Protein AF-0000000076149359 (afdb_homodimer)

Nearest PDB structures (foldseek):
  7qrw-assembly1_A  TM=7.601E-01  e=2.224E-12  Homo sapiens
  7qrv-assembly2_B  TM=7.497E-01  e=1.629E-11  Homo sapiens
  1q7f-assembly1_A  TM=7.220E-01  e=1.717E-11  Drosophila melanogaster
  5ex7-assembly1_A  TM=7.443E-01  e=4.914E-10  Drosophila melanogaster
  7roo-assembly1_A  TM=5.466E-01  e=5.495E-08  Cylindrospermum licheniforme UTEX B 2014

Foldseek 3Di:
DAAPVHRPFDFFWAFPVVRGTDGPVCCPPPRVPTDIHGPVVVVVVVVVVVVVVVVVVVVVVVVVVVVVVVVVVVVVVVVVVVVVVVVVVVVVVVVVVVVLVVVVVVQVVVLCVLAVVLVVVVVVLVVVVVVLVVVVVVLVVVVVVQVVVPDPVSVVVVVVVRDPDDDDDPPDDRDRQSVQKDWDAFPQDDPDDDDGPNGTHIDGHWDKDFDAKAFDPALFFQEWADQDDQWIWTDDQVQQKIFIWGDDHHYTHTDDIDRAHFQEWEAAPVSWIWTFRQQQFIWIQDPVRDIDTQDGRPPWGWQYWYQAPVGKIKTWTWNDPPLQDQPPPPIWIWIFIAHPNRDTDDIAAAEPVRHGDASTQNYWDDDPQWIWTWGFDRPPQFTKIFIAGPNNYTQDIGRPVPDRFRWAYWDADPVAWIWTDGFQQCWIFTAHPNRHTSDIGRCVVVVRHRWHYWDADPVGKIKTWHHCCVPDVVGTTMITIMHID/DADPVHRPFDFFWAFPVVRGTDGPVCCVPPRVPTDIHGPVVVVVVVVVVVVVVVVVVVVVVVVVVVVVVVVVVVVVVVVVVVVVVVVVVVVVVVVVVVVLVVVVVVQVVVLCVLAVVLVVVVVVLVVVVVVLVVVVVVLVVVVVVLVVVPDPVSVVVVVVVRDPDDDDDPPDDRDRQSVQKDWDAFDLDDPFDDDTDNGTHIDGHWDKDFDAKAFDPAQFFQEWADQDDQWIWTDDQVQQKIFIWGDDHHYTHTPDIDRAHFQEWEAAPVSWIWTFRQQQWIWIQDPVRDIDTQDGRPPWGWQYWYQAPVGKIKTWTWNDDDLQDQQDLPIFIWIFIAHPNRDTDDIAAAEPVRHGDARGQNYWDDDPQWIWTWGFHNPPQFTKIFIAGPNNYTQDIGRPVPDRFRWAYWDADPVAWIWTDGFQQCWIFTAHPNRHTSDIGRCVVVVRHRWHYWDADPVGWIKTWHHCCVPDVVGTTMITIMHID

Solvent-accessible surface area (backbone atoms only — not comparable to full-atom values): 50998 Å² total; per-residue (Å²): 96,68,19,90,85,46,78,89,37,53,36,66,31,23,32,62,78,76,69,45,71,30,20,72,65,41,40,70,69,80,44,61,91,53,55,71,44,58,44,69,59,55,49,51,51,50,52,51,51,51,51,51,48,48,51,49,50,51,52,50,43,52,52,46,51,53,48,46,52,53,49,50,48,49,50,51,53,34,52,51,43,48,50,51,44,51,50,49,49,53,48,48,48,52,52,51,43,49,50,47,49,50,50,49,50,51,51,50,49,53,53,45,66,48,34,51,65,49,51,52,51,48,53,51,49,47,52,53,45,51,54,50,45,53,51,47,51,52,51,49,52,53,52,51,53,50,65,68,62,75,42,65,69,57,45,60,57,44,61,72,67,59,80,86,78,73,90,77,78,79,83,72,80,82,75,63,55,37,71,33,49,44,72,46,76,30,55,73,70,73,69,67,52,71,72,54,44,50,69,40,49,82,40,76,52,72,41,81,41,82,74,44,52,25,45,45,93,33,42,39,29,47,26,49,40,71,71,53,95,60,27,28,38,38,22,15,44,93,71,24,28,36,32,38,32,35,68,48,91,60,30,54,43,76,77,41,80,43,86,41,47,30,50,21,57,28,63,44,95,88,71,26,35,38,34,14,40,50,34,30,49,30,32,29,39,41,89,84,75,40,82,41,84,64,46,74,45,74,82,28,20,27,39,11,37,26,52,41,95,86,49,37,33,38,36,15,34,27,55,66,72,69,78,75,49,77,62,50,94,79,50,57,25,36,37,35,31,20,43,86,84,56,49,71,36,35,66,38,38,51,39,99,82,70,39,74,67,44,75,34,43,51,29,54,48,68,58,98,75,29,38,36,30,37,28,39,37,76,77,92,55,27,25,34,37,36,34,22,38,72,38,48,46,77,64,46,75,38,52,54,86,87,42,95,25,29,57,54,27,60,46,68,48,94,88,46,40,32,39,31,24,21,20,86,73,17,26,37,38,31,21,41,86,66,60,44,75,71,46,74,43,67,35,48,87,77,69,44,48,32,34,34,14,46,31,68,44,97,88,55,38,33,37,35,20,12,43,20,61,91,78,36,76,85,42,60,11,44,35,34,35,31,36,72,81,97,70,21,91,83,45,80,89,37,52,35,66,34,25,33,64,77,75,69,46,72,30,22,71,67,42,40,67,69,80,44,60,90,54,54,72,42,56,43,70,59,53,50,52,50,50,51,51,51,51,52,51,48,48,51,51,50,50,52,52,43,50,52,45,50,52,48,46,52,51,48,49,48,50,51,52,52,34,51,50,43,47,49,53,45,51,51,49,50,52,48,48,46,51,51,49,43,50,49,49,50,50,51,48,50,51,51,49,50,52,52,44,66,47,35,52,65,49,51,51,50,49,53,51,50,47,54,52,46,50,53,50,46,52,50,47,52,53,52,47,51,53,52,50,53,49,66,68,62,75,43,67,70,58,44,58,57,44,60,74,69,59,78,83,78,72,90,78,76,79,84,73,81,84,75,63,56,37,72,31,50,43,72,46,78,32,58,73,72,70,81,65,62,59,61,56,42,53,70,39,49,81,39,76,53,72,40,81,41,83,74,43,52,24,46,46,94,35,43,38,28,47,27,47,39,71,72,52,96,60,26,29,39,39,22,16,41,93,71,25,28,37,31,36,32,33,69,48,92,59,29,55,45,76,78,42,81,44,85,40,47,30,50,20,58,28,64,44,95,88,72,25,36,38,34,14,40,51,34,31,50,30,30,29,39,42,89,83,75,40,81,40,84,64,46,74,46,72,83,28,19,26,39,11,35,28,52,40,97,85,49,37,33,37,34,16,34,25,53,66,77,53,87,83,46,72,64,51,95,80,49,57,25,36,37,36,31,21,44,86,84,56,48,70,36,35,65,38,37,52,40,99,81,69,39,73,67,47,75,34,44,51,29,53,46,68,57,97,74,30,37,38,29,37,28,39,37,72,77,93,57,25,25,33,39,35,35,21,38,72,38,48,47,79,58,44,74,37,52,54,86,85,42,93,26,30,58,54,27,62,45,67,47,95,89,46,41,31,39,32,25,20,19,88,72,18,26,39,38,31,22,41,85,62,61,45,76,72,47,75,43,68,35,48,87,78,69,42,48,31,35,33,14,45,32,69,45,97,87,56,38,34,37,36,20,12,42,20,59,91,78,36,74,86,43,59,12,44,36,35,34,32,35,73,82

InterPro domains:
  IPR000315 B-box-type zinc finger [PF00643] (2-39)
  IPR000315 B-box-type zinc finger [PS50119] (1-39)
  IPR011042 Six-bladed beta-propeller, TolB-like [G3DSA:2.120.10.30] (219-480)
  IPR047153 TRIM45/56/19-like [PTHR25462] (3-404)

Structure (mmCIF, N/CA/C/O backbone):
data_AF-0000000076149359-model_v1
#
loop_
_entity.id
_entity.type
_entity.pdbx_description
1 polymer 'B box-type domain-containing protein'
#
loop_
_atom_site.group_PDB
_atom_site.id
_atom_site.type_symbol
_atom_site.label_atom_id
_atom_site.label_alt_id
_atom_site.label_comp_id
_atom_site.label_asym_id
_atom_site.label_entity_id
_atom_site.label_seq_id
_atom_site.pdbx_PDB_ins_code
_atom_site.Cartn_x
_atom_site.Cartn_y
_atom_site.Cartn_z
_atom_site.occupancy
_atom_site.B_iso_or_equiv
_atom_site.auth_seq_id
_atom_site.auth_comp_id
_atom_site.auth_asym_id
_atom_site.auth_atom_id
_atom_site.pdbx_PDB_model_num
ATOM 1 N N . MET A 1 1 ? 42.781 -76.375 -33.188 1 79.38 1 MET A N 1
ATOM 2 C CA . MET A 1 1 ? 43.688 -75.75 -32.219 1 79.38 1 MET A CA 1
ATOM 3 C C . MET A 1 1 ? 44.469 -76.875 -31.469 1 79.38 1 MET A C 1
ATOM 5 O O . MET A 1 1 ? 43.969 -77.938 -31.25 1 79.38 1 MET A O 1
ATOM 9 N N . PRO A 1 2 ? 45.688 -76.5 -31.156 1 85 2 PRO A N 1
ATOM 10 C CA . PRO A 1 2 ? 46.5 -77.562 -30.453 1 85 2 PRO A CA 1
ATOM 11 C C . PRO A 1 2 ? 46.031 -77.75 -29.031 1 85 2 PRO A C 1
ATOM 13 O O . PRO A 1 2 ? 45.594 -76.812 -28.359 1 85 2 PRO A O 1
ATOM 16 N N . CYS A 1 3 ? 45.906 -79 -28.656 1 86 3 CYS A N 1
ATOM 17 C CA . CYS A 1 3 ? 45.531 -79.375 -27.297 1 86 3 CYS A CA 1
ATOM 18 C C . CYS A 1 3 ? 46.562 -78.875 -26.297 1 86 3 CYS A C 1
ATOM 20 O O . CYS A 1 3 ? 47.781 -78.938 -26.562 1 86 3 CYS A O 1
ATOM 22 N N . THR A 1 4 ? 46.188 -78.312 -25.172 1 78.56 4 THR A N 1
ATOM 23 C CA . THR A 1 4 ? 47.062 -77.688 -24.188 1 78.56 4 THR A CA 1
ATOM 24 C C . THR A 1 4 ? 47.812 -78.812 -23.391 1 78.56 4 THR A C 1
ATOM 26 O O . THR A 1 4 ? 48.844 -78.562 -22.812 1 78.56 4 THR A O 1
ATOM 29 N N . ILE A 1 5 ? 47.344 -79.938 -23.391 1 82.5 5 ILE A N 1
ATOM 30 C CA . ILE A 1 5 ? 47.906 -81.062 -22.609 1 82.5 5 ILE A CA 1
ATOM 31 C C . ILE A 1 5 ? 48.781 -81.938 -23.516 1 82.5 5 ILE A C 1
ATOM 33 O O . ILE A 1 5 ? 49.844 -82.375 -23.125 1 82.5 5 ILE A O 1
ATOM 37 N N . HIS A 1 6 ? 48.25 -82.188 -24.688 1 83.44 6 HIS A N 1
ATOM 38 C CA . HIS A 1 6 ? 48.969 -83.062 -25.625 1 83.44 6 HIS A CA 1
ATOM 39 C C . HIS A 1 6 ? 49.5 -82.25 -26.812 1 83.44 6 HIS A C 1
ATOM 41 O O . HIS A 1 6 ? 48.75 -82 -27.781 1 83.44 6 HIS A O 1
ATOM 47 N N . SER A 1 7 ? 50.656 -81.688 -26.781 1 79.94 7 SER A N 1
ATOM 48 C CA . SER A 1 7 ? 51.25 -80.75 -27.719 1 79.94 7 SER A CA 1
ATOM 49 C C . SER A 1 7 ? 51.188 -81.25 -29.156 1 79.94 7 SER A C 1
ATOM 51 O O . SER A 1 7 ? 51.125 -80.5 -30.109 1 79.94 7 SER A O 1
ATOM 53 N N . ASN A 1 8 ? 51.062 -82.5 -29.312 1 83.38 8 ASN A N 1
ATOM 54 C CA . ASN A 1 8 ? 51.094 -83.062 -30.641 1 83.38 8 ASN A CA 1
ATOM 55 C C . ASN A 1 8 ? 49.719 -83.438 -31.156 1 83.38 8 ASN A C 1
ATOM 57 O O . ASN A 1 8 ? 49.562 -84 -32.219 1 83.38 8 ASN A O 1
ATOM 61 N N . GLN A 1 9 ? 48.719 -83 -30.453 1 86.12 9 GLN A N 1
ATOM 62 C CA . GLN A 1 9 ? 47.344 -83.375 -30.891 1 86.12 9 GLN A CA 1
ATOM 63 C C . GLN A 1 9 ? 46.5 -82.125 -31.094 1 86.12 9 GLN A C 1
ATOM 65 O O . GLN A 1 9 ? 46.781 -81.062 -30.5 1 86.12 9 GLN A O 1
ATOM 70 N N . ILE A 1 10 ? 45.5 -82.312 -32 1 88.75 10 ILE A N 1
ATOM 71 C CA . ILE A 1 10 ? 44.562 -81.25 -32.281 1 88.75 10 ILE A CA 1
ATOM 72 C C . ILE A 1 10 ? 43.25 -81.5 -31.562 1 88.75 10 ILE A C 1
ATOM 74 O O . ILE A 1 10 ? 42.781 -82.625 -31.516 1 88.75 10 ILE A O 1
ATOM 78 N N . CYS A 1 11 ? 42.719 -80.438 -30.969 1 89.38 11 CYS A N 1
ATOM 79 C CA . CYS A 1 11 ? 41.438 -80.562 -30.281 1 89.38 11 CYS A CA 1
ATOM 80 C C . CYS A 1 11 ? 40.344 -80.938 -31.266 1 89.38 11 CYS A C 1
ATOM 82 O O . CYS A 1 11 ? 40.25 -80.375 -32.344 1 89.38 11 CYS A O 1
ATOM 84 N N . CYS A 1 12 ? 39.531 -81.875 -30.875 1 85.88 12 CYS A N 1
ATOM 85 C CA . CYS A 1 12 ? 38.5 -82.375 -31.797 1 85.88 12 CYS A CA 1
ATOM 86 C C . CYS A 1 12 ? 37.094 -82.188 -31.219 1 85.88 12 CYS A C 1
ATOM 88 O O . CYS A 1 12 ? 36.125 -82.25 -31.953 1 85.88 12 CYS A O 1
ATOM 90 N N . ALA A 1 13 ? 36.969 -82 -29.938 1 89.25 13 ALA A N 1
ATOM 91 C CA . ALA A 1 13 ? 35.656 -81.812 -29.297 1 89.25 13 ALA A CA 1
ATOM 92 C C . ALA A 1 13 ? 35.781 -80.812 -28.141 1 89.25 13 ALA A C 1
ATOM 94 O O . ALA A 1 13 ? 36.875 -80.438 -27.766 1 89.25 13 ALA A O 1
ATOM 95 N N . PHE A 1 14 ? 34.656 -80.375 -27.688 1 90.56 14 PHE A N 1
ATOM 96 C CA . PHE A 1 14 ? 34.594 -79.438 -26.547 1 90.56 14 PHE A CA 1
ATOM 97 C C . PHE A 1 14 ? 33.938 -80.125 -25.359 1 90.56 14 PHE A C 1
ATOM 99 O O . PHE A 1 14 ? 32.812 -80.625 -25.438 1 90.56 14 PHE A O 1
ATOM 106 N N . CYS A 1 15 ? 34.656 -80.25 -24.328 1 89.81 15 CYS A N 1
ATOM 107 C CA . CYS A 1 15 ? 34.125 -80.875 -23.109 1 89.81 15 CYS A CA 1
ATOM 108 C C . CYS A 1 15 ? 33.219 -79.875 -22.359 1 89.81 15 CYS A C 1
ATOM 110 O O . CYS A 1 15 ? 33.719 -78.875 -21.812 1 89.81 15 CYS A O 1
ATOM 112 N N . THR A 1 16 ? 31.875 -80.062 -22.312 1 87.5 16 THR A N 1
ATOM 113 C CA . THR A 1 16 ? 30.891 -79.125 -21.734 1 87.5 16 THR A CA 1
ATOM 114 C C . THR A 1 16 ? 31.062 -79.062 -20.219 1 87.5 16 THR A C 1
ATOM 116 O O . THR A 1 16 ? 30.859 -78 -19.609 1 87.5 16 THR A O 1
ATOM 119 N N . ASP A 1 17 ? 31.422 -80.188 -19.609 1 84.81 17 ASP A N 1
ATOM 120 C CA . ASP A 1 17 ? 31.531 -80.25 -18.156 1 84.81 17 ASP A CA 1
ATOM 121 C C . ASP A 1 17 ? 32.719 -79.375 -17.672 1 84.81 17 ASP A C 1
ATOM 123 O O . ASP A 1 17 ? 32.625 -78.75 -16.656 1 84.81 17 ASP A O 1
ATOM 127 N N . CYS A 1 18 ? 33.812 -79.375 -18.422 1 84.12 18 CYS A N 1
ATOM 128 C CA . CYS A 1 18 ? 35.031 -78.688 -18.016 1 84.12 18 CYS A CA 1
ATOM 129 C C . CYS A 1 18 ? 35.156 -77.375 -18.734 1 84.12 18 CYS A C 1
ATOM 131 O O . CYS A 1 18 ? 36.062 -76.562 -18.453 1 84.12 18 CYS A O 1
ATOM 133 N N . ASP A 1 19 ? 34.281 -77.125 -19.625 1 84 19 ASP A N 1
ATOM 134 C CA . ASP A 1 19 ? 34.219 -75.938 -20.422 1 84 19 ASP A CA 1
ATOM 135 C C . ASP A 1 19 ? 35.562 -75.625 -21.094 1 84 19 ASP A C 1
ATOM 137 O O . ASP A 1 19 ? 36.125 -74.562 -20.953 1 84 19 ASP A O 1
ATOM 141 N N . GLN A 1 20 ? 36.188 -76.625 -21.844 1 85.5 20 GLN A N 1
ATOM 142 C CA . GLN A 1 20 ? 37.438 -76.5 -22.547 1 85.5 20 GLN A CA 1
ATOM 143 C C . GLN A 1 20 ? 37.531 -77.438 -23.734 1 85.5 20 GLN A C 1
ATOM 145 O O . GLN A 1 20 ? 36.906 -78.5 -23.75 1 85.5 20 GLN A O 1
ATOM 150 N N . PRO A 1 21 ? 38.344 -77.125 -24.828 1 87.88 21 PRO A N 1
ATOM 151 C CA . PRO A 1 21 ? 38.594 -78 -25.953 1 87.88 21 PRO A CA 1
ATOM 152 C C . PRO A 1 21 ? 39.5 -79.188 -25.578 1 87.88 21 PRO A C 1
ATOM 154 O O . PRO A 1 21 ? 40.406 -79.062 -24.766 1 87.88 21 PRO A O 1
ATOM 157 N N . VAL A 1 22 ? 39.125 -80.312 -26.141 1 88.5 22 VAL A N 1
ATOM 158 C CA . VAL A 1 22 ? 39.875 -81.5 -25.812 1 88.5 22 VAL A CA 1
ATOM 159 C C . VAL A 1 22 ? 40.25 -82.25 -27.094 1 88.5 22 VAL A C 1
ATOM 161 O O . VAL A 1 22 ? 39.531 -82.188 -28.094 1 88.5 22 VAL A O 1
ATOM 164 N N . CYS A 1 23 ? 41.406 -82.938 -27 1 88.69 23 CYS A N 1
ATOM 165 C CA . CYS A 1 23 ? 41.844 -83.75 -28.109 1 88.69 23 CYS A CA 1
ATOM 166 C C . CYS A 1 23 ? 41.406 -85.25 -27.906 1 88.69 23 CYS A C 1
ATOM 168 O O . CYS A 1 23 ? 40.75 -85.562 -26.938 1 88.69 23 CYS A O 1
ATOM 170 N N . MET A 1 24 ? 41.75 -86.125 -28.781 1 86.06 24 MET A N 1
ATOM 171 C CA . MET A 1 24 ? 41.312 -87.5 -28.75 1 86.06 24 MET A CA 1
ATOM 172 C C . MET A 1 24 ? 41.938 -88.25 -27.547 1 86.06 24 MET A C 1
ATOM 174 O O . MET A 1 24 ? 41.25 -89.062 -26.891 1 86.06 24 MET A O 1
ATOM 178 N N . ASP A 1 25 ? 43.125 -87.812 -27.203 1 87.81 25 ASP A N 1
ATOM 179 C CA . ASP A 1 25 ? 43.812 -88.438 -26.062 1 87.81 25 ASP A CA 1
ATOM 180 C C . ASP A 1 25 ? 43.188 -88 -24.75 1 87.81 25 ASP A C 1
ATOM 182 O O . ASP A 1 25 ? 43 -88.812 -23.828 1 87.81 25 ASP A O 1
ATOM 186 N N . CYS A 1 26 ? 42.844 -86.812 -24.75 1 87.62 26 CYS A N 1
ATOM 187 C CA . CYS A 1 26 ? 42.188 -86.25 -23.562 1 87.62 26 CYS A CA 1
ATOM 188 C C . CYS A 1 26 ? 40.844 -86.938 -23.328 1 87.62 26 CYS A C 1
ATOM 190 O O . CYS A 1 26 ? 40.469 -87.188 -22.172 1 87.62 26 CYS A O 1
ATOM 192 N N . LEU A 1 27 ? 40.094 -87.25 -24.312 1 85 27 LEU A N 1
ATOM 193 C CA . LEU A 1 27 ? 38.781 -87.875 -24.281 1 85 27 LEU A CA 1
ATOM 194 C C . LEU A 1 27 ? 38.812 -89.25 -23.672 1 85 27 LEU A C 1
ATOM 196 O O . LEU A 1 27 ? 37.938 -89.625 -22.906 1 85 27 LEU A O 1
ATOM 200 N N . ILE A 1 28 ? 40 -89.875 -23.938 1 84.94 28 ILE A N 1
ATOM 201 C CA . ILE A 1 28 ? 40.125 -91.312 -23.547 1 84.94 28 ILE A CA 1
ATOM 202 C C . ILE A 1 28 ? 40.625 -91.375 -22.109 1 84.94 28 ILE A C 1
ATOM 204 O O . ILE A 1 28 ? 40.281 -92.312 -21.375 1 84.94 28 ILE A O 1
ATOM 208 N N . ILE A 1 29 ? 41.406 -90.375 -21.734 1 85.81 29 ILE A N 1
ATOM 209 C CA . ILE A 1 29 ? 42.125 -90.562 -20.484 1 85.81 29 ILE A CA 1
ATOM 210 C C . ILE A 1 29 ? 41.438 -89.75 -19.375 1 85.81 29 ILE A C 1
ATOM 212 O O . ILE A 1 29 ? 41.031 -90.312 -18.359 1 85.81 29 ILE A O 1
ATOM 216 N N . SER A 1 30 ? 41.219 -88.438 -19.547 1 85 30 SER A N 1
ATOM 217 C CA . SER A 1 30 ? 40.875 -87.562 -18.422 1 85 30 SER A CA 1
ATOM 218 C C . SER A 1 30 ? 39.438 -87.062 -18.516 1 85 30 SER A C 1
ATOM 220 O O . SER A 1 30 ? 38.875 -86.625 -17.516 1 85 30 SER A O 1
ATOM 222 N N . HIS A 1 31 ? 38.75 -87.25 -19.719 1 85.38 31 HIS A N 1
ATOM 223 C CA . HIS A 1 31 ? 37.406 -86.625 -19.859 1 85.38 31 HIS A CA 1
ATOM 224 C C . HIS A 1 31 ? 36.406 -87.688 -20.297 1 85.38 31 HIS A C 1
ATOM 226 O O . HIS A 1 31 ? 35.406 -87.375 -20.953 1 85.38 31 HIS A O 1
ATOM 232 N N . LYS A 1 32 ? 36.719 -88.938 -20.094 1 81.31 32 LYS A N 1
ATOM 233 C CA . LYS A 1 32 ? 35.969 -90.062 -20.609 1 81.31 32 LYS A CA 1
ATOM 234 C C . LYS A 1 32 ? 34.5 -90 -20.219 1 81.31 32 LYS A C 1
ATOM 236 O O . LYS A 1 32 ? 33.625 -90.312 -21.031 1 81.31 32 LYS A O 1
ATOM 241 N N . LYS A 1 33 ? 34.094 -89.5 -19.031 1 84.31 33 LYS A N 1
ATOM 242 C CA . LYS A 1 33 ? 32.719 -89.562 -18.562 1 84.31 33 LYS A CA 1
ATOM 243 C C . LYS A 1 33 ? 32.062 -88.125 -18.625 1 84.31 33 LYS A C 1
ATOM 245 O O . LYS A 1 33 ? 31.031 -87.875 -18 1 84.31 33 LYS A O 1
ATOM 250 N N . HIS A 1 34 ? 32.594 -87.312 -19.391 1 87.44 34 HIS A N 1
ATOM 251 C CA . HIS A 1 34 ? 32.031 -86 -19.469 1 87.44 34 HIS A CA 1
ATOM 252 C C . HIS A 1 34 ? 31.125 -85.812 -20.672 1 87.44 34 HIS A C 1
ATOM 254 O O . HIS A 1 34 ? 31.094 -86.688 -21.547 1 87.44 34 HIS A O 1
ATOM 260 N N . GLU A 1 35 ? 30.219 -84.812 -20.766 1 88.62 35 GLU A N 1
ATOM 261 C CA . GLU A 1 35 ? 29.406 -84.438 -21.922 1 88.62 35 GLU A CA 1
ATOM 262 C C . GLU A 1 35 ? 30.188 -83.562 -22.906 1 88.62 35 GLU A C 1
ATOM 264 O O . GLU A 1 35 ? 30.938 -82.688 -22.5 1 88.62 35 GLU A O 1
ATOM 269 N N . TYR A 1 36 ? 30.219 -84 -24.266 1 86.06 36 TYR A N 1
ATOM 270 C CA . TYR A 1 36 ? 31 -83.312 -25.266 1 86.06 36 TYR A CA 1
ATOM 271 C C . TYR A 1 36 ? 30.109 -82.75 -26.359 1 86.06 36 TYR A C 1
ATOM 273 O O . TYR A 1 36 ? 29.016 -83.25 -26.609 1 86.06 36 TYR A O 1
ATOM 281 N N . ARG A 1 37 ? 30.516 -81.5 -26.969 1 89.69 37 ARG A N 1
ATOM 282 C CA . ARG A 1 37 ? 29.891 -80.875 -28.109 1 89.69 37 ARG A CA 1
ATOM 283 C C . ARG A 1 37 ? 30.906 -80.625 -29.234 1 89.69 37 ARG A C 1
ATOM 285 O O . ARG A 1 37 ? 32.125 -80.75 -29.016 1 89.69 37 ARG A O 1
ATOM 292 N N . LYS A 1 38 ? 30.375 -80.562 -30.438 1 89.88 38 LYS A N 1
ATOM 293 C CA . LYS A 1 38 ? 31.25 -80.25 -31.562 1 89.88 38 LYS A CA 1
ATOM 294 C C . LYS A 1 38 ? 31.922 -78.875 -31.375 1 89.88 38 LYS A C 1
ATOM 296 O O . LYS A 1 38 ? 31.266 -77.875 -30.953 1 89.88 38 LYS A O 1
ATOM 301 N N . LEU A 1 39 ? 33.156 -78.812 -31.688 1 86 39 LEU A N 1
ATOM 302 C CA . LEU A 1 39 ? 33.938 -77.625 -31.516 1 86 39 LEU A CA 1
ATOM 303 C C . LEU A 1 39 ? 33.344 -76.438 -32.312 1 86 39 LEU A C 1
ATOM 305 O O . LEU A 1 39 ? 33.219 -75.312 -31.812 1 86 39 LEU A O 1
ATOM 309 N N . ASN A 1 40 ? 32.906 -76.688 -33.594 1 87.69 40 ASN A N 1
ATOM 310 C CA . ASN A 1 40 ? 32.344 -75.688 -34.469 1 87.69 40 ASN A CA 1
ATOM 311 C C . ASN A 1 40 ? 31.047 -75.125 -33.906 1 87.69 40 ASN A C 1
ATOM 313 O O . ASN A 1 40 ? 30.781 -73.875 -34.062 1 87.69 40 ASN A O 1
ATOM 317 N N . GLU A 1 41 ? 30.266 -76 -33.219 1 89.44 41 GLU A N 1
ATOM 318 C CA . GLU A 1 41 ? 29 -75.5 -32.656 1 89.44 41 GLU A CA 1
ATOM 319 C C . GLU A 1 41 ? 29.219 -74.562 -31.469 1 89.44 41 GLU A C 1
ATOM 321 O O . GLU A 1 41 ? 28.562 -73.562 -31.359 1 89.44 41 GLU A O 1
ATOM 326 N N . VAL A 1 42 ? 30.172 -74.938 -30.656 1 88.38 42 VAL A N 1
ATOM 327 C CA . VAL A 1 42 ? 30.484 -74.125 -29.469 1 88.38 42 VAL A CA 1
ATOM 328 C C . VAL A 1 42 ? 31.125 -72.812 -29.906 1 88.38 42 VAL A C 1
ATOM 330 O O . VAL A 1 42 ? 30.844 -71.75 -29.328 1 88.38 42 VAL A O 1
ATOM 333 N N . TYR A 1 43 ? 31.906 -73 -30.953 1 88.19 43 TYR A N 1
ATOM 334 C CA . TYR A 1 43 ? 32.531 -71.75 -31.516 1 88.19 43 TYR A CA 1
ATOM 335 C C . TYR A 1 43 ? 31.5 -70.812 -32.031 1 88.19 43 TYR A C 1
ATOM 337 O O . TYR A 1 43 ? 31.516 -69.625 -31.719 1 88.19 43 TYR A O 1
ATOM 345 N N . ASP A 1 44 ? 30.516 -71.312 -32.75 1 89.31 44 ASP A N 1
ATOM 346 C CA . ASP A 1 44 ? 29.484 -70.438 -33.344 1 89.31 44 ASP A CA 1
ATOM 347 C C . ASP A 1 44 ? 28.609 -69.812 -32.25 1 89.31 44 ASP A C 1
ATOM 349 O O . ASP A 1 44 ? 28.219 -68.688 -32.344 1 89.31 44 ASP A O 1
ATOM 353 N N . THR A 1 45 ? 28.328 -70.625 -31.219 1 89.25 45 THR A N 1
ATOM 354 C CA . THR A 1 45 ? 27.516 -70.125 -30.109 1 89.25 45 THR A CA 1
ATOM 355 C C . THR A 1 45 ? 28.266 -69 -29.359 1 89.25 45 THR A C 1
ATOM 357 O O . THR A 1 45 ? 27.672 -68 -29 1 89.25 45 THR A O 1
ATOM 360 N N . ALA A 1 46 ? 29.594 -69.25 -29.203 1 87.75 46 ALA A N 1
ATOM 361 C CA . ALA A 1 46 ? 30.422 -68.25 -28.5 1 87.75 46 ALA A CA 1
ATOM 362 C C . ALA A 1 46 ? 30.484 -66.938 -29.297 1 87.75 46 ALA A C 1
ATOM 364 O O . ALA A 1 46 ? 30.328 -65.812 -28.719 1 87.75 46 ALA A O 1
ATOM 365 N N . ILE A 1 47 ? 30.531 -67.062 -30.562 1 90.25 47 ILE A N 1
ATOM 366 C CA . ILE A 1 47 ? 30.594 -65.875 -31.422 1 90.25 47 ILE A CA 1
ATOM 367 C C . ILE A 1 47 ? 29.266 -65.125 -31.375 1 90.25 47 ILE A C 1
ATOM 369 O O . ILE A 1 47 ? 29.234 -63.906 -31.266 1 90.25 47 ILE A O 1
ATOM 373 N N . SER A 1 48 ? 28.188 -65.938 -31.391 1 91.19 48 SER A N 1
ATOM 374 C CA . SER A 1 48 ? 26.859 -65.375 -31.328 1 91.19 48 SER A CA 1
ATOM 375 C C . SER A 1 48 ? 26.641 -64.625 -30.016 1 91.19 48 SER A C 1
ATOM 377 O O . SER A 1 48 ? 26.094 -63.5 -30 1 91.19 48 SER A O 1
ATOM 379 N N . GLU A 1 49 ? 27.125 -65.188 -28.938 1 90.31 49 GLU A N 1
ATOM 380 C CA . GLU A 1 49 ? 26.984 -64.562 -27.625 1 90.31 49 GLU A CA 1
ATOM 381 C C . GLU A 1 49 ? 27.812 -63.281 -27.531 1 90.31 49 GLU A C 1
ATOM 383 O O . GLU A 1 49 ? 27.344 -62.281 -26.969 1 90.31 49 GLU A O 1
ATOM 388 N N . MET A 1 50 ? 28.953 -63.281 -28.078 1 91 50 MET A N 1
ATOM 389 C CA . MET A 1 50 ? 29.844 -62.125 -28.047 1 91 50 MET A CA 1
ATOM 390 C C . MET A 1 50 ? 29.297 -61 -28.906 1 91 50 MET A C 1
ATOM 392 O O . MET A 1 50 ? 29.375 -59.844 -28.531 1 91 50 MET A O 1
ATOM 396 N N . LYS A 1 51 ? 28.688 -61.438 -30.016 1 91.81 51 LYS A N 1
ATOM 397 C CA . LYS A 1 51 ? 28.078 -60.406 -30.875 1 91.81 51 LYS A CA 1
ATOM 398 C C . LYS A 1 51 ? 26.875 -59.781 -30.219 1 91.81 51 LYS A C 1
ATOM 400 O O . LYS A 1 51 ? 26.656 -58.562 -30.312 1 91.81 51 LYS A O 1
ATOM 405 N N . ASP A 1 52 ? 26.078 -60.594 -29.516 1 92.69 52 ASP A N 1
ATOM 406 C CA . ASP A 1 52 ? 24.938 -60.094 -28.766 1 92.69 52 ASP A CA 1
ATOM 407 C C . ASP A 1 52 ? 25.375 -59.125 -27.672 1 92.69 52 ASP A C 1
ATOM 409 O O . ASP A 1 52 ? 24.766 -58.062 -27.469 1 92.69 52 ASP A O 1
ATOM 413 N N . LEU A 1 53 ? 26.422 -59.531 -27.016 1 92.62 53 LEU A N 1
ATOM 414 C CA . LEU A 1 53 ? 26.953 -58.688 -25.953 1 92.62 53 LEU A CA 1
ATOM 415 C C . LEU A 1 53 ? 27.469 -57.375 -26.531 1 92.62 53 LEU A C 1
ATOM 417 O O . LEU A 1 53 ? 27.297 -56.312 -25.922 1 92.62 53 LEU A O 1
ATOM 421 N N . GLN A 1 54 ? 28.062 -57.469 -27.641 1 91.94 54 GLN A N 1
ATOM 422 C CA . GLN A 1 54 ? 28.547 -56.25 -28.312 1 91.94 54 GLN A CA 1
ATOM 423 C C . GLN A 1 54 ? 27.406 -55.281 -28.594 1 91.94 54 GLN A C 1
ATOM 425 O O . GLN A 1 54 ? 27.531 -54.062 -28.359 1 91.94 54 GLN A O 1
ATOM 430 N N . ASN A 1 55 ? 26.281 -55.844 -29.062 1 93.62 55 ASN A N 1
ATOM 431 C CA . ASN A 1 55 ? 25.125 -55 -29.359 1 93.62 55 ASN A CA 1
ATOM 432 C C . ASN A 1 55 ? 24.531 -54.406 -28.094 1 93.62 55 ASN A C 1
ATOM 434 O O . ASN A 1 55 ? 24.141 -53.219 -28.078 1 93.62 55 ASN A O 1
ATOM 438 N N . LYS A 1 56 ? 24.516 -55.188 -27.047 1 93.38 56 LYS A N 1
ATOM 439 C CA . LYS A 1 56 ? 23.984 -54.688 -25.781 1 93.38 56 LYS A CA 1
ATOM 440 C C . LYS A 1 56 ? 24.859 -53.594 -25.203 1 93.38 56 LYS A C 1
ATOM 442 O O . LYS A 1 56 ? 24.344 -52.594 -24.688 1 93.38 56 LYS A O 1
ATOM 447 N N . LEU A 1 57 ? 26.125 -53.781 -25.328 1 93.44 57 LEU A N 1
ATOM 448 C CA . LEU A 1 57 ? 27.047 -52.781 -24.844 1 93.44 57 LEU A CA 1
ATOM 449 C C . LEU A 1 57 ? 26.906 -51.469 -25.641 1 93.44 57 LEU A C 1
ATOM 451 O O . LEU A 1 57 ? 26.969 -50.375 -25.078 1 93.44 57 LEU A O 1
ATOM 455 N N . GLU A 1 58 ? 26.656 -51.656 -26.938 1 93.69 58 GLU A N 1
ATOM 456 C CA . GLU A 1 58 ? 26.469 -50.469 -27.781 1 93.69 58 GLU A CA 1
ATOM 457 C C . GLU A 1 58 ? 25.188 -49.719 -27.422 1 93.69 58 GLU A C 1
ATOM 459 O O . GLU A 1 58 ? 25.188 -48.5 -27.359 1 93.69 58 GLU A O 1
ATOM 464 N N . SER A 1 59 ? 24.141 -50.469 -27.188 1 93.69 59 SER A N 1
ATOM 465 C CA . SER A 1 59 ? 22.875 -49.875 -26.781 1 93.69 59 SER A CA 1
ATOM 466 C C . SER A 1 59 ? 23 -49.156 -25.438 1 93.69 59 SER A C 1
ATOM 468 O O . SER A 1 59 ? 22.469 -48.062 -25.266 1 93.69 59 SER A O 1
ATOM 470 N N . CYS A 1 60 ? 23.672 -49.75 -24.594 1 93.44 60 CYS A N 1
ATOM 471 C CA . CYS A 1 60 ? 23.891 -49.188 -23.266 1 93.44 60 CYS A CA 1
ATOM 472 C C . CYS A 1 60 ? 24.734 -47.906 -23.375 1 93.44 60 CYS A C 1
ATOM 474 O O . CYS A 1 60 ? 24.453 -46.906 -22.688 1 93.44 60 CYS A O 1
ATOM 476 N N . TYR A 1 61 ? 25.734 -48 -24.188 1 94.06 61 TYR A N 1
ATOM 477 C CA . TYR A 1 61 ? 26.578 -46.844 -24.391 1 94.06 61 TYR A CA 1
ATOM 478 C C . TYR A 1 61 ? 25.75 -45.656 -24.891 1 94.06 61 TYR A C 1
ATOM 480 O O . TYR A 1 61 ? 25.906 -44.531 -24.391 1 94.06 61 TYR A O 1
ATOM 488 N N . GLN A 1 62 ? 24.906 -45.969 -25.875 1 94.12 62 GLN A N 1
ATOM 489 C CA . GLN A 1 62 ? 24.078 -44.875 -26.438 1 94.12 62 GLN A CA 1
ATOM 490 C C . GLN A 1 62 ? 23.172 -44.281 -25.375 1 94.12 62 GLN A C 1
ATOM 492 O O . GLN A 1 62 ? 22.922 -43.094 -25.359 1 94.12 62 GLN A O 1
ATOM 497 N N . LEU A 1 63 ? 22.641 -45.062 -24.469 1 92.62 63 LEU A N 1
ATOM 498 C CA . LEU A 1 63 ? 21.781 -44.594 -23.391 1 92.62 63 LEU A CA 1
ATOM 499 C C . LEU A 1 63 ? 22.531 -43.625 -22.484 1 92.62 63 LEU A C 1
ATOM 501 O O . LEU A 1 63 ? 21.984 -42.594 -22.094 1 92.62 63 LEU A O 1
ATOM 505 N N . PHE A 1 64 ? 23.719 -43.938 -22.219 1 93.44 64 PHE A N 1
ATOM 506 C CA . PHE A 1 64 ? 24.5 -43.062 -21.344 1 93.44 64 PHE A CA 1
ATOM 507 C C . PHE A 1 64 ? 24.953 -41.812 -22.062 1 93.44 64 PHE A C 1
ATOM 509 O O . PHE A 1 64 ? 25.141 -40.75 -21.438 1 93.44 64 PHE A O 1
ATOM 516 N N . VAL A 1 65 ? 25.141 -41.938 -23.406 1 94.5 65 VAL A N 1
ATOM 517 C CA . VAL A 1 65 ? 25.422 -40.719 -24.188 1 94.5 65 VAL A CA 1
ATOM 518 C C . VAL A 1 65 ? 24.25 -39.781 -24.109 1 94.5 65 VAL A C 1
ATOM 520 O O . VAL A 1 65 ? 24.438 -38.562 -23.875 1 94.5 65 VAL A O 1
ATOM 523 N N . ASP A 1 66 ? 23.047 -40.281 -24.266 1 93.25 66 ASP A N 1
ATOM 524 C CA . ASP A 1 66 ? 21.844 -39.469 -24.203 1 93.25 66 ASP A CA 1
ATOM 525 C C . ASP A 1 66 ? 21.672 -38.875 -22.812 1 93.25 66 ASP A C 1
ATOM 527 O O . ASP A 1 66 ? 21.297 -37.688 -22.688 1 93.25 66 ASP A O 1
ATOM 531 N N . GLU A 1 67 ? 21.953 -39.656 -21.828 1 91.81 67 GLU A N 1
ATOM 532 C CA . GLU A 1 67 ? 21.844 -39.156 -20.453 1 91.81 67 GLU A CA 1
ATOM 533 C C . GLU A 1 67 ? 22.844 -38.031 -20.188 1 91.81 67 GLU A C 1
ATOM 535 O O . GLU A 1 67 ? 22.516 -37.062 -19.547 1 91.81 67 GLU A O 1
ATOM 540 N N . ASN A 1 68 ? 24.031 -38.281 -20.672 1 93 68 ASN A N 1
ATOM 541 C CA . ASN A 1 68 ? 25.062 -37.25 -20.516 1 93 68 ASN A CA 1
ATOM 542 C C . ASN A 1 68 ? 24.656 -35.938 -21.188 1 93 68 ASN A C 1
ATOM 544 O O . ASN A 1 68 ? 24.875 -34.875 -20.625 1 93 68 ASN A O 1
ATOM 548 N N . GLU A 1 69 ? 24.141 -36.062 -22.344 1 94.31 69 GLU A N 1
ATOM 549 C CA . GLU A 1 69 ? 23.688 -34.875 -23.078 1 94.31 69 GLU A CA 1
ATOM 550 C C . GLU A 1 69 ? 22.562 -34.188 -22.328 1 94.31 69 GLU A C 1
ATOM 552 O O . GLU A 1 69 ? 22.562 -32.938 -22.25 1 94.31 69 GLU A O 1
ATOM 557 N N . ASN A 1 70 ? 21.609 -34.938 -21.766 1 93.25 70 ASN A N 1
ATOM 558 C CA . ASN A 1 70 ? 20.516 -34.375 -21 1 93.25 70 ASN A CA 1
ATOM 559 C C . ASN A 1 70 ? 21 -33.656 -19.75 1 93.25 70 ASN A C 1
ATOM 561 O O . ASN A 1 70 ? 20.531 -32.562 -19.438 1 93.25 70 ASN A O 1
ATOM 565 N N . LEU A 1 71 ? 21.922 -34.25 -19.094 1 94.06 71 LEU A N 1
ATOM 566 C CA . LEU A 1 71 ? 22.469 -33.656 -17.875 1 94.06 71 LEU A CA 1
ATOM 567 C C . LEU A 1 71 ? 23.234 -32.375 -18.203 1 94.06 71 LEU A C 1
ATOM 569 O O . LEU A 1 71 ? 23.156 -31.406 -17.453 1 94.06 71 LEU A O 1
ATOM 573 N N . GLU A 1 72 ? 23.984 -32.406 -19.281 1 95.75 72 GLU A N 1
ATOM 574 C CA . GLU A 1 72 ? 24.703 -31.203 -19.688 1 95.75 72 GLU A CA 1
ATOM 575 C C . GLU A 1 72 ? 23.734 -30.062 -20.016 1 95.75 72 GLU A C 1
ATOM 577 O O . GLU A 1 72 ? 23.984 -28.922 -19.641 1 95.75 72 GLU A O 1
ATOM 582 N N . LYS A 1 73 ? 22.734 -30.438 -20.719 1 95 73 LYS A N 1
ATOM 583 C CA . LYS A 1 73 ? 21.734 -29.438 -21.047 1 95 73 LYS A CA 1
ATOM 584 C C . LYS A 1 73 ? 21.094 -28.875 -19.781 1 95 73 LYS A C 1
ATOM 586 O O . LYS A 1 73 ? 20.922 -27.656 -19.656 1 95 73 LYS A O 1
ATOM 591 N N . LEU A 1 74 ? 20.766 -29.734 -18.859 1 94.69 74 LEU A N 1
ATOM 592 C CA . LEU A 1 74 ? 20.188 -29.297 -17.594 1 94.69 74 LEU A CA 1
ATOM 593 C C . LEU A 1 74 ? 21.125 -28.359 -16.859 1 94.69 74 LEU A C 1
ATOM 595 O O . LEU A 1 74 ? 20.672 -27.375 -16.266 1 94.69 74 LEU A O 1
ATOM 599 N N . LEU A 1 75 ? 22.344 -28.703 -16.875 1 96.12 75 LEU A N 1
ATOM 600 C CA . LEU A 1 75 ? 23.344 -27.891 -16.188 1 96.12 75 LEU A CA 1
ATOM 601 C C . LEU A 1 75 ? 23.438 -26.5 -16.828 1 96.12 75 LEU A C 1
ATOM 603 O O . LEU A 1 75 ? 23.469 -25.484 -16.141 1 96.12 75 LEU A O 1
ATOM 607 N N . ILE A 1 76 ? 23.484 -26.469 -18.156 1 96.69 76 ILE A N 1
ATOM 608 C CA . ILE A 1 76 ? 23.625 -25.219 -18.891 1 96.69 76 ILE A CA 1
ATOM 609 C C . ILE A 1 76 ? 22.375 -24.375 -18.688 1 96.69 76 ILE A C 1
ATOM 611 O O . ILE A 1 76 ? 22.469 -23.172 -18.375 1 96.69 76 ILE A O 1
ATOM 615 N N . ASP A 1 77 ? 21.188 -24.969 -18.828 1 96.25 77 ASP A N 1
ATOM 616 C CA . ASP A 1 77 ? 19.938 -24.25 -18.656 1 96.25 77 ASP A CA 1
ATOM 617 C C . ASP A 1 77 ? 19.781 -23.75 -17.219 1 96.25 77 ASP A C 1
ATOM 619 O O . ASP A 1 77 ? 19.328 -22.625 -17 1 96.25 77 ASP A O 1
ATOM 623 N N . GLY A 1 78 ? 20.125 -24.594 -16.297 1 96.25 78 GLY A N 1
ATOM 624 C CA . GLY A 1 78 ? 20.062 -24.203 -14.898 1 96.25 78 GLY A CA 1
ATOM 625 C C . GLY A 1 78 ? 20.953 -23.016 -14.57 1 96.25 78 GLY A C 1
ATOM 626 O O . GLY A 1 78 ? 20.547 -22.078 -13.898 1 96.25 78 GLY A O 1
ATOM 627 N N . GLU A 1 79 ? 22.172 -23.078 -15.055 1 96.75 79 GLU A N 1
ATOM 628 C CA . GLU A 1 79 ? 23.125 -21.984 -14.82 1 96.75 79 GLU A CA 1
ATOM 629 C C . GLU A 1 79 ? 22.641 -20.688 -15.461 1 96.75 79 GLU A C 1
ATOM 631 O O . GLU A 1 79 ? 22.766 -19.609 -14.875 1 96.75 79 GLU A O 1
ATOM 636 N N . LYS A 1 80 ? 22.188 -20.859 -16.641 1 96.88 80 LYS A N 1
ATOM 637 C CA . LYS A 1 80 ? 21.688 -19.688 -17.344 1 96.88 80 LYS A CA 1
ATOM 638 C C . LYS A 1 80 ? 20.547 -19.031 -16.578 1 96.88 80 LYS A C 1
ATOM 640 O O . LYS A 1 80 ? 20.547 -17.812 -16.359 1 96.88 80 LYS A O 1
ATOM 645 N N . ASN A 1 81 ? 19.562 -19.781 -16.125 1 96.56 81 ASN A N 1
ATOM 646 C CA . ASN A 1 81 ? 18.422 -19.25 -15.391 1 96.56 81 ASN A CA 1
ATOM 647 C C . ASN A 1 81 ? 18.859 -18.656 -14.047 1 96.56 81 ASN A C 1
ATOM 649 O O . ASN A 1 81 ? 18.375 -17.594 -13.656 1 96.56 81 ASN A O 1
ATOM 653 N N . TYR A 1 82 ? 19.75 -19.344 -13.398 1 97.12 82 TYR A N 1
ATOM 654 C CA . TYR A 1 82 ? 20.281 -18.844 -12.141 1 97.12 82 TYR A CA 1
ATOM 655 C C . TYR A 1 82 ? 20.906 -17.469 -12.32 1 97.12 82 TYR A C 1
ATOM 657 O O . TYR A 1 82 ? 20.625 -16.547 -11.547 1 97.12 82 TYR A O 1
ATOM 665 N N . LYS A 1 83 ? 21.688 -17.391 -13.336 1 97.38 83 LYS A N 1
ATOM 666 C CA . LYS A 1 83 ? 22.375 -16.125 -13.586 1 97.38 83 LYS A CA 1
ATOM 667 C C . LYS A 1 83 ? 21.391 -15.023 -13.969 1 97.38 83 LYS A C 1
ATOM 669 O O . LYS A 1 83 ? 21.516 -13.883 -13.523 1 97.38 83 LYS A O 1
ATOM 674 N N . GLU A 1 84 ? 20.469 -15.336 -14.75 1 96.75 84 GLU A N 1
ATOM 675 C CA . GLU A 1 84 ? 19.484 -14.344 -15.172 1 96.75 84 GLU A CA 1
ATOM 676 C C . GLU A 1 84 ? 18.703 -13.805 -13.984 1 96.75 84 GLU A C 1
ATOM 678 O O . GLU A 1 84 ? 18.5 -12.594 -13.867 1 96.75 84 GLU A O 1
ATOM 683 N N . ILE A 1 85 ? 18.25 -14.648 -13.148 1 96.06 85 ILE A N 1
ATOM 684 C CA . ILE A 1 85 ? 17.484 -14.242 -11.977 1 96.06 85 ILE A CA 1
ATOM 685 C C . ILE A 1 85 ? 18.359 -13.422 -11.039 1 96.06 85 ILE A C 1
ATOM 687 O O . ILE A 1 85 ? 17.938 -12.391 -10.523 1 96.06 85 ILE A O 1
ATOM 691 N N . LYS A 1 86 ? 19.547 -13.945 -10.852 1 97.19 86 LYS A N 1
ATOM 692 C CA . LYS A 1 86 ? 20.5 -13.227 -10.016 1 97.19 86 LYS A CA 1
ATOM 693 C C . LYS A 1 86 ? 20.703 -11.797 -10.516 1 97.19 86 LYS A C 1
ATOM 695 O O . LYS A 1 86 ? 20.641 -10.844 -9.742 1 97.19 86 LYS A O 1
ATOM 700 N N . ASP A 1 87 ? 20.906 -11.672 -11.781 1 97 87 ASP A N 1
ATOM 701 C CA . ASP A 1 87 ? 21.141 -10.359 -12.383 1 97 87 ASP A CA 1
ATOM 702 C C . ASP A 1 87 ? 19.906 -9.461 -12.203 1 97 87 ASP A C 1
ATOM 704 O O . ASP A 1 87 ? 20.047 -8.258 -11.969 1 97 87 ASP A O 1
ATOM 708 N N . LYS A 1 88 ? 18.766 -10.023 -12.344 1 94.75 88 LYS A N 1
ATOM 709 C CA . LYS A 1 88 ? 17.547 -9.242 -12.195 1 94.75 88 LYS A CA 1
ATOM 710 C C . LYS A 1 88 ? 17.391 -8.75 -10.758 1 94.75 88 LYS A C 1
ATOM 712 O O . LYS A 1 88 ? 16.953 -7.617 -10.531 1 94.75 88 LYS A O 1
ATOM 717 N N . ILE A 1 89 ? 17.719 -9.555 -9.828 1 93.44 89 ILE A N 1
ATOM 718 C CA . ILE A 1 89 ? 17.641 -9.172 -8.422 1 93.44 89 ILE A CA 1
ATOM 719 C C . ILE A 1 89 ? 18.594 -8.016 -8.148 1 93.44 89 ILE A C 1
ATOM 721 O O . ILE A 1 89 ? 18.219 -7.016 -7.535 1 93.44 89 ILE A O 1
ATOM 725 N N . LEU A 1 90 ? 19.797 -8.18 -8.648 1 96.19 90 LEU A N 1
ATOM 726 C CA . LEU A 1 90 ? 20.812 -7.152 -8.438 1 96.19 90 LEU A CA 1
ATOM 727 C C . LEU A 1 90 ? 20.422 -5.852 -9.125 1 96.19 90 LEU A C 1
ATOM 729 O O . LEU A 1 90 ? 20.625 -4.766 -8.578 1 96.19 90 LEU A O 1
ATOM 733 N N . LEU A 1 91 ? 19.891 -5.992 -10.281 1 94.31 91 LEU A N 1
ATOM 734 C CA . LEU A 1 91 ? 19.422 -4.809 -11 1 94.31 91 LEU A CA 1
ATOM 735 C C . LEU A 1 91 ? 18.297 -4.117 -10.234 1 94.31 91 LEU A C 1
ATOM 737 O O . LEU A 1 91 ? 18.281 -2.889 -10.133 1 94.31 91 LEU A O 1
ATOM 741 N N . THR A 1 92 ? 17.359 -4.852 -9.734 1 88.62 92 THR A N 1
ATOM 742 C CA . THR A 1 92 ? 16.266 -4.301 -8.953 1 88.62 92 THR A CA 1
ATOM 743 C C . THR A 1 92 ? 16.797 -3.572 -7.719 1 88.62 92 THR A C 1
ATOM 745 O O . THR A 1 92 ? 16.328 -2.475 -7.398 1 88.62 92 THR A O 1
ATOM 748 N N . GLU A 1 93 ? 17.719 -4.191 -7.047 1 89.94 93 GLU A N 1
ATOM 749 C CA . GLU A 1 93 ? 18.328 -3.545 -5.891 1 89.94 93 GLU A CA 1
ATOM 750 C C . GLU A 1 93 ? 18.922 -2.193 -6.27 1 89.94 93 GLU A C 1
ATOM 752 O O . GLU A 1 93 ? 18.688 -1.193 -5.586 1 89.94 93 GLU A O 1
ATOM 757 N N . LYS A 1 94 ? 19.672 -2.234 -7.328 1 92.06 94 LYS A N 1
ATOM 758 C CA . LYS A 1 94 ? 20.312 -1.009 -7.793 1 92.06 94 LYS A CA 1
ATOM 759 C C . LYS A 1 94 ? 19.281 0.064 -8.117 1 92.06 94 LYS A C 1
ATOM 761 O O . LYS A 1 94 ? 19.422 1.221 -7.719 1 92.06 94 LYS A O 1
ATOM 766 N N . GLU A 1 95 ? 18.297 -0.343 -8.805 1 87.38 95 GLU A N 1
ATOM 767 C CA . GLU A 1 95 ? 17.266 0.608 -9.219 1 87.38 95 GLU A CA 1
ATOM 768 C C . GLU A 1 95 ? 16.531 1.196 -8.016 1 87.38 95 GLU A C 1
ATOM 770 O O . GLU A 1 95 ? 16.266 2.398 -7.977 1 87.38 95 GLU A O 1
ATOM 775 N N . ILE A 1 96 ? 16.234 0.385 -7.059 1 83.88 96 ILE A N 1
ATOM 776 C CA . ILE A 1 96 ? 15.523 0.86 -5.871 1 83.88 96 ILE A CA 1
ATOM 777 C C . ILE A 1 96 ? 16.422 1.813 -5.086 1 83.88 96 ILE A C 1
ATOM 779 O O . ILE A 1 96 ? 15.969 2.879 -4.652 1 83.88 96 ILE A O 1
ATOM 783 N N . LYS A 1 97 ? 17.609 1.425 -4.934 1 87.69 97 LYS A N 1
ATOM 784 C CA . LYS A 1 97 ? 18.547 2.287 -4.211 1 87.69 97 LYS A CA 1
ATOM 785 C C . LYS A 1 97 ? 18.703 3.633 -4.914 1 87.69 97 LYS A C 1
ATOM 787 O O . LYS A 1 97 ? 18.781 4.676 -4.262 1 87.69 97 LYS A O 1
ATOM 792 N N . GLU A 1 98 ? 18.781 3.6 -6.199 1 88.75 98 GLU A N 1
ATOM 793 C CA . GLU A 1 98 ? 18.891 4.84 -6.961 1 88.75 98 GLU A CA 1
ATOM 794 C C . GLU A 1 98 ? 17.641 5.699 -6.793 1 88.75 98 GLU A C 1
ATOM 796 O O . GLU A 1 98 ? 17.734 6.922 -6.691 1 88.75 98 GLU A O 1
ATOM 801 N N . THR A 1 99 ? 16.578 5.051 -6.82 1 84.06 99 THR A N 1
ATOM 802 C CA . THR A 1 99 ? 15.32 5.777 -6.629 1 84.06 99 THR A CA 1
ATOM 803 C C . THR A 1 99 ? 15.281 6.422 -5.246 1 84.06 99 THR A C 1
ATOM 805 O O . THR A 1 99 ? 14.883 7.578 -5.109 1 84.06 99 THR A O 1
ATOM 808 N N . VAL A 1 100 ? 15.664 5.668 -4.258 1 84.25 100 VAL A N 1
ATOM 809 C CA . VAL A 1 100 ? 15.711 6.176 -2.893 1 84.25 100 VAL A CA 1
ATOM 810 C C . VAL A 1 100 ? 16.641 7.379 -2.82 1 84.25 100 VAL A C 1
ATOM 812 O O . VAL A 1 100 ? 16.312 8.398 -2.211 1 84.25 100 VAL A O 1
ATOM 815 N N . SER A 1 101 ? 17.781 7.297 -3.471 1 89.69 101 SER A N 1
ATOM 816 C CA . SER A 1 101 ? 18.75 8.398 -3.482 1 89.69 101 SER A CA 1
ATOM 817 C C . SER A 1 101 ? 18.172 9.625 -4.18 1 89.69 101 SER A C 1
ATOM 819 O O . SER A 1 101 ? 18.406 10.758 -3.752 1 89.69 101 SER A O 1
ATOM 821 N N . LYS A 1 102 ? 17.547 9.344 -5.219 1 87.88 102 LYS A N 1
ATOM 822 C CA . LYS A 1 102 ? 16.938 10.445 -5.949 1 87.88 102 LYS A CA 1
ATOM 823 C C . LYS A 1 102 ? 15.914 11.18 -5.082 1 87.88 102 LYS A C 1
ATOM 825 O O . LYS A 1 102 ? 15.898 12.414 -5.043 1 87.88 102 LYS A O 1
ATOM 830 N N . TYR A 1 103 ? 15.109 10.43 -4.391 1 84.06 103 TYR A N 1
ATOM 831 C CA . TYR A 1 103 ? 14.109 11.031 -3.518 1 84.06 103 TYR A CA 1
ATOM 832 C C . TYR A 1 103 ? 14.766 11.812 -2.389 1 84.06 103 TYR A C 1
ATOM 834 O O . TYR A 1 103 ? 14.336 12.922 -2.055 1 84.06 103 TYR A O 1
ATOM 842 N N . ALA A 1 104 ? 15.727 11.195 -1.767 1 89.69 104 ALA A N 1
ATOM 843 C CA . ALA A 1 104 ? 16.453 11.875 -0.697 1 89.69 104 ALA A CA 1
ATOM 844 C C . ALA A 1 104 ? 17.047 13.195 -1.188 1 89.69 104 ALA A C 1
ATOM 846 O O . ALA A 1 104 ? 16.938 14.219 -0.503 1 89.69 104 ALA A O 1
ATOM 847 N N . LYS A 1 105 ? 17.594 13.18 -2.365 1 93.62 105 LYS A N 1
ATOM 848 C CA . LYS A 1 105 ? 18.188 14.383 -2.941 1 93.62 105 LYS A CA 1
ATOM 849 C C . LYS A 1 105 ? 17.141 15.469 -3.156 1 93.62 105 LYS A C 1
ATOM 851 O O . LYS A 1 105 ? 17.391 16.641 -2.885 1 93.62 105 LYS A O 1
ATOM 856 N N . GLU A 1 106 ? 16.047 15.023 -3.662 1 90.44 106 GLU A N 1
ATOM 857 C CA . GLU A 1 106 ? 14.961 15.969 -3.885 1 90.44 106 GLU A CA 1
ATOM 858 C C . GLU A 1 106 ? 14.5 16.594 -2.572 1 90.44 106 GLU A C 1
ATOM 860 O O . GLU A 1 106 ? 14.266 17.812 -2.506 1 90.44 106 GLU A O 1
ATOM 865 N N . LEU A 1 107 ? 14.359 15.812 -1.555 1 90.25 107 LEU A N 1
ATOM 866 C CA . LEU A 1 107 ? 13.953 16.312 -0.246 1 90.25 107 LEU A CA 1
ATOM 867 C C . LEU A 1 107 ? 14.992 17.281 0.314 1 90.25 107 LEU A C 1
ATOM 869 O O . LEU A 1 107 ? 14.641 18.312 0.895 1 90.25 107 LEU A O 1
ATOM 873 N N . LEU A 1 108 ? 16.234 16.938 0.135 1 95.81 108 LEU A N 1
ATOM 874 C CA . LEU A 1 108 ? 17.312 17.797 0.625 1 95.81 108 LEU A CA 1
ATOM 875 C C . LEU A 1 108 ? 17.328 19.125 -0.118 1 95.81 108 LEU A C 1
ATOM 877 O O . LEU A 1 108 ? 17.562 20.172 0.484 1 95.81 108 LEU A O 1
ATOM 881 N N . GLU A 1 109 ? 17.031 19.062 -1.379 1 95.44 109 GLU A N 1
ATOM 882 C CA . GLU A 1 109 ? 16.938 20.297 -2.156 1 95.44 109 GLU A CA 1
ATOM 883 C C . GLU A 1 109 ? 15.773 21.156 -1.685 1 95.44 109 GLU A C 1
ATOM 885 O O . GLU A 1 109 ? 15.898 22.375 -1.57 1 95.44 109 GLU A O 1
ATOM 890 N N . ASN A 1 110 ? 14.719 20.5 -1.448 1 94.19 110 ASN A N 1
ATOM 891 C CA . ASN A 1 110 ? 13.562 21.219 -0.916 1 94.19 110 ASN A CA 1
ATOM 892 C C . ASN A 1 110 ? 13.867 21.844 0.442 1 94.19 110 ASN A C 1
ATOM 894 O O . ASN A 1 110 ? 13.5 22.984 0.699 1 94.19 110 ASN A O 1
ATOM 898 N N . LEU A 1 111 ? 14.523 21.094 1.273 1 95.44 111 LEU A N 1
ATOM 899 C CA . LEU A 1 111 ? 14.914 21.578 2.594 1 95.44 111 LEU A CA 1
ATOM 900 C C . LEU A 1 111 ? 15.836 22.781 2.477 1 95.44 111 LEU A C 1
ATOM 902 O O . LEU A 1 111 ? 15.648 23.781 3.182 1 95.44 111 LEU A O 1
ATOM 906 N N . GLU A 1 112 ? 16.781 22.734 1.586 1 96.25 112 GLU A N 1
ATOM 907 C CA . GLU A 1 112 ? 17.719 23.828 1.368 1 96.25 112 GLU A CA 1
ATOM 908 C C . GLU A 1 112 ? 17 25.078 0.866 1 96.25 112 GLU A C 1
ATOM 910 O O . GLU A 1 112 ? 17.328 26.203 1.26 1 96.25 112 GLU A O 1
ATOM 915 N N . SER A 1 113 ? 16.031 24.844 0.062 1 94.88 113 SER A N 1
ATOM 916 C CA . SER A 1 113 ? 15.289 25.969 -0.487 1 94.88 113 SER A CA 1
ATOM 917 C C . SER A 1 113 ? 14.484 26.688 0.597 1 94.88 113 SER A C 1
ATOM 919 O O . SER A 1 113 ? 14.188 27.875 0.477 1 94.88 113 SER A O 1
ATOM 921 N N . LYS A 1 114 ? 14.18 25.984 1.637 1 93.38 114 LYS A N 1
ATOM 922 C CA . LYS A 1 114 ? 13.398 26.547 2.732 1 93.38 114 LYS A CA 1
ATOM 923 C C . LYS A 1 114 ? 14.289 27.297 3.717 1 93.38 114 LYS A C 1
ATOM 925 O O . LYS A 1 114 ? 13.805 28.125 4.5 1 93.38 114 LYS A O 1
ATOM 930 N N . TRP A 1 115 ? 15.633 27.078 3.641 1 96.25 115 TRP A N 1
ATOM 931 C CA . TRP A 1 115 ? 16.484 27.641 4.684 1 96.25 115 TRP A CA 1
ATOM 932 C C . TRP A 1 115 ? 17.484 28.641 4.098 1 96.25 115 TRP A C 1
ATOM 934 O O . TRP A 1 115 ? 17.625 29.75 4.613 1 96.25 115 TRP A O 1
ATOM 944 N N . LYS A 1 116 ? 18.047 28.422 2.979 1 96.06 116 LYS A N 1
ATOM 945 C CA . LYS A 1 116 ? 19.188 29.172 2.473 1 96.06 116 LYS A CA 1
ATOM 946 C C . LYS A 1 116 ? 18.812 30.641 2.211 1 96.06 116 LYS A C 1
ATOM 948 O O . LYS A 1 116 ? 19.531 31.547 2.639 1 96.06 116 LYS A O 1
ATOM 953 N N . PRO A 1 117 ? 17.703 30.828 1.515 1 95.31 117 PRO A N 1
ATOM 954 C CA . PRO A 1 117 ? 17.344 32.219 1.312 1 95.31 117 PRO A CA 1
ATOM 955 C C . PRO A 1 117 ? 17.109 32.969 2.625 1 95.31 117 PRO A C 1
ATOM 957 O O . PRO A 1 117 ? 17.547 34.125 2.768 1 95.31 117 PRO A O 1
ATOM 960 N N . THR A 1 118 ? 16.469 32.375 3.578 1 95.56 118 THR A N 1
ATOM 961 C CA . THR A 1 118 ? 16.219 32.969 4.879 1 95.56 118 THR A CA 1
ATOM 962 C C . THR A 1 118 ? 17.516 33.156 5.648 1 95.56 118 THR A C 1
ATOM 964 O O . THR A 1 118 ? 17.703 34.188 6.309 1 95.56 118 THR A O 1
ATOM 967 N N . GLN A 1 119 ? 18.391 32.25 5.57 1 96.12 119 GLN A N 1
ATOM 968 C CA . GLN A 1 119 ? 19.703 32.375 6.215 1 96.12 119 GLN A CA 1
ATOM 969 C C . GLN A 1 119 ? 20.469 33.594 5.73 1 96.12 119 GLN A C 1
ATOM 971 O O . GLN A 1 119 ? 21 34.344 6.535 1 96.12 119 GLN A O 1
ATOM 976 N N . ILE A 1 120 ? 20.453 33.781 4.438 1 96 120 ILE A N 1
ATOM 977 C CA . ILE A 1 120 ? 21.156 34.906 3.832 1 96 120 ILE A CA 1
ATOM 978 C C . ILE A 1 120 ? 20.516 36.219 4.273 1 96 120 ILE A C 1
ATOM 980 O O . ILE A 1 120 ? 21.219 37.156 4.59 1 96 120 ILE A O 1
ATOM 984 N N . LYS A 1 121 ? 19.203 36.188 4.324 1 95.25 121 LYS A N 1
ATOM 985 C CA . LYS A 1 121 ? 18.5 37.406 4.766 1 95.25 121 LYS A CA 1
ATOM 986 C C . LYS A 1 121 ? 18.859 37.75 6.207 1 95.25 121 LYS A C 1
ATOM 988 O O . LYS A 1 121 ? 19.094 38.906 6.531 1 95.25 121 LYS A O 1
ATOM 993 N N . ILE A 1 122 ? 18.891 36.75 7.062 1 95.81 122 ILE A N 1
ATOM 994 C CA . ILE A 1 122 ? 19.203 36.969 8.469 1 95.81 122 ILE A CA 1
ATOM 995 C C . ILE A 1 122 ? 20.625 37.5 8.609 1 95.81 122 ILE A C 1
ATOM 997 O O . ILE A 1 122 ? 20.859 38.469 9.328 1 95.81 122 ILE A O 1
ATOM 1001 N N . ILE A 1 123 ? 21.578 36.938 7.871 1 96.12 123 ILE A N 1
ATOM 1002 C CA . ILE A 1 123 ? 22.984 37.344 7.941 1 96.12 123 ILE A CA 1
ATOM 1003 C C . ILE A 1 123 ? 23.125 38.781 7.457 1 96.12 123 ILE A C 1
ATOM 1005 O O . ILE A 1 123 ? 23.859 39.562 8.062 1 96.12 123 ILE A O 1
ATOM 1009 N N . THR A 1 124 ? 22.391 39.125 6.418 1 94.75 124 THR A N 1
ATOM 1010 C CA . THR A 1 124 ? 22.422 40.469 5.891 1 94.75 124 THR A CA 1
ATOM 1011 C C . THR A 1 124 ? 21.891 41.469 6.914 1 94.75 124 THR A C 1
ATOM 1013 O O . THR A 1 124 ? 22.484 42.531 7.133 1 94.75 124 THR A O 1
ATOM 1016 N N . GLU A 1 125 ? 20.797 41.125 7.535 1 94 125 GLU A N 1
ATOM 1017 C CA . GLU A 1 125 ? 20.219 41.969 8.547 1 94 125 GLU A CA 1
ATOM 1018 C C . GLU A 1 125 ? 21.125 42.094 9.766 1 94 125 GLU A C 1
ATOM 1020 O O . GLU A 1 125 ? 21.203 43.188 10.383 1 94 125 GLU A O 1
ATOM 1025 N N . LEU A 1 126 ? 21.781 41.062 10.125 1 94.56 126 LEU A N 1
ATOM 1026 C CA . LEU A 1 126 ? 22.734 41.094 11.234 1 94.56 126 LEU A CA 1
ATOM 1027 C C . LEU A 1 126 ? 23.875 42.062 10.945 1 94.56 126 LEU A C 1
ATOM 1029 O O . LEU A 1 126 ? 24.297 42.812 11.828 1 94.56 126 LEU A O 1
ATOM 1033 N N . PHE A 1 127 ? 24.312 42.031 9.742 1 94.62 127 PHE A N 1
ATOM 1034 C CA . PHE A 1 127 ? 25.391 42.938 9.336 1 94.62 127 PHE A CA 1
ATOM 1035 C C . PHE A 1 127 ? 24.922 44.375 9.391 1 94.62 127 PHE A C 1
ATOM 1037 O O . PHE A 1 127 ? 25.641 45.25 9.898 1 94.62 127 PHE A O 1
ATOM 1044 N N . THR A 1 128 ? 23.719 44.594 8.914 1 92.88 128 THR A N 1
ATOM 1045 C CA . THR A 1 128 ? 23.156 45.969 8.914 1 92.88 128 THR A CA 1
ATOM 1046 C C . THR A 1 128 ? 22.953 46.469 10.336 1 92.88 128 THR A C 1
ATOM 1048 O O . THR A 1 128 ? 23.281 47.594 10.648 1 92.88 128 THR A O 1
ATOM 1051 N N . THR A 1 129 ? 22.438 45.594 11.172 1 93.12 129 THR A N 1
ATOM 1052 C CA . THR A 1 129 ? 22.188 45.938 12.562 1 93.12 129 THR A CA 1
ATOM 1053 C C . THR A 1 129 ? 23.516 46.219 13.289 1 93.12 129 THR A C 1
ATOM 1055 O O . THR A 1 129 ? 23.594 47.125 14.109 1 93.12 129 THR A O 1
ATOM 1058 N N . GLN A 1 130 ? 24.531 45.469 12.961 1 93.44 130 GLN A N 1
ATOM 1059 C CA . GLN A 1 130 ? 25.828 45.656 13.586 1 93.44 130 GLN A CA 1
ATOM 1060 C C . GLN A 1 130 ? 26.438 47 13.18 1 93.44 130 GLN A C 1
ATOM 1062 O O . GLN A 1 130 ? 26.984 47.719 14.023 1 93.44 130 GLN A O 1
ATOM 1067 N N . LYS A 1 131 ? 26.312 47.406 11.961 1 93.88 131 LYS A N 1
ATOM 1068 C CA . LYS A 1 131 ? 26.812 48.688 11.484 1 93.88 131 LYS A CA 1
ATOM 1069 C C . LYS A 1 131 ? 26.062 49.844 12.148 1 93.88 131 LYS A C 1
ATOM 1071 O O . LYS A 1 131 ? 26.688 50.844 12.523 1 93.88 131 LYS A O 1
ATOM 1076 N N . THR A 1 132 ? 24.781 49.594 12.242 1 93.81 132 THR A N 1
ATOM 1077 C CA . THR A 1 132 ? 23.969 50.625 12.875 1 93.81 132 THR A CA 1
ATOM 1078 C C . THR A 1 132 ? 24.359 50.812 14.344 1 93.81 132 THR A C 1
ATOM 1080 O O . THR A 1 132 ? 24.469 51.938 14.828 1 93.81 132 THR A O 1
ATOM 1083 N N . LYS A 1 133 ? 24.609 49.75 15.039 1 94.38 133 LYS A N 1
ATOM 1084 C CA . LYS A 1 133 ? 25.016 49.812 16.438 1 94.38 133 LYS A CA 1
ATOM 1085 C C . LYS A 1 133 ? 26.359 50.531 16.594 1 94.38 133 LYS A C 1
ATOM 1087 O O . LYS A 1 133 ? 26.516 51.344 17.516 1 94.38 133 LYS A O 1
ATOM 1092 N N . GLU A 1 134 ? 27.25 50.281 15.711 1 94.44 134 GLU A N 1
ATOM 1093 C CA . GLU A 1 134 ? 28.547 50.938 15.75 1 94.44 134 GLU A CA 1
ATOM 1094 C C . GLU A 1 134 ? 28.422 52.438 15.539 1 94.44 134 GLU A C 1
ATOM 1096 O O . GLU A 1 134 ? 29.094 53.219 16.219 1 94.44 134 GLU A O 1
ATOM 1101 N N . ASP A 1 135 ? 27.547 52.75 14.641 1 93.94 135 ASP A N 1
ATOM 1102 C CA . ASP A 1 135 ? 27.297 54.156 14.383 1 93.94 135 ASP A CA 1
ATOM 1103 C C . ASP A 1 135 ? 26.688 54.844 15.602 1 93.94 135 ASP A C 1
ATOM 1105 O O . ASP A 1 135 ? 27.062 55.969 15.953 1 93.94 135 ASP A O 1
ATOM 1109 N N . LEU A 1 136 ? 25.797 54.156 16.234 1 93.69 136 LEU A N 1
ATOM 1110 C CA . LEU A 1 136 ? 25.125 54.719 17.406 1 93.69 136 LEU A CA 1
ATOM 1111 C C . LEU A 1 136 ? 26.109 54.875 18.547 1 93.69 136 LEU A C 1
ATOM 1113 O O . LEU A 1 136 ? 26.078 55.875 19.266 1 93.69 136 LEU A O 1
ATOM 1117 N N . VAL A 1 137 ? 27 53.906 18.672 1 94.19 137 VAL A N 1
ATOM 1118 C CA . VAL A 1 137 ? 28.016 54 19.719 1 94.19 137 VAL A CA 1
ATOM 1119 C C . VAL A 1 137 ? 28.922 55.188 19.469 1 94.19 137 VAL A C 1
ATOM 1121 O O . VAL A 1 137 ? 29.25 55.938 20.391 1 94.19 137 VAL A O 1
ATOM 1124 N N . ALA A 1 138 ? 29.281 55.438 18.266 1 92.94 138 ALA A N 1
ATOM 1125 C CA . ALA A 1 138 ? 30.141 56.562 17.891 1 92.94 138 ALA A CA 1
ATOM 1126 C C . ALA A 1 138 ? 29.453 57.906 18.188 1 92.94 138 ALA A C 1
ATOM 1128 O O . ALA A 1 138 ? 30.078 58.844 18.719 1 92.94 138 ALA A O 1
ATOM 1129 N N . ARG A 1 139 ? 28.188 57.969 17.922 1 91.81 139 ARG A N 1
ATOM 1130 C CA . ARG A 1 139 ? 27.422 59.188 18.156 1 91.81 139 ARG A CA 1
ATOM 1131 C C . ARG A 1 139 ? 27.281 59.438 19.656 1 91.81 139 ARG A C 1
ATOM 1133 O O . ARG A 1 139 ? 27.422 60.594 20.094 1 91.81 139 ARG A O 1
ATOM 1140 N N . LYS A 1 140 ? 27.094 58.406 20.391 1 91.25 140 LYS A N 1
ATOM 1141 C CA . LYS A 1 140 ? 26.953 58.531 21.828 1 91.25 140 LYS A CA 1
ATOM 1142 C C . LYS A 1 140 ? 28.25 59 22.469 1 91.25 140 LYS A C 1
ATOM 1144 O O . LYS A 1 140 ? 28.234 59.875 23.344 1 91.25 140 LYS A O 1
ATOM 1149 N N . GLU A 1 141 ? 29.297 58.5 21.969 1 91.69 141 GLU A N 1
ATOM 1150 C CA . GLU A 1 141 ? 30.594 58.875 22.516 1 91.69 141 GLU A CA 1
ATOM 1151 C C . GLU A 1 141 ? 30.938 60.312 22.188 1 91.69 141 GLU A C 1
ATOM 1153 O O . GLU A 1 141 ? 31.469 61.031 23.031 1 91.69 141 GLU A O 1
ATOM 1158 N N . ARG A 1 142 ? 30.609 60.75 21.016 1 88.62 142 ARG A N 1
ATOM 1159 C CA . ARG A 1 142 ? 30.844 62.156 20.625 1 88.62 142 ARG A CA 1
ATOM 1160 C C . ARG A 1 142 ? 30.016 63.094 21.484 1 88.62 142 ARG A C 1
ATOM 1162 O O . ARG A 1 142 ? 30.531 64.125 21.922 1 88.62 142 ARG A O 1
ATOM 1169 N N . LEU A 1 143 ? 28.812 62.719 21.656 1 90.75 143 LEU A N 1
ATOM 1170 C CA . LEU A 1 143 ? 27.938 63.531 22.469 1 90.75 143 LEU A CA 1
ATOM 1171 C C . LEU A 1 143 ? 28.391 63.594 23.922 1 90.75 143 LEU A C 1
ATOM 1173 O O . LEU A 1 143 ? 28.375 64.625 24.547 1 90.75 143 LEU A O 1
ATOM 1177 N N . LYS A 1 144 ? 28.859 62.469 24.391 1 90.19 144 LYS A N 1
ATOM 1178 C CA . LYS A 1 144 ? 29.375 62.406 25.766 1 90.19 144 LYS A CA 1
ATOM 1179 C C . LYS A 1 144 ? 30.609 63.281 25.938 1 90.19 144 LYS A C 1
ATOM 1181 O O . LYS A 1 144 ? 30.719 64 26.922 1 90.19 144 LYS A O 1
ATOM 1186 N N . LYS A 1 145 ? 31.438 63.312 24.984 1 89.38 145 LYS A N 1
ATOM 1187 C CA . LYS A 1 145 ? 32.656 64.125 25.031 1 89.38 145 LYS A CA 1
ATOM 1188 C C . LYS A 1 145 ? 32.281 65.625 25.016 1 89.38 145 LYS A C 1
ATOM 1190 O O . LYS A 1 145 ? 32.906 66.438 25.734 1 89.38 145 LYS A O 1
ATOM 1195 N N . THR A 1 146 ? 31.297 65.938 24.266 1 88.31 146 THR A N 1
ATOM 1196 C CA . THR A 1 146 ? 30.859 67.312 24.172 1 88.31 146 THR A CA 1
ATOM 1197 C C . THR A 1 146 ? 30.25 67.812 25.5 1 88.31 146 THR A C 1
ATOM 1199 O O . THR A 1 146 ? 30.547 68.875 25.969 1 88.31 146 THR A O 1
ATOM 1202 N N . LEU A 1 147 ? 29.531 66.938 26.109 1 88.69 147 LEU A N 1
ATOM 1203 C CA . LEU A 1 147 ? 28.828 67.312 27.344 1 88.69 147 LEU A CA 1
ATOM 1204 C C . LEU A 1 147 ? 29.812 67.375 28.5 1 88.69 147 LEU A C 1
ATOM 1206 O O . LEU A 1 147 ? 29.609 68.188 29.438 1 88.69 147 LEU A O 1
ATOM 1210 N N . GLN A 1 148 ? 30.906 66.688 28.422 1 86.31 148 GLN A N 1
ATOM 1211 C CA . GLN A 1 148 ? 31.891 66.688 29.484 1 86.31 148 GLN A CA 1
ATOM 1212 C C . GLN A 1 148 ? 32.812 67.875 29.391 1 86.31 148 GLN A C 1
ATOM 1214 O O . GLN A 1 148 ? 33.438 68.312 30.391 1 86.31 148 GLN A O 1
ATOM 1219 N N . SER A 1 149 ? 33 68.5 28.219 1 79.81 149 SER A N 1
ATOM 1220 C CA . SER A 1 149 ? 33.906 69.625 28.047 1 79.81 149 SER A CA 1
ATOM 1221 C C . SER A 1 149 ? 33.438 70.812 28.844 1 79.81 149 SER A C 1
ATOM 1223 O O . SER A 1 149 ? 34.25 71.625 29.312 1 79.81 149 SER A O 1
ATOM 1225 N N . HIS A 1 150 ? 32.25 71.062 29.234 1 72.12 150 HIS A N 1
ATOM 1226 C CA . HIS A 1 150 ? 31.609 72.125 29.969 1 72.12 150 HIS A CA 1
ATOM 1227 C C . HIS A 1 150 ? 32 73.5 29.359 1 72.12 150 HIS A C 1
ATOM 1229 O O . HIS A 1 150 ? 31.828 74.5 29.984 1 72.12 150 HIS A O 1
ATOM 1235 N N . GLN A 1 151 ? 32.719 73.438 28.203 1 78.25 151 GLN A N 1
ATOM 1236 C CA . GLN A 1 151 ? 33.031 74.75 27.531 1 78.25 151 GLN A CA 1
ATOM 1237 C C . GLN A 1 151 ? 31.844 75.188 26.703 1 78.25 151 GLN A C 1
ATOM 1239 O O . GLN A 1 151 ? 31.375 74.5 25.797 1 78.25 151 GLN A O 1
ATOM 1244 N N . ALA A 1 152 ? 31.359 76.312 27.031 1 80.38 152 ALA A N 1
ATOM 1245 C CA . ALA A 1 152 ? 30.172 76.875 26.375 1 80.38 152 ALA A CA 1
ATOM 1246 C C . ALA A 1 152 ? 30.375 77 24.875 1 80.38 152 ALA A C 1
ATOM 1248 O O . ALA A 1 152 ? 29.453 76.688 24.094 1 80.38 152 ALA A O 1
ATOM 1249 N N . SER A 1 153 ? 31.594 77.312 24.469 1 79.75 153 SER A N 1
ATOM 1250 C CA . SER A 1 153 ? 31.875 77.438 23.031 1 79.75 153 SER A CA 1
ATOM 1251 C C . SER A 1 153 ? 31.703 76.125 22.312 1 79.75 153 SER A C 1
ATOM 1253 O O . SER A 1 153 ? 31.125 76.062 21.219 1 79.75 153 SER A O 1
ATOM 1255 N N . GLU A 1 154 ? 32.094 75.062 22.891 1 83.19 154 GLU A N 1
ATOM 1256 C CA . GLU A 1 154 ? 31.969 73.75 22.312 1 83.19 154 GLU A CA 1
ATOM 1257 C C . GLU A 1 154 ? 30.516 73.25 22.266 1 83.19 154 GLU A C 1
ATOM 1259 O O . GLU A 1 154 ? 30.094 72.625 21.312 1 83.19 154 GLU A O 1
ATOM 1264 N N . ILE A 1 155 ? 29.812 73.562 23.266 1 86.06 155 ILE A N 1
ATOM 1265 C CA . ILE A 1 155 ? 28.406 73.188 23.375 1 86.06 155 ILE A CA 1
ATOM 1266 C C . ILE A 1 155 ? 27.594 73.875 22.281 1 86.06 155 ILE A C 1
ATOM 1268 O O . ILE A 1 155 ? 26.797 73.188 21.594 1 86.06 155 ILE A O 1
ATOM 1272 N N . PHE A 1 156 ? 27.859 75.188 22.109 1 84.31 156 PHE A N 1
ATOM 1273 C CA . PHE A 1 156 ? 27.109 75.938 21.109 1 84.31 156 PHE A CA 1
ATOM 1274 C C . PHE A 1 156 ? 27.484 75.438 19.703 1 84.31 156 PHE A C 1
ATOM 1276 O O . PHE A 1 156 ? 26.625 75.375 18.828 1 84.31 156 PHE A O 1
ATOM 1283 N N . SER A 1 157 ? 28.688 75.125 19.422 1 82.06 157 SER A N 1
ATOM 1284 C CA . SER A 1 157 ? 29.156 74.688 18.125 1 82.06 157 SER A CA 1
ATOM 1285 C C . SER A 1 157 ? 28.609 73.25 17.812 1 82.06 157 SER A C 1
ATOM 1287 O O . SER A 1 157 ? 28.203 73 16.688 1 82.06 157 SER A O 1
ATOM 1289 N N . SER A 1 158 ? 28.578 72.5 18.812 1 82.69 158 SER A N 1
ATOM 1290 C CA . SER A 1 158 ? 28.125 71.125 18.641 1 82.69 158 SER A CA 1
ATOM 1291 C C . SER A 1 158 ? 26.625 71.062 18.469 1 82.69 158 SER A C 1
ATOM 1293 O O . SER A 1 158 ? 26.109 70.188 17.734 1 82.69 158 SER A O 1
ATOM 1295 N N . ARG A 1 159 ? 25.953 71.875 19.172 1 81.5 159 ARG A N 1
ATOM 1296 C CA . ARG A 1 159 ? 24.5 71.938 19.062 1 81.5 159 ARG A CA 1
ATOM 1297 C C . ARG A 1 159 ? 24.047 72.125 17.625 1 81.5 159 ARG A C 1
ATOM 1299 O O . ARG A 1 159 ? 23.078 71.5 17.188 1 81.5 159 ARG A O 1
ATOM 1306 N N . LYS A 1 160 ? 24.812 72.875 16.922 1 77.88 160 LYS A N 1
ATOM 1307 C CA . LYS A 1 160 ? 24.484 73.188 15.523 1 77.88 160 LYS A CA 1
ATOM 1308 C C . LYS A 1 160 ? 24.719 71.938 14.633 1 77.88 160 LYS A C 1
ATOM 1310 O O . LYS A 1 160 ? 24 71.75 13.656 1 77.88 160 LYS A O 1
ATOM 1315 N N . LYS A 1 161 ? 25.609 71.062 14.961 1 78.38 161 LYS A N 1
ATOM 1316 C CA . LYS A 1 161 ? 26.031 70 14.102 1 78.38 161 LYS A CA 1
ATOM 1317 C C . LYS A 1 161 ? 25.406 68.688 14.562 1 78.38 161 LYS A C 1
ATOM 1319 O O . LYS A 1 161 ? 25.688 67.625 13.992 1 78.38 161 LYS A O 1
ATOM 1324 N N . LEU A 1 162 ? 24.516 68.75 15.531 1 79.62 162 LEU A N 1
ATOM 1325 C CA . LEU A 1 162 ? 23.984 67.5 16.109 1 79.62 162 LEU A CA 1
ATOM 1326 C C . LEU A 1 162 ? 23.047 66.812 15.133 1 79.62 162 LEU A C 1
ATOM 1328 O O . LEU A 1 162 ? 22.109 67.438 14.609 1 79.62 162 LEU A O 1
ATOM 1332 N N . ASP A 1 163 ? 23.375 65.562 14.703 1 79.19 163 ASP A N 1
ATOM 1333 C CA . ASP A 1 163 ? 22.469 64.75 13.945 1 79.19 163 ASP A CA 1
ATOM 1334 C C . ASP A 1 163 ? 21.391 64.125 14.844 1 79.19 163 ASP A C 1
ATOM 1336 O O . ASP A 1 163 ? 21.656 63.25 15.656 1 79.19 163 ASP A O 1
ATOM 1340 N N . LYS A 1 164 ? 20.125 64.562 14.688 1 83.06 164 LYS A N 1
ATOM 1341 C CA . LYS A 1 164 ? 19.031 64.188 15.547 1 83.06 164 LYS A CA 1
ATOM 1342 C C . LYS A 1 164 ? 18.266 63 14.938 1 83.06 164 LYS A C 1
ATOM 1344 O O . LYS A 1 164 ? 17.312 62.5 15.539 1 83.06 164 LYS A O 1
ATOM 1349 N N . THR A 1 165 ? 18.734 62.438 13.781 1 87.81 165 THR A N 1
ATOM 1350 C CA . THR A 1 165 ? 18.031 61.344 13.117 1 87.81 165 THR A CA 1
ATOM 1351 C C . THR A 1 165 ? 18.328 60 13.797 1 87.81 165 THR A C 1
ATOM 1353 O O . THR A 1 165 ? 19.469 59.75 14.203 1 87.81 165 THR A O 1
ATOM 1356 N N . LEU A 1 166 ? 17.266 59.281 14.102 1 89.88 166 LEU A N 1
ATOM 1357 C CA . LEU A 1 166 ? 17.406 57.938 14.68 1 89.88 166 LEU A CA 1
ATOM 1358 C C . LEU A 1 166 ? 17.188 56.875 13.617 1 89.88 166 LEU A C 1
ATOM 1360 O O . LEU A 1 166 ? 16.312 57 12.766 1 89.88 166 LEU A O 1
ATOM 1364 N N . PRO A 1 167 ? 18.109 55.938 13.594 1 88.06 167 PRO A N 1
ATOM 1365 C CA . PRO A 1 167 ? 17.906 54.844 12.648 1 88.06 167 PRO A CA 1
ATOM 1366 C C . PRO A 1 167 ? 16.609 54.062 12.898 1 88.06 167 PRO A C 1
ATOM 1368 O O . PRO A 1 167 ? 16.156 53.969 14.039 1 88.06 167 PRO A O 1
ATOM 1371 N N . GLU A 1 168 ? 15.883 53.656 11.789 1 81.25 168 GLU A N 1
ATOM 1372 C CA . GLU A 1 168 ? 14.641 52.906 11.883 1 81.25 168 GLU A CA 1
ATOM 1373 C C . GLU A 1 168 ? 14.883 51.406 11.625 1 81.25 168 GLU A C 1
ATOM 1375 O O . GLU A 1 168 ? 15.75 51.031 10.828 1 81.25 168 GLU A O 1
ATOM 1380 N N . LYS A 1 169 ? 14.133 50.594 12.484 1 75.62 169 LYS A N 1
ATOM 1381 C CA . LYS A 1 169 ? 14.18 49.156 12.305 1 75.62 169 LYS A CA 1
ATOM 1382 C C . LYS A 1 169 ? 13.539 48.75 10.984 1 75.62 169 LYS A C 1
ATOM 1384 O O . LYS A 1 169 ? 12.594 49.406 10.516 1 75.62 169 LYS A O 1
ATOM 1389 N N . SER A 1 170 ? 14.141 47.781 10.43 1 67.62 170 SER A N 1
ATOM 1390 C CA . SER A 1 170 ? 13.484 47.188 9.266 1 67.62 170 SER A CA 1
ATOM 1391 C C . SER A 1 170 ? 12.188 46.5 9.664 1 67.62 170 SER A C 1
ATOM 1393 O O . SER A 1 170 ? 12.109 45.875 10.727 1 67.62 170 SER A O 1
ATOM 1395 N N . GLY A 1 171 ? 11.047 47.062 9.516 1 65.19 171 GLY A N 1
ATOM 1396 C CA . GLY A 1 171 ? 9.727 46.594 9.883 1 65.19 171 GLY A CA 1
ATOM 1397 C C . GLY A 1 171 ? 9.445 45.188 9.375 1 65.19 171 GLY A C 1
ATOM 1398 O O . GLY A 1 171 ? 8.43 44.594 9.727 1 65.19 171 GLY A O 1
ATOM 1399 N N . GLU A 1 172 ? 10.383 44.531 8.672 1 71.12 172 GLU A N 1
ATOM 1400 C CA . GLU A 1 172 ? 10 43.25 8.062 1 71.12 172 GLU A CA 1
ATOM 1401 C C . GLU A 1 172 ? 10.352 42.062 8.961 1 71.12 172 GLU A C 1
ATOM 1403 O O . GLU A 1 172 ? 11.5 41.938 9.391 1 71.12 172 GLU A O 1
ATOM 1408 N N . THR A 1 173 ? 9.297 41.406 9.5 1 79.31 173 THR A N 1
ATOM 1409 C CA . THR A 1 173 ? 9.5 40.156 10.266 1 79.31 173 THR A CA 1
ATOM 1410 C C . THR A 1 173 ? 9.93 39.031 9.352 1 79.31 173 THR A C 1
ATOM 1412 O O . THR A 1 173 ? 9.273 38.75 8.352 1 79.31 173 THR A O 1
ATOM 1415 N N . ILE A 1 174 ? 11.172 38.594 9.641 1 86.94 174 ILE A N 1
ATOM 1416 C CA . ILE A 1 174 ? 11.695 37.5 8.852 1 86.94 174 ILE A CA 1
ATOM 1417 C C . ILE A 1 174 ? 10.977 36.219 9.227 1 86.94 174 ILE A C 1
ATOM 1419 O O . ILE A 1 174 ? 11.039 35.75 10.383 1 86.94 174 ILE A O 1
ATOM 1423 N N . LYS A 1 175 ? 10.297 35.656 8.211 1 85.31 175 LYS A N 1
ATOM 1424 C CA . LYS A 1 175 ? 9.641 34.344 8.383 1 85.31 175 LYS A CA 1
ATOM 1425 C C . LYS A 1 175 ? 10.617 33.219 8.156 1 85.31 175 LYS A C 1
ATOM 1427 O O . LYS A 1 175 ? 11.242 33.125 7.098 1 85.31 175 LYS A O 1
ATOM 1432 N N . CYS A 1 176 ? 10.766 32.438 9.242 1 88.69 176 CYS A N 1
ATOM 1433 C CA . CYS A 1 176 ? 11.688 31.312 9.164 1 88.69 176 CYS A CA 1
ATOM 1434 C C . CYS A 1 176 ? 10.93 30 9.023 1 88.69 176 CYS A C 1
ATOM 1436 O O . CYS A 1 176 ? 10.672 29.312 10.016 1 88.69 176 CYS A O 1
ATOM 1438 N N . ASP A 1 177 ? 10.719 29.547 7.836 1 88.06 177 ASP A N 1
ATOM 1439 C CA . ASP A 1 177 ? 9.938 28.359 7.535 1 88.06 177 ASP A CA 1
ATOM 1440 C C . ASP A 1 177 ? 10.625 27.109 8.07 1 88.06 177 ASP A C 1
ATOM 1442 O O . ASP A 1 177 ? 9.961 26.125 8.414 1 88.06 177 ASP A O 1
ATOM 1446 N N . ILE A 1 178 ? 11.922 27.203 8.164 1 92.81 178 ILE A N 1
ATOM 1447 C CA . ILE A 1 178 ? 12.688 26.016 8.562 1 92.81 178 ILE A CA 1
ATOM 1448 C C . ILE A 1 178 ? 12.336 25.641 10 1 92.81 178 ILE A C 1
ATOM 1450 O O . ILE A 1 178 ? 12.391 24.453 10.367 1 92.81 178 ILE A O 1
ATOM 1454 N N . LEU A 1 179 ? 11.992 26.656 10.742 1 92 179 LEU A N 1
ATOM 1455 C CA . LEU A 1 179 ? 11.656 26.406 12.141 1 92 179 LEU A CA 1
ATOM 1456 C C . LEU A 1 179 ? 10.312 25.703 12.258 1 92 179 LEU A C 1
ATOM 1458 O O . LEU A 1 179 ? 10.016 25.078 13.281 1 92 179 LEU A O 1
ATOM 1462 N N . LYS A 1 180 ? 9.547 25.734 11.203 1 90.25 180 LYS A N 1
ATOM 1463 C CA . LYS A 1 180 ? 8.227 25.094 11.18 1 90.25 180 LYS A CA 1
ATOM 1464 C C . LYS A 1 180 ? 8.219 23.891 10.242 1 90.25 180 LYS A C 1
ATOM 1466 O O . LYS A 1 180 ? 7.156 23.484 9.758 1 90.25 180 LYS A O 1
ATOM 1471 N N . THR A 1 181 ? 9.281 23.422 9.992 1 92.38 181 THR A N 1
ATOM 1472 C CA . THR A 1 181 ? 9.383 22.281 9.102 1 92.38 181 THR A CA 1
ATOM 1473 C C . THR A 1 181 ? 9.758 21.016 9.883 1 92.38 181 THR A C 1
ATOM 1475 O O . THR A 1 181 ? 10.594 21.062 10.789 1 92.38 181 THR A O 1
ATOM 1478 N N . LYS A 1 182 ? 9.094 19.953 9.531 1 91.19 182 LYS A N 1
ATOM 1479 C CA . LYS A 1 182 ? 9.359 18.656 10.141 1 91.19 182 LYS A CA 1
ATOM 1480 C C . LYS A 1 182 ? 9.43 17.547 9.094 1 91.19 182 LYS A C 1
ATOM 1482 O O . LYS A 1 182 ? 8.68 17.578 8.109 1 91.19 182 LYS A O 1
ATOM 1487 N N . PHE A 1 183 ? 10.398 16.688 9.352 1 89.94 183 PHE A N 1
ATOM 1488 C CA . PHE A 1 183 ? 10.492 15.508 8.5 1 89.94 183 PHE A CA 1
ATOM 1489 C C . PHE A 1 183 ? 9.891 14.297 9.203 1 89.94 183 PHE A C 1
ATOM 1491 O O . PHE A 1 183 ? 10.258 13.984 10.336 1 89.94 183 PHE A O 1
ATOM 1498 N N . LEU A 1 184 ? 8.922 13.664 8.516 1 84.25 184 LEU A N 1
ATOM 1499 C CA . LEU A 1 184 ? 8.383 12.383 8.977 1 84.25 184 LEU A CA 1
ATOM 1500 C C . LEU A 1 184 ? 8.828 11.25 8.062 1 84.25 184 LEU A C 1
ATOM 1502 O O . LEU A 1 184 ? 8.547 11.266 6.863 1 84.25 184 LEU A O 1
ATOM 1506 N N . SER A 1 185 ? 9.492 10.336 8.75 1 78.06 185 SER A N 1
ATOM 1507 C CA . SER A 1 185 ? 10.016 9.211 7.988 1 78.06 185 SER A CA 1
ATOM 1508 C C . SER A 1 185 ? 8.906 8.242 7.594 1 78.06 185 SER A C 1
ATOM 1510 O O . SER A 1 185 ? 7.949 8.055 8.344 1 78.06 185 SER A O 1
ATOM 1512 N N . GLY A 1 186 ? 9.016 7.77 6.379 1 67.69 186 GLY A N 1
ATOM 1513 C CA . GLY A 1 186 ? 8.086 6.742 5.945 1 67.69 186 GLY A CA 1
ATOM 1514 C C . GLY A 1 186 ? 8.523 5.34 6.32 1 67.69 186 GLY A C 1
ATOM 1515 O O . GLY A 1 186 ? 9.562 5.16 6.961 1 67.69 186 GLY A O 1
ATOM 1516 N N . ASN A 1 187 ? 7.652 4.391 6.512 1 53.69 187 ASN A N 1
ATOM 1517 C CA . ASN A 1 187 ? 7.988 2.988 6.738 1 53.69 187 ASN A CA 1
ATOM 1518 C C . ASN A 1 187 ? 8.047 2.205 5.426 1 53.69 187 ASN A C 1
ATOM 1520 O O . ASN A 1 187 ? 7.113 2.268 4.625 1 53.69 187 ASN A O 1
ATOM 1524 N N . ILE A 1 188 ? 9.32 1.937 5.09 1 49.53 188 ILE A N 1
ATOM 1525 C CA . ILE A 1 188 ? 9.484 1.203 3.842 1 49.53 188 ILE A CA 1
ATOM 1526 C C . ILE A 1 188 ? 8.445 0.095 3.748 1 49.53 188 ILE A C 1
ATOM 1528 O O . ILE A 1 188 ? 7.836 -0.109 2.691 1 49.53 188 ILE A O 1
ATOM 1532 N N . PHE A 1 189 ? 8.68 -1.099 4.789 1 43.5 189 PHE A N 1
ATOM 1533 C CA . PHE A 1 189 ? 8.219 -2.471 4.609 1 43.5 189 PHE A CA 1
ATOM 1534 C C . PHE A 1 189 ? 6.824 -2.656 5.195 1 43.5 189 PHE A C 1
ATOM 1536 O O . PHE A 1 189 ? 6.301 -3.771 5.227 1 43.5 189 PHE A O 1
ATOM 1543 N N . GLU A 1 190 ? 6.508 -2.047 6.133 1 37.81 190 GLU A N 1
ATOM 1544 C CA . GLU A 1 190 ? 5.336 -2.662 6.746 1 37.81 190 GLU A CA 1
ATOM 1545 C C . GLU A 1 190 ? 4.207 -2.824 5.73 1 37.81 190 GLU A C 1
ATOM 1547 O O . GLU A 1 190 ? 3.854 -1.876 5.027 1 37.81 190 GLU A O 1
ATOM 1552 N N . LYS A 1 191 ? 3.959 -4.184 5.34 1 34.38 191 LYS A N 1
ATOM 1553 C CA . LYS A 1 191 ? 3.01 -4.848 4.449 1 34.38 191 LYS A CA 1
ATOM 1554 C C . LYS A 1 191 ? 1.669 -4.117 4.434 1 34.38 191 LYS A C 1
ATOM 1556 O O . LYS A 1 191 ? 0.732 -4.543 3.756 1 34.38 191 LYS A O 1
ATOM 1561 N N . GLN A 1 192 ? 1.069 -3.725 5.457 1 31.98 192 GLN A N 1
ATOM 1562 C CA . GLN A 1 192 ? -0.359 -3.51 5.258 1 31.98 192 GLN A CA 1
ATOM 1563 C C . GLN A 1 192 ? -0.611 -2.4 4.238 1 31.98 192 GLN A C 1
ATOM 1565 O O . GLN A 1 192 ? 0.293 -1.624 3.924 1 31.98 192 GLN A O 1
ATOM 1570 N N . ASN A 1 193 ? -1.812 -1.915 4.074 1 30.12 193 ASN A N 1
ATOM 1571 C CA . ASN A 1 193 ? -2.564 -1.111 3.117 1 30.12 193 ASN A CA 1
ATOM 1572 C C . ASN A 1 193 ? -1.784 0.129 2.689 1 30.12 193 ASN A C 1
ATOM 1574 O O . ASN A 1 193 ? -1.684 0.424 1.498 1 30.12 193 ASN A O 1
ATOM 1578 N N . ARG A 1 194 ? -2.143 1.246 3.168 1 32.09 194 ARG A N 1
ATOM 1579 C CA . ARG A 1 194 ? -2.318 2.576 2.594 1 32.09 194 ARG A CA 1
ATOM 1580 C C . ARG A 1 194 ? -0.972 3.236 2.322 1 32.09 194 ARG A C 1
ATOM 1582 O O . ARG A 1 194 ? 0.069 2.738 2.756 1 32.09 194 ARG A O 1
ATOM 1589 N N . ARG A 1 195 ? -0.921 4.598 2.307 1 35.19 195 ARG A N 1
ATOM 1590 C CA . ARG A 1 195 ? -0.164 5.789 1.938 1 35.19 195 ARG A CA 1
ATOM 1591 C C . ARG A 1 195 ? 1.206 5.797 2.607 1 35.19 195 ARG A C 1
ATOM 1593 O O . ARG A 1 195 ? 1.583 6.777 3.252 1 35.19 195 ARG A O 1
ATOM 1600 N N . SER A 1 196 ? 1.659 4.754 3.152 1 39.59 196 SER A N 1
ATOM 1601 C CA . SER A 1 196 ? 2.896 5.238 3.754 1 39.59 196 SER A CA 1
ATOM 1602 C C . SER A 1 196 ? 3.902 5.656 2.688 1 39.59 196 SER A C 1
ATOM 1604 O O . SER A 1 196 ? 3.982 5.035 1.625 1 39.59 196 SER A O 1
ATOM 1606 N N . THR A 1 197 ?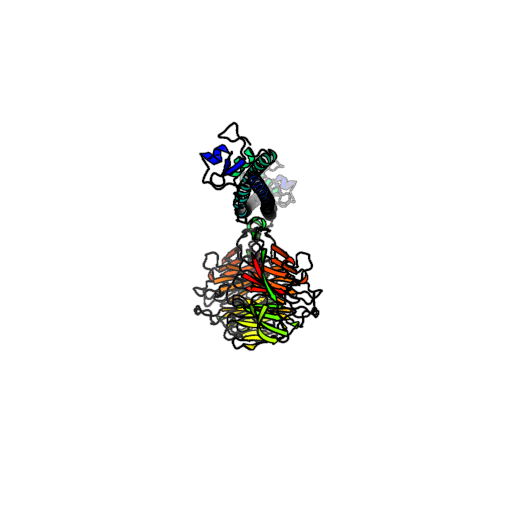 4.18 6.926 2.654 1 48.56 197 THR A N 1
ATOM 1607 C CA . THR A 1 197 ? 5.293 7.496 1.901 1 48.56 197 THR A CA 1
ATOM 1608 C C . THR A 1 197 ? 6.57 6.688 2.127 1 48.56 197 THR A C 1
ATOM 1610 O O . THR A 1 197 ? 6.938 6.406 3.268 1 48.56 197 THR A O 1
ATOM 1613 N N . ILE A 1 198 ? 6.941 5.836 1.23 1 57.44 198 ILE A N 1
ATOM 1614 C CA . ILE A 1 198 ? 8.133 4.992 1.304 1 57.44 198 ILE A CA 1
ATOM 1615 C C . ILE A 1 198 ? 9.266 5.762 1.975 1 57.44 198 ILE A C 1
ATOM 1617 O O . ILE A 1 198 ? 9.938 5.238 2.871 1 57.44 198 ILE A O 1
ATOM 1621 N N . PHE A 1 199 ? 9.531 6.855 1.626 1 70.88 199 PHE A N 1
ATOM 1622 C CA . PHE A 1 199 ? 10.727 7.512 2.146 1 70.88 199 PHE A CA 1
ATOM 1623 C C . PHE A 1 199 ? 10.367 8.5 3.248 1 70.88 199 PHE A C 1
ATOM 1625 O O . PHE A 1 199 ? 11.047 8.562 4.277 1 70.88 199 PHE A O 1
ATOM 1632 N N . GLY A 1 200 ? 9.234 9.055 3.238 1 77.88 200 GLY A N 1
ATOM 1633 C CA . GLY A 1 200 ? 8.859 10.156 4.109 1 77.88 200 GLY A CA 1
ATOM 1634 C C . GLY A 1 200 ? 8.75 11.484 3.377 1 77.88 200 GLY A C 1
ATOM 1635 O O . GLY A 1 200 ? 9.008 11.555 2.174 1 77.88 200 GLY A O 1
ATOM 1636 N N . ASP A 1 201 ? 8.328 12.5 4.156 1 83.5 201 ASP A N 1
ATOM 1637 C CA . ASP A 1 201 ? 8.133 13.805 3.539 1 83.5 201 ASP A CA 1
ATOM 1638 C C . ASP A 1 201 ? 8.32 14.93 4.555 1 83.5 201 ASP A C 1
ATOM 1640 O O . ASP A 1 201 ? 8.375 14.68 5.762 1 83.5 201 ASP A O 1
ATOM 1644 N N . LEU A 1 202 ? 8.5 16.125 3.932 1 88.75 202 LEU A N 1
ATOM 1645 C CA . LEU A 1 202 ? 8.562 17.328 4.742 1 88.75 202 LEU A CA 1
ATOM 1646 C C . LEU A 1 202 ? 7.168 17.891 4.988 1 88.75 202 LEU A C 1
ATOM 1648 O O . LEU A 1 202 ? 6.34 17.938 4.074 1 88.75 202 LEU A O 1
ATOM 1652 N N . TYR A 1 203 ? 6.973 18.234 6.281 1 87.12 203 TYR A N 1
ATOM 1653 C CA . TYR A 1 203 ? 5.691 18.812 6.645 1 87.12 203 TYR A CA 1
ATOM 1654 C C . TYR A 1 203 ? 5.883 20.172 7.312 1 87.12 203 TYR A C 1
ATOM 1656 O O . TYR A 1 203 ? 6.84 20.375 8.062 1 87.12 203 TYR A O 1
ATOM 1664 N N . ALA A 1 204 ? 4.977 21.094 6.957 1 88.44 204 ALA A N 1
ATOM 1665 C CA . ALA A 1 204 ? 4.922 22.359 7.676 1 88.44 204 ALA A CA 1
ATOM 1666 C C . ALA A 1 204 ? 4.125 22.234 8.969 1 88.44 204 ALA A C 1
ATOM 1668 O O . ALA A 1 204 ? 2.967 21.812 8.953 1 88.44 204 ALA A O 1
ATOM 1669 N N . VAL A 1 205 ? 4.711 22.484 10.047 1 87.94 205 VAL A N 1
ATOM 1670 C CA . VAL A 1 205 ? 4.02 22.453 11.336 1 87.94 205 VAL A CA 1
ATOM 1671 C C . VAL A 1 205 ? 3.107 23.688 11.445 1 87.94 205 VAL A C 1
ATOM 1673 O O . VAL A 1 205 ? 3.578 24.812 11.422 1 87.94 205 VAL A O 1
ATOM 1676 N N . PRO A 1 206 ? 1.874 23.406 11.531 1 87.25 206 PRO A N 1
ATOM 1677 C CA . PRO A 1 206 ? 0.959 24.547 11.562 1 87.25 206 PRO A CA 1
ATOM 1678 C C . PRO A 1 206 ? 0.972 25.281 12.914 1 87.25 206 PRO A C 1
ATOM 1680 O O . PRO A 1 206 ? 1.218 24.656 13.945 1 87.25 206 PRO A O 1
ATOM 1683 N N . ASP A 1 207 ? 0.814 26.594 12.859 1 87.88 207 ASP A N 1
ATOM 1684 C CA . ASP A 1 207 ? 0.54 27.391 14.047 1 87.88 207 ASP A CA 1
ATOM 1685 C C . ASP A 1 207 ? -0.911 27.875 14.062 1 87.88 207 ASP A C 1
ATOM 1687 O O . ASP A 1 207 ? -1.599 27.828 13.039 1 87.88 207 ASP A O 1
ATOM 1691 N N . LEU A 1 208 ? -1.299 28.156 15.344 1 90.81 208 LEU A N 1
ATOM 1692 C CA . LEU A 1 208 ? -2.676 28.609 15.516 1 90.81 208 LEU A CA 1
ATOM 1693 C C . LEU A 1 208 ? -2.723 30.062 15.969 1 90.81 208 LEU A C 1
ATOM 1695 O O . LEU A 1 208 ? -1.981 30.469 16.875 1 90.81 208 LEU A O 1
ATOM 1699 N N . GLU A 1 209 ? -3.455 30.812 15.195 1 92.19 209 GLU A N 1
ATOM 1700 C CA . GLU A 1 209 ? -3.688 32.188 15.578 1 92.19 209 GLU A CA 1
ATOM 1701 C C . GLU A 1 209 ? -5.156 32.438 15.898 1 92.19 209 GLU A C 1
ATOM 1703 O O . GLU A 1 209 ? -6.039 32.094 15.109 1 92.19 209 GLU A O 1
ATOM 1708 N N . LEU A 1 210 ? -5.379 33 17.062 1 94.25 210 LEU A N 1
ATOM 1709 C CA . LEU A 1 210 ? -6.742 33.312 17.469 1 94.25 210 LEU A CA 1
ATOM 1710 C C . LEU A 1 210 ? -7.289 34.5 16.672 1 94.25 210 LEU A C 1
ATOM 1712 O O . LEU A 1 210 ? -6.668 35.562 16.609 1 94.25 210 LEU A O 1
ATOM 1716 N N . VAL A 1 211 ? -8.367 34.312 16.094 1 93.19 211 VAL A N 1
ATOM 1717 C CA . VAL A 1 211 ? -9.008 35.375 15.289 1 93.19 211 VAL A CA 1
ATOM 1718 C C . VAL A 1 211 ? -10.18 35.969 16.062 1 93.19 211 VAL A C 1
ATOM 1720 O O . VAL A 1 211 ? -10.438 37.156 15.977 1 93.19 211 VAL A O 1
ATOM 1723 N N . GLY A 1 212 ? -10.852 35.094 16.797 1 93.5 212 GLY A N 1
ATOM 1724 C CA . GLY A 1 212 ? -12 35.562 17.547 1 93.5 212 GLY A CA 1
ATOM 1725 C C . GLY A 1 212 ? -12.477 34.562 18.594 1 93.5 212 GLY A C 1
ATOM 1726 O O . GLY A 1 212 ? -12.094 33.406 18.562 1 93.5 212 GLY A O 1
ATOM 1727 N N . SER A 1 213 ? -13.172 35.094 19.562 1 94.62 213 SER A N 1
ATOM 1728 C CA . SER A 1 213 ? -13.828 34.312 20.594 1 94.62 213 SER A CA 1
ATOM 1729 C C . SER A 1 213 ? -15.266 34.781 20.828 1 94.62 213 SER A C 1
ATOM 1731 O O . SER A 1 213 ? -15.531 36 20.844 1 94.62 213 SER A O 1
ATOM 1733 N N . TYR A 1 214 ? -16.141 33.875 20.969 1 95.62 214 TYR A N 1
ATOM 1734 C CA . TYR A 1 214 ? -17.562 34.188 21.047 1 95.62 214 TYR A CA 1
ATOM 1735 C C . TYR A 1 214 ? -18.219 33.438 22.188 1 95.62 214 TYR A C 1
ATOM 1737 O O . TYR A 1 214 ? -18.094 32.219 22.312 1 95.62 214 TYR A O 1
ATOM 1745 N N . GLN A 1 215 ? -18.953 34.219 22.953 1 94.44 215 GLN A N 1
ATOM 1746 C CA . GLN A 1 215 ? -19.672 33.594 24.062 1 94.44 215 GLN A CA 1
ATOM 1747 C C . GLN A 1 215 ? -20.969 32.938 23.594 1 94.44 215 GLN A C 1
ATOM 1749 O O . GLN A 1 215 ? -21.75 33.562 22.891 1 94.44 215 GLN A O 1
ATOM 1754 N N . SER A 1 216 ? -21.141 31.703 24 1 93.88 216 SER A N 1
ATOM 1755 C CA . SER A 1 216 ? -22.375 31 23.656 1 93.88 216 SER A CA 1
ATOM 1756 C C . SER A 1 216 ? -23.297 30.875 24.875 1 93.88 216 SER A C 1
ATOM 1758 O O . SER A 1 216 ? -22.938 31.297 25.969 1 93.88 216 SER A O 1
ATOM 1760 N N . ASP A 1 217 ? -24.484 30.328 24.578 1 89.94 217 ASP A N 1
ATOM 1761 C CA . ASP A 1 217 ? -25.438 30.062 25.656 1 89.94 217 ASP A CA 1
ATOM 1762 C C . ASP A 1 217 ? -25.344 28.625 26.141 1 89.94 217 ASP A C 1
ATOM 1764 O O . ASP A 1 217 ? -26.172 28.156 26.906 1 89.94 217 ASP A O 1
ATOM 1768 N N . PHE A 1 218 ? -24.312 27.922 25.641 1 92.69 218 PHE A N 1
ATOM 1769 C CA . PHE A 1 218 ? -24.141 26.516 25.969 1 92.69 218 PHE A CA 1
ATOM 1770 C C . PHE A 1 218 ? -23.109 26.328 27.078 1 92.69 218 PHE A C 1
ATOM 1772 O O . PHE A 1 218 ? -22.203 27.156 27.219 1 92.69 218 PHE A O 1
ATOM 1779 N N . GLN A 1 219 ? -23.344 25.297 27.812 1 90.38 219 GLN A N 1
ATOM 1780 C CA . GLN A 1 219 ? -22.266 24.828 28.688 1 90.38 219 GLN A CA 1
ATOM 1781 C C . GLN A 1 219 ? -21.281 23.938 27.922 1 90.38 219 GLN A C 1
ATOM 1783 O O . GLN A 1 219 ? -20.094 23.891 28.25 1 90.38 219 GLN A O 1
ATOM 1788 N N . TYR A 1 220 ? -21.922 23.266 26.922 1 90.62 220 TYR A N 1
ATOM 1789 C CA . TYR A 1 220 ? -21.188 22.312 26.109 1 90.62 220 TYR A CA 1
ATOM 1790 C C . TYR A 1 220 ? -21.531 22.453 24.641 1 90.62 220 TYR A C 1
ATOM 1792 O O . TYR A 1 220 ? -22.594 22.031 24.188 1 90.62 220 TYR A O 1
ATOM 1800 N N . VAL A 1 221 ? -20.547 22.984 23.922 1 94.12 221 VAL A N 1
ATOM 1801 C CA . VAL A 1 221 ? -20.781 23.031 22.484 1 94.12 221 VAL A CA 1
ATOM 1802 C C . VAL A 1 221 ? -20.281 21.75 21.844 1 94.12 221 VAL A C 1
ATOM 1804 O O . VAL A 1 221 ? -19.172 21.703 21.297 1 94.12 221 VAL A O 1
ATOM 1807 N N . GLU A 1 222 ? -21.016 20.828 21.766 1 92.62 222 GLU A N 1
ATOM 1808 C CA . GLU A 1 222 ? -20.625 19.484 21.391 1 92.62 222 GLU A CA 1
ATOM 1809 C C . GLU A 1 222 ? -20.438 19.344 19.891 1 92.62 222 GLU A C 1
ATOM 1811 O O . GLU A 1 222 ? -19.688 18.484 19.422 1 92.62 222 GLU A O 1
ATOM 1816 N N . THR A 1 223 ? -21.172 20.109 19.172 1 94.88 223 THR A N 1
ATOM 1817 C CA . THR A 1 223 ? -21.062 20.047 17.719 1 94.88 223 THR A CA 1
ATOM 1818 C C . THR A 1 223 ? -21.156 21.438 17.109 1 94.88 223 THR A C 1
ATOM 1820 O O . THR A 1 223 ? -21.891 22.297 17.594 1 94.88 223 THR A O 1
ATOM 1823 N N . ILE A 1 224 ? -20.422 21.656 16.141 1 96.06 224 ILE A N 1
ATOM 1824 C CA . ILE A 1 224 ? -20.453 22.875 15.359 1 96.06 224 ILE A CA 1
ATOM 1825 C C . ILE A 1 224 ? -20.375 22.547 13.875 1 96.06 224 ILE A C 1
ATOM 1827 O O . ILE A 1 224 ? -19.578 21.703 13.469 1 96.06 224 ILE A O 1
ATOM 1831 N N . GLN A 1 225 ? -21.234 23.078 13.125 1 95.62 225 GLN A N 1
ATOM 1832 C CA . GLN A 1 225 ? -21.25 22.922 11.672 1 95.62 225 GLN A CA 1
ATOM 1833 C C . GLN A 1 225 ? -21.438 24.25 10.969 1 95.62 225 GLN A C 1
ATOM 1835 O O . GLN A 1 225 ? -22.5 24.875 11.078 1 95.62 225 GLN A O 1
ATOM 1840 N N . ASN A 1 226 ? -20.453 24.594 10.273 1 93.62 226 ASN A N 1
ATOM 1841 C CA . ASN A 1 226 ? -20.547 25.844 9.516 1 93.62 226 ASN A CA 1
ATOM 1842 C C . ASN A 1 226 ? -21.625 25.75 8.43 1 93.62 226 ASN A C 1
ATOM 1844 O O . ASN A 1 226 ? -21.766 24.719 7.777 1 93.62 226 ASN A O 1
ATOM 1848 N N . PHE A 1 227 ? -22.359 26.766 8.281 1 89.31 227 PHE A N 1
ATOM 1849 C CA . PHE A 1 227 ? -23.453 26.812 7.305 1 89.31 227 PHE A CA 1
ATOM 1850 C C . PHE A 1 227 ? -23.125 27.797 6.184 1 89.31 227 PHE A C 1
ATOM 1852 O O . PHE A 1 227 ? -23.078 27.406 5.016 1 89.31 227 PHE A O 1
ATOM 1859 N N . ASN A 1 228 ? -23 29.047 6.453 1 80.62 228 ASN A N 1
ATOM 1860 C CA . ASN A 1 228 ? -22.547 30.109 5.543 1 80.62 228 ASN A CA 1
ATOM 1861 C C . ASN A 1 228 ? -21.453 30.953 6.176 1 80.62 228 ASN A C 1
ATOM 1863 O O . ASN A 1 228 ? -20.922 30.609 7.227 1 80.62 228 ASN A O 1
ATOM 1867 N N . SER A 1 229 ? -21.25 32.031 5.336 1 78.12 229 SER A N 1
ATOM 1868 C CA . SER A 1 229 ? -20.234 32.938 5.871 1 78.12 229 SER A CA 1
ATOM 1869 C C . SER A 1 229 ? -20.641 33.469 7.242 1 78.12 229 SER A C 1
ATOM 1871 O O . SER A 1 229 ? -21.672 34.125 7.379 1 78.12 229 SER A O 1
ATOM 1873 N N . ASN A 1 230 ? -20.109 33.094 8.406 1 83.69 230 ASN A N 1
ATOM 1874 C CA . ASN A 1 230 ? -20.234 33.594 9.781 1 83.69 230 ASN A CA 1
ATOM 1875 C C . ASN A 1 230 ? -21.422 32.969 10.492 1 83.69 230 ASN A C 1
ATOM 1877 O O . ASN A 1 230 ? -21.906 33.5 11.492 1 83.69 230 ASN A O 1
ATOM 1881 N N . THR A 1 231 ? -22.125 32.031 9.828 1 92.5 231 THR A N 1
ATOM 1882 C CA . THR A 1 231 ? -23.219 31.328 10.492 1 92.5 231 THR A CA 1
ATOM 1883 C C . THR A 1 231 ? -22.891 29.859 10.688 1 92.5 231 THR A C 1
ATOM 1885 O O . THR A 1 231 ? -22.141 29.266 9.906 1 92.5 231 THR A O 1
ATOM 1888 N N . ALA A 1 232 ? -23.438 29.359 11.773 1 95.56 232 ALA A N 1
ATOM 1889 C CA . ALA A 1 232 ? -23.203 27.938 12.078 1 95.56 232 ALA A CA 1
ATOM 1890 C C . ALA A 1 232 ? -24.359 27.344 12.859 1 95.56 232 ALA A C 1
ATOM 1892 O O . ALA A 1 232 ? -25.172 28.078 13.445 1 95.56 232 ALA A O 1
ATOM 1893 N N . PHE A 1 233 ? -24.531 26.125 12.703 1 96.62 233 PHE A N 1
ATOM 1894 C CA . PHE A 1 233 ? -25.359 25.375 13.648 1 96.62 233 PHE A CA 1
ATOM 1895 C C . PHE A 1 233 ? -24.516 24.844 14.805 1 96.62 233 PHE A C 1
ATOM 1897 O O . PHE A 1 233 ? -23.422 24.312 14.586 1 96.62 233 PHE A O 1
ATOM 1904 N N . ILE A 1 234 ? -24.938 25.047 15.992 1 96.75 234 ILE A N 1
ATOM 1905 C CA . ILE A 1 234 ? -24.281 24.5 17.172 1 96.75 234 ILE A CA 1
ATOM 1906 C C . ILE A 1 234 ? -25.281 23.703 18 1 96.75 234 ILE A C 1
ATOM 1908 O O . ILE A 1 234 ? -26.469 24.031 18.016 1 96.75 234 ILE A O 1
ATOM 1912 N N . ALA A 1 235 ? -24.734 22.672 18.641 1 95.56 235 ALA A N 1
ATOM 1913 C CA . ALA A 1 235 ? -25.641 21.844 19.453 1 95.56 235 ALA A CA 1
ATOM 1914 C C . ALA A 1 235 ? -24.922 21.328 20.703 1 95.56 235 ALA A C 1
ATOM 1916 O O . ALA A 1 235 ? -23.703 21.297 20.75 1 95.56 235 ALA A O 1
ATOM 1917 N N . GLY A 1 236 ? -25.75 21.109 21.672 1 90.12 236 GLY A N 1
ATOM 1918 C CA . GLY A 1 236 ? -25.359 20.469 22.922 1 90.12 236 GLY A CA 1
ATOM 1919 C C . GLY A 1 236 ? -26.297 19.344 23.344 1 90.12 236 GLY A C 1
ATOM 1920 O O . GLY A 1 236 ? -27.453 19.609 23.719 1 90.12 236 GLY A O 1
ATOM 1921 N N . CYS A 1 237 ? -25.766 18.141 23.328 1 82.94 237 CYS A N 1
ATOM 1922 C CA . CYS A 1 237 ? -26.594 16.969 23.562 1 82.94 237 CYS A CA 1
ATOM 1923 C C . CYS A 1 237 ? -27.188 17 24.969 1 82.94 237 CYS A C 1
ATOM 1925 O O . CYS A 1 237 ? -28.391 16.859 25.156 1 82.94 237 CYS A O 1
ATOM 1927 N N . PHE A 1 238 ? -26.422 17.328 25.922 1 80.62 238 PHE A N 1
ATOM 1928 C CA . PHE A 1 238 ? -26.844 17.266 27.312 1 80.62 238 PHE A CA 1
ATOM 1929 C C . PHE A 1 238 ? -27.875 18.344 27.625 1 80.62 238 PHE A C 1
ATOM 1931 O O . PHE A 1 238 ? -28.766 18.156 28.469 1 80.62 238 PHE A O 1
ATOM 1938 N N . GLU A 1 239 ? -27.781 19.391 26.875 1 87.88 239 GLU A N 1
ATOM 1939 C CA . GLU A 1 239 ? -28.719 20.5 27.094 1 87.88 239 GLU A CA 1
ATOM 1940 C C . GLU A 1 239 ? -29.922 20.375 26.156 1 87.88 239 GLU A C 1
ATOM 1942 O O . GLU A 1 239 ? -30.859 21.172 26.234 1 87.88 239 GLU A O 1
ATOM 1947 N N . SER A 1 240 ? -29.922 19.438 25.328 1 91.5 240 SER A N 1
ATOM 1948 C CA . SER A 1 240 ? -30.969 19.25 24.344 1 91.5 240 SER A CA 1
ATOM 1949 C C . SER A 1 240 ? -31.281 20.547 23.594 1 91.5 240 SER A C 1
ATOM 1951 O O . SER A 1 240 ? -32.438 21 23.547 1 91.5 240 SER A O 1
ATOM 1953 N N . LYS A 1 241 ? -30.266 21.047 23.078 1 94.69 241 LYS A N 1
ATOM 1954 C CA . LYS A 1 241 ? -30.375 22.359 22.438 1 94.69 241 LYS A CA 1
ATOM 1955 C C . LYS A 1 241 ? -29.672 22.359 21.078 1 94.69 241 LYS A C 1
ATOM 1957 O O . LYS A 1 241 ? -28.562 21.828 20.953 1 94.69 241 LYS A O 1
ATOM 1962 N N . LEU A 1 242 ? -30.344 22.891 20.062 1 95.81 242 LEU A N 1
ATOM 1963 C CA . LEU A 1 242 ? -29.812 23.156 18.734 1 95.81 242 LEU A CA 1
ATOM 1964 C C . LEU A 1 242 ? -30.062 24.609 18.328 1 95.81 242 LEU A C 1
ATOM 1966 O O . LEU A 1 242 ? -31.203 25.094 18.422 1 95.81 242 LEU A O 1
ATOM 1970 N N . GLN A 1 243 ? -29 25.312 17.938 1 96.56 243 GLN A N 1
ATOM 1971 C CA . GLN A 1 243 ? -29.141 26.719 17.562 1 96.56 243 GLN A CA 1
ATOM 1972 C C . GLN A 1 243 ? -28.469 27 16.219 1 96.56 243 GLN A C 1
ATOM 1974 O O . GLN A 1 243 ? -27.406 26.438 15.93 1 96.56 243 GLN A O 1
ATOM 1979 N N . LYS A 1 244 ? -29.141 27.734 15.43 1 95.69 244 LYS A N 1
ATOM 1980 C CA . LYS A 1 244 ? -28.469 28.438 14.336 1 95.69 244 LYS A CA 1
ATOM 1981 C C . LYS A 1 244 ? -27.969 29.797 14.781 1 95.69 244 LYS A C 1
ATOM 1983 O O . LYS A 1 244 ? -28.75 30.625 15.266 1 95.69 244 LYS A O 1
ATOM 1988 N N . VAL A 1 245 ? -26.719 30.031 14.625 1 95.81 245 VAL A N 1
ATOM 1989 C CA . VAL A 1 245 ? -26.141 31.234 15.219 1 95.81 245 VAL A CA 1
ATOM 1990 C C . VAL A 1 245 ? -25.359 32 14.156 1 95.81 245 VAL A C 1
ATOM 1992 O O . VAL A 1 245 ? -24.906 31.438 13.164 1 95.81 245 VAL A O 1
ATOM 1995 N N . THR A 1 246 ? -25.266 33.281 14.375 1 95 246 THR A N 1
ATOM 1996 C CA . THR A 1 246 ? -24.375 34.188 13.641 1 95 246 THR A CA 1
ATOM 1997 C C . THR A 1 246 ? -23.328 34.781 14.57 1 95 246 THR A C 1
ATOM 1999 O O . THR A 1 246 ? -23.641 35.188 15.695 1 95 246 THR A O 1
ATOM 2002 N N . PHE A 1 247 ? -22.141 34.781 14.148 1 93.06 247 PHE A N 1
ATOM 2003 C CA . PHE A 1 247 ? -21.047 35.281 14.969 1 93.06 247 PHE A CA 1
ATOM 2004 C C . PHE A 1 247 ? -20.906 36.781 14.789 1 93.06 247 PHE A C 1
ATOM 2006 O O . PHE A 1 247 ? -20.688 37.281 13.672 1 93.06 247 PHE A O 1
ATOM 2013 N N . GLU A 1 248 ? -21.078 37.562 15.883 1 87.5 248 GLU A N 1
ATOM 2014 C CA . GLU A 1 248 ? -20.984 39 15.891 1 87.5 248 GLU A CA 1
ATOM 2015 C C . GLU A 1 248 ? -20.109 39.5 17.031 1 87.5 248 GLU A C 1
ATOM 2017 O O . GLU A 1 248 ? -20.453 39.344 18.203 1 87.5 248 GLU A O 1
ATOM 2022 N N . GLU A 1 249 ? -19.047 40.25 16.672 1 83 249 GLU A N 1
ATOM 2023 C CA . GLU A 1 249 ? -18.109 40.844 17.609 1 83 249 GLU A CA 1
ATOM 2024 C C . GLU A 1 249 ? -17.609 39.844 18.625 1 83 249 GLU A C 1
ATOM 2026 O O . GLU A 1 249 ? -16.859 38.906 18.297 1 83 249 GLU A O 1
ATOM 2031 N N . ASN A 1 250 ? -18.188 39.781 19.891 1 85.19 250 ASN A N 1
ATOM 2032 C CA . ASN A 1 250 ? -17.688 38.875 20.938 1 85.19 250 ASN A CA 1
ATOM 2033 C C . ASN A 1 250 ? -18.781 37.938 21.453 1 85.19 250 ASN A C 1
ATOM 2035 O O . ASN A 1 250 ? -18.594 37.281 22.469 1 85.19 250 ASN A O 1
ATOM 2039 N N . ASN A 1 251 ? -19.906 37.906 20.594 1 88.44 251 ASN A N 1
ATOM 2040 C CA . ASN A 1 251 ? -21 37.031 21 1 88.44 251 ASN A CA 1
ATOM 2041 C C . ASN A 1 251 ? -21.609 36.312 19.812 1 88.44 251 ASN A C 1
ATOM 2043 O O . ASN A 1 251 ? -21.344 36.656 18.656 1 88.44 251 ASN A O 1
ATOM 2047 N N . VAL A 1 252 ? -22.359 35.219 20.219 1 93.06 252 VAL A N 1
ATOM 2048 C CA . VAL A 1 252 ? -23.156 34.562 19.188 1 93.06 252 VAL A CA 1
ATOM 2049 C C . VAL A 1 252 ? -24.578 35.156 19.188 1 93.06 252 VAL A C 1
ATOM 2051 O O . VAL A 1 252 ? -25.141 35.375 20.25 1 93.06 252 VAL A O 1
ATOM 2054 N N . LYS A 1 253 ? -25.016 35.562 18.062 1 94.62 253 LYS A N 1
ATOM 2055 C CA . LYS A 1 253 ? -26.422 35.906 17.906 1 94.62 253 LYS A CA 1
ATOM 2056 C C . LYS A 1 253 ? -27.25 34.719 17.484 1 94.62 253 LYS A C 1
ATOM 2058 O O . LYS A 1 253 ? -27 34.094 16.438 1 94.62 253 LYS A O 1
ATOM 2063 N N . VAL A 1 254 ? -28.25 34.375 18.266 1 95.38 254 VAL A N 1
ATOM 2064 C CA . VAL A 1 254 ? -29.078 33.219 18.016 1 95.38 254 VAL A CA 1
ATOM 2065 C C . VAL A 1 254 ? -30.172 33.562 17 1 95.38 254 VAL A C 1
ATOM 2067 O O . VAL A 1 254 ? -31 34.438 17.25 1 95.38 254 VAL A O 1
ATOM 2070 N N . GLU A 1 255 ? -30.203 32.906 15.938 1 94.31 255 GLU A N 1
ATOM 2071 C CA . GLU A 1 255 ? -31.219 33.125 14.914 1 94.31 255 GLU A CA 1
ATOM 2072 C C . GLU A 1 255 ? -32.375 32.156 15.094 1 94.31 255 GLU A C 1
ATOM 2074 O O . GLU A 1 255 ? -33.531 32.531 14.859 1 94.31 255 GLU A O 1
ATOM 2079 N N . GLU A 1 256 ? -32.031 30.953 15.312 1 95.5 256 GLU A N 1
ATOM 2080 C CA . GLU A 1 256 ? -33 29.891 15.57 1 95.5 256 GLU A CA 1
ATOM 2081 C C . GLU A 1 256 ? -32.594 29.078 16.812 1 95.5 256 GLU A C 1
ATOM 2083 O O . GLU A 1 256 ? -31.422 28.906 17.094 1 95.5 256 GLU A O 1
ATOM 2088 N N . ASP A 1 257 ? -33.625 28.656 17.531 1 95.62 257 ASP A N 1
ATOM 2089 C CA . ASP A 1 257 ? -33.406 27.922 18.781 1 95.62 257 ASP A CA 1
ATOM 2090 C C . ASP A 1 257 ? -34.375 26.781 18.922 1 95.62 257 ASP A C 1
ATOM 2092 O O . ASP A 1 257 ? -35.594 27 18.922 1 95.62 257 ASP A O 1
ATOM 2096 N N . TYR A 1 258 ? -33.844 25.578 19.047 1 95.62 258 TYR A N 1
ATOM 2097 C CA . TYR A 1 258 ? -34.719 24.406 19.109 1 95.62 258 TYR A CA 1
ATOM 2098 C C . TYR A 1 258 ? -34.344 23.547 20.328 1 95.62 258 TYR A C 1
ATOM 2100 O O . TYR A 1 258 ? -33.188 23.406 20.672 1 95.62 258 TYR A O 1
ATOM 2108 N N . ASN A 1 259 ? -35.375 22.984 20.938 1 94.38 259 ASN A N 1
ATOM 2109 C CA . ASN A 1 259 ? -35.188 22.016 22 1 94.38 259 ASN A CA 1
ATOM 2110 C C . ASN A 1 259 ? -35.188 20.578 21.453 1 94.38 259 ASN A C 1
ATOM 2112 O O . ASN A 1 259 ? -36.219 19.938 21.375 1 94.38 259 ASN A O 1
ATOM 2116 N N . ILE A 1 260 ? -33.969 20.188 21.125 1 92.69 260 ILE A N 1
ATOM 2117 C CA . ILE A 1 260 ? -33.812 18.859 20.562 1 92.69 260 ILE A CA 1
ATOM 2118 C C . ILE A 1 260 ? -32.469 18.281 20.938 1 92.69 260 ILE A C 1
ATOM 2120 O O . ILE A 1 260 ? -31.469 19.016 20.984 1 92.69 260 ILE A O 1
ATOM 2124 N N . TYR A 1 261 ? -32.438 17.016 21.281 1 91.31 261 TYR A N 1
ATOM 2125 C CA . TYR A 1 261 ? -31.188 16.297 21.578 1 91.31 261 TYR A CA 1
ATOM 2126 C C . TYR A 1 261 ? -30.422 16.016 20.297 1 91.31 261 TYR A C 1
ATOM 2128 O O . TYR A 1 261 ? -30.938 15.367 19.375 1 91.31 261 TYR A O 1
ATOM 2136 N N . VAL A 1 262 ? -29.203 16.516 20.203 1 92.69 262 VAL A N 1
ATOM 2137 C CA . VAL A 1 262 ? -28.391 16.328 19.016 1 92.69 262 VAL A CA 1
ATOM 2138 C C . VAL A 1 262 ? -26.984 15.891 19.406 1 92.69 262 VAL A C 1
ATOM 2140 O O . VAL A 1 262 ? -26.281 16.609 20.125 1 92.69 262 VAL A O 1
ATOM 2143 N N . CYS A 1 263 ? -26.562 14.75 18.938 1 90.5 263 CYS A N 1
ATOM 2144 C CA . CYS A 1 263 ? -25.219 14.242 19.188 1 90.5 263 CYS A CA 1
ATOM 2145 C C . CYS A 1 263 ? -24.234 14.773 18.172 1 90.5 263 CYS A C 1
ATOM 2147 O O . CYS A 1 263 ? -23.078 15.055 18.5 1 90.5 263 CYS A O 1
ATOM 2149 N N . ASN A 1 264 ? -24.719 14.82 16.969 1 94.12 264 ASN A N 1
ATOM 2150 C CA . ASN A 1 264 ? -23.875 15.227 15.852 1 94.12 264 ASN A CA 1
ATOM 2151 C C . ASN A 1 264 ? -24.703 15.742 14.68 1 94.12 264 ASN A C 1
ATOM 2153 O O . ASN A 1 264 ? -25.891 15.43 14.57 1 94.12 264 ASN A O 1
ATOM 2157 N N . LEU A 1 265 ? -24.031 16.547 13.891 1 95.38 265 LEU A N 1
ATOM 2158 C CA . LEU A 1 265 ? -24.719 17.125 12.734 1 95.38 265 LEU A CA 1
ATOM 2159 C C . LEU A 1 265 ? -23.812 17.125 11.508 1 95.38 265 LEU A C 1
ATOM 2161 O O . LEU A 1 265 ? -22.578 17.141 11.641 1 95.38 265 LEU A O 1
ATOM 2165 N N . ALA A 1 266 ? -24.422 17.062 10.398 1 95.62 266 ALA A N 1
ATOM 2166 C CA . ALA A 1 266 ? -23.688 17.172 9.133 1 95.62 266 ALA A CA 1
ATOM 2167 C C . ALA A 1 266 ? -24.547 17.859 8.07 1 95.62 266 ALA A C 1
ATOM 2169 O O . ALA A 1 266 ? -25.75 17.609 7.988 1 95.62 266 ALA A O 1
ATOM 2170 N N . LYS A 1 267 ? -23.969 18.609 7.305 1 94 267 LYS A N 1
ATOM 2171 C CA . LYS A 1 267 ? -24.656 19.344 6.25 1 94 267 LYS A CA 1
ATOM 2172 C C . LYS A 1 267 ? -24.766 18.516 4.98 1 94 267 LYS A C 1
ATOM 2174 O O . LYS A 1 267 ? -23.766 17.938 4.52 1 94 267 LYS A O 1
ATOM 2179 N N . LEU A 1 268 ? -25.891 18.5 4.465 1 91.88 268 LEU A N 1
ATOM 2180 C CA . LEU A 1 268 ? -26.125 17.844 3.184 1 91.88 268 LEU A CA 1
ATOM 2181 C C . LEU A 1 268 ? -25.891 18.812 2.027 1 91.88 268 LEU A C 1
ATOM 2183 O O . LEU A 1 268 ? -25.812 20.031 2.229 1 91.88 268 LEU A O 1
ATOM 2187 N N . LYS A 1 269 ? -25.812 18.344 0.836 1 85.06 269 LYS A N 1
ATOM 2188 C CA . LYS A 1 269 ? -25.516 19.172 -0.339 1 85.06 269 LYS A CA 1
ATOM 2189 C C . LYS A 1 269 ? -26.641 20.156 -0.606 1 85.06 269 LYS A C 1
ATOM 2191 O O . LYS A 1 269 ? -26.406 21.234 -1.153 1 85.06 269 LYS A O 1
ATOM 2196 N N . ASN A 1 270 ? -27.844 19.875 -0.271 1 84.88 270 ASN A N 1
ATOM 2197 C CA . ASN A 1 270 ? -28.984 20.766 -0.49 1 84.88 270 ASN A CA 1
ATOM 2198 C C . ASN A 1 270 ? -29.141 21.766 0.654 1 84.88 270 ASN A C 1
ATOM 2200 O O . ASN A 1 270 ? -30.188 22.406 0.782 1 84.88 270 ASN A O 1
ATOM 2204 N N . ASP A 1 271 ? -28.219 21.844 1.542 1 87.38 271 ASP A N 1
ATOM 2205 C CA . ASP A 1 271 ? -28.125 22.797 2.654 1 87.38 271 ASP A CA 1
ATOM 2206 C C . ASP A 1 271 ? -29.047 22.391 3.801 1 87.38 271 ASP A C 1
ATOM 2208 O O . ASP A 1 271 ? -29.281 23.172 4.727 1 87.38 271 ASP A O 1
ATOM 2212 N N . GLU A 1 272 ? -29.547 21.188 3.666 1 93.31 272 GLU A N 1
ATOM 2213 C CA . GLU A 1 272 ? -30.234 20.625 4.828 1 93.31 272 GLU A CA 1
ATOM 2214 C C . GLU A 1 272 ? -29.234 20.047 5.832 1 93.31 272 GLU A C 1
ATOM 2216 O O . GLU A 1 272 ? -28.062 19.828 5.5 1 93.31 272 GLU A O 1
ATOM 2221 N N . ILE A 1 273 ? -29.734 19.938 7.062 1 95.31 273 ILE A N 1
ATOM 2222 C CA . ILE A 1 273 ? -28.844 19.469 8.125 1 95.31 273 ILE A CA 1
ATOM 2223 C C . ILE A 1 273 ? -29.312 18.109 8.633 1 95.31 273 ILE A C 1
ATOM 2225 O O . ILE A 1 273 ? -30.453 17.969 9.062 1 95.31 273 ILE A O 1
ATOM 2229 N N . LEU A 1 274 ? -28.422 17.172 8.516 1 95.94 274 LEU A N 1
ATOM 2230 C CA . LEU A 1 274 ? -28.688 15.859 9.094 1 95.94 274 LEU A CA 1
ATOM 2231 C C . LEU A 1 274 ? -28.312 15.836 10.57 1 95.94 274 LEU A C 1
ATOM 2233 O O . LEU A 1 274 ? -27.266 16.359 10.969 1 95.94 274 LEU A O 1
ATOM 2237 N N . LEU A 1 275 ? -29.234 15.211 11.352 1 96 275 LEU A N 1
ATOM 2238 C CA . LEU A 1 275 ? -29.031 15.211 12.797 1 96 275 LEU A CA 1
ATOM 2239 C C . LEU A 1 275 ? -29.016 13.789 13.344 1 96 275 LEU A C 1
ATOM 2241 O O . LEU A 1 275 ? -29.938 13.008 13.109 1 96 275 LEU A O 1
ATOM 2245 N N . SER A 1 276 ? -27.953 13.492 14.016 1 94 276 SER A N 1
ATOM 2246 C CA . SER A 1 276 ? -27.969 12.344 14.914 1 94 276 SER A CA 1
ATOM 2247 C C . SER A 1 276 ? -28.484 12.727 16.297 1 94 276 SER A C 1
ATOM 2249 O O . SER A 1 276 ? -27.844 13.508 17 1 94 276 SER A O 1
ATOM 2251 N N . THR A 1 277 ? -29.578 12.125 16.766 1 89.5 277 THR A N 1
ATOM 2252 C CA . THR A 1 277 ? -30.266 12.57 17.969 1 89.5 277 THR A CA 1
ATOM 2253 C C . THR A 1 277 ? -30.016 11.594 19.125 1 89.5 277 THR A C 1
ATOM 2255 O O . THR A 1 277 ? -30.703 11.648 20.141 1 89.5 277 THR A O 1
ATOM 2258 N N . GLY A 1 278 ? -29.172 10.711 18.938 1 87.81 278 GLY A N 1
ATOM 2259 C CA . GLY A 1 278 ? -28.953 9.719 19.969 1 87.81 278 GLY A CA 1
ATOM 2260 C C . GLY A 1 278 ? -30.062 8.68 20.031 1 87.81 278 GLY A C 1
ATOM 2261 O O . GLY A 1 278 ? -30.062 7.824 20.922 1 87.81 278 GLY A O 1
ATOM 2262 N N . GLU A 1 279 ? -30.938 8.805 19.203 1 88.69 279 GLU A N 1
ATOM 2263 C CA . GLU A 1 279 ? -32 7.816 19.031 1 88.69 279 GLU A CA 1
ATOM 2264 C C . GLU A 1 279 ? -31.844 7.059 17.719 1 88.69 279 GLU A C 1
ATOM 2266 O O . GLU A 1 279 ? -30.875 7.285 16.969 1 88.69 279 GLU A O 1
ATOM 2271 N N . SER A 1 280 ? -32.812 6.164 17.469 1 89.5 280 SER A N 1
ATOM 2272 C CA . SER A 1 280 ? -32.719 5.309 16.297 1 89.5 280 SER A CA 1
ATOM 2273 C C . SER A 1 280 ? -33 6.09 15.016 1 89.5 280 SER A C 1
ATOM 2275 O O . SER A 1 280 ? -32.562 5.719 13.938 1 89.5 280 SER A O 1
ATOM 2277 N N . GLU A 1 281 ? -33.719 7.141 15.188 1 90.69 281 GLU A N 1
ATOM 2278 C CA . GLU A 1 281 ? -34.125 7.91 14.023 1 90.69 281 GLU A CA 1
ATOM 2279 C C . GLU A 1 281 ? -33.125 9 13.688 1 90.69 281 GLU A C 1
ATOM 2281 O O . GLU A 1 281 ? -32.844 9.875 14.508 1 90.69 281 GLU A O 1
ATOM 2286 N N . LEU A 1 282 ? -32.594 8.898 12.492 1 94 282 LEU A N 1
ATOM 2287 C CA . LEU A 1 282 ? -31.859 10.031 11.922 1 94 282 LEU A CA 1
ATOM 2288 C C . LEU A 1 282 ? -32.844 11.078 11.367 1 94 282 LEU A C 1
ATOM 2290 O O . LEU A 1 282 ? -33.75 10.742 10.609 1 94 282 LEU A O 1
ATOM 2294 N N . GLN A 1 283 ? -32.594 12.312 11.75 1 95 283 GLN A N 1
ATOM 2295 C CA . GLN A 1 283 ? -33.531 13.359 11.328 1 95 283 GLN A CA 1
ATOM 2296 C C . GLN A 1 283 ? -32.844 14.352 10.398 1 95 283 GLN A C 1
ATOM 2298 O O . GLN A 1 283 ? -31.609 14.406 10.328 1 95 283 GLN A O 1
ATOM 2303 N N . VAL A 1 284 ? -33.656 15.008 9.648 1 95.44 284 VAL A N 1
ATOM 2304 C CA . VAL A 1 284 ? -33.156 16.078 8.781 1 95.44 284 VAL A CA 1
ATOM 2305 C C . VAL A 1 284 ? -33.906 17.375 9.109 1 95.44 284 VAL A C 1
ATOM 2307 O O . VAL A 1 284 ? -35.094 17.375 9.328 1 95.44 284 VAL A O 1
ATOM 2310 N N . TYR A 1 285 ? -33.156 18.375 9.359 1 94.81 285 TYR A N 1
ATOM 2311 C CA . TYR A 1 285 ? -33.656 19.734 9.422 1 94.81 285 TYR A CA 1
ATOM 2312 C C . TYR A 1 285 ? -33.75 20.359 8.031 1 94.81 285 TYR A C 1
ATOM 2314 O O . TYR A 1 285 ? -32.719 20.625 7.418 1 94.81 285 TYR A O 1
ATOM 2322 N N . SER A 1 286 ? -34.969 20.672 7.598 1 90.75 286 SER A N 1
ATOM 2323 C CA . SER A 1 286 ? -35.188 21.094 6.215 1 90.75 286 SER A CA 1
ATOM 2324 C C . SER A 1 286 ? -35.031 22.609 6.07 1 90.75 286 SER A C 1
ATOM 2326 O O . SER A 1 286 ? -34.969 23.328 7.07 1 90.75 286 SER A O 1
ATOM 2328 N N . ILE A 1 287 ? -35.125 23.031 4.848 1 84.5 287 ILE A N 1
ATOM 2329 C CA . ILE A 1 287 ? -35.031 24.453 4.508 1 84.5 287 ILE A CA 1
ATOM 2330 C C . ILE A 1 287 ? -36.25 25.188 5.039 1 84.5 287 ILE A C 1
ATOM 2332 O O . ILE A 1 287 ? -36.156 26.375 5.352 1 84.5 287 ILE A O 1
ATOM 2336 N N . ASP A 1 288 ? -37.312 24.5 5.207 1 86.88 288 ASP A N 1
ATOM 2337 C CA . ASP A 1 288 ? -38.531 25.078 5.734 1 86.88 288 ASP A CA 1
ATOM 2338 C C . ASP A 1 288 ? -38.531 25.078 7.262 1 86.88 288 ASP A C 1
ATOM 2340 O O . ASP A 1 288 ? -39.594 25.297 7.887 1 86.88 288 ASP A O 1
ATOM 2344 N N . LYS A 1 289 ? -37.469 24.719 7.828 1 91.12 289 LYS A N 1
ATOM 2345 C CA . LYS A 1 289 ? -37.25 24.766 9.273 1 91.12 289 LYS A CA 1
ATOM 2346 C C . LYS A 1 289 ? -38.094 23.703 9.977 1 91.12 289 LYS A C 1
ATOM 2348 O O . LYS A 1 289 ? -38.688 23.984 11.023 1 91.12 289 LYS A O 1
ATOM 2353 N N . GLN A 1 290 ? -38.156 22.609 9.312 1 92.75 290 GLN A N 1
ATOM 2354 C CA . GLN A 1 290 ? -38.875 21.484 9.891 1 92.75 290 GLN A CA 1
ATOM 2355 C C . GLN A 1 290 ? -37.969 20.281 10.078 1 92.75 290 GLN A C 1
ATOM 2357 O O . GLN A 1 290 ? -37.062 20.062 9.289 1 92.75 290 GLN A O 1
ATOM 2362 N N . PHE A 1 291 ? -38.281 19.594 11.172 1 94.69 291 PHE A N 1
ATOM 2363 C CA . PHE A 1 291 ? -37.594 18.328 11.414 1 94.69 291 PHE A CA 1
ATOM 2364 C C . PHE A 1 291 ? -38.375 17.172 10.828 1 94.69 291 PHE A C 1
ATOM 2366 O O . PHE A 1 291 ? -39.594 17.047 11.055 1 94.69 291 PHE A O 1
ATOM 2373 N N . LYS A 1 292 ? -37.719 16.375 10 1 93.94 292 LYS A N 1
ATOM 2374 C CA . LYS A 1 292 ? -38.344 15.188 9.391 1 93.94 292 LYS A CA 1
ATOM 2375 C C . LYS A 1 292 ? -37.438 13.961 9.586 1 93.94 292 LYS A C 1
ATOM 2377 O O . LYS A 1 292 ? -36.219 14.078 9.617 1 93.94 292 LYS A O 1
ATOM 2382 N N . PRO A 1 293 ? -38.125 12.82 9.68 1 93.25 293 PRO A N 1
ATOM 2383 C CA . PRO A 1 293 ? -37.312 11.609 9.719 1 93.25 293 PRO A CA 1
ATOM 2384 C C . PRO A 1 293 ? -36.562 11.344 8.406 1 93.25 293 PRO A C 1
ATOM 2386 O O . PRO A 1 293 ? -37.125 11.578 7.328 1 93.25 293 PRO A O 1
ATOM 2389 N N . PHE A 1 294 ? -35.375 10.969 8.523 1 94.44 294 PHE A N 1
ATOM 2390 C CA . PHE A 1 294 ? -34.594 10.609 7.344 1 94.44 294 PHE A CA 1
ATOM 2391 C C . PHE A 1 294 ? -34.5 9.094 7.203 1 94.44 294 PHE A C 1
ATOM 2393 O O . PHE A 1 294 ? -34.844 8.539 6.152 1 94.44 294 PHE A O 1
ATOM 2400 N N . LYS A 1 295 ? -34.094 8.398 8.25 1 93.12 295 LYS A N 1
ATOM 2401 C CA . LYS A 1 295 ? -33.906 6.949 8.289 1 93.12 295 LYS A CA 1
ATOM 2402 C C . LYS A 1 295 ? -33.938 6.426 9.719 1 93.12 295 LYS A C 1
ATOM 2404 O O . LYS A 1 295 ? -33.406 7.07 10.633 1 93.12 295 LYS A O 1
ATOM 2409 N N . SER A 1 296 ? -34.562 5.262 9.883 1 91.56 296 SER A N 1
ATOM 2410 C CA . SER A 1 296 ? -34.594 4.617 11.188 1 91.56 296 SER A CA 1
ATOM 2411 C C . SER A 1 296 ? -33.625 3.443 11.234 1 91.56 296 SER A C 1
ATOM 2413 O O . SER A 1 296 ? -33.531 2.666 10.281 1 91.56 296 SER A O 1
ATOM 2415 N N . PHE A 1 297 ? -32.875 3.383 12.336 1 87.56 297 PHE A N 1
ATOM 2416 C CA . PHE A 1 297 ? -31.938 2.285 12.523 1 87.56 297 PHE A CA 1
ATOM 2417 C C . PHE A 1 297 ? -32.344 1.407 13.695 1 87.56 297 PHE A C 1
ATOM 2419 O O . PHE A 1 297 ? -31.516 0.717 14.289 1 87.56 297 PHE A O 1
ATOM 2426 N N . SER A 1 298 ? -33.594 1.528 14.008 1 84.06 298 SER A N 1
ATOM 2427 C CA . SER A 1 298 ? -34.062 0.723 15.125 1 84.06 298 SER A CA 1
ATOM 2428 C C . SER A 1 298 ? -33.656 -0.741 14.969 1 84.06 298 SER A C 1
ATOM 2430 O O . SER A 1 298 ? -33.812 -1.316 13.891 1 84.06 298 SER A O 1
ATOM 2432 N N . PRO A 1 299 ? -33.062 -1.348 16.031 1 81.75 299 PRO A N 1
ATOM 2433 C CA . PRO A 1 299 ? -33 -0.906 17.438 1 81.75 299 PRO A CA 1
ATOM 2434 C C . PRO A 1 299 ? -31.734 -0.147 17.766 1 81.75 299 PRO A C 1
ATOM 2436 O O . PRO A 1 299 ? -31.5 0.187 18.938 1 81.75 299 PRO A O 1
ATOM 2439 N N . PHE A 1 300 ? -30.953 0.135 16.859 1 85.75 300 PHE A N 1
ATOM 2440 C CA . PHE A 1 300 ? -29.703 0.837 17.141 1 85.75 300 PHE A CA 1
ATOM 2441 C C . PHE A 1 300 ? -29.938 2.34 17.25 1 85.75 300 PHE A C 1
ATOM 2443 O O . PHE A 1 300 ? -30.938 2.852 16.734 1 85.75 300 PHE A O 1
ATOM 2450 N N . LYS A 1 301 ? -29 2.969 17.906 1 88.88 301 LYS A N 1
ATOM 2451 C CA . LYS A 1 301 ? -29.031 4.422 18.047 1 88.88 301 LYS A CA 1
ATOM 2452 C C . LYS A 1 301 ? -27.906 5.07 17.266 1 88.88 301 LYS A C 1
ATOM 2454 O O . LYS A 1 301 ? -26.812 4.496 17.125 1 88.88 301 LYS A O 1
ATOM 2459 N N . SER A 1 302 ? -28.156 6.207 16.766 1 91.5 302 SER A N 1
ATOM 2460 C CA . SER A 1 302 ? -27.141 6.938 16.031 1 91.5 302 SER A CA 1
ATOM 2461 C C . SER A 1 302 ? -26.328 7.852 16.938 1 91.5 302 SER A C 1
ATOM 2463 O O . SER A 1 302 ? -26.906 8.547 17.781 1 91.5 302 SER A O 1
ATOM 2465 N N . VAL A 1 303 ? -24.984 7.824 16.781 1 90.38 303 VAL A N 1
ATOM 2466 C CA . VAL A 1 303 ? -24.156 8.633 17.656 1 90.38 303 VAL A CA 1
ATOM 2467 C C . VAL A 1 303 ? -23.359 9.641 16.828 1 90.38 303 VAL A C 1
ATOM 2469 O O . VAL A 1 303 ? -22.844 10.625 17.359 1 90.38 303 VAL A O 1
ATOM 2472 N N . SER A 1 304 ? -23.203 9.383 15.609 1 93.56 304 SER A N 1
ATOM 2473 C CA . SER A 1 304 ? -22.453 10.289 14.742 1 93.56 304 SER A CA 1
ATOM 2474 C C . SER A 1 304 ? -22.984 10.258 13.312 1 93.56 304 SER A C 1
ATOM 2476 O O . SER A 1 304 ? -23.578 9.273 12.891 1 93.56 304 SER A O 1
ATOM 2478 N N . VAL A 1 305 ? -22.734 11.32 12.633 1 95.94 305 VAL A N 1
ATOM 2479 C CA . VAL A 1 305 ? -23.109 11.414 11.227 1 95.94 305 VAL A CA 1
ATOM 2480 C C . VAL A 1 305 ? -22.094 12.281 10.477 1 95.94 305 VAL A C 1
ATOM 2482 O O . VAL A 1 305 ? -21.562 13.242 11.039 1 95.94 305 VAL A O 1
ATOM 2485 N N . HIS A 1 306 ? -21.766 11.891 9.336 1 96.44 306 HIS A N 1
ATOM 2486 C CA . HIS A 1 306 ? -20.875 12.625 8.445 1 96.44 306 HIS A CA 1
ATOM 2487 C C . HIS A 1 306 ? -21.312 12.508 6.992 1 96.44 306 HIS A C 1
ATOM 2489 O O . HIS A 1 306 ? -21.797 11.453 6.57 1 96.44 306 HIS A O 1
ATOM 2495 N N . VAL A 1 307 ? -21.188 13.578 6.316 1 94.69 307 VAL A N 1
ATOM 2496 C CA . VAL A 1 307 ? -21.453 13.57 4.883 1 94.69 307 VAL A CA 1
ATOM 2497 C C . VAL A 1 307 ? -20.172 13.875 4.117 1 94.69 307 VAL A C 1
ATOM 2499 O O . VAL A 1 307 ? -19.547 14.922 4.32 1 94.69 307 VAL A O 1
ATOM 2502 N N . SER A 1 308 ? -19.812 12.953 3.311 1 90.56 308 SER A N 1
ATOM 2503 C CA . SER A 1 308 ? -18.578 13.117 2.545 1 90.56 308 SER A CA 1
ATOM 2504 C C . SER A 1 308 ? -18.781 14.102 1.395 1 90.56 308 SER A C 1
ATOM 2506 O O . SER A 1 308 ? -19.906 14.516 1.107 1 90.56 308 SER A O 1
ATOM 2508 N N . LYS A 1 309 ? -17.656 14.391 0.745 1 83.31 309 LYS A N 1
ATOM 2509 C CA . LYS A 1 309 ? -17.703 15.281 -0.411 1 83.31 309 LYS A CA 1
ATOM 2510 C C . LYS A 1 309 ? -18.453 14.641 -1.571 1 83.31 309 LYS A C 1
ATOM 2512 O O . LYS A 1 309 ? -19 15.352 -2.422 1 83.31 309 LYS A O 1
ATOM 2517 N N . THR A 1 310 ? -18.5 13.352 -1.593 1 78.44 310 THR A N 1
ATOM 2518 C CA . THR A 1 310 ? -19.219 12.633 -2.646 1 78.44 310 THR A CA 1
ATOM 2519 C C . THR A 1 310 ? -20.656 12.344 -2.23 1 78.44 310 THR A C 1
ATOM 2521 O O . THR A 1 310 ? -21.344 11.555 -2.879 1 78.44 310 THR A O 1
ATOM 2524 N N . ASN A 1 311 ? -21.094 12.852 -1.153 1 84.56 311 ASN A N 1
ATOM 2525 C CA . ASN A 1 311 ? -22.453 12.836 -0.642 1 84.56 311 ASN A CA 1
ATOM 2526 C C . ASN A 1 311 ? -22.828 11.469 -0.064 1 84.56 311 ASN A C 1
ATOM 2528 O O . ASN A 1 311 ? -24 11.094 -0.045 1 84.56 311 ASN A O 1
ATOM 2532 N N . GLU A 1 312 ? -21.844 10.789 0.275 1 88.56 312 GLU A N 1
ATOM 2533 C CA . GLU A 1 312 ? -22.109 9.602 1.08 1 88.56 312 GLU A CA 1
ATOM 2534 C C . GLU A 1 312 ? -22.344 9.961 2.543 1 88.56 312 GLU A C 1
ATOM 2536 O O . GLU A 1 312 ? -21.703 10.867 3.076 1 88.56 312 GLU A O 1
ATOM 2541 N N . ILE A 1 313 ? -23.266 9.258 3.104 1 94.19 313 ILE A N 1
ATOM 2542 C CA . ILE A 1 313 ? -23.594 9.539 4.496 1 94.19 313 ILE A CA 1
ATOM 2543 C C . ILE A 1 313 ? -23.047 8.43 5.391 1 94.19 313 ILE A C 1
ATOM 2545 O O . ILE A 1 313 ? -23.359 7.254 5.188 1 94.19 313 ILE A O 1
ATOM 2549 N N . PHE A 1 314 ? -22.266 8.812 6.309 1 95.5 314 PHE A N 1
ATOM 2550 C CA . PHE A 1 314 ? -21.703 7.887 7.285 1 95.5 314 PHE A CA 1
ATOM 2551 C C . PHE A 1 314 ? -22.391 8.039 8.641 1 95.5 314 PHE A C 1
ATOM 2553 O O . PHE A 1 314 ? -22.547 9.156 9.133 1 95.5 314 PHE A O 1
ATOM 2560 N N . VAL A 1 315 ? -22.812 6.91 9.227 1 95.5 315 VAL A N 1
ATOM 2561 C CA . VAL A 1 315 ? -23.5 6.965 10.508 1 95.5 315 VAL A CA 1
ATOM 2562 C C . VAL A 1 315 ? -22.859 5.98 11.484 1 95.5 315 VAL A C 1
ATOM 2564 O O . VAL A 1 315 ? -22.672 4.809 11.148 1 95.5 315 VAL A O 1
ATOM 2567 N N . GLY A 1 316 ? -22.469 6.496 12.602 1 93.69 316 GLY A N 1
ATOM 2568 C CA . GLY A 1 316 ? -22.078 5.625 13.703 1 93.69 316 GLY A CA 1
ATOM 2569 C C . GLY A 1 316 ? -23.266 5.152 14.531 1 93.69 316 GLY A C 1
ATOM 2570 O O . GLY A 1 316 ? -24.094 5.957 14.945 1 93.69 316 GLY A O 1
ATOM 2571 N N . LEU A 1 317 ? -23.312 3.84 14.75 1 90.94 317 LEU A N 1
ATOM 2572 C CA . LEU A 1 317 ? -24.438 3.246 15.453 1 90.94 317 LEU A CA 1
ATOM 2573 C C . LEU A 1 317 ? -23.969 2.486 16.688 1 90.94 317 LEU A C 1
ATOM 2575 O O . LEU A 1 317 ? -22.891 1.884 16.688 1 90.94 317 LEU A O 1
ATOM 2579 N N . THR A 1 318 ? -24.844 2.559 17.672 1 85.25 318 THR A N 1
ATOM 2580 C CA . THR A 1 318 ? -24.609 1.807 18.891 1 85.25 318 THR A CA 1
ATOM 2581 C C . THR A 1 318 ? -25.906 1.215 19.422 1 85.25 318 THR A C 1
ATOM 2583 O O . THR A 1 318 ? -27 1.691 19.094 1 85.25 318 THR A O 1
ATOM 2586 N N . GLU A 1 319 ? -25.797 0.058 20.125 1 76.5 319 GLU A N 1
ATOM 2587 C CA . GLU A 1 319 ? -26.984 -0.56 20.734 1 76.5 319 GLU A CA 1
ATOM 2588 C C . GLU A 1 319 ? -27.453 0.23 21.938 1 76.5 319 GLU A C 1
ATOM 2590 O O . GLU A 1 319 ? -28.656 0.241 22.25 1 76.5 319 GLU A O 1
ATOM 2595 N N . CYS A 1 320 ? -26.594 0.65 22.766 1 62.34 320 CYS A N 1
ATOM 2596 C CA . CYS A 1 320 ? -26.969 1.319 24.016 1 62.34 320 CYS A CA 1
ATOM 2597 C C . CYS A 1 320 ? -26.422 2.742 24.047 1 62.34 320 CYS A C 1
ATOM 2599 O O . CYS A 1 320 ? -25.312 3.002 23.578 1 62.34 320 CYS A O 1
ATOM 2601 N N . TYR A 1 321 ? -27.469 3.752 24.078 1 56.62 321 TYR A N 1
ATOM 2602 C CA . TYR A 1 321 ? -27.094 5.129 24.391 1 56.62 321 TYR A CA 1
ATOM 2603 C C . TYR A 1 321 ? -27.719 5.578 25.703 1 56.62 321 TYR A C 1
ATOM 2605 O O . TYR A 1 321 ? -28.797 5.105 26.078 1 56.62 321 TYR A O 1
ATOM 2613 N N . PRO A 1 322 ? -27.094 6.566 26.734 1 50.47 322 PRO A N 1
ATOM 2614 C CA . PRO A 1 322 ? -25.812 7.246 26.5 1 50.47 322 PRO A CA 1
ATOM 2615 C C . PRO A 1 322 ? -24.625 6.301 26.578 1 50.47 322 PRO A C 1
ATOM 2617 O O . PRO A 1 322 ? -24.703 5.246 27.219 1 50.47 322 PRO A O 1
ATOM 2620 N N . VAL A 1 323 ? -23.641 6.531 25.656 1 48.09 323 VAL A N 1
ATOM 2621 C CA . VAL A 1 323 ? -22.375 5.793 25.75 1 48.09 323 VAL A CA 1
ATOM 2622 C C . VAL A 1 323 ? -21.969 5.637 27.203 1 48.09 323 VAL A C 1
ATOM 2624 O O . VAL A 1 323 ? -20.812 5.297 27.5 1 48.09 323 VAL A O 1
ATOM 2627 N N . THR A 1 324 ? -22.609 6.168 28.109 1 44.59 324 THR A N 1
ATOM 2628 C CA . THR A 1 324 ? -22.156 6.203 29.484 1 44.59 324 THR A CA 1
ATOM 2629 C C . THR A 1 324 ? -22.094 4.797 30.078 1 44.59 324 THR A C 1
ATOM 2631 O O . THR A 1 324 ? -21.531 4.594 31.156 1 44.59 324 THR A O 1
ATOM 2634 N N . TYR A 1 325 ? -22.906 4.035 29.75 1 42.59 325 TYR A N 1
ATOM 2635 C CA . TYR A 1 325 ? -22.906 2.752 30.438 1 42.59 325 TYR A CA 1
ATOM 2636 C C . TYR A 1 325 ? -22.031 1.738 29.719 1 42.59 325 TYR A C 1
ATOM 2638 O O . TYR A 1 325 ? -21.859 1.82 28.5 1 42.59 325 TYR A O 1
ATOM 2646 N N . PRO A 1 326 ? -21.156 1.066 30.562 1 43.31 326 PRO A N 1
ATOM 2647 C CA . PRO A 1 326 ? -20.266 0.111 29.891 1 43.31 326 PRO A CA 1
ATOM 2648 C C . PRO A 1 326 ? -20.969 -0.68 28.797 1 43.31 326 PRO A C 1
ATOM 2650 O O . PRO A 1 326 ? -22.031 -1.255 29.031 1 43.31 326 PRO A O 1
ATOM 2653 N N . ALA A 1 327 ? -20.859 -0.147 27.719 1 45.94 327 ALA A N 1
ATOM 2654 C CA . ALA A 1 327 ? -21.312 -1.049 26.672 1 45.94 327 ALA A CA 1
ATOM 2655 C C . ALA A 1 327 ? -20.984 -2.5 27 1 45.94 327 ALA A C 1
ATOM 2657 O O . ALA A 1 327 ? -19.875 -2.801 27.484 1 45.94 327 ALA A O 1
ATOM 2658 N N . LYS A 1 328 ? -21.906 -3.074 27.219 1 50.28 328 LYS A N 1
ATOM 2659 C CA . LYS A 1 328 ? -21.578 -4.484 27.391 1 50.28 328 LYS A CA 1
ATOM 2660 C C . LYS A 1 328 ? -20.625 -4.961 26.297 1 50.28 328 LYS A C 1
ATOM 2662 O O . LYS A 1 328 ? -20.688 -4.473 25.156 1 50.28 328 LYS A O 1
ATOM 2667 N N . GLU A 1 329 ? -19.531 -5.5 26.766 1 50.47 329 GLU A N 1
ATOM 2668 C CA . GLU A 1 329 ? -18.531 -6.066 25.875 1 50.47 329 GLU A CA 1
ATOM 2669 C C . GLU A 1 329 ? -19.172 -6.555 24.578 1 50.47 329 GLU A C 1
ATOM 2671 O O . GLU A 1 329 ? -18.562 -6.461 23.5 1 50.47 329 GLU A O 1
ATOM 2676 N N . ASP A 1 330 ? -20.531 -6.832 24.75 1 54.66 330 ASP A N 1
ATOM 2677 C CA . ASP A 1 330 ? -21.172 -7.523 23.625 1 54.66 330 ASP A CA 1
ATOM 2678 C C . ASP A 1 330 ? -22.047 -6.574 22.828 1 54.66 330 ASP A C 1
ATOM 2680 O O . ASP A 1 330 ? -22.734 -6.996 21.891 1 54.66 330 ASP A O 1
ATOM 2684 N N . SER A 1 331 ? -21.906 -5.254 23.188 1 60.94 331 SER A N 1
ATOM 2685 C CA . SER A 1 331 ? -22.781 -4.328 22.469 1 60.94 331 SER A CA 1
ATOM 2686 C C . SER A 1 331 ? -22.297 -4.113 21.031 1 60.94 331 SER A C 1
ATOM 2688 O O . SER A 1 331 ? -21.094 -3.998 20.781 1 60.94 331 SER A O 1
ATOM 2690 N N . VAL A 1 332 ? -23.281 -4.156 20.156 1 64.75 332 VAL A N 1
ATOM 2691 C CA . VAL A 1 332 ? -23 -4 18.734 1 64.75 332 VAL A CA 1
ATOM 2692 C C . VAL A 1 332 ? -22.75 -2.527 18.422 1 64.75 332 VAL A C 1
ATOM 2694 O O . VAL A 1 332 ? -23.531 -1.66 18.812 1 64.75 332 VAL A O 1
ATOM 2697 N N . ARG A 1 333 ? -21.578 -2.338 17.875 1 80.75 333 ARG A N 1
ATOM 2698 C CA . ARG A 1 333 ? -21.219 -1.029 17.344 1 80.75 333 ARG A CA 1
ATOM 2699 C C . ARG A 1 333 ? -20.75 -1.142 15.891 1 80.75 333 ARG A C 1
ATOM 2701 O O . ARG A 1 333 ? -19.984 -2.045 15.555 1 80.75 333 ARG A O 1
ATOM 2708 N N . LYS A 1 334 ? -21.344 -0.3 15.094 1 87.62 334 LYS A N 1
ATOM 2709 C CA . LYS A 1 334 ? -20.984 -0.389 13.68 1 87.62 334 LYS A CA 1
ATOM 2710 C C . LYS A 1 334 ? -21.062 0.976 13.008 1 87.62 334 LYS A C 1
ATOM 2712 O O . LYS A 1 334 ? -21.609 1.924 13.57 1 87.62 334 LYS A O 1
ATOM 2717 N N . VAL A 1 335 ? -20.438 1.104 11.922 1 92.06 335 VAL A N 1
ATOM 2718 C CA . VAL A 1 335 ? -20.562 2.246 11.016 1 92.06 335 VAL A CA 1
ATOM 2719 C C . VAL A 1 335 ? -21.219 1.808 9.711 1 92.06 335 VAL A C 1
ATOM 2721 O O . VAL A 1 335 ? -20.859 0.769 9.148 1 92.06 335 VAL A O 1
ATOM 2724 N N . VAL A 1 336 ? -22.172 2.596 9.312 1 90.25 336 VAL A N 1
ATOM 2725 C CA . VAL A 1 336 ? -22.828 2.287 8.047 1 90.25 336 VAL A CA 1
ATOM 2726 C C . VAL A 1 336 ? -22.656 3.453 7.07 1 90.25 336 VAL A C 1
ATOM 2728 O O . VAL A 1 336 ? -22.578 4.609 7.488 1 90.25 336 VAL A O 1
ATOM 2731 N N . ILE A 1 337 ? -22.578 3.115 5.828 1 89.56 337 ILE A N 1
ATOM 2732 C CA . ILE A 1 337 ? -22.531 4.109 4.762 1 89.56 337 ILE A CA 1
ATOM 2733 C C . ILE A 1 337 ? -23.844 4.082 3.979 1 89.56 337 ILE A C 1
ATOM 2735 O O . ILE A 1 337 ? -24.281 3.023 3.518 1 89.56 337 ILE A O 1
ATOM 2739 N N . LEU A 1 338 ? -24.469 5.273 3.908 1 89.12 338 LEU A N 1
ATOM 2740 C CA . LEU A 1 338 ? -25.719 5.422 3.168 1 89.12 338 LEU A CA 1
ATOM 2741 C C . LEU A 1 338 ? -25.516 6.258 1.91 1 89.12 338 LEU A C 1
ATOM 2743 O O . LEU A 1 338 ? -24.609 7.105 1.865 1 89.12 338 LEU A O 1
ATOM 2747 N N . ASN A 1 339 ? -26.344 5.98 0.957 1 83.25 339 ASN A N 1
ATOM 2748 C CA . ASN A 1 339 ? -26.469 6.945 -0.133 1 83.25 339 ASN A CA 1
ATOM 2749 C C . ASN A 1 339 ? -27.422 8.078 0.22 1 83.25 339 ASN A C 1
ATOM 2751 O O . ASN A 1 339 ? -27.906 8.156 1.352 1 83.25 339 ASN A O 1
ATOM 2755 N N . THR A 1 340 ? -27.688 8.953 -0.72 1 83.31 340 THR A N 1
ATOM 2756 C CA . THR A 1 340 ? -28.484 10.156 -0.471 1 83.31 340 THR A CA 1
ATOM 2757 C C . THR A 1 340 ? -29.938 9.789 -0.185 1 83.31 340 THR A C 1
ATOM 2759 O O . THR A 1 340 ? -30.672 10.57 0.435 1 83.31 340 THR A O 1
ATOM 2762 N N . ASP A 1 341 ? -30.297 8.516 -0.573 1 82.12 341 ASP A N 1
ATOM 2763 C CA . ASP A 1 341 ? -31.672 8.086 -0.372 1 82.12 341 ASP A CA 1
ATOM 2764 C C . ASP A 1 341 ? -31.828 7.355 0.96 1 82.12 341 ASP A C 1
ATOM 2766 O O . ASP A 1 341 ? -32.938 7 1.351 1 82.12 341 ASP A O 1
ATOM 2770 N N . GLY A 1 342 ? -30.75 7.184 1.606 1 85.88 342 GLY A N 1
ATOM 2771 C CA . GLY A 1 342 ? -30.797 6.543 2.91 1 85.88 342 GLY A CA 1
ATOM 2772 C C . GLY A 1 342 ? -30.594 5.043 2.842 1 85.88 342 GLY A C 1
ATOM 2773 O O . GLY A 1 342 ? -30.734 4.344 3.848 1 85.88 342 GLY A O 1
ATOM 2774 N N . ASP A 1 343 ? -30.25 4.547 1.676 1 81.56 343 ASP A N 1
ATOM 2775 C CA . ASP A 1 343 ? -30 3.117 1.55 1 81.56 343 ASP A CA 1
ATOM 2776 C C . ASP A 1 343 ? -28.594 2.764 2.047 1 81.56 343 ASP A C 1
ATOM 2778 O O . ASP A 1 343 ? -27.625 3.461 1.739 1 81.56 343 ASP A O 1
ATOM 2782 N N . ILE A 1 344 ? -28.562 1.717 2.814 1 81.75 344 ILE A N 1
ATOM 2783 C CA . ILE A 1 344 ? -27.281 1.274 3.342 1 81.75 344 ILE A CA 1
ATOM 2784 C C . ILE A 1 344 ? -26.453 0.645 2.223 1 81.75 344 ILE A C 1
ATOM 2786 O O . ILE A 1 344 ? -26.906 -0.282 1.55 1 81.75 344 ILE A O 1
ATOM 2790 N N . GLN A 1 345 ? -25.266 1.235 2.127 1 74.12 345 GLN A N 1
ATOM 2791 C CA . GLN A 1 345 ? -24.375 0.721 1.105 1 74.12 345 GLN A CA 1
ATOM 2792 C C . GLN A 1 345 ? -23.312 -0.199 1.715 1 74.12 345 GLN A C 1
ATOM 2794 O O . GLN A 1 345 ? -22.938 -1.203 1.109 1 74.12 345 GLN A O 1
ATOM 2799 N N . HIS A 1 346 ? -22.812 0.19 2.846 1 76.12 346 HIS A N 1
ATOM 2800 C CA . HIS A 1 346 ? -21.781 -0.555 3.555 1 76.12 346 HIS A CA 1
ATOM 2801 C C . HIS A 1 346 ? -22.031 -0.557 5.059 1 76.12 346 HIS A C 1
ATOM 2803 O O . HIS A 1 346 ? -22.656 0.367 5.59 1 76.12 346 HIS A O 1
ATOM 2809 N N . THR A 1 347 ? -21.625 -1.656 5.648 1 81.44 347 THR A N 1
ATOM 2810 C CA . THR A 1 347 ? -21.625 -1.761 7.105 1 81.44 347 THR A CA 1
ATOM 2811 C C . THR A 1 347 ? -20.281 -2.25 7.617 1 81.44 347 THR A C 1
ATOM 2813 O O . THR A 1 347 ? -19.75 -3.252 7.133 1 81.44 347 THR A O 1
ATOM 2816 N N . TYR A 1 348 ? -19.75 -1.509 8.477 1 83.19 348 TYR A N 1
ATOM 2817 C CA . TYR A 1 348 ? -18.5 -1.883 9.133 1 83.19 348 TYR A CA 1
ATOM 2818 C C . TYR A 1 348 ? -18.734 -2.246 10.594 1 83.19 348 TYR A C 1
ATOM 2820 O O . TYR A 1 348 ? -19.047 -1.381 11.414 1 83.19 348 TYR A O 1
ATOM 2828 N N . GLU A 1 349 ? -18.5 -3.467 10.938 1 79.69 349 GLU A N 1
ATOM 2829 C CA . GLU A 1 349 ? -18.75 -3.908 12.305 1 79.69 349 GLU A CA 1
ATOM 2830 C C . GLU A 1 349 ? -17.625 -4.785 12.812 1 79.69 349 GLU A C 1
ATOM 2832 O O . GLU A 1 349 ? -17.234 -4.691 13.984 1 79.69 349 GLU A O 1
ATOM 2837 N N . TYR A 1 350 ? -17.078 -5.551 11.938 1 69.5 350 TYR A N 1
ATOM 2838 C CA . TYR A 1 350 ? -16.047 -6.512 12.32 1 69.5 350 TYR A CA 1
ATOM 2839 C C . TYR A 1 350 ? -14.82 -6.371 11.43 1 69.5 350 TYR A C 1
ATOM 2841 O O . TYR A 1 350 ? -14.914 -5.918 10.289 1 69.5 350 TYR A O 1
ATOM 2849 N N . ASP A 1 351 ? -13.758 -6.676 12.18 1 64.12 351 ASP A N 1
ATOM 2850 C CA . ASP A 1 351 ? -12.547 -6.715 11.375 1 64.12 351 ASP A CA 1
ATOM 2851 C C . ASP A 1 351 ? -12.383 -8.078 10.695 1 64.12 351 ASP A C 1
ATOM 2853 O O . ASP A 1 351 ? -13.289 -8.906 10.734 1 64.12 351 ASP A O 1
ATOM 2857 N N . LYS A 1 352 ? -11.234 -8.297 10.016 1 53.78 352 LYS A N 1
ATOM 2858 C CA . LYS A 1 352 ? -10.945 -9.5 9.234 1 53.78 352 LYS A CA 1
ATOM 2859 C C . LYS A 1 352 ? -10.945 -10.742 10.117 1 53.78 352 LYS A C 1
ATOM 2861 O O . LYS A 1 352 ? -11.203 -11.852 9.641 1 53.78 352 LYS A O 1
ATOM 2866 N N . GLU A 1 353 ? -10.68 -10.516 11.414 1 55.5 353 GLU A N 1
ATOM 2867 C CA . GLU A 1 353 ? -10.602 -11.617 12.367 1 55.5 353 GLU A CA 1
ATOM 2868 C C . GLU A 1 353 ? -11.914 -11.781 13.125 1 55.5 353 GLU A C 1
ATOM 2870 O O . GLU A 1 353 ? -11.953 -12.414 14.18 1 55.5 353 GLU A O 1
ATOM 2875 N N . SER A 1 354 ? -12.906 -11.141 12.664 1 56.75 354 SER A N 1
ATOM 2876 C CA . SER A 1 354 ? -14.234 -11.211 13.25 1 56.75 354 SER A CA 1
ATOM 2877 C C . SER A 1 354 ? -14.266 -10.57 14.641 1 56.75 354 SER A C 1
ATOM 2879 O O . SER A 1 354 ? -15.016 -11 15.516 1 56.75 354 SER A O 1
ATOM 2881 N N . LYS A 1 355 ? -13.375 -9.812 14.836 1 70.81 355 LYS A N 1
ATOM 2882 C CA . LYS A 1 355 ? -13.422 -9.016 16.047 1 70.81 355 LYS A CA 1
ATOM 2883 C C . LYS A 1 355 ? -14.141 -7.688 15.812 1 70.81 355 LYS A C 1
ATOM 2885 O O . LYS A 1 355 ? -14.055 -7.121 14.719 1 70.81 355 LYS A O 1
ATOM 2890 N N . ARG A 1 356 ? -14.711 -7.258 16.828 1 75.81 356 ARG A N 1
ATOM 2891 C CA . ARG A 1 356 ? -15.43 -5.996 16.703 1 75.81 356 ARG A CA 1
ATOM 2892 C C . ARG A 1 356 ? -14.469 -4.836 16.469 1 75.81 356 ARG A C 1
ATOM 2894 O O . ARG A 1 356 ? -13.445 -4.719 17.141 1 75.81 356 ARG A O 1
ATOM 2901 N N . LEU A 1 357 ? -14.891 -4.02 15.547 1 80.69 357 LEU A N 1
ATOM 2902 C CA . LEU A 1 357 ? -14.031 -2.92 15.141 1 80.69 357 LEU A CA 1
ATOM 2903 C C . LEU A 1 357 ? -14.125 -1.756 16.125 1 80.69 357 LEU A C 1
ATOM 2905 O O . LEU A 1 357 ? -13.117 -1.113 16.438 1 80.69 357 LEU A O 1
ATOM 2909 N N . PHE A 1 358 ? -15.391 -1.548 16.609 1 86.06 358 PHE A N 1
ATOM 2910 C CA . PHE A 1 358 ? -15.602 -0.269 17.281 1 86.06 358 PHE A CA 1
ATOM 2911 C C . PHE A 1 358 ? -16.078 -0.479 18.719 1 86.06 358 PHE A C 1
ATOM 2913 O O . PHE A 1 358 ? -16.797 -1.436 19 1 86.06 358 PHE A O 1
ATOM 2920 N N . SER A 1 359 ? -15.648 0.404 19.578 1 81.5 359 SER A N 1
ATOM 2921 C CA . SER A 1 359 ? -16.234 0.554 20.906 1 81.5 359 SER A CA 1
ATOM 2922 C C . SER A 1 359 ? -17.344 1.59 20.906 1 81.5 359 SER A C 1
ATOM 2924 O O . SER A 1 359 ? -18.453 1.322 21.391 1 81.5 359 SER A O 1
ATOM 2926 N N . ASN A 1 360 ? -17.078 2.793 20.375 1 84.06 360 ASN A N 1
ATOM 2927 C CA . ASN A 1 360 ? -18.031 3.883 20.172 1 84.06 360 ASN A CA 1
ATOM 2928 C C . ASN A 1 360 ? -17.578 4.832 19.078 1 84.06 360 ASN A C 1
ATOM 2930 O O . ASN A 1 360 ? -16.859 5.793 19.328 1 84.06 360 ASN A O 1
ATOM 2934 N N . PRO A 1 361 ? -18.109 4.586 17.844 1 90.25 361 PRO A N 1
ATOM 2935 C CA . PRO A 1 361 ? -17.703 5.477 16.75 1 90.25 361 PRO A CA 1
ATOM 2936 C C . PRO A 1 361 ? -18.391 6.836 16.812 1 90.25 361 PRO A C 1
ATOM 2938 O O . PRO A 1 361 ? -19.312 7.098 16.031 1 90.25 361 PRO A O 1
ATOM 2941 N N . HIS A 1 362 ? -17.891 7.719 17.578 1 88.88 362 HIS A N 1
ATOM 2942 C CA . HIS A 1 362 ? -18.641 8.914 17.953 1 88.88 362 HIS A CA 1
ATOM 2943 C C . HIS A 1 362 ? -18.391 10.055 16.969 1 88.88 362 HIS A C 1
ATOM 2945 O O . HIS A 1 362 ? -19.141 11.023 16.938 1 88.88 362 HIS A O 1
ATOM 2951 N N . ARG A 1 363 ? -17.297 9.977 16.203 1 95.19 363 ARG A N 1
ATOM 2952 C CA . ARG A 1 363 ? -17.078 10.953 15.133 1 95.19 363 ARG A CA 1
ATOM 2953 C C . ARG A 1 363 ? -16.5 10.289 13.891 1 95.19 363 ARG A C 1
ATOM 2955 O O . ARG A 1 363 ? -15.688 9.367 14 1 95.19 363 ARG A O 1
ATOM 2962 N N . ILE A 1 364 ? -16.906 10.789 12.789 1 96.19 364 ILE A N 1
ATOM 2963 C CA . ILE A 1 364 ? -16.453 10.234 11.516 1 96.19 364 ILE A CA 1
ATOM 2964 C C . ILE A 1 364 ? -16.188 11.367 10.523 1 96.19 364 ILE A C 1
ATOM 2966 O O . ILE A 1 364 ? -16.969 12.312 10.43 1 96.19 364 ILE A O 1
ATOM 2970 N N . ILE A 1 365 ? -15.062 11.227 9.844 1 95.94 365 ILE A N 1
ATOM 2971 C CA . ILE A 1 365 ? -14.828 12.086 8.688 1 95.94 365 ILE A CA 1
ATOM 2972 C C . ILE A 1 365 ? -14.18 11.273 7.57 1 95.94 365 ILE A C 1
ATOM 2974 O O . ILE A 1 365 ? -13.711 10.156 7.797 1 95.94 365 ILE A O 1
ATOM 2978 N N . THR A 1 366 ? -14.242 11.82 6.445 1 92.38 366 THR A N 1
ATOM 2979 C CA . THR A 1 366 ? -13.562 11.188 5.324 1 92.38 366 THR A CA 1
ATOM 2980 C C . THR A 1 366 ? -12.617 12.172 4.633 1 92.38 366 THR A C 1
ATOM 2982 O O . THR A 1 366 ? -12.914 13.359 4.539 1 92.38 366 THR A O 1
ATOM 2985 N N . LEU A 1 367 ? -11.438 11.633 4.27 1 85.81 367 LEU A N 1
ATOM 2986 C CA . LEU A 1 367 ? -10.477 12.375 3.471 1 85.81 367 LEU A CA 1
ATOM 2987 C C . LEU A 1 367 ? -9.719 11.453 2.521 1 85.81 367 LEU A C 1
ATOM 2989 O O . LEU A 1 367 ? -9.156 10.445 2.949 1 85.81 367 LEU A O 1
ATOM 2993 N N . ASN A 1 368 ? -9.5 11.789 1.239 1 70.88 368 ASN A N 1
ATOM 2994 C CA . ASN A 1 368 ? -8.734 11.062 0.233 1 70.88 368 ASN A CA 1
ATOM 2995 C C . ASN A 1 368 ? -9 9.562 0.306 1 70.88 368 ASN A C 1
ATOM 2997 O O . ASN A 1 368 ? -8.062 8.766 0.366 1 70.88 368 ASN A O 1
ATOM 3001 N N . ASP A 1 369 ? -10.133 9.109 0.442 1 70.88 369 ASP A N 1
ATOM 3002 C CA . ASP A 1 369 ? -10.57 7.715 0.396 1 70.88 369 ASP A CA 1
ATOM 3003 C C . ASP A 1 369 ? -10.266 7 1.711 1 70.88 369 ASP A C 1
ATOM 3005 O O . ASP A 1 369 ? -10.016 5.793 1.725 1 70.88 369 ASP A O 1
ATOM 3009 N N . THR A 1 370 ? -10.039 7.641 2.721 1 84.06 370 THR A N 1
ATOM 3010 C CA . THR A 1 370 ? -9.867 7.082 4.059 1 84.06 370 THR A CA 1
ATOM 3011 C C . THR A 1 370 ? -10.953 7.594 5 1 84.06 370 THR A C 1
ATOM 3013 O O . THR A 1 370 ? -11.32 8.766 4.949 1 84.06 370 THR A O 1
ATOM 3016 N N . ILE A 1 371 ? -11.438 6.715 5.75 1 91.5 371 ILE A N 1
ATOM 3017 C CA . ILE A 1 371 ? -12.43 7.035 6.773 1 91.5 371 ILE A CA 1
ATOM 3018 C C . ILE A 1 371 ? -11.75 7.156 8.133 1 91.5 371 ILE A C 1
ATOM 3020 O O . ILE A 1 371 ? -11.055 6.234 8.57 1 91.5 371 ILE A O 1
ATOM 3024 N N . TYR A 1 372 ? -11.922 8.297 8.719 1 95 372 TYR A N 1
ATOM 3025 C CA . TYR A 1 372 ? -11.359 8.508 10.047 1 95 372 TYR A CA 1
ATOM 3026 C C . TYR A 1 372 ? -12.453 8.492 11.109 1 95 372 TYR A C 1
ATOM 3028 O O . TYR A 1 372 ? -13.477 9.156 10.969 1 95 372 TYR A O 1
ATOM 3036 N N . ILE A 1 373 ? -12.156 7.715 12.133 1 95.38 373 ILE A N 1
ATOM 3037 C CA . ILE A 1 373 ? -13.164 7.535 13.172 1 95.38 373 ILE A CA 1
ATOM 3038 C C . ILE A 1 373 ? -12.547 7.762 14.547 1 95.38 373 ILE A C 1
ATOM 3040 O O . ILE A 1 373 ? -11.492 7.211 14.859 1 95.38 373 ILE A O 1
ATOM 3044 N N . ILE A 1 374 ? -13.203 8.625 15.258 1 94.62 374 ILE A N 1
ATOM 3045 C CA . ILE A 1 374 ? -12.891 8.648 16.688 1 94.62 374 ILE A CA 1
ATOM 3046 C C . ILE A 1 374 ? -13.695 7.578 17.406 1 94.62 374 ILE A C 1
ATOM 3048 O O . ILE A 1 374 ? -14.93 7.594 17.375 1 94.62 374 ILE A O 1
ATOM 3052 N N . ASP A 1 375 ? -12.945 6.727 17.922 1 90.19 375 ASP A N 1
ATOM 3053 C CA . ASP A 1 375 ? -13.555 5.621 18.672 1 90.19 375 ASP A CA 1
ATOM 3054 C C . ASP A 1 375 ? -13.273 5.734 20.156 1 90.19 375 ASP A C 1
ATOM 3056 O O . ASP A 1 375 ? -12.141 5.5 20.609 1 90.19 375 ASP A O 1
ATOM 3060 N N . SER A 1 376 ? -14.227 6.191 20.844 1 79.62 376 SER A N 1
ATOM 3061 C CA . SER A 1 376 ? -14.047 6.426 22.266 1 79.62 376 SER A CA 1
ATOM 3062 C C . SER A 1 376 ? -14.164 5.125 23.062 1 79.62 376 SER A C 1
ATOM 3064 O O . SER A 1 376 ? -14.969 4.254 22.719 1 79.62 376 SER A O 1
ATOM 3066 N N . GLN A 1 377 ? -13.031 4.727 23.812 1 59.44 377 GLN A N 1
ATOM 3067 C CA . GLN A 1 377 ? -13.062 3.535 24.656 1 59.44 377 GLN A CA 1
ATOM 3068 C C . GLN A 1 377 ? -13.578 3.863 26.062 1 59.44 377 GLN A C 1
ATOM 3070 O O . GLN A 1 377 ? -13.484 5.008 26.516 1 59.44 377 GLN A O 1
ATOM 3075 N N . LYS A 1 378 ? -14.547 2.959 26.547 1 53 378 LYS A N 1
ATOM 3076 C CA . LYS A 1 378 ? -15.344 3.131 27.766 1 53 378 LYS A CA 1
ATOM 3077 C C . LYS A 1 378 ? -14.508 3.746 28.875 1 53 378 LYS A C 1
ATOM 3079 O O . LYS A 1 378 ? -14.992 4.609 29.625 1 53 378 LYS A O 1
ATOM 3084 N N . LYS A 1 379 ? -13.273 3.123 29.312 1 50.97 379 LYS A N 1
ATOM 3085 C CA . LYS A 1 379 ? -12.812 3.537 30.625 1 50.97 379 LYS A CA 1
ATOM 3086 C C . LYS A 1 379 ? -12.086 4.875 30.562 1 50.97 379 LYS A C 1
ATOM 3088 O O . LYS A 1 379 ? -11.133 5.035 29.797 1 50.97 379 LYS A O 1
ATOM 3093 N N . LYS A 1 380 ? -12.594 5.957 31.328 1 53.81 380 LYS A N 1
ATOM 3094 C CA . LYS A 1 380 ? -12.07 7.266 31.719 1 53.81 380 LYS A CA 1
ATOM 3095 C C . LYS A 1 380 ? -11.898 8.172 30.5 1 53.81 380 LYS A C 1
ATOM 3097 O O . LYS A 1 380 ? -11.008 9.023 30.469 1 53.81 380 LYS A O 1
ATOM 3102 N N . ASN A 1 381 ? -12.734 8.078 29.234 1 60.16 381 ASN A N 1
ATOM 3103 C CA . ASN A 1 381 ? -12.82 8.953 28.062 1 60.16 381 ASN A CA 1
ATOM 3104 C C . ASN A 1 381 ? -11.586 8.82 27.172 1 60.16 381 ASN A C 1
ATOM 3106 O O . ASN A 1 381 ? -11.297 9.711 26.375 1 60.16 381 ASN A O 1
ATOM 3110 N N . GLU A 1 382 ? -10.93 7.727 27.422 1 78.62 382 GLU A N 1
ATOM 3111 C CA . GLU A 1 382 ? -9.82 7.484 26.5 1 78.62 382 GLU A CA 1
ATOM 3112 C C . GLU A 1 382 ? -10.312 6.891 25.188 1 78.62 382 GLU A C 1
ATOM 3114 O O . GLU A 1 382 ? -11.414 6.336 25.125 1 78.62 382 GLU A O 1
ATOM 3119 N N . GLY A 1 383 ? -9.609 7.316 24.219 1 88.56 383 GLY A N 1
ATOM 3120 C CA . GLY A 1 383 ? -10.047 6.824 22.922 1 88.56 383 GLY A CA 1
ATOM 3121 C C . GLY A 1 383 ? -8.906 6.703 21.922 1 88.56 383 GLY A C 1
ATOM 3122 O O . GLY A 1 383 ? -7.738 6.699 22.312 1 88.56 383 GLY A O 1
ATOM 3123 N N . ARG A 1 384 ? -9.32 6.395 20.781 1 90.69 384 ARG A N 1
ATOM 3124 C CA . ARG A 1 384 ? -8.391 6.242 19.656 1 90.69 384 ARG A CA 1
ATOM 3125 C C . ARG A 1 384 ? -8.969 6.836 18.375 1 90.69 384 ARG A C 1
ATOM 3127 O O . ARG A 1 384 ? -10.172 7.098 18.297 1 90.69 384 ARG A O 1
ATOM 3134 N N . VAL A 1 385 ? -8.062 7.125 17.484 1 93.31 385 VAL A N 1
ATOM 3135 C CA . VAL A 1 385 ? -8.438 7.469 16.109 1 93.31 385 VAL A CA 1
ATOM 3136 C C . VAL A 1 385 ? -8.094 6.312 15.18 1 93.31 385 VAL A C 1
ATOM 3138 O O . VAL A 1 385 ? -6.992 5.754 15.25 1 93.31 385 VAL A O 1
ATOM 3141 N N . MET A 1 386 ? -9.055 5.992 14.391 1 91.75 386 MET A N 1
ATOM 3142 C CA . MET A 1 386 ? -8.867 4.895 13.445 1 91.75 386 MET A CA 1
ATOM 3143 C C . MET A 1 386 ? -8.953 5.391 12.008 1 91.75 386 MET A C 1
ATOM 3145 O O . MET A 1 386 ? -9.797 6.227 11.68 1 91.75 386 MET A O 1
ATOM 3149 N N . GLY A 1 387 ? -8.047 4.914 11.203 1 89.62 387 GLY A N 1
ATOM 3150 C CA . GLY A 1 387 ? -8.156 5.078 9.758 1 89.62 387 GLY A CA 1
ATOM 3151 C C . GLY A 1 387 ? -8.547 3.799 9.047 1 89.62 387 GLY A C 1
ATOM 3152 O O . GLY A 1 387 ? -7.859 2.783 9.156 1 89.62 387 GLY A O 1
ATOM 3153 N N . LEU A 1 388 ? -9.719 3.926 8.383 1 86.25 388 LEU A N 1
ATOM 3154 C CA . LEU A 1 388 ? -10.211 2.777 7.625 1 86.25 388 LEU A CA 1
ATOM 3155 C C . LEU A 1 388 ? -10.242 3.08 6.133 1 86.25 388 LEU A C 1
ATOM 3157 O O . LEU A 1 388 ? -10.461 4.227 5.73 1 86.25 388 LEU A O 1
ATOM 3161 N N . ASP A 1 389 ? -10.023 2.033 5.398 1 75.62 389 ASP A N 1
ATOM 3162 C CA . ASP A 1 389 ? -10.297 2.215 3.975 1 75.62 389 ASP A CA 1
ATOM 3163 C C . ASP A 1 389 ? -11.781 2.004 3.666 1 75.62 389 ASP A C 1
ATOM 3165 O O . ASP A 1 389 ? -12.57 1.704 4.562 1 75.62 389 ASP A O 1
ATOM 3169 N N . TYR A 1 390 ? -12.195 2.193 2.484 1 72.19 390 TYR A N 1
ATOM 3170 C CA . TYR A 1 390 ? -13.602 2.145 2.119 1 72.19 390 TYR A CA 1
ATOM 3171 C C . TYR A 1 390 ? -14.125 0.712 2.137 1 72.19 390 TYR A C 1
ATOM 3173 O O . TYR A 1 390 ? -15.336 0.484 2.102 1 72.19 390 TYR A O 1
ATOM 3181 N N . GLY A 1 391 ? -13.18 -0.232 2.293 1 63.81 391 GLY A N 1
ATOM 3182 C CA . GLY A 1 391 ? -13.586 -1.614 2.488 1 63.81 391 GLY A CA 1
ATOM 3183 C C . GLY A 1 391 ? -13.797 -1.975 3.947 1 63.81 391 GLY A C 1
ATOM 3184 O O . GLY A 1 391 ? -14.273 -3.068 4.258 1 63.81 391 GLY A O 1
ATOM 3185 N N . GLY A 1 392 ? -13.477 -1.013 4.762 1 72.94 392 GLY A N 1
ATOM 3186 C CA . GLY A 1 392 ? -13.648 -1.229 6.188 1 72.94 392 GLY A CA 1
ATOM 3187 C C . GLY A 1 392 ? -12.422 -1.821 6.855 1 72.94 392 GLY A C 1
ATOM 3188 O O . GLY A 1 392 ? -12.461 -2.203 8.023 1 72.94 392 GLY A O 1
ATOM 3189 N N . LYS A 1 393 ? -11.414 -1.931 6.121 1 71.44 393 LYS A N 1
ATOM 3190 C CA . LYS A 1 393 ? -10.188 -2.463 6.695 1 71.44 393 LYS A CA 1
ATOM 3191 C C . LYS A 1 393 ? -9.445 -1.396 7.5 1 71.44 393 LYS A C 1
ATOM 3193 O O . LYS A 1 393 ? -9.312 -0.255 7.055 1 71.44 393 LYS A O 1
ATOM 3198 N N . LEU A 1 394 ? -8.969 -1.815 8.648 1 80.06 394 LEU A N 1
ATOM 3199 C CA . LEU A 1 394 ? -8.195 -0.924 9.508 1 80.06 394 LEU A CA 1
ATOM 3200 C C . LEU A 1 394 ? -6.812 -0.668 8.922 1 80.06 394 LEU A C 1
ATOM 3202 O O . LEU A 1 394 ? -6.055 -1.609 8.664 1 80.06 394 LEU A O 1
ATOM 3206 N N . ILE A 1 395 ? -6.496 0.551 8.672 1 76.94 395 ILE A N 1
ATOM 3207 C CA . IL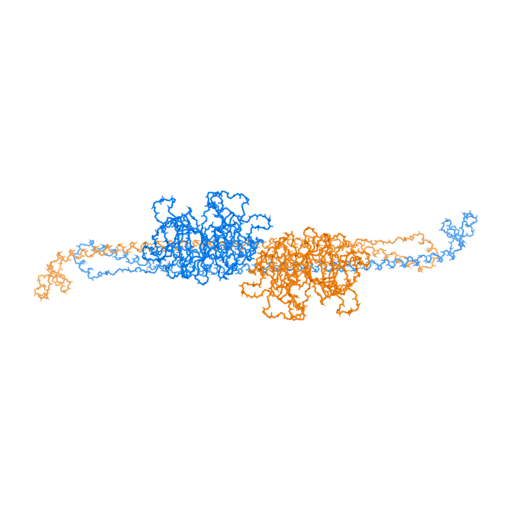E A 1 395 ? -5.203 0.945 8.117 1 76.94 395 ILE A CA 1
ATOM 3208 C C . ILE A 1 395 ? -4.238 1.284 9.25 1 76.94 395 ILE A C 1
ATOM 3210 O O . ILE A 1 395 ? -3.104 0.802 9.273 1 76.94 395 ILE A O 1
ATOM 3214 N N . TRP A 1 396 ? -4.602 2.162 10.133 1 79.38 396 TRP A N 1
ATOM 3215 C CA . TRP A 1 396 ? -3.795 2.52 11.289 1 79.38 396 TRP A CA 1
ATOM 3216 C C . TRP A 1 396 ? -4.68 2.953 12.461 1 79.38 396 TRP A C 1
ATOM 3218 O O . TRP A 1 396 ? -5.863 3.232 12.273 1 79.38 396 TRP A O 1
ATOM 3228 N N . THR A 1 397 ? -4.094 2.908 13.602 1 86.31 397 THR A N 1
ATOM 3229 C CA . THR A 1 397 ? -4.699 3.396 14.836 1 86.31 397 THR A CA 1
ATOM 3230 C C . THR A 1 397 ? -3.773 4.387 15.539 1 86.31 397 THR A C 1
ATOM 3232 O O . THR A 1 397 ? -2.559 4.184 15.578 1 86.31 397 THR A O 1
ATOM 3235 N N . TYR A 1 398 ? -4.324 5.48 15.945 1 89.81 398 TYR A N 1
ATOM 3236 C CA . TYR A 1 398 ? -3.607 6.461 16.766 1 89.81 398 TYR A CA 1
ATOM 3237 C C . TYR A 1 398 ? -4.199 6.539 18.156 1 89.81 398 TYR A C 1
ATOM 3239 O O . TYR A 1 398 ? -5.387 6.824 18.328 1 89.81 398 TYR A O 1
ATOM 3247 N N . ASN A 1 399 ? -3.324 6.387 19.156 1 87.62 399 ASN A N 1
ATOM 3248 C CA . ASN A 1 399 ? -3.795 6.324 20.531 1 87.62 399 ASN A CA 1
ATOM 3249 C C . ASN A 1 399 ? -3.135 7.391 21.406 1 87.62 399 ASN A C 1
ATOM 3251 O O . ASN A 1 399 ? -3.027 7.23 22.625 1 87.62 399 ASN A O 1
ATOM 3255 N N . GLY A 1 400 ? -2.643 8.438 20.828 1 85.75 400 GLY A N 1
ATOM 3256 C CA . GLY A 1 400 ? -2.088 9.539 21.609 1 85.75 400 GLY A CA 1
ATOM 3257 C C . GLY A 1 400 ? -0.597 9.406 21.859 1 85.75 400 GLY A C 1
ATOM 3258 O O . GLY A 1 400 ? -0.017 10.18 22.625 1 85.75 400 GLY A O 1
ATOM 3259 N N . CYS A 1 401 ? 0.041 8.594 21.172 1 73.12 401 CYS A N 1
ATOM 3260 C CA . CYS A 1 401 ? 1.482 8.375 21.219 1 73.12 401 CYS A CA 1
ATOM 3261 C C . CYS A 1 401 ? 1.958 8.18 22.641 1 73.12 401 CYS A C 1
ATOM 3263 O O . CYS A 1 401 ? 2.904 8.836 23.078 1 73.12 401 CYS A O 1
ATOM 3265 N N . GLY A 1 402 ? 1.317 7.48 23.453 1 73.12 402 GLY A N 1
ATOM 3266 C CA . GLY A 1 402 ? 1.783 7.094 24.766 1 73.12 402 GLY A CA 1
ATOM 3267 C C . GLY A 1 402 ? 1.169 7.914 25.891 1 73.12 402 GLY A C 1
ATOM 3268 O O . GLY A 1 402 ? 1.376 7.625 27.062 1 73.12 402 GLY A O 1
ATOM 3269 N N . ILE A 1 403 ? 0.517 9.008 25.609 1 80.19 403 ILE A N 1
ATOM 3270 C CA . ILE A 1 403 ? -0.164 9.805 26.625 1 80.19 403 ILE A CA 1
ATOM 3271 C C . ILE A 1 403 ? -1.644 9.43 26.672 1 80.19 403 ILE A C 1
ATOM 3273 O O . ILE A 1 403 ? -2.176 8.867 25.719 1 80.19 403 ILE A O 1
ATOM 3277 N N . LYS A 1 404 ? -2.162 9.648 27.844 1 86.62 404 LYS A N 1
ATOM 3278 C CA . LYS A 1 404 ? -3.613 9.5 27.891 1 86.62 404 LYS A CA 1
ATOM 3279 C C . LYS A 1 404 ? -4.289 10.414 26.875 1 86.62 404 LYS A C 1
ATOM 3281 O O . LYS A 1 404 ? -4.02 11.617 26.828 1 86.62 404 LYS A O 1
ATOM 3286 N N . PHE A 1 405 ? -5.039 9.914 26.047 1 90.62 405 PHE A N 1
ATOM 3287 C CA . PHE A 1 405 ? -5.598 10.562 24.875 1 90.62 405 PHE A CA 1
ATOM 3288 C C . PHE A 1 405 ? -7.121 10.562 24.922 1 90.62 405 PHE A C 1
ATOM 3290 O O . PHE A 1 405 ? -7.742 9.508 25.078 1 90.62 405 PHE A O 1
ATOM 3297 N N . TYR A 1 406 ? -7.723 11.766 24.922 1 91.19 406 TYR A N 1
ATOM 3298 C CA . TYR A 1 406 ? -9.164 11.953 25.031 1 91.19 406 TYR A CA 1
ATOM 3299 C C . TYR A 1 406 ? -9.719 12.625 23.781 1 91.19 406 TYR A C 1
ATOM 3301 O O . TYR A 1 406 ? -10.273 13.719 23.844 1 91.19 406 TYR A O 1
ATOM 3309 N N . PRO A 1 407 ? -9.664 11.898 22.672 1 93.88 407 PRO A N 1
ATOM 3310 C CA . PRO A 1 407 ? -10.164 12.492 21.422 1 93.88 407 PRO A CA 1
ATOM 3311 C C . PRO A 1 407 ? -11.68 12.719 21.453 1 93.88 407 PRO A C 1
ATOM 3313 O O . PRO A 1 407 ? -12.43 11.852 21.891 1 93.88 407 PRO A O 1
ATOM 3316 N N . TYR A 1 408 ? -12.062 13.875 20.984 1 92.69 408 TYR A N 1
ATOM 3317 C CA . TYR A 1 408 ? -13.492 14.164 21.047 1 92.69 408 TYR A CA 1
ATOM 3318 C C . TYR A 1 408 ? -14.047 14.484 19.656 1 92.69 408 TYR A C 1
ATOM 3320 O O . TYR A 1 408 ? -15.164 14.094 19.328 1 92.69 408 TYR A O 1
ATOM 3328 N N . ASP A 1 409 ? -13.312 15.281 18.922 1 95.62 409 ASP A N 1
ATOM 3329 C CA . ASP A 1 409 ? -13.758 15.625 17.562 1 95.62 409 ASP A CA 1
ATOM 3330 C C . ASP A 1 409 ? -12.586 15.656 16.594 1 95.62 409 ASP A C 1
ATOM 3332 O O . ASP A 1 409 ? -11.422 15.656 17 1 95.62 409 ASP A O 1
ATOM 3336 N N . ILE A 1 410 ? -12.961 15.586 15.359 1 96.88 410 ILE A N 1
ATOM 3337 C CA . ILE A 1 410 ? -11.953 15.43 14.32 1 96.88 410 ILE A CA 1
ATOM 3338 C C . ILE A 1 410 ? -12.383 16.203 13.07 1 96.88 410 ILE A C 1
ATOM 3340 O O . ILE A 1 410 ? -13.57 16.266 12.758 1 96.88 410 ILE A O 1
ATOM 3344 N N . SER A 1 411 ? -11.461 16.797 12.438 1 96.25 411 SER A N 1
ATOM 3345 C CA . SER A 1 411 ? -11.648 17.438 11.141 1 96.25 411 SER A CA 1
ATOM 3346 C C . SER A 1 411 ? -10.383 17.344 10.289 1 96.25 411 SER A C 1
ATOM 3348 O O . SER A 1 411 ? -9.383 16.781 10.719 1 96.25 411 SER A O 1
ATOM 3350 N N . ALA A 1 412 ? -10.516 17.719 9.062 1 94.25 412 ALA A N 1
ATOM 3351 C CA . ALA A 1 412 ? -9.359 17.641 8.172 1 94.25 412 ALA A CA 1
ATOM 3352 C C . ALA A 1 412 ? -9.273 18.875 7.27 1 94.25 412 ALA A C 1
ATOM 3354 O O . ALA A 1 412 ? -10.297 19.359 6.785 1 94.25 412 ALA A O 1
ATOM 3355 N N . THR A 1 413 ? -8.047 19.281 7.039 1 91.31 413 THR A N 1
ATOM 3356 C CA . THR A 1 413 ? -7.836 20.406 6.141 1 91.31 413 THR A CA 1
ATOM 3357 C C . THR A 1 413 ? -7.781 19.938 4.688 1 91.31 413 THR A C 1
ATOM 3359 O O . THR A 1 413 ? -7.621 18.734 4.422 1 91.31 413 THR A O 1
ATOM 3362 N N . SER A 1 414 ? -7.836 20.953 3.875 1 84.25 414 SER A N 1
ATOM 3363 C CA . SER A 1 414 ? -7.754 20.641 2.453 1 84.25 414 SER A CA 1
ATOM 3364 C C . SER A 1 414 ? -6.359 20.141 2.076 1 84.25 414 SER A C 1
ATOM 3366 O O . SER A 1 414 ? -6.199 19.422 1.089 1 84.25 414 SER A O 1
ATOM 3368 N N . SER A 1 415 ? -5.387 20.5 2.896 1 80.5 415 SER A N 1
ATOM 3369 C CA . SER A 1 415 ? -4.016 20.078 2.621 1 80.5 415 SER A CA 1
ATOM 3370 C C . SER A 1 415 ? -3.756 18.656 3.123 1 80.5 415 SER A C 1
ATOM 3372 O O . SER A 1 415 ? -2.67 18.125 2.924 1 80.5 415 SER A O 1
ATOM 3374 N N . GLY A 1 416 ? -4.754 18.172 3.811 1 85 416 GLY A N 1
ATOM 3375 C CA . GLY A 1 416 ? -4.645 16.766 4.191 1 85 416 GLY A CA 1
ATOM 3376 C C . GLY A 1 416 ? -4.223 16.578 5.633 1 85 416 GLY A C 1
ATOM 3377 O O . GLY A 1 416 ? -3.885 15.461 6.043 1 85 416 GLY A O 1
ATOM 3378 N N . MET A 1 417 ? -4.258 17.594 6.418 1 89.62 417 MET A N 1
ATOM 3379 C CA . MET A 1 417 ? -3.961 17.453 7.84 1 89.62 417 MET A CA 1
ATOM 3380 C C . MET A 1 417 ? -5.203 17.031 8.617 1 89.62 417 MET A C 1
ATOM 3382 O O . MET A 1 417 ? -6.281 17.609 8.422 1 89.62 417 MET A O 1
ATOM 3386 N N . ILE A 1 418 ? -4.98 16.078 9.414 1 94.44 418 ILE A N 1
ATOM 3387 C CA . ILE A 1 418 ? -6.059 15.617 10.289 1 94.44 418 ILE A CA 1
ATOM 3388 C C . ILE A 1 418 ? -5.926 16.281 11.656 1 94.44 418 ILE A C 1
ATOM 3390 O O . ILE A 1 418 ? -4.875 16.203 12.297 1 94.44 418 ILE A O 1
ATOM 3394 N N . LEU A 1 419 ? -6.945 16.969 12.047 1 96.94 419 LEU A N 1
ATOM 3395 C CA . LEU A 1 419 ? -6.965 17.672 13.328 1 96.94 419 LEU A CA 1
ATOM 3396 C C . LEU A 1 419 ? -7.852 16.938 14.328 1 96.94 419 LEU A C 1
ATOM 3398 O O . LEU A 1 419 ? -9.047 16.734 14.086 1 96.94 419 LEU A O 1
ATOM 3402 N N . VAL A 1 420 ? -7.254 16.531 15.414 1 96.44 420 VAL A N 1
ATOM 3403 C CA . VAL A 1 420 ? -7.996 15.812 16.453 1 96.44 420 VAL A CA 1
ATOM 3404 C C . VAL A 1 420 ? -7.98 16.609 17.75 1 96.44 420 VAL A C 1
ATOM 3406 O O . VAL A 1 420 ? -6.91 16.953 18.266 1 96.44 420 VAL A O 1
ATOM 3409 N N . LEU A 1 421 ? -9.156 16.906 18.234 1 96.06 421 LEU A N 1
ATOM 3410 C CA . LEU A 1 421 ? -9.234 17.578 19.516 1 96.06 421 LEU A CA 1
ATOM 3411 C C . LEU A 1 421 ? -9.023 16.609 20.672 1 96.06 421 LEU A C 1
ATOM 3413 O O . LEU A 1 421 ? -9.641 15.531 20.703 1 96.06 421 LEU A O 1
ATOM 3417 N N . ASP A 1 422 ? -8.148 16.984 21.469 1 94.12 422 ASP A N 1
ATOM 3418 C CA . ASP A 1 422 ? -7.895 16.266 22.719 1 94.12 422 ASP A CA 1
ATOM 3419 C C . ASP A 1 422 ? -8.43 17.047 23.922 1 94.12 422 ASP A C 1
ATOM 3421 O O . ASP A 1 422 ? -7.754 17.938 24.438 1 94.12 422 ASP A O 1
ATOM 3425 N N . GLU A 1 423 ? -9.523 16.672 24.391 1 92.62 423 GLU A N 1
ATOM 3426 C CA . GLU A 1 423 ? -10.32 17.469 25.297 1 92.62 423 GLU A CA 1
ATOM 3427 C C . GLU A 1 423 ? -9.562 17.75 26.594 1 92.62 423 GLU A C 1
ATOM 3429 O O . GLU A 1 423 ? -9.164 18.891 26.859 1 92.62 423 GLU A O 1
ATOM 3434 N N . ASP A 1 424 ? -9.188 16.734 27.281 1 90.69 424 ASP A N 1
ATOM 3435 C CA . ASP A 1 424 ? -8.672 16.891 28.641 1 90.69 424 ASP A CA 1
ATOM 3436 C C . ASP A 1 424 ? -7.25 17.453 28.625 1 90.69 424 ASP A C 1
ATOM 3438 O O . ASP A 1 424 ? -6.809 18.062 29.609 1 90.69 424 ASP A O 1
ATOM 3442 N N . ASN A 1 425 ? -6.586 17.266 27.531 1 92.12 425 ASN A N 1
ATOM 3443 C CA . ASN A 1 425 ? -5.23 17.797 27.453 1 92.12 425 ASN A CA 1
ATOM 3444 C C . ASN A 1 425 ? -5.211 19.188 26.812 1 92.12 425 ASN A C 1
ATOM 3446 O O . ASN A 1 425 ? -4.145 19.781 26.609 1 92.12 425 ASN A O 1
ATOM 3450 N N . HIS A 1 426 ? -6.375 19.734 26.516 1 94.31 426 HIS A N 1
ATOM 3451 C CA . HIS A 1 426 ? -6.516 21.062 25.922 1 94.31 426 HIS A CA 1
ATOM 3452 C C . HIS A 1 426 ? -5.613 21.219 24.703 1 94.31 426 HIS A C 1
ATOM 3454 O O . HIS A 1 426 ? -4.852 22.188 24.609 1 94.31 426 HIS A O 1
ATOM 3460 N N . ALA A 1 427 ? -5.777 20.219 23.828 1 94.94 427 ALA A N 1
ATOM 3461 C CA . ALA A 1 427 ? -4.812 20.188 22.734 1 94.94 427 ALA A CA 1
ATOM 3462 C C . ALA A 1 427 ? -5.48 19.781 21.422 1 94.94 427 ALA A C 1
ATOM 3464 O O . ALA A 1 427 ? -6.602 19.266 21.422 1 94.94 427 ALA A O 1
ATOM 3465 N N . ILE A 1 428 ? -4.801 20.125 20.406 1 95.81 428 ILE A N 1
ATOM 3466 C CA . ILE A 1 428 ? -5.109 19.656 19.062 1 95.81 428 ILE A CA 1
ATOM 3467 C C . ILE A 1 428 ? -3.947 18.812 18.531 1 95.81 428 ILE A C 1
ATOM 3469 O O . ILE A 1 428 ? -2.814 19.297 18.453 1 95.81 428 ILE A O 1
ATOM 3473 N N . HIS A 1 429 ? -4.223 17.578 18.234 1 95.12 429 HIS A N 1
ATOM 3474 C CA . HIS A 1 429 ? -3.24 16.734 17.562 1 95.12 429 HIS A CA 1
ATOM 3475 C C . HIS A 1 429 ? -3.381 16.828 16.047 1 95.12 429 HIS A C 1
ATOM 3477 O O . HIS A 1 429 ? -4.465 16.609 15.508 1 95.12 429 HIS A O 1
ATOM 3483 N N . VAL A 1 430 ? -2.328 17.141 15.414 1 94 430 VAL A N 1
ATOM 3484 C CA . VAL A 1 430 ? -2.305 17.219 13.961 1 94 430 VAL A CA 1
ATOM 3485 C C . VAL A 1 430 ? -1.591 16 13.383 1 94 430 VAL A C 1
ATOM 3487 O O . VAL A 1 430 ? -0.407 15.781 13.648 1 94 430 VAL A O 1
ATOM 3490 N N . LEU A 1 431 ? -2.348 15.281 12.586 1 91.38 431 LEU A N 1
ATOM 3491 C CA . LEU A 1 431 ? -1.811 14.062 11.984 1 91.38 431 LEU A CA 1
ATOM 3492 C C . LEU A 1 431 ? -1.733 14.195 10.469 1 91.38 431 LEU A C 1
ATOM 3494 O O . LEU A 1 431 ? -2.475 14.977 9.867 1 91.38 431 LEU A O 1
ATOM 3498 N N . ASN A 1 432 ? -0.804 13.43 9.906 1 84.56 432 ASN A N 1
ATOM 3499 C CA . ASN A 1 432 ? -0.821 13.305 8.453 1 84.56 432 ASN A CA 1
ATOM 3500 C C . ASN A 1 432 ? -1.722 12.156 8 1 84.56 432 ASN A C 1
ATOM 3502 O O . ASN A 1 432 ? -2.381 11.516 8.82 1 84.56 432 ASN A O 1
ATOM 3506 N N . TYR A 1 433 ? -1.757 11.914 6.746 1 79.06 433 TYR A N 1
ATOM 3507 C CA . TYR A 1 433 ? -2.658 10.93 6.16 1 79.06 433 TYR A CA 1
ATOM 3508 C C . TYR A 1 433 ? -2.316 9.523 6.637 1 79.06 433 TYR A C 1
ATOM 3510 O O . TYR A 1 433 ? -3.174 8.633 6.633 1 79.06 433 TYR A O 1
ATOM 3518 N N . ALA A 1 434 ? -1.103 9.289 7.113 1 76.06 434 ALA A N 1
ATOM 3519 C CA . ALA A 1 434 ? -0.667 7.965 7.555 1 76.06 434 ALA A CA 1
ATOM 3520 C C . ALA A 1 434 ? -0.882 7.789 9.055 1 76.06 434 ALA A C 1
ATOM 3522 O O . ALA A 1 434 ? -0.492 6.77 9.625 1 76.06 434 ALA A O 1
ATOM 3523 N N . GLY A 1 435 ? -1.488 8.773 9.656 1 83.38 435 GLY A N 1
ATOM 3524 C CA . GLY A 1 435 ? -1.764 8.688 11.086 1 83.38 435 GLY A CA 1
ATOM 3525 C C . GLY A 1 435 ? -0.568 9.055 11.945 1 83.38 435 GLY A C 1
ATOM 3526 O O . GLY A 1 435 ? -0.554 8.773 13.148 1 83.38 435 GLY A O 1
ATOM 3527 N N . GLU A 1 436 ? 0.405 9.656 11.328 1 83 436 GLU A N 1
ATOM 3528 C CA . GLU A 1 436 ? 1.582 10.078 12.078 1 83 436 GLU A CA 1
ATOM 3529 C C . GLU A 1 436 ? 1.424 11.508 12.594 1 83 436 GLU A C 1
ATOM 3531 O O . GLU A 1 436 ? 0.878 12.367 11.898 1 83 436 GLU A O 1
ATOM 3536 N N . VAL A 1 437 ? 2.004 11.75 13.68 1 89.38 437 VAL A N 1
ATOM 3537 C CA . VAL A 1 437 ? 1.812 13.047 14.336 1 89.38 437 VAL A CA 1
ATOM 3538 C C . VAL A 1 437 ? 2.771 14.07 13.734 1 89.38 437 VAL A C 1
ATOM 3540 O O . VAL A 1 437 ? 3.988 13.883 13.758 1 89.38 437 VAL A O 1
ATOM 3543 N N . ILE A 1 438 ? 2.211 15.094 13.266 1 89.5 438 ILE A N 1
ATOM 3544 C CA . ILE A 1 438 ? 3.006 16.234 12.836 1 89.5 438 ILE A CA 1
ATOM 3545 C C . ILE A 1 438 ? 3.334 17.109 14.047 1 89.5 438 ILE A C 1
ATOM 3547 O O . ILE A 1 438 ? 4.5 17.438 14.297 1 89.5 438 ILE A O 1
ATOM 3551 N N . VAL A 1 439 ? 2.234 17.375 14.797 1 90.94 439 VAL A N 1
ATOM 3552 C CA . VAL A 1 439 ? 2.432 18.172 16 1 90.94 439 VAL A CA 1
ATOM 3553 C C . VAL A 1 439 ? 1.245 17.984 16.938 1 90.94 439 VAL A C 1
ATOM 3555 O O . VAL A 1 439 ? 0.135 17.688 16.5 1 90.94 439 VAL A O 1
ATOM 3558 N N . CYS A 1 440 ? 1.475 18.125 18.219 1 91.5 440 CYS A N 1
ATOM 3559 C CA . CYS A 1 440 ? 0.46 18.266 19.266 1 91.5 440 CYS A CA 1
ATOM 3560 C C . CYS A 1 440 ? 0.49 19.672 19.859 1 91.5 440 CYS A C 1
ATOM 3562 O O . CYS A 1 440 ? 1.448 20.047 20.531 1 91.5 440 CYS A O 1
ATOM 3564 N N . LYS A 1 441 ? -0.522 20.438 19.578 1 92.19 441 LYS A N 1
ATOM 3565 C CA . LYS A 1 441 ? -0.553 21.828 20.016 1 92.19 441 LYS A CA 1
ATOM 3566 C C . LYS A 1 441 ? -1.449 22 21.234 1 92.19 441 LYS A C 1
ATOM 3568 O O . LYS A 1 441 ? -2.652 21.734 21.172 1 92.19 441 LYS A O 1
ATOM 3573 N N . VAL A 1 442 ? -0.828 22.422 22.266 1 92.94 442 VAL A N 1
ATOM 3574 C CA . VAL A 1 442 ? -1.622 22.828 23.422 1 92.94 442 VAL A CA 1
ATOM 3575 C C . VAL A 1 442 ? -2.252 24.188 23.172 1 92.94 442 VAL A C 1
ATOM 3577 O O . VAL A 1 442 ? -1.547 25.172 22.891 1 92.94 442 VAL A O 1
ATOM 3580 N N . VAL A 1 443 ? -3.521 24.297 23.297 1 94.31 443 VAL A N 1
ATOM 3581 C CA . VAL A 1 443 ? -4.211 25.516 22.875 1 94.31 443 VAL A CA 1
ATOM 3582 C C . VAL A 1 443 ? -4.703 26.281 24.094 1 94.31 443 VAL A C 1
ATOM 3584 O O . VAL A 1 443 ? -5.336 27.328 23.953 1 94.31 443 VAL A O 1
ATOM 3587 N N . LYS A 1 444 ? -4.367 25.859 25.219 1 91.38 444 LYS A N 1
ATOM 3588 C CA . LYS A 1 444 ? -4.73 26.578 26.438 1 91.38 444 LYS A CA 1
ATOM 3589 C C . LYS A 1 444 ? -4.164 28 26.422 1 91.38 444 LYS A C 1
ATOM 3591 O O . LYS A 1 444 ? -4.781 28.922 26.953 1 91.38 444 LYS A O 1
ATOM 3596 N N . SER A 1 445 ? -3.033 28.125 25.812 1 89.06 445 SER A N 1
ATOM 3597 C CA . SER A 1 445 ? -2.385 29.438 25.75 1 89.06 445 SER A CA 1
ATOM 3598 C C . SER A 1 445 ? -3.205 30.422 24.938 1 89.06 445 SER A C 1
ATOM 3600 O O . SER A 1 445 ? -3.074 31.641 25.094 1 89.06 445 SER A O 1
ATOM 3602 N N . LEU A 1 446 ? -4.051 29.922 24.141 1 92.25 446 LEU A N 1
ATOM 3603 C CA . LEU A 1 446 ? -4.934 30.766 23.328 1 92.25 446 LEU A CA 1
ATOM 3604 C C . LEU A 1 446 ? -6.254 31.016 24.047 1 92.25 446 LEU A C 1
ATOM 3606 O O . LEU A 1 446 ? -7.16 31.641 23.5 1 92.25 446 LEU A O 1
ATOM 3610 N N . GLY A 1 447 ? -6.328 30.469 25.219 1 91.62 447 GLY A N 1
ATOM 3611 C CA . GLY A 1 447 ? -7.566 30.594 25.969 1 91.62 447 GLY A CA 1
ATOM 3612 C C . GLY A 1 447 ? -8.555 29.469 25.672 1 91.62 447 GLY A C 1
ATOM 3613 O O . GLY A 1 447 ? -9.672 29.469 26.188 1 91.62 447 GLY A O 1
ATOM 3614 N N . ILE A 1 448 ? -8.195 28.547 24.875 1 94.94 448 ILE A N 1
ATOM 3615 C CA . ILE A 1 448 ? -9.07 27.453 24.516 1 94.94 448 ILE A CA 1
ATOM 3616 C C . ILE A 1 448 ? -8.906 26.297 25.5 1 94.94 448 ILE A C 1
ATOM 3618 O O . ILE A 1 448 ? -7.863 25.641 25.531 1 94.94 448 ILE A O 1
ATOM 3622 N N . GLU A 1 449 ? -9.93 26.125 26.203 1 94.19 449 GLU A N 1
ATOM 3623 C CA . GLU A 1 449 ? -9.922 25.047 27.172 1 94.19 449 GLU A CA 1
ATOM 3624 C C . GLU A 1 449 ? -11.016 24.016 26.875 1 94.19 449 GLU A C 1
ATOM 3626 O O . GLU A 1 449 ? -12.117 24.391 26.469 1 94.19 449 GLU A O 1
ATOM 3631 N N . LEU A 1 450 ? -10.602 22.766 27.031 1 94.31 450 LEU A N 1
ATOM 3632 C CA . LEU A 1 450 ? -11.516 21.656 26.859 1 94.31 450 LEU A CA 1
ATOM 3633 C C . LEU A 1 450 ? -12.219 21.734 25.5 1 94.31 450 LEU A C 1
ATOM 3635 O O . LEU A 1 450 ? -13.445 21.719 25.438 1 94.31 450 LEU A O 1
ATOM 3639 N N . PRO A 1 451 ? -11.469 21.719 24.406 1 96.38 451 PRO A N 1
ATOM 3640 C CA . PRO A 1 451 ? -12.094 21.734 23.094 1 96.38 451 PRO A CA 1
ATOM 3641 C C . PRO A 1 451 ? -12.844 20.438 22.781 1 96.38 451 PRO A C 1
ATOM 3643 O O . PRO A 1 451 ? -12.289 19.344 22.953 1 96.38 451 PRO A O 1
ATOM 3646 N N . ILE A 1 452 ? -14.07 20.578 22.25 1 94.88 452 ILE A N 1
ATOM 3647 C CA . ILE A 1 452 ? -14.844 19.344 22.094 1 94.88 452 ILE A CA 1
ATOM 3648 C C . ILE A 1 452 ? -15.516 19.328 20.719 1 94.88 452 ILE A C 1
ATOM 3650 O O . ILE A 1 452 ? -16.094 18.328 20.312 1 94.88 452 ILE A O 1
ATOM 3654 N N . SER A 1 453 ? -15.508 20.438 19.984 1 96.88 453 SER A N 1
ATOM 3655 C CA . SER A 1 453 ? -16.031 20.406 18.609 1 96.88 453 SER A CA 1
ATOM 3656 C C . SER A 1 453 ? -15.164 21.266 17.688 1 96.88 453 SER A C 1
ATOM 3658 O O . SER A 1 453 ? -14.578 22.25 18.109 1 96.88 453 SER A O 1
ATOM 3660 N N . ILE A 1 454 ? -15.102 20.797 16.484 1 97.5 454 ILE A N 1
ATOM 3661 C CA . ILE A 1 454 ? -14.281 21.516 15.516 1 97.5 454 ILE A CA 1
ATOM 3662 C C . ILE A 1 454 ? -14.914 21.406 14.133 1 97.5 454 ILE A C 1
ATOM 3664 O O . ILE A 1 454 ? -15.453 20.359 13.766 1 97.5 454 ILE A O 1
ATOM 3668 N N . ASP A 1 455 ? -14.898 22.469 13.438 1 96 455 ASP A N 1
ATOM 3669 C CA . ASP A 1 455 ? -15.25 22.5 12.023 1 96 455 ASP A CA 1
ATOM 3670 C C . ASP A 1 455 ? -14.367 23.5 11.273 1 96 455 ASP A C 1
ATOM 3672 O O . ASP A 1 455 ? -13.852 24.453 11.859 1 96 455 ASP A O 1
ATOM 3676 N N . ILE A 1 456 ? -14.148 23.203 10.062 1 94.12 456 ILE A N 1
ATOM 3677 C CA . ILE A 1 456 ? -13.352 24.078 9.203 1 94.12 456 ILE A CA 1
ATOM 3678 C C . ILE A 1 456 ? -14.242 24.688 8.125 1 94.12 456 ILE A C 1
ATOM 3680 O O . ILE A 1 456 ? -14.922 23.969 7.391 1 94.12 456 ILE A O 1
ATOM 3684 N N . ASP A 1 457 ? -14.188 25.953 8.062 1 91.44 457 ASP A N 1
ATOM 3685 C CA . ASP A 1 457 ? -15.055 26.594 7.078 1 91.44 457 ASP A CA 1
ATOM 3686 C C . ASP A 1 457 ? -14.375 26.672 5.711 1 91.44 457 ASP A C 1
ATOM 3688 O O . ASP A 1 457 ? -13.266 26.172 5.535 1 91.44 457 ASP A O 1
ATOM 3692 N N . LYS A 1 458 ? -15 27.297 4.773 1 86.69 458 LYS A N 1
ATOM 3693 C CA . LYS A 1 458 ? -14.547 27.328 3.387 1 86.69 458 LYS A CA 1
ATOM 3694 C C . LYS A 1 458 ? -13.242 28.109 3.248 1 86.69 458 LYS A C 1
ATOM 3696 O O . LYS A 1 458 ? -12.484 27.906 2.301 1 86.69 458 LYS A O 1
ATOM 3701 N N . ASN A 1 459 ? -12.984 29.031 4.156 1 87.5 459 ASN A N 1
ATOM 3702 C CA . ASN A 1 459 ? -11.773 29.844 4.105 1 87.5 459 ASN A CA 1
ATOM 3703 C C . ASN A 1 459 ? -10.625 29.188 4.867 1 87.5 459 ASN A C 1
ATOM 3705 O O . ASN A 1 459 ? -9.531 29.75 4.953 1 87.5 459 ASN A O 1
ATOM 3709 N N . GLY A 1 460 ? -10.945 28.094 5.445 1 89.62 460 GLY A N 1
ATOM 3710 C CA . GLY A 1 460 ? -9.914 27.359 6.16 1 89.62 460 GLY A CA 1
ATOM 3711 C C . GLY A 1 460 ? -9.812 27.75 7.621 1 89.62 460 GLY A C 1
ATOM 3712 O O . GLY A 1 460 ? -8.859 27.359 8.305 1 89.62 460 GLY A O 1
ATOM 3713 N N . MET A 1 461 ? -10.797 28.5 8.117 1 92.62 461 MET A N 1
ATOM 3714 C CA . MET A 1 461 ? -10.828 28.875 9.531 1 92.62 461 MET A CA 1
ATOM 3715 C C . MET A 1 461 ? -11.344 27.734 10.383 1 92.62 461 MET A C 1
ATOM 3717 O O . MET A 1 461 ? -12.297 27.047 10.008 1 92.62 461 MET A O 1
ATOM 3721 N N . LEU A 1 462 ? -10.688 27.594 11.461 1 95.44 462 LEU A N 1
ATOM 3722 C CA . LEU A 1 462 ? -11.125 26.578 12.422 1 95.44 462 LEU A CA 1
ATOM 3723 C C . LEU A 1 462 ? -12.094 27.172 13.43 1 95.44 462 LEU A C 1
ATOM 3725 O O . LEU A 1 462 ? -11.812 28.203 14.039 1 95.44 462 LEU A O 1
ATOM 3729 N N . TRP A 1 463 ? -13.18 26.531 13.594 1 96.31 463 TRP A N 1
ATOM 3730 C CA . TRP A 1 463 ? -14.148 26.891 14.633 1 96.31 463 TRP A CA 1
ATOM 3731 C C . TRP A 1 463 ? -14.188 25.812 15.711 1 96.31 463 TRP A C 1
ATOM 3733 O O . TRP A 1 463 ? -14.516 24.656 15.438 1 96.31 463 TRP A O 1
ATOM 3743 N N . ILE A 1 464 ? -13.867 26.219 16.891 1 97.44 464 ILE A N 1
ATOM 3744 C CA . ILE A 1 464 ? -13.711 25.266 17.969 1 97.44 464 ILE A CA 1
ATOM 3745 C C . ILE A 1 464 ? -14.688 25.594 19.094 1 97.44 464 ILE A C 1
ATOM 3747 O O . ILE A 1 464 ? -14.688 26.703 19.625 1 97.44 464 ILE A O 1
ATOM 3751 N N . GLY A 1 465 ? -15.531 24.656 19.422 1 96.69 465 GLY A N 1
ATOM 3752 C CA . GLY A 1 465 ? -16.406 24.75 20.578 1 96.69 465 GLY A CA 1
ATOM 3753 C C . GLY A 1 465 ? -15.828 24.094 21.812 1 96.69 465 GLY A C 1
ATOM 3754 O O . GLY A 1 465 ? -15.195 23.047 21.719 1 96.69 465 GLY A O 1
ATOM 3755 N N . CYS A 1 466 ? -16.109 24.688 22.969 1 95.56 466 CYS A N 1
ATOM 3756 C CA . CYS A 1 466 ? -15.5 24.203 24.203 1 95.56 466 CYS A CA 1
ATOM 3757 C C . CYS A 1 466 ? -16.562 23.734 25.188 1 95.56 466 CYS A C 1
ATOM 3759 O O . CYS A 1 466 ? -17.766 23.828 24.906 1 95.56 466 CYS A O 1
ATOM 3761 N N . ASN A 1 467 ? -15.969 23.047 26.203 1 90.94 467 ASN A N 1
ATOM 3762 C CA . ASN A 1 467 ? -16.75 22.609 27.359 1 90.94 467 ASN A CA 1
ATOM 3763 C C . ASN A 1 467 ? -16.312 23.328 28.625 1 90.94 467 ASN A C 1
ATOM 3765 O O . ASN A 1 467 ? -15.133 23.641 28.797 1 90.94 467 ASN A O 1
ATOM 3769 N N . THR A 1 468 ? -17.266 23.75 29.484 1 86.12 468 THR A N 1
ATOM 3770 C CA . THR A 1 468 ? -16.906 24.406 30.734 1 86.12 468 THR A CA 1
ATOM 3771 C C . THR A 1 468 ? -17.297 23.547 31.938 1 86.12 468 THR A C 1
ATOM 3773 O O . THR A 1 468 ? -16.953 23.875 33.062 1 86.12 468 THR A O 1
ATOM 3776 N N . TRP A 1 469 ? -17.875 22.531 31.703 1 73.25 469 TRP A N 1
ATOM 3777 C CA . TRP A 1 469 ? -18.5 21.781 32.781 1 73.25 469 TRP A CA 1
ATOM 3778 C C . TRP A 1 469 ? -17.453 21.281 33.781 1 73.25 469 TRP A C 1
ATOM 3780 O O . TRP A 1 469 ? -17.688 21.281 35 1 73.25 469 TRP A O 1
ATOM 3790 N N . LYS A 1 470 ? -16.312 20.969 33.312 1 72.81 470 LYS A N 1
ATOM 3791 C CA . LYS A 1 470 ? -15.266 20.391 34.156 1 72.81 470 LYS A CA 1
ATOM 3792 C C . LYS A 1 470 ? -14.547 21.484 34.969 1 72.81 470 LYS A C 1
ATOM 3794 O O . LYS A 1 470 ? -13.852 21.188 35.938 1 72.81 470 LYS A O 1
ATOM 3799 N N . ILE A 1 471 ? -14.789 22.703 34.531 1 73.62 471 ILE A N 1
ATOM 3800 C CA . ILE A 1 471 ? -14.078 23.797 35.156 1 73.62 471 ILE A CA 1
ATOM 3801 C C . ILE A 1 471 ? -15.047 24.625 36.031 1 73.62 471 ILE A C 1
ATOM 3803 O O . ILE A 1 471 ? -14.812 24.812 37.219 1 73.62 471 ILE A O 1
ATOM 3807 N N . ASP A 1 472 ? -16.094 25.062 35.375 1 76.06 472 ASP A N 1
ATOM 3808 C CA . ASP A 1 472 ? -17.109 25.891 36.031 1 76.06 472 ASP A CA 1
ATOM 3809 C C . ASP A 1 472 ? -18.5 25.547 35.5 1 76.06 472 ASP A C 1
ATOM 3811 O O . ASP A 1 472 ? -18.859 25.906 34.375 1 76.06 472 ASP A O 1
ATOM 3815 N N . LYS A 1 473 ? -19.266 24.906 36.375 1 78.06 473 LYS A N 1
ATOM 3816 C CA . LYS A 1 473 ? -20.578 24.406 36 1 78.06 473 LYS A CA 1
ATOM 3817 C C . LYS A 1 473 ? -21.547 25.547 35.719 1 78.06 473 LYS A C 1
ATOM 3819 O O . LYS A 1 473 ? -22.578 25.359 35.062 1 78.06 473 LYS A O 1
ATOM 3824 N N . LYS A 1 474 ? -21.219 26.688 36.156 1 79.62 474 LYS A N 1
ATOM 3825 C CA . LYS A 1 474 ? -22.141 27.812 35.969 1 79.62 474 LYS A CA 1
ATOM 3826 C C . LYS A 1 474 ? -21.734 28.656 34.781 1 79.62 474 LYS A C 1
ATOM 3828 O O . LYS A 1 474 ? -22.531 29.469 34.281 1 79.62 474 LYS A O 1
ATOM 3833 N N . ALA A 1 475 ? -20.547 28.328 34.219 1 85.5 475 ALA A N 1
ATOM 3834 C CA . ALA A 1 475 ? -20.047 29.156 33.125 1 85.5 475 ALA A CA 1
ATOM 3835 C C . ALA A 1 475 ? -20.547 28.641 31.781 1 85.5 475 ALA A C 1
ATOM 3837 O O . ALA A 1 475 ? -20.859 27.469 31.641 1 85.5 475 ALA A O 1
ATOM 3838 N N . LYS A 1 476 ? -20.703 29.625 30.859 1 91.06 476 LYS A N 1
ATOM 3839 C CA . LYS A 1 476 ? -21.062 29.266 29.5 1 91.06 476 LYS A CA 1
ATOM 3840 C C . LYS A 1 476 ? -19.828 29.078 28.625 1 91.06 476 LYS A C 1
ATOM 3842 O O . LYS A 1 476 ? -18.812 29.75 28.828 1 91.06 476 LYS A O 1
ATOM 3847 N N . ALA A 1 477 ? -19.969 28.188 27.719 1 93.38 477 ALA A N 1
ATOM 3848 C CA . ALA A 1 477 ? -18.844 27.812 26.875 1 93.38 477 ALA A CA 1
ATOM 3849 C C . ALA A 1 477 ? -18.609 28.844 25.766 1 93.38 477 ALA A C 1
ATOM 3851 O O . ALA A 1 477 ? -19.547 29.5 25.328 1 93.38 477 ALA A O 1
ATOM 3852 N N . LYS A 1 478 ? -17.422 28.891 25.359 1 94.62 478 LYS A N 1
ATOM 3853 C CA . LYS A 1 478 ? -17.062 29.781 24.266 1 94.62 478 LYS A CA 1
ATOM 3854 C C . LYS A 1 478 ? -16.797 29 22.969 1 94.62 478 LYS A C 1
ATOM 3856 O O . LYS A 1 478 ? -16.562 27.797 23.016 1 94.62 478 LYS A O 1
ATOM 3861 N N . ILE A 1 479 ? -16.922 29.734 21.875 1 96.44 479 ILE A N 1
ATOM 3862 C CA . ILE A 1 479 ? -16.516 29.281 20.547 1 96.44 479 ILE A CA 1
ATOM 3863 C C . ILE A 1 479 ? -15.359 30.141 20.047 1 96.44 479 ILE A C 1
ATOM 3865 O O . ILE A 1 479 ? -15.43 31.375 20.094 1 96.44 479 ILE A O 1
ATOM 3869 N N . PHE A 1 480 ? -14.359 29.453 19.578 1 96.81 480 PHE A N 1
ATOM 3870 C CA . PHE A 1 480 ? -13.18 30.172 19.125 1 96.81 480 PHE A CA 1
ATOM 3871 C C . PHE A 1 480 ? -13.016 30.031 17.609 1 96.81 480 PHE A C 1
ATOM 3873 O O . PHE A 1 480 ? -13.258 28.953 17.047 1 96.81 480 PHE A O 1
ATOM 3880 N N . CYS A 1 481 ? -12.648 31.062 16.984 1 95.38 481 CYS A N 1
ATOM 3881 C CA . CYS A 1 481 ? -12.203 31.062 15.602 1 95.38 481 CYS A CA 1
ATOM 3882 C C . CYS A 1 481 ? -10.68 31.172 15.516 1 95.38 481 CYS A C 1
ATOM 3884 O O . CYS A 1 481 ? -10.102 32.125 16.016 1 95.38 481 CYS A O 1
ATOM 3886 N N . VAL A 1 482 ? -10.117 30.156 14.914 1 95.06 482 VAL A N 1
ATOM 3887 C CA . VAL A 1 482 ? -8.656 30.062 14.875 1 95.06 482 VAL A CA 1
ATOM 3888 C C . VAL A 1 482 ? -8.188 29.875 13.438 1 95.06 482 VAL A C 1
ATOM 3890 O O . VAL A 1 482 ? -8.828 29.188 12.648 1 95.06 482 VAL A O 1
ATOM 3893 N N . GLN A 1 483 ? -7.137 30.531 13.109 1 92.88 483 GLN A N 1
ATOM 3894 C CA . GLN A 1 483 ? -6.512 30.359 11.797 1 92.88 483 GLN A CA 1
ATOM 3895 C C . GLN A 1 483 ? -5.273 29.484 11.891 1 92.88 483 GLN A C 1
ATOM 3897 O O . GLN A 1 483 ? -4.473 29.609 12.82 1 92.88 483 GLN A O 1
ATOM 3902 N N . LEU A 1 484 ? -5.293 28.562 10.891 1 86.75 484 LEU A N 1
ATOM 3903 C CA . LEU A 1 484 ? -4.074 27.766 10.758 1 86.75 484 LEU A CA 1
ATOM 3904 C C . LEU A 1 484 ? -3.031 28.516 9.93 1 86.75 484 LEU A C 1
ATOM 3906 O O . LEU A 1 484 ? -3.307 28.922 8.805 1 86.75 484 LEU A O 1
ATOM 3910 N N . VAL A 1 485 ? -1.89 28.828 10.531 1 82.5 485 VAL A N 1
ATOM 3911 C CA . VAL A 1 485 ? -0.836 29.547 9.828 1 82.5 485 VAL A CA 1
ATOM 3912 C C . VAL A 1 485 ? 0.428 28.688 9.773 1 82.5 485 VAL A C 1
ATOM 3914 O O . VAL A 1 485 ? 0.689 27.906 10.68 1 82.5 485 VAL A O 1
ATOM 3917 N N . MET B 1 1 ? 32.5 83.438 27.594 1 79.38 1 MET B N 1
ATOM 3918 C CA . MET B 1 1 ? 33.312 83.062 26.469 1 79.38 1 MET B CA 1
ATOM 3919 C C . MET B 1 1 ? 33.75 84.25 25.625 1 79.38 1 MET B C 1
ATOM 3921 O O . MET B 1 1 ? 33.031 85.188 25.516 1 79.38 1 MET B O 1
ATOM 3925 N N . PRO B 1 2 ? 35 84.125 25.172 1 84.5 2 PRO B N 1
ATOM 3926 C CA . PRO B 1 2 ? 35.469 85.312 24.391 1 84.5 2 PRO B CA 1
ATOM 3927 C C . PRO B 1 2 ? 34.75 85.438 23.047 1 84.5 2 PRO B C 1
ATOM 3929 O O . PRO B 1 2 ? 34.406 84.438 22.422 1 84.5 2 PRO B O 1
ATOM 3932 N N . CYS B 1 3 ? 34.312 86.625 22.734 1 85.12 3 CYS B N 1
ATOM 3933 C CA . CYS B 1 3 ? 33.688 86.875 21.453 1 85.12 3 CYS B CA 1
ATOM 3934 C C . CYS B 1 3 ? 34.656 86.562 20.297 1 85.12 3 CYS B C 1
ATOM 3936 O O . CYS B 1 3 ? 35.844 86.875 20.375 1 85.12 3 CYS B O 1
ATOM 3938 N N . THR B 1 4 ? 34.219 85.938 19.219 1 77.69 4 THR B N 1
ATOM 3939 C CA . THR B 1 4 ? 35.031 85.562 18.078 1 77.69 4 THR B CA 1
ATOM 3940 C C . THR B 1 4 ? 35.406 86.75 17.234 1 77.69 4 THR B C 1
ATOM 3942 O O . THR B 1 4 ? 36.375 86.688 16.484 1 77.69 4 THR B O 1
ATOM 3945 N N . ILE B 1 5 ? 34.75 87.812 17.312 1 81.06 5 ILE B N 1
ATOM 3946 C CA . ILE B 1 5 ? 34.969 89 16.5 1 81.06 5 ILE B CA 1
ATOM 3947 C C . ILE B 1 5 ? 35.75 90.062 17.297 1 81.06 5 ILE B C 1
ATOM 3949 O O . ILE B 1 5 ? 36.656 90.688 16.75 1 81.06 5 ILE B O 1
ATOM 3953 N N . HIS B 1 6 ? 35.406 90.188 18.547 1 83.62 6 HIS B N 1
ATOM 3954 C CA . HIS B 1 6 ? 36.062 91.188 19.391 1 83.62 6 HIS B CA 1
ATOM 3955 C C . HIS B 1 6 ? 36.906 90.5 20.453 1 83.62 6 HIS B C 1
ATOM 3957 O O . HIS B 1 6 ? 36.406 90.125 21.516 1 83.62 6 HIS B O 1
ATOM 3963 N N . SER B 1 7 ? 38.156 90.188 20.203 1 79.56 7 SER B N 1
ATOM 3964 C CA . SER B 1 7 ? 39.062 89.438 21.016 1 79.56 7 SER B CA 1
ATOM 3965 C C . SER B 1 7 ? 39.125 89.938 22.453 1 79.56 7 SER B C 1
ATOM 3967 O O . SER B 1 7 ? 39.375 89.188 23.391 1 79.56 7 SER B O 1
ATOM 3969 N N . ASN B 1 8 ? 38.75 91.125 22.703 1 82.12 8 ASN B N 1
ATOM 3970 C CA . ASN B 1 8 ? 38.875 91.688 24.031 1 82.12 8 ASN B CA 1
ATOM 3971 C C . ASN B 1 8 ? 37.562 91.75 24.766 1 82.12 8 ASN B C 1
ATOM 3973 O O . ASN B 1 8 ? 37.469 92.312 25.859 1 82.12 8 ASN B O 1
ATOM 3977 N N . GLN B 1 9 ? 36.531 91.125 24.203 1 84.75 9 GLN B N 1
ATOM 3978 C CA . GLN B 1 9 ? 35.25 91.188 24.844 1 84.75 9 GLN B CA 1
ATOM 3979 C C . GLN B 1 9 ? 34.688 89.812 25.141 1 84.75 9 GLN B C 1
ATOM 3981 O O . GLN B 1 9 ? 35.094 88.812 24.5 1 84.75 9 GLN B O 1
ATOM 3986 N N . ILE B 1 10 ? 33.812 89.75 26.172 1 88.25 10 ILE B N 1
ATOM 3987 C CA . ILE B 1 10 ? 33.156 88.562 26.562 1 88.25 10 ILE B CA 1
ATOM 3988 C C . ILE B 1 10 ? 31.703 88.562 26.047 1 88.25 10 ILE B C 1
ATOM 3990 O O . ILE B 1 10 ? 31.031 89.562 26.109 1 88.25 10 ILE B O 1
ATOM 3994 N N . CYS B 1 11 ? 31.312 87.375 25.516 1 88.94 11 CYS B N 1
ATOM 3995 C CA . CYS B 1 11 ? 29.938 87.312 25.031 1 88.94 11 CYS B CA 1
ATOM 3996 C C . CYS B 1 11 ? 28.953 87.438 26.172 1 88.94 11 CYS B C 1
ATOM 3998 O O . CYS B 1 11 ? 29.141 86.875 27.25 1 88.94 11 CYS B O 1
ATOM 4000 N N . CYS B 1 12 ? 27.891 88.188 25.953 1 85.25 12 CYS B N 1
ATOM 4001 C CA . CYS B 1 12 ? 26.953 88.5 27.047 1 85.25 12 CYS B CA 1
ATOM 4002 C C . CYS B 1 12 ? 25.547 88 26.672 1 85.25 12 CYS B C 1
ATOM 4004 O O . CYS B 1 12 ? 24.688 87.875 27.547 1 85.25 12 CYS B O 1
ATOM 4006 N N . ALA B 1 13 ? 25.266 87.812 25.406 1 88.88 13 ALA B N 1
ATOM 4007 C CA . ALA B 1 13 ? 23.938 87.375 24.953 1 88.88 13 ALA B CA 1
ATOM 4008 C C . ALA B 1 13 ? 24.047 86.438 23.781 1 88.88 13 ALA B C 1
ATOM 4010 O O . ALA B 1 13 ? 25.141 86.25 23.234 1 88.88 13 ALA B O 1
ATOM 4011 N N . PHE B 1 14 ? 22.984 85.75 23.469 1 90.06 14 PHE B N 1
ATOM 4012 C CA . PHE B 1 14 ? 22.906 84.812 22.328 1 90.06 14 PHE B CA 1
ATOM 4013 C C . PHE B 1 14 ? 21.969 85.375 21.266 1 90.06 14 PHE B C 1
ATOM 4015 O O . PHE B 1 14 ? 20.797 85.625 21.531 1 90.06 14 PHE B O 1
ATOM 4022 N N . CYS B 1 15 ? 22.469 85.625 20.109 1 89.06 15 CYS B N 1
ATOM 4023 C CA . CYS B 1 15 ? 21.656 86.125 19.016 1 89.06 15 CYS B CA 1
ATOM 4024 C C . CYS B 1 15 ? 20.844 85 18.391 1 89.06 15 CYS B C 1
ATOM 4026 O O . CYS B 1 15 ? 21.422 84.062 17.75 1 89.06 15 CYS B O 1
ATOM 4028 N N . THR B 1 16 ? 19.5 84.875 18.562 1 87.25 16 THR B N 1
ATOM 4029 C CA . THR B 1 16 ? 18.625 83.812 18.109 1 87.25 16 THR B CA 1
ATOM 4030 C C . THR B 1 16 ? 18.562 83.75 16.578 1 87.25 16 THR B C 1
ATOM 4032 O O . THR B 1 16 ? 18.469 82.688 15.992 1 87.25 16 THR B O 1
ATOM 4035 N N . ASP B 1 17 ? 18.625 84.875 15.953 1 84.19 17 ASP B N 1
ATOM 4036 C CA . ASP B 1 17 ? 18.5 85 14.5 1 84.19 17 ASP B CA 1
ATOM 4037 C C . ASP B 1 17 ? 19.734 84.375 13.82 1 84.19 17 ASP B C 1
ATOM 4039 O O . ASP B 1 17 ? 19.609 83.688 12.797 1 84.19 17 ASP B O 1
ATOM 4043 N N . CYS B 1 18 ? 20.891 84.562 14.406 1 83.56 18 CYS B N 1
ATOM 4044 C CA . CYS B 1 18 ? 22.125 84.125 13.797 1 83.56 18 CYS B CA 1
ATOM 4045 C C . CYS B 1 18 ? 22.625 82.812 14.453 1 83.56 18 CYS B C 1
ATOM 4047 O O . CYS B 1 18 ? 23.609 82.25 14.008 1 83.56 18 CYS B O 1
ATOM 4049 N N . ASP B 1 19 ? 21.984 82.5 15.453 1 83.06 19 ASP B N 1
ATOM 4050 C CA . ASP B 1 19 ? 22.297 81.25 16.203 1 83.06 19 ASP B CA 1
ATOM 4051 C C . ASP B 1 19 ? 23.75 81.25 16.656 1 83.06 19 ASP B C 1
ATOM 4053 O O . ASP B 1 19 ? 24.484 80.312 16.406 1 83.06 19 ASP B O 1
ATOM 4057 N N . GLN B 1 20 ? 24.281 82.312 17.375 1 84.56 20 GLN B N 1
ATOM 4058 C CA . GLN B 1 20 ? 25.641 82.438 17.875 1 84.56 20 GLN B CA 1
ATOM 4059 C C . GLN B 1 20 ? 25.734 83.375 19.062 1 84.56 20 GLN B C 1
ATOM 4061 O O . GLN B 1 20 ? 24.906 84.312 19.203 1 84.56 20 GLN B O 1
ATOM 4066 N N . PRO B 1 21 ? 26.75 83.25 19.984 1 87.44 21 PRO B N 1
ATOM 4067 C CA . PRO B 1 21 ? 26.984 84.188 21.094 1 87.44 21 PRO B CA 1
ATOM 4068 C C . PRO B 1 21 ? 27.562 85.5 20.609 1 87.44 21 PRO B C 1
ATOM 4070 O O . PRO B 1 21 ? 28.359 85.562 19.672 1 87.44 21 PRO B O 1
ATOM 4073 N N . VAL B 1 22 ? 27.094 86.562 21.281 1 88.12 22 VAL B N 1
ATOM 4074 C CA . VAL B 1 22 ? 27.531 87.875 20.875 1 88.12 22 VAL B CA 1
ATOM 4075 C C . VAL B 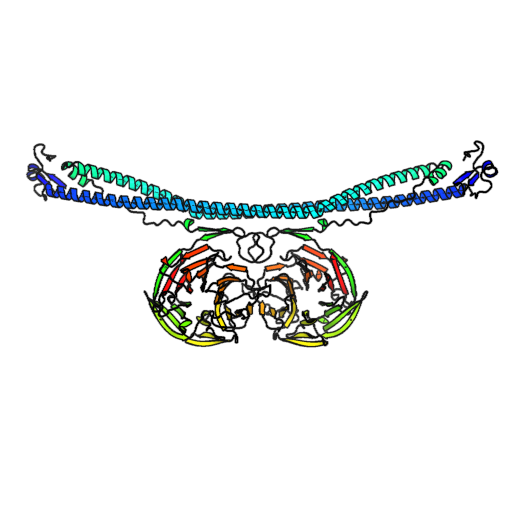1 22 ? 27.938 88.688 22.094 1 88.12 22 VAL B C 1
ATOM 4077 O O . VAL B 1 22 ? 27.422 88.438 23.188 1 88.12 22 VAL B O 1
ATOM 4080 N N . CYS B 1 23 ? 28.906 89.562 21.875 1 88.12 23 CYS B N 1
ATOM 4081 C CA . CYS B 1 23 ? 29.344 90.438 22.922 1 88.12 23 CYS B CA 1
ATOM 4082 C C . CYS B 1 23 ? 28.609 91.812 22.844 1 88.12 23 CYS B C 1
ATOM 4084 O O . CYS B 1 23 ? 27.75 92 21.969 1 88.12 23 CYS B O 1
ATOM 4086 N N . MET B 1 24 ? 28.891 92.75 23.688 1 85.62 24 MET B N 1
ATOM 4087 C CA . MET B 1 24 ? 28.188 94.062 23.75 1 85.62 24 MET B CA 1
ATOM 4088 C C . MET B 1 24 ? 28.453 94.875 22.5 1 85.62 24 MET B C 1
ATOM 4090 O O . MET B 1 24 ? 27.547 95.5 21.984 1 85.62 24 MET B O 1
ATOM 4094 N N . ASP B 1 25 ? 29.672 94.688 21.953 1 87.69 25 ASP B N 1
ATOM 4095 C CA . ASP B 1 25 ? 30.016 95.438 20.75 1 87.69 25 ASP B CA 1
ATOM 4096 C C . ASP B 1 25 ? 29.312 94.875 19.516 1 87.69 25 ASP B C 1
ATOM 4098 O O . ASP B 1 25 ? 28.828 95.625 18.672 1 87.69 25 ASP B O 1
ATOM 4102 N N . CYS B 1 26 ? 29.219 93.625 19.562 1 87.5 26 CYS B N 1
ATOM 4103 C CA . CYS B 1 26 ? 28.516 93 18.469 1 87.5 26 CYS B CA 1
ATOM 4104 C C . CYS B 1 26 ? 27.047 93.375 18.453 1 87.5 26 CYS B C 1
ATOM 4106 O O . CYS B 1 26 ? 26.453 93.562 17.375 1 87.5 26 CYS B O 1
ATOM 4108 N N . LEU B 1 27 ? 26.406 93.562 19.531 1 84.69 27 LEU B N 1
ATOM 4109 C CA . LEU B 1 27 ? 25 93.875 19.703 1 84.69 27 LEU B CA 1
ATOM 4110 C C . LEU B 1 27 ? 24.688 95.25 19.141 1 84.69 27 LEU B C 1
ATOM 4112 O O . LEU B 1 27 ? 23.625 95.438 18.531 1 84.69 27 LEU B O 1
ATOM 4116 N N . ILE B 1 28 ? 25.75 96.062 19.25 1 84.5 28 ILE B N 1
ATOM 4117 C CA . ILE B 1 28 ? 25.531 97.438 18.891 1 84.5 28 ILE B CA 1
ATOM 4118 C C . ILE B 1 28 ? 25.797 97.688 17.391 1 84.5 28 ILE B C 1
ATOM 4120 O O . ILE B 1 28 ? 25.141 98.438 16.734 1 84.5 28 ILE B O 1
ATOM 4124 N N . ILE B 1 29 ? 26.688 96.812 16.844 1 85.69 29 ILE B N 1
ATOM 4125 C CA . ILE B 1 29 ? 27.172 97.125 15.508 1 85.69 29 ILE B CA 1
ATOM 4126 C C . ILE B 1 29 ? 26.484 96.25 14.484 1 85.69 29 ILE B C 1
ATOM 4128 O O . ILE B 1 29 ? 25.828 96.75 13.562 1 85.69 29 ILE B O 1
ATOM 4132 N N . SER B 1 30 ? 26.547 94.875 14.672 1 84.88 30 SER B N 1
ATOM 4133 C CA . SER B 1 30 ? 26.219 94 13.586 1 84.88 30 SER B CA 1
ATOM 4134 C C . SER B 1 30 ? 24.922 93.25 13.875 1 84.88 30 SER B C 1
ATOM 4136 O O . SER B 1 30 ? 24.281 92.75 12.953 1 84.88 30 SER B O 1
ATOM 4138 N N . HIS B 1 31 ? 24.422 93.188 15.172 1 84.38 31 HIS B N 1
ATOM 4139 C CA . HIS B 1 31 ? 23.25 92.375 15.492 1 84.38 31 HIS B CA 1
ATOM 4140 C C . HIS B 1 31 ? 22.141 93.25 16.109 1 84.38 31 HIS B C 1
ATOM 4142 O O . HIS B 1 31 ? 21.344 92.688 16.906 1 84.38 31 HIS B O 1
ATOM 4148 N N . LYS B 1 32 ? 22.188 94.562 15.914 1 80.5 32 LYS B N 1
ATOM 4149 C CA . LYS B 1 32 ? 21.344 95.562 16.578 1 80.5 32 LYS B CA 1
ATOM 4150 C C . LYS B 1 32 ? 19.859 95.188 16.406 1 80.5 32 LYS B C 1
ATOM 4152 O O . LYS B 1 32 ? 19.078 95.312 17.344 1 80.5 32 LYS B O 1
ATOM 4157 N N . LYS B 1 33 ? 19.359 94.562 15.273 1 84.06 33 LYS B N 1
ATOM 4158 C CA . LYS B 1 33 ? 17.938 94.375 15.031 1 84.06 33 LYS B CA 1
ATOM 4159 C C . LYS B 1 33 ? 17.594 92.875 15.148 1 84.06 33 LYS B C 1
ATOM 4161 O O . LYS B 1 33 ? 16.562 92.438 14.664 1 84.06 33 LYS B O 1
ATOM 4166 N N . HIS B 1 34 ? 18.359 92.188 15.805 1 87.38 34 HIS B N 1
ATOM 4167 C CA . HIS B 1 34 ? 18.078 90.75 15.922 1 87.38 34 HIS B CA 1
ATOM 4168 C C . HIS B 1 34 ? 17.406 90.438 17.25 1 87.38 34 HIS B C 1
ATOM 4170 O O . HIS B 1 34 ? 17.375 91.25 18.156 1 87.38 34 HIS B O 1
ATOM 4176 N N . GLU B 1 35 ? 16.75 89.312 17.438 1 87.81 35 GLU B N 1
ATOM 4177 C CA . GLU B 1 35 ? 16.203 88.812 18.688 1 87.81 35 GLU B CA 1
ATOM 4178 C C . GLU B 1 35 ? 17.281 88.062 19.516 1 87.81 35 GLU B C 1
ATOM 4180 O O . GLU B 1 35 ? 18.078 87.312 18.969 1 87.81 35 GLU B O 1
ATOM 4185 N N . TYR B 1 36 ? 17.422 88.5 20.891 1 85.38 36 TYR B N 1
ATOM 4186 C CA . TYR B 1 36 ? 18.484 87.938 21.719 1 85.38 36 TYR B CA 1
ATOM 4187 C C . TYR B 1 36 ? 17.891 87.25 22.922 1 85.38 36 TYR B C 1
ATOM 4189 O O . TYR B 1 36 ? 16.781 87.562 23.375 1 85.38 36 TYR B O 1
ATOM 4197 N N . ARG B 1 37 ? 18.641 86.125 23.391 1 89.19 37 ARG B N 1
ATOM 4198 C CA . ARG B 1 37 ? 18.344 85.375 24.609 1 89.19 37 ARG B CA 1
ATOM 4199 C C . ARG B 1 37 ? 19.531 85.375 25.562 1 89.19 37 ARG B C 1
ATOM 4201 O O . ARG B 1 37 ? 20.656 85.688 25.156 1 89.19 37 ARG B O 1
ATOM 4208 N N . LYS B 1 38 ? 19.234 85.188 26.859 1 89.31 38 LYS B N 1
ATOM 4209 C CA . LYS B 1 38 ? 20.312 85.062 27.828 1 89.31 38 LYS B CA 1
ATOM 4210 C C . LYS B 1 38 ? 21.188 83.812 27.5 1 89.31 38 LYS B C 1
ATOM 4212 O O . LYS B 1 38 ? 20.672 82.75 27.156 1 89.31 38 LYS B O 1
ATOM 4217 N N . LEU B 1 39 ? 22.453 84.062 27.625 1 85.12 39 LEU B N 1
ATOM 4218 C CA . LEU B 1 39 ? 23.406 83 27.312 1 85.12 39 LEU B CA 1
ATOM 4219 C C . LEU B 1 39 ? 23.156 81.75 28.172 1 85.12 39 LEU B C 1
ATOM 4221 O O . LEU B 1 39 ? 23.188 80.625 27.672 1 85.12 39 LEU B O 1
ATOM 4225 N N . ASN B 1 40 ? 22.891 81.938 29.484 1 87.25 40 ASN B N 1
ATOM 4226 C CA . ASN B 1 40 ? 22.703 80.812 30.406 1 87.25 40 ASN B CA 1
ATOM 4227 C C . ASN B 1 40 ? 21.453 80 30.078 1 87.25 40 ASN B C 1
ATOM 4229 O O . ASN B 1 40 ? 21.438 78.812 30.234 1 87.25 40 ASN B O 1
ATOM 4233 N N . GLU B 1 41 ? 20.406 80.688 29.516 1 88.81 41 GLU B N 1
ATOM 4234 C CA . GLU B 1 41 ? 19.188 80 29.141 1 88.81 41 GLU B CA 1
ATOM 4235 C C . GLU B 1 41 ? 19.391 79.125 27.922 1 88.81 41 GLU B C 1
ATOM 4237 O O . GLU B 1 41 ? 18.906 78 27.875 1 88.81 41 GLU B O 1
ATOM 4242 N N . VAL B 1 42 ? 20.141 79.625 26.953 1 87.94 42 VAL B N 1
ATOM 4243 C CA . VAL B 1 42 ? 20.391 78.875 25.719 1 87.94 42 VAL B CA 1
ATOM 4244 C C . VAL B 1 42 ? 21.328 77.75 26.031 1 87.94 42 VAL B C 1
ATOM 4246 O O . VAL B 1 42 ? 21.172 76.625 25.469 1 87.94 42 VAL B O 1
ATOM 4249 N N . TYR B 1 43 ? 22.25 78.062 26.938 1 87.62 43 TYR B N 1
ATOM 4250 C CA . TYR B 1 43 ? 23.172 77 27.359 1 87.62 43 TYR B CA 1
ATOM 4251 C C . TYR B 1 43 ? 22.406 75.812 28.031 1 87.62 43 TYR B C 1
ATOM 4253 O O . TYR B 1 43 ? 22.609 74.688 27.688 1 87.62 43 TYR B O 1
ATOM 4261 N N . ASP B 1 44 ? 21.484 76.125 28.891 1 88.94 44 ASP B N 1
ATOM 4262 C CA . ASP B 1 44 ? 20.719 75.125 29.625 1 88.94 44 ASP B CA 1
ATOM 4263 C C . ASP B 1 44 ? 19.812 74.375 28.672 1 88.94 44 ASP B C 1
ATOM 4265 O O . ASP B 1 44 ? 19.672 73.125 28.812 1 88.94 44 ASP B O 1
ATOM 4269 N N . THR B 1 45 ? 19.234 75.062 27.703 1 88.69 45 THR B N 1
ATOM 4270 C CA . THR B 1 45 ? 18.391 74.375 26.719 1 88.69 45 THR B CA 1
ATOM 4271 C C . THR B 1 45 ? 19.188 73.438 25.844 1 88.69 45 THR B C 1
ATOM 4273 O O . THR B 1 45 ? 18.75 72.312 25.547 1 88.69 45 THR B O 1
ATOM 4276 N N . ALA B 1 46 ? 20.422 73.875 25.484 1 87.38 46 ALA B N 1
ATOM 4277 C CA . ALA B 1 46 ? 21.297 73.062 24.656 1 87.38 46 ALA B CA 1
ATOM 4278 C C . ALA B 1 46 ? 21.703 71.812 25.406 1 87.38 46 ALA B C 1
ATOM 4280 O O . ALA B 1 46 ? 21.703 70.688 24.828 1 87.38 46 ALA B O 1
ATOM 4281 N N . ILE B 1 47 ? 21.953 71.938 26.641 1 90 47 ILE B N 1
ATOM 4282 C CA . ILE B 1 47 ? 22.375 70.812 27.469 1 90 47 ILE B CA 1
ATOM 4283 C C . ILE B 1 47 ? 21.203 69.875 27.609 1 90 47 ILE B C 1
ATOM 4285 O O . ILE B 1 47 ? 21.391 68.625 27.484 1 90 47 ILE B O 1
ATOM 4289 N N . SER B 1 48 ? 20.016 70.5 27.797 1 90.75 48 SER B N 1
ATOM 4290 C CA . SER B 1 48 ? 18.828 69.625 27.938 1 90.75 48 SER B CA 1
ATOM 4291 C C . SER B 1 48 ? 18.547 68.875 26.656 1 90.75 48 SER B C 1
ATOM 4293 O O . SER B 1 48 ? 18.219 67.688 26.719 1 90.75 48 SER B O 1
ATOM 4295 N N . GLU B 1 49 ? 18.75 69.438 25.516 1 89.81 49 GLU B N 1
ATOM 4296 C CA . GLU B 1 49 ? 18.516 68.812 24.234 1 89.81 49 GLU B CA 1
ATOM 4297 C C . GLU B 1 49 ? 19.547 67.688 23.984 1 89.81 49 GLU B C 1
ATOM 4299 O O . GLU B 1 49 ? 19.188 66.625 23.484 1 89.81 49 GLU B O 1
ATOM 4304 N N . MET B 1 50 ? 20.734 67.938 24.344 1 90.5 50 MET B N 1
ATOM 4305 C CA . MET B 1 50 ? 21.797 66.938 24.141 1 90.5 50 MET B CA 1
ATOM 4306 C C . MET B 1 50 ? 21.609 65.75 25.062 1 90.5 50 MET B C 1
ATOM 4308 O O . MET B 1 50 ? 21.859 64.625 24.672 1 90.5 50 MET B O 1
ATOM 4312 N N . LYS B 1 51 ? 21.141 66.062 26.25 1 91.56 51 LYS B N 1
ATOM 4313 C CA . LYS B 1 51 ? 20.875 65 27.188 1 91.56 51 LYS B CA 1
ATOM 4314 C C . LYS B 1 51 ? 19.719 64.125 26.703 1 91.56 51 LYS B C 1
ATOM 4316 O O . LYS B 1 51 ? 19.75 62.906 26.828 1 91.56 51 LYS B O 1
ATOM 4321 N N . ASP B 1 52 ? 18.672 64.812 26.125 1 92.56 52 ASP B N 1
ATOM 4322 C CA . ASP B 1 52 ? 17.531 64.062 25.562 1 92.56 52 ASP B CA 1
ATOM 4323 C C . ASP B 1 52 ? 17.969 63.188 24.391 1 92.56 52 ASP B C 1
ATOM 4325 O O . ASP B 1 52 ? 17.547 62.062 24.281 1 92.56 52 ASP B O 1
ATOM 4329 N N . LEU B 1 53 ? 18.828 63.781 23.625 1 92.38 53 LEU B N 1
ATOM 4330 C CA . LEU B 1 53 ? 19.328 63 22.484 1 92.38 53 LEU B CA 1
ATOM 4331 C C . LEU B 1 53 ? 20.172 61.844 22.938 1 92.38 53 LEU B C 1
ATOM 4333 O O . LEU B 1 53 ? 20.125 60.75 22.344 1 92.38 53 LEU B O 1
ATOM 4337 N N . GLN B 1 54 ? 20.906 62.031 23.953 1 91.81 54 GLN B N 1
ATOM 4338 C CA . GLN B 1 54 ? 21.703 60.938 24.516 1 91.81 54 GLN B CA 1
ATOM 4339 C C . GLN B 1 54 ? 20.828 59.781 24.969 1 91.81 54 GLN B C 1
ATOM 4341 O O . GLN B 1 54 ? 21.125 58.625 24.688 1 91.81 54 GLN B O 1
ATOM 4346 N N . ASN B 1 55 ? 19.703 60.125 25.578 1 93.44 55 ASN B N 1
ATOM 4347 C CA . ASN B 1 55 ? 18.781 59.094 26.047 1 93.44 55 ASN B CA 1
ATOM 4348 C C . ASN B 1 55 ? 18.109 58.375 24.875 1 93.44 55 ASN B C 1
ATOM 4350 O O . ASN B 1 55 ? 17.953 57.156 24.906 1 93.44 55 ASN B O 1
ATOM 4354 N N . LYS B 1 56 ? 17.781 59.156 23.875 1 93.06 56 LYS B N 1
ATOM 4355 C CA . LYS B 1 56 ? 17.156 58.562 22.703 1 93.06 56 LYS B CA 1
ATOM 4356 C C . LYS B 1 56 ? 18.109 57.625 21.969 1 93.06 56 LYS B C 1
ATOM 4358 O O . LYS B 1 56 ? 17.719 56.531 21.516 1 93.06 56 LYS B O 1
ATOM 4363 N N . LEU B 1 57 ? 19.328 58.031 21.906 1 93.31 57 LEU B N 1
ATOM 4364 C CA . LEU B 1 57 ? 20.344 57.219 21.266 1 93.31 57 LEU B CA 1
ATOM 4365 C C . LEU B 1 57 ? 20.578 55.938 22.047 1 93.31 57 LEU B C 1
ATOM 4367 O O . LEU B 1 57 ? 20.766 54.844 21.469 1 93.31 57 LEU B O 1
ATOM 4371 N N . GLU B 1 58 ? 20.5 56.094 23.359 1 93.62 58 GLU B N 1
ATOM 4372 C CA . GLU B 1 58 ? 20.672 54.906 24.219 1 93.62 58 GLU B CA 1
ATOM 4373 C C . GLU B 1 58 ? 19.531 53.938 24.047 1 93.62 58 GLU B C 1
ATOM 4375 O O . GLU B 1 58 ? 19.75 52.719 23.969 1 93.62 58 GLU B O 1
ATOM 4380 N N . SER B 1 59 ? 18.312 54.438 23.984 1 93.38 59 SER B N 1
ATOM 4381 C CA . SER B 1 59 ? 17.141 53.594 23.781 1 93.38 59 SER B CA 1
ATOM 4382 C C . SER B 1 59 ? 17.188 52.906 22.422 1 93.38 59 SER B C 1
ATOM 4384 O O . SER B 1 59 ? 16.844 51.719 22.312 1 93.38 59 SER B O 1
ATOM 4386 N N . CYS B 1 60 ? 17.609 53.625 21.469 1 93.31 60 CYS B N 1
ATOM 4387 C CA . CYS B 1 60 ? 17.719 53.062 20.125 1 93.31 60 CYS B CA 1
ATOM 4388 C C . CYS B 1 60 ? 18.781 51.969 20.078 1 93.31 60 CYS B C 1
ATOM 4390 O O . CYS B 1 60 ? 18.594 50.938 19.422 1 93.31 60 CYS B O 1
ATOM 4392 N N . TYR B 1 61 ? 19.859 52.281 20.734 1 94 61 TYR B N 1
ATOM 4393 C CA . TYR B 1 61 ? 20.938 51.281 20.781 1 94 61 TYR B CA 1
ATOM 4394 C C . TYR B 1 61 ? 20.438 49.969 21.375 1 94 61 TYR B C 1
ATOM 4396 O O . TYR B 1 61 ? 20.703 48.906 20.844 1 94 61 TYR B O 1
ATOM 4404 N N . GLN B 1 62 ? 19.703 50.125 22.5 1 94 62 GLN B N 1
ATOM 4405 C CA . GLN B 1 62 ? 19.203 48.938 23.156 1 94 62 GLN B CA 1
ATOM 4406 C C . GLN B 1 62 ? 18.25 48.156 22.25 1 94 62 GLN B C 1
ATOM 4408 O O . GLN B 1 62 ? 18.234 46.938 22.25 1 94 62 GLN B O 1
ATOM 4413 N N . LEU B 1 63 ? 17.453 48.812 21.469 1 92.25 63 LEU B N 1
ATOM 4414 C CA . LEU B 1 63 ? 16.531 48.188 20.516 1 92.25 63 LEU B CA 1
ATOM 4415 C C . LEU B 1 63 ? 17.297 47.344 19.5 1 92.25 63 LEU B C 1
ATOM 4417 O O . LEU B 1 63 ? 16.891 46.219 19.172 1 92.25 63 LEU B O 1
ATOM 4421 N N . PHE B 1 64 ? 18.344 47.875 19.047 1 93.19 64 PHE B N 1
ATOM 4422 C CA . PHE B 1 64 ? 19.109 47.156 18.031 1 93.19 64 PHE B CA 1
ATOM 4423 C C . PHE B 1 64 ? 19.906 46 18.656 1 93.19 64 PHE B C 1
ATOM 4425 O O . PHE B 1 64 ? 20.172 45 17.984 1 93.19 64 PHE B O 1
ATOM 4432 N N . VAL B 1 65 ? 20.266 46.188 19.953 1 94.31 65 VAL B N 1
ATOM 4433 C CA . VAL B 1 65 ? 20.891 45.062 20.656 1 94.31 65 VAL B CA 1
ATOM 4434 C C . VAL B 1 65 ? 19.906 43.906 20.75 1 94.31 65 VAL B C 1
ATOM 4436 O O . VAL B 1 65 ? 20.266 42.75 20.469 1 94.31 65 VAL B O 1
ATOM 4439 N N . ASP B 1 66 ? 18.672 44.219 21.109 1 93.25 66 ASP B N 1
ATOM 4440 C CA . ASP B 1 66 ? 17.641 43.188 21.219 1 93.25 66 ASP B CA 1
ATOM 4441 C C . ASP B 1 66 ? 17.375 42.562 19.859 1 93.25 66 ASP B C 1
ATOM 4443 O O . ASP B 1 66 ? 17.188 41.344 19.781 1 93.25 66 ASP B O 1
ATOM 4447 N N . GLU B 1 67 ? 17.344 43.344 18.875 1 91.56 67 GLU B N 1
ATOM 4448 C CA . GLU B 1 67 ? 17.109 42.812 17.531 1 91.56 67 GLU B CA 1
ATOM 4449 C C . GLU B 1 67 ? 18.234 41.906 17.094 1 91.56 67 GLU B C 1
ATOM 4451 O O . GLU B 1 67 ? 18 40.844 16.484 1 91.56 67 GLU B O 1
ATOM 4456 N N . ASN B 1 68 ? 19.438 42.375 17.375 1 92.94 68 ASN B N 1
ATOM 4457 C CA . ASN B 1 68 ? 20.594 41.531 17.047 1 92.94 68 ASN B CA 1
ATOM 4458 C C . ASN B 1 68 ? 20.547 40.188 17.75 1 92.94 68 ASN B C 1
ATOM 4460 O O . ASN B 1 68 ? 20.875 39.156 17.156 1 92.94 68 ASN B O 1
ATOM 4464 N N . GLU B 1 69 ? 20.203 40.219 18.969 1 94.25 69 GLU B N 1
ATOM 4465 C CA . GLU B 1 69 ? 20.109 39 19.734 1 94.25 69 GLU B CA 1
ATOM 4466 C C . GLU B 1 69 ? 19.031 38.062 19.156 1 94.25 69 GLU B C 1
ATOM 4468 O O . GLU B 1 69 ? 19.234 36.844 19.062 1 94.25 69 GLU B O 1
ATOM 4473 N N . ASN B 1 70 ? 17.875 38.625 18.781 1 93.19 70 ASN B N 1
ATOM 4474 C CA . ASN B 1 70 ? 16.781 37.844 18.188 1 93.19 70 ASN B CA 1
ATOM 4475 C C . ASN B 1 70 ? 17.203 37.219 16.859 1 93.19 70 ASN B C 1
ATOM 4477 O O . ASN B 1 70 ? 16.891 36.062 16.594 1 93.19 70 ASN B O 1
ATOM 4481 N N . LEU B 1 71 ? 17.875 37.969 16.078 1 94 71 LEU B N 1
ATOM 4482 C CA . LEU B 1 71 ? 18.328 37.5 14.781 1 94 71 LEU B CA 1
ATOM 4483 C C . LEU B 1 71 ? 19.359 36.375 14.953 1 94 71 LEU B C 1
ATOM 4485 O O . LEU B 1 71 ? 19.344 35.375 14.219 1 94 71 LEU B O 1
ATOM 4489 N N . GLU B 1 72 ? 20.25 36.562 15.914 1 95.75 72 GLU B N 1
ATOM 4490 C CA . GLU B 1 72 ? 21.234 35.531 16.188 1 95.75 72 GLU B CA 1
ATOM 4491 C C . GLU B 1 72 ? 20.562 34.219 16.641 1 95.75 72 GLU B C 1
ATOM 4493 O O . GLU B 1 72 ? 20.953 33.125 16.219 1 95.75 72 GLU B O 1
ATOM 4498 N N . LYS B 1 73 ? 19.625 34.406 17.5 1 95.06 73 LYS B N 1
ATOM 4499 C CA . LYS B 1 73 ? 18.891 33.25 17.969 1 95.06 73 LYS B CA 1
ATOM 4500 C C . LYS B 1 73 ? 18.188 32.562 16.797 1 95.06 73 LYS B C 1
ATOM 4502 O O . LYS B 1 73 ? 18.203 31.312 16.703 1 95.06 73 LYS B O 1
ATOM 4507 N N . LEU B 1 74 ? 17.547 33.312 15.977 1 94.56 74 LEU B N 1
ATOM 4508 C CA . LEU B 1 74 ? 16.859 32.781 14.812 1 94.56 74 LEU B CA 1
ATOM 4509 C C . LEU B 1 74 ? 17.828 32 13.914 1 94.56 74 LEU B C 1
ATOM 4511 O O . LEU B 1 74 ? 17.484 30.938 13.391 1 94.56 74 LEU B O 1
ATOM 4515 N N . LEU B 1 75 ? 18.953 32.562 13.734 1 96.06 75 LEU B N 1
ATOM 4516 C CA . LEU B 1 75 ? 19.969 31.938 12.898 1 96.06 75 LEU B CA 1
ATOM 4517 C C . LEU B 1 75 ? 20.422 30.609 13.5 1 96.06 75 LEU B C 1
ATOM 4519 O O . LEU B 1 75 ? 20.516 29.609 12.789 1 96.06 75 LEU B O 1
ATOM 4523 N N . ILE B 1 76 ? 20.688 30.594 14.797 1 96.75 76 ILE B N 1
ATOM 4524 C CA . ILE B 1 76 ? 21.156 29.391 15.484 1 96.75 76 ILE B CA 1
ATOM 4525 C C . ILE B 1 76 ? 20.078 28.328 15.453 1 96.75 76 ILE B C 1
ATOM 4527 O O . ILE B 1 76 ? 20.344 27.172 15.125 1 96.75 76 ILE B O 1
ATOM 4531 N N . ASP B 1 77 ? 18.844 28.719 15.797 1 96.25 77 ASP B N 1
ATOM 4532 C CA . ASP B 1 77 ? 17.734 27.781 15.812 1 96.25 77 ASP B CA 1
ATOM 4533 C C . ASP B 1 77 ? 17.453 27.234 14.406 1 96.25 77 ASP B C 1
ATOM 4535 O O . ASP B 1 77 ? 17.172 26.047 14.234 1 96.25 77 ASP B O 1
ATOM 4539 N N . GLY B 1 78 ? 17.484 28.109 13.469 1 96.19 78 GLY B N 1
ATOM 4540 C CA . GLY B 1 78 ? 17.281 27.688 12.094 1 96.19 78 GLY B CA 1
ATOM 4541 C C . GLY B 1 78 ? 18.312 26.703 11.602 1 96.19 78 GLY B C 1
ATOM 4542 O O . GLY B 1 78 ? 17.969 25.688 10.984 1 96.19 78 GLY B O 1
ATOM 4543 N N . GLU B 1 79 ? 19.547 26.984 11.883 1 96.69 79 GLU B N 1
ATOM 4544 C CA . GLU B 1 79 ? 20.641 26.078 11.484 1 96.69 79 GLU B CA 1
ATOM 4545 C C . GLU B 1 79 ? 20.516 24.719 12.172 1 96.69 79 GLU B C 1
ATOM 4547 O O . GLU B 1 79 ? 20.75 23.688 11.555 1 96.69 79 GLU B O 1
ATOM 4552 N N . LYS B 1 80 ? 20.25 24.828 13.406 1 96.81 80 LYS B N 1
ATOM 4553 C CA . LYS B 1 80 ? 20.078 23.594 14.164 1 96.81 80 LYS B CA 1
ATOM 4554 C C . LYS B 1 80 ? 18.969 22.719 13.578 1 96.81 80 LYS B C 1
ATOM 4556 O O . LYS B 1 80 ? 19.156 21.531 13.359 1 96.81 80 LYS B O 1
ATOM 4561 N N . ASN B 1 81 ? 17.812 23.297 13.32 1 96.44 81 ASN B N 1
ATOM 4562 C CA . ASN B 1 81 ? 16.688 22.531 12.766 1 96.44 81 ASN B CA 1
ATOM 4563 C C . ASN B 1 81 ? 17.016 22.016 11.375 1 96.44 81 ASN B C 1
ATOM 4565 O O . ASN B 1 81 ? 16.688 20.859 11.047 1 96.44 81 ASN B O 1
ATOM 4569 N N . TYR B 1 82 ? 17.656 22.859 10.648 1 97 82 TYR B N 1
ATOM 4570 C CA . TYR B 1 82 ? 18.078 22.453 9.305 1 97 82 TYR B CA 1
ATOM 4571 C C . TYR B 1 82 ? 18.969 21.219 9.367 1 97 82 TYR B C 1
ATOM 4573 O O . TYR B 1 82 ? 18.75 20.25 8.641 1 97 82 TYR B O 1
ATOM 4581 N N . LYS B 1 83 ? 19.891 21.281 10.188 1 97.31 83 LYS B N 1
ATOM 4582 C CA . LYS B 1 83 ? 20.828 20.172 10.305 1 97.31 83 LYS B CA 1
ATOM 4583 C C . LYS B 1 83 ? 20.141 18.906 10.812 1 97.31 83 LYS B C 1
ATOM 4585 O O . LYS B 1 83 ? 20.406 17.812 10.328 1 97.31 83 LYS B O 1
ATOM 4590 N N . GLU B 1 84 ? 19.297 19.062 11.742 1 96.62 84 GLU B N 1
ATOM 4591 C CA . GLU B 1 84 ? 18.594 17.922 12.305 1 96.62 84 GLU B CA 1
ATOM 4592 C C . GLU B 1 84 ? 17.75 17.219 11.242 1 96.62 84 GLU B C 1
ATOM 4594 O O . GLU B 1 84 ? 17.766 15.992 11.133 1 96.62 84 GLU B O 1
ATOM 4599 N N . ILE B 1 85 ? 17.016 17.953 10.5 1 95.94 85 ILE B N 1
ATOM 4600 C CA . ILE B 1 85 ? 16.156 17.391 9.461 1 95.94 85 ILE B CA 1
ATOM 4601 C C . ILE B 1 85 ? 17.016 16.734 8.383 1 95.94 85 ILE B C 1
ATOM 4603 O O . ILE B 1 85 ? 16.719 15.641 7.914 1 95.94 85 ILE B O 1
ATOM 4607 N N . LYS B 1 86 ? 18.047 17.484 8.016 1 97.06 86 LYS B N 1
ATOM 4608 C CA . LYS B 1 86 ? 18.969 16.938 7.023 1 97.06 86 LYS B CA 1
ATOM 4609 C C . LYS B 1 86 ? 19.516 15.586 7.469 1 97.06 86 LYS B C 1
ATOM 4611 O O . LYS B 1 86 ? 19.516 14.625 6.699 1 97.06 86 LYS B O 1
ATOM 4616 N N . ASP B 1 87 ? 19.953 15.516 8.688 1 97.06 87 ASP B N 1
ATOM 4617 C CA . ASP B 1 87 ? 20.5 14.273 9.219 1 97.06 87 ASP B CA 1
ATOM 4618 C C . ASP B 1 87 ? 19.453 13.164 9.227 1 97.06 87 ASP B C 1
ATOM 4620 O O . ASP B 1 87 ? 19.781 12 8.953 1 97.06 87 ASP B O 1
ATOM 4624 N N . LYS B 1 88 ? 18.281 13.484 9.547 1 94.62 88 LYS B N 1
ATOM 4625 C CA . LYS B 1 88 ? 17.203 12.492 9.57 1 94.62 88 LYS B CA 1
ATOM 4626 C C . LYS B 1 88 ? 16.922 11.953 8.172 1 94.62 88 LYS B C 1
ATOM 4628 O O . LYS B 1 88 ? 16.672 10.758 8 1 94.62 88 LYS B O 1
ATOM 4633 N N . ILE B 1 89 ? 16.922 12.812 7.227 1 93.06 89 ILE B N 1
ATOM 4634 C CA . ILE B 1 89 ? 16.703 12.398 5.848 1 93.06 89 ILE B CA 1
ATOM 4635 C C . ILE B 1 89 ? 17.797 11.438 5.414 1 93.06 89 ILE B C 1
ATOM 4637 O O . ILE B 1 89 ? 17.531 10.375 4.852 1 93.06 89 ILE B O 1
ATOM 4641 N N . LEU B 1 90 ? 19.031 11.836 5.734 1 95.94 90 LEU B N 1
ATOM 4642 C CA . LEU B 1 90 ? 20.172 11.016 5.348 1 95.94 90 LEU B CA 1
ATOM 4643 C C . LEU B 1 90 ? 20.141 9.672 6.07 1 95.94 90 LEU B C 1
ATOM 4645 O O . LEU B 1 90 ? 20.469 8.633 5.484 1 95.94 90 LEU B O 1
ATOM 4649 N N . LEU B 1 91 ? 19.797 9.727 7.285 1 94.31 91 LEU B N 1
ATOM 4650 C CA . LEU B 1 91 ? 19.672 8.484 8.047 1 94.31 91 LEU B CA 1
ATOM 4651 C C . LEU B 1 91 ? 18.594 7.59 7.457 1 94.31 91 LEU B C 1
ATOM 4653 O O . LEU B 1 91 ? 18.781 6.375 7.344 1 94.31 91 LEU B O 1
ATOM 4657 N N . THR B 1 92 ? 17.453 8.117 7.129 1 88.62 92 THR B N 1
ATOM 4658 C CA . THR B 1 92 ? 16.375 7.355 6.52 1 88.62 92 THR B CA 1
ATOM 4659 C C . THR B 1 92 ? 16.828 6.719 5.207 1 88.62 92 THR B C 1
ATOM 4661 O O . THR B 1 92 ? 16.531 5.551 4.945 1 88.62 92 THR B O 1
ATOM 4664 N N . GLU B 1 93 ? 17.484 7.5 4.41 1 89.44 93 GLU B N 1
ATOM 4665 C CA . GLU B 1 93 ? 18.031 6.961 3.162 1 89.44 93 GLU B CA 1
ATOM 4666 C C . GLU B 1 93 ? 18.922 5.754 3.422 1 89.44 93 GLU B C 1
ATOM 4668 O O . GLU B 1 93 ? 18.766 4.715 2.773 1 89.44 93 GLU B O 1
ATOM 4673 N N . LYS B 1 94 ? 19.812 5.953 4.348 1 92.12 94 LYS B N 1
ATOM 4674 C CA . LYS B 1 94 ? 20.75 4.875 4.688 1 92.12 94 LYS B CA 1
ATOM 4675 C C . LYS B 1 94 ? 20 3.631 5.156 1 92.12 94 LYS B C 1
ATOM 4677 O O . LYS B 1 94 ? 20.297 2.518 4.723 1 92.12 94 LYS B O 1
ATOM 4682 N N . GLU B 1 95 ? 19.062 3.854 5.98 1 87.25 95 GLU B N 1
ATOM 4683 C CA . GLU B 1 95 ? 18.312 2.732 6.539 1 87.25 95 GLU B CA 1
ATOM 4684 C C . GLU B 1 95 ? 17.531 2 5.453 1 87.25 95 GLU B C 1
ATOM 4686 O O . GLU B 1 95 ? 17.484 0.768 5.438 1 87.25 95 GLU B O 1
ATOM 4691 N N . ILE B 1 96 ? 16.906 2.723 4.57 1 83.69 96 ILE B N 1
ATOM 4692 C CA . ILE B 1 96 ? 16.141 2.105 3.504 1 83.69 96 ILE B CA 1
ATOM 4693 C C . ILE B 1 96 ? 17.062 1.325 2.574 1 83.69 96 ILE B C 1
ATOM 4695 O O . ILE B 1 96 ? 16.766 0.188 2.201 1 83.69 96 ILE B O 1
ATOM 4699 N N . LYS B 1 97 ? 18.125 1.929 2.252 1 87.5 97 LYS B N 1
ATOM 4700 C CA . LYS B 1 97 ? 19.078 1.244 1.379 1 87.5 97 LYS B CA 1
ATOM 4701 C C . LYS B 1 97 ? 19.594 -0.033 2.029 1 87.5 97 LYS B C 1
ATOM 4703 O O . LYS B 1 97 ? 19.766 -1.053 1.357 1 87.5 97 LYS B O 1
ATOM 4708 N N . GLU B 1 98 ? 19.891 0.029 3.275 1 88.81 98 GLU B N 1
ATOM 4709 C CA . GLU B 1 98 ? 20.344 -1.155 3.996 1 88.81 98 GLU B CA 1
ATOM 4710 C C . GLU B 1 98 ? 19.266 -2.24 4.012 1 88.81 98 GLU B C 1
ATOM 4712 O O . GLU B 1 98 ? 19.578 -3.426 3.873 1 88.81 98 GLU B O 1
ATOM 4717 N N . THR B 1 99 ? 18.109 -1.801 4.215 1 84.06 99 THR B N 1
ATOM 4718 C CA . THR B 1 99 ? 17 -2.756 4.207 1 84.06 99 THR B CA 1
ATOM 4719 C C . THR B 1 99 ? 16.875 -3.418 2.836 1 84.06 99 THR B C 1
ATOM 4721 O O . THR B 1 99 ? 16.688 -4.633 2.744 1 84.06 99 THR B O 1
ATOM 4724 N N . VAL B 1 100 ? 16.922 -2.623 1.817 1 84.19 100 VAL B N 1
ATOM 4725 C CA . VAL B 1 100 ? 16.844 -3.133 0.452 1 84.19 100 VAL B CA 1
ATOM 4726 C C . VAL B 1 100 ? 17.969 -4.145 0.219 1 84.19 100 VAL B C 1
ATOM 4728 O O . VAL B 1 100 ? 17.734 -5.215 -0.344 1 84.19 100 VAL B O 1
ATOM 4731 N N . SER B 1 101 ? 19.172 -3.832 0.688 1 89.81 101 SER B N 1
ATOM 4732 C CA . SER B 1 101 ? 20.297 -4.73 0.535 1 89.81 101 SER B CA 1
ATOM 4733 C C . SER B 1 101 ? 20.078 -6.035 1.298 1 89.81 101 SER B C 1
ATOM 4735 O O . SER B 1 101 ? 20.469 -7.109 0.826 1 89.81 101 SER B O 1
ATOM 4737 N N . LYS B 1 102 ? 19.578 -5.863 2.408 1 88.19 102 LYS B N 1
ATOM 4738 C CA . LYS B 1 102 ? 19.297 -7.055 3.209 1 88.19 102 LYS B CA 1
ATOM 4739 C C . LYS B 1 102 ? 18.312 -7.98 2.492 1 88.19 102 LYS B C 1
ATOM 4741 O O . LYS B 1 102 ? 18.516 -9.195 2.436 1 88.19 102 LYS B O 1
ATOM 4746 N N . TYR B 1 103 ? 17.266 -7.398 1.96 1 84.06 103 TYR B N 1
ATOM 4747 C CA . TYR B 1 103 ? 16.281 -8.195 1.236 1 84.06 103 TYR B CA 1
ATOM 4748 C C . TYR B 1 103 ? 16.906 -8.852 0.011 1 84.06 103 TYR B C 1
ATOM 4750 O O . TYR B 1 103 ? 16.656 -10.023 -0.269 1 84.06 103 TYR B O 1
ATOM 4758 N N . ALA B 1 104 ? 17.625 -8.078 -0.737 1 89.75 104 ALA B N 1
ATOM 4759 C CA . ALA B 1 104 ? 18.297 -8.625 -1.911 1 89.75 104 ALA B CA 1
ATOM 4760 C C . ALA B 1 104 ? 19.188 -9.805 -1.532 1 89.75 104 ALA B C 1
ATOM 4762 O O . ALA B 1 104 ? 19.172 -10.836 -2.203 1 89.75 104 ALA B O 1
ATOM 4763 N N . LYS B 1 105 ? 19.938 -9.656 -0.456 1 94.06 105 LYS B N 1
ATOM 4764 C CA . LYS B 1 105 ? 20.828 -10.719 0.007 1 94.06 105 LYS B CA 1
ATOM 4765 C C . LYS B 1 105 ? 20.047 -11.977 0.365 1 94.06 105 LYS B C 1
ATOM 4767 O O . LYS B 1 105 ? 20.453 -13.094 0.036 1 94.06 105 LYS B O 1
ATOM 4772 N N . GLU B 1 106 ? 18.969 -11.75 1.025 1 91 106 GLU B N 1
ATOM 4773 C CA . GLU B 1 106 ? 18.125 -12.883 1.396 1 91 106 GLU B CA 1
ATOM 4774 C C . GLU B 1 106 ? 17.594 -13.609 0.159 1 91 106 GLU B C 1
ATOM 4776 O O . GLU B 1 106 ? 17.578 -14.836 0.112 1 91 106 GLU B O 1
ATOM 4781 N N . LEU B 1 107 ? 17.141 -12.867 -0.801 1 90.62 107 LEU B N 1
ATOM 4782 C CA . LEU B 1 107 ? 16.625 -13.453 -2.037 1 90.62 107 LEU B CA 1
ATOM 4783 C C . LEU B 1 107 ? 17.734 -14.211 -2.77 1 90.62 107 LEU B C 1
ATOM 4785 O O . LEU B 1 107 ? 17.5 -15.289 -3.305 1 90.62 107 LEU B O 1
ATOM 4789 N N . LEU B 1 108 ? 18.922 -13.625 -2.781 1 96 108 LEU B N 1
ATOM 4790 C CA . LEU B 1 108 ? 20.047 -14.281 -3.441 1 96 108 LEU B CA 1
ATOM 4791 C C . LEU B 1 108 ? 20.422 -15.578 -2.732 1 96 108 LEU B C 1
ATOM 4793 O O . LEU B 1 108 ? 20.75 -16.578 -3.381 1 96 108 LEU B O 1
ATOM 4797 N N . GLU B 1 109 ? 20.328 -15.555 -1.44 1 95.75 109 GLU B N 1
ATOM 4798 C CA . GLU B 1 109 ? 20.594 -16.781 -0.679 1 95.75 109 GLU B CA 1
ATOM 4799 C C . GLU B 1 109 ? 19.547 -17.844 -0.979 1 95.75 109 GLU B C 1
ATOM 4801 O O . GLU B 1 109 ? 19.875 -19.016 -1.131 1 95.75 109 GLU B O 1
ATOM 4806 N N . ASN B 1 110 ? 18.359 -17.406 -1.039 1 94.5 110 ASN B N 1
ATOM 4807 C CA . ASN B 1 110 ? 17.281 -18.328 -1.398 1 94.5 110 ASN B CA 1
ATOM 4808 C C . ASN B 1 110 ? 17.484 -18.906 -2.797 1 94.5 110 ASN B C 1
ATOM 4810 O O . ASN B 1 110 ? 17.312 -20.109 -3.01 1 94.5 110 ASN B O 1
ATOM 4814 N N . LEU B 1 111 ? 17.844 -18.062 -3.707 1 95.5 111 LEU B N 1
ATOM 4815 C CA . LEU B 1 111 ? 18.109 -18.469 -5.078 1 95.5 111 LEU B CA 1
ATOM 4816 C C . LEU B 1 111 ? 19.25 -19.5 -5.125 1 95.5 111 LEU B C 1
ATOM 4818 O O . LEU B 1 111 ? 19.141 -20.516 -5.801 1 95.5 111 LEU B O 1
ATOM 4822 N N . GLU B 1 112 ? 20.312 -19.25 -4.387 1 96.31 112 GLU B N 1
ATOM 4823 C CA . GLU B 1 112 ? 21.453 -20.156 -4.336 1 96.31 112 GLU B CA 1
ATOM 4824 C C . GLU B 1 112 ? 21.062 -21.516 -3.75 1 96.31 112 GLU B C 1
ATOM 4826 O O . GLU B 1 112 ? 21.531 -22.547 -4.215 1 96.31 112 GLU B O 1
ATOM 4831 N N . SER B 1 113 ? 20.219 -21.469 -2.805 1 95.06 113 SER B N 1
ATOM 4832 C CA . SER B 1 113 ? 19.797 -22.703 -2.164 1 95.06 113 SER B CA 1
ATOM 4833 C C . SER B 1 113 ? 18.969 -23.562 -3.119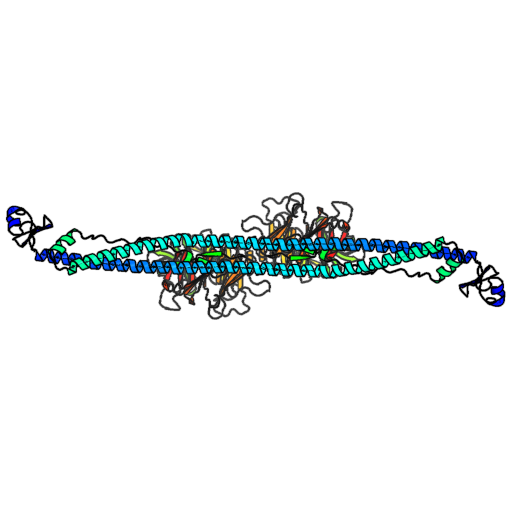 1 95.06 113 SER B C 1
ATOM 4835 O O . SER B 1 113 ? 18.922 -24.781 -2.975 1 95.06 113 SER B O 1
ATOM 4837 N N . LYS B 1 114 ? 18.375 -22.938 -4.082 1 93.5 114 LYS B N 1
ATOM 4838 C CA . LYS B 1 114 ? 17.547 -23.656 -5.047 1 93.5 114 LYS B CA 1
ATOM 4839 C C . LYS B 1 114 ? 18.391 -24.25 -6.168 1 93.5 114 LYS B C 1
ATOM 4841 O O . LYS B 1 114 ? 17.953 -25.156 -6.883 1 93.5 114 LYS B O 1
ATOM 4846 N N . TRP B 1 115 ? 19.656 -23.781 -6.312 1 96.25 115 TRP B N 1
ATOM 4847 C CA . TRP B 1 115 ? 20.422 -24.188 -7.488 1 96.25 115 TRP B CA 1
ATOM 4848 C C . TRP B 1 115 ? 21.672 -24.969 -7.082 1 96.25 115 TRP B C 1
ATOM 4850 O O . TRP B 1 115 ? 21.953 -26.031 -7.625 1 96.25 115 TRP B O 1
ATOM 4860 N N . LYS B 1 116 ? 22.375 -24.641 -6.066 1 96.12 116 LYS B N 1
ATOM 4861 C CA . LYS B 1 116 ? 23.719 -25.156 -5.758 1 96.12 116 LYS B CA 1
ATOM 4862 C C . LYS B 1 116 ? 23.672 -26.641 -5.461 1 96.12 116 LYS B C 1
ATOM 4864 O O . LYS B 1 116 ? 24.453 -27.422 -6.012 1 96.12 116 LYS B O 1
ATOM 4869 N N . PRO B 1 117 ? 22.734 -27.031 -4.59 1 95.5 117 PRO B N 1
ATOM 4870 C CA . PRO B 1 117 ? 22.672 -28.484 -4.352 1 95.5 117 PRO B CA 1
ATOM 4871 C C . PRO B 1 117 ? 22.391 -29.281 -5.625 1 95.5 117 PRO B C 1
ATOM 4873 O O . PRO B 1 117 ? 23 -30.328 -5.852 1 95.5 117 PRO B O 1
ATOM 4876 N N . THR B 1 118 ? 21.484 -28.812 -6.445 1 95.62 118 THR B N 1
ATOM 4877 C CA . THR B 1 118 ? 21.156 -29.484 -7.699 1 95.62 118 THR B CA 1
ATOM 4878 C C . THR B 1 118 ? 22.328 -29.438 -8.672 1 95.62 118 THR B C 1
ATOM 4880 O O . THR B 1 118 ? 22.594 -30.422 -9.367 1 95.62 118 THR B O 1
ATOM 4883 N N . GLN B 1 119 ? 23.016 -28.375 -8.727 1 96.19 119 GLN B N 1
ATOM 4884 C CA . GLN B 1 119 ? 24.203 -28.234 -9.57 1 96.19 119 GLN B CA 1
ATOM 4885 C C . GLN B 1 119 ? 25.25 -29.281 -9.234 1 96.19 119 GLN B C 1
ATOM 4887 O O . GLN B 1 119 ? 25.781 -29.953 -10.125 1 96.19 119 GLN B O 1
ATOM 4892 N N . ILE B 1 120 ? 25.5 -29.453 -7.953 1 96 120 ILE B N 1
ATOM 4893 C CA . ILE B 1 120 ? 26.484 -30.406 -7.488 1 96 120 ILE B CA 1
ATOM 4894 C C . ILE B 1 120 ? 26.047 -31.828 -7.844 1 96 120 ILE B C 1
ATOM 4896 O O . ILE B 1 120 ? 26.859 -32.656 -8.281 1 96 120 ILE B O 1
ATOM 4900 N N . LYS B 1 121 ? 24.766 -32.062 -7.672 1 95.31 121 LYS B N 1
ATOM 4901 C CA . LYS B 1 121 ? 24.234 -33.375 -8.008 1 95.31 121 LYS B CA 1
ATOM 4902 C C . LYS B 1 121 ? 24.406 -33.688 -9.5 1 95.31 121 LYS B C 1
ATOM 4904 O O . LYS B 1 121 ? 24.812 -34.781 -9.867 1 95.31 121 LYS B O 1
ATOM 4909 N N . ILE B 1 122 ? 24.109 -32.719 -10.344 1 95.81 122 ILE B N 1
ATOM 4910 C CA . ILE B 1 122 ? 24.234 -32.906 -11.781 1 95.81 122 ILE B CA 1
ATOM 4911 C C . ILE B 1 122 ? 25.703 -33.156 -12.148 1 95.81 122 ILE B C 1
ATOM 4913 O O . ILE B 1 122 ? 26 -34.094 -12.914 1 95.81 122 ILE B O 1
ATOM 4917 N N . ILE B 1 123 ? 26.625 -32.406 -11.578 1 96.19 123 ILE B N 1
ATOM 4918 C CA . ILE B 1 123 ? 28.047 -32.531 -11.875 1 96.19 123 ILE B CA 1
ATOM 4919 C C . ILE B 1 123 ? 28.531 -33.906 -11.445 1 96.19 123 ILE B C 1
ATOM 4921 O O . ILE B 1 123 ? 29.297 -34.562 -12.164 1 96.19 123 ILE B O 1
ATOM 4925 N N . THR B 1 124 ? 28.047 -34.375 -10.281 1 94.94 124 THR B N 1
ATOM 4926 C CA . THR B 1 124 ? 28.438 -35.688 -9.781 1 94.94 124 THR B CA 1
ATOM 4927 C C . THR B 1 124 ? 27.938 -36.781 -10.727 1 94.94 124 THR B C 1
ATOM 4929 O O . THR B 1 124 ? 28.672 -37.719 -11.055 1 94.94 124 THR B O 1
ATOM 4932 N N . GLU B 1 125 ? 26.703 -36.656 -11.164 1 94.12 125 GLU B N 1
ATOM 4933 C CA . GLU B 1 125 ? 26.141 -37.625 -12.086 1 94.12 125 GLU B CA 1
ATOM 4934 C C . GLU B 1 125 ? 26.859 -37.594 -13.43 1 94.12 125 GLU B C 1
ATOM 4936 O O . GLU B 1 125 ? 27.031 -38.656 -14.07 1 94.12 125 GLU B O 1
ATOM 4941 N N . LEU B 1 126 ? 27.234 -36.469 -13.867 1 94.75 126 LEU B N 1
ATOM 4942 C CA . LEU B 1 126 ? 27.969 -36.344 -15.117 1 94.75 126 LEU B CA 1
ATOM 4943 C C . LEU B 1 126 ? 29.312 -37.062 -15.031 1 94.75 126 LEU B C 1
ATOM 4945 O O . LEU B 1 126 ? 29.703 -37.75 -15.969 1 94.75 126 LEU B O 1
ATOM 4949 N N . PHE B 1 127 ? 29.938 -36.906 -13.922 1 94.81 127 PHE B N 1
ATOM 4950 C CA . PHE B 1 127 ? 31.219 -37.594 -13.711 1 94.81 127 PHE B CA 1
ATOM 4951 C C . PHE B 1 127 ? 31.031 -39.125 -13.711 1 94.81 127 PHE B C 1
ATOM 4953 O O . PHE B 1 127 ? 31.797 -39.844 -14.344 1 94.81 127 PHE B O 1
ATOM 4960 N N . THR B 1 128 ? 29.984 -39.562 -13.047 1 93.19 128 THR B N 1
ATOM 4961 C CA . THR B 1 128 ? 29.703 -40.969 -12.977 1 93.19 128 THR B CA 1
ATOM 4962 C C . THR B 1 128 ? 29.375 -41.531 -14.359 1 93.19 128 THR B C 1
ATOM 4964 O O . THR B 1 128 ? 29.844 -42.594 -14.734 1 93.19 128 THR B O 1
ATOM 4967 N N . THR B 1 129 ? 28.547 -40.781 -15.078 1 93.31 129 THR B N 1
ATOM 4968 C CA . THR B 1 129 ? 28.156 -41.219 -16.422 1 93.31 129 THR B CA 1
ATOM 4969 C C . THR B 1 129 ? 29.359 -41.25 -17.344 1 93.31 129 THR B C 1
ATOM 4971 O O . THR B 1 129 ? 29.469 -42.125 -18.188 1 93.31 129 THR B O 1
ATOM 4974 N N . GLN B 1 130 ? 30.25 -40.312 -17.188 1 93.81 130 GLN B N 1
ATOM 4975 C CA . GLN B 1 130 ? 31.453 -40.25 -18.016 1 93.81 130 GLN B CA 1
ATOM 4976 C C . GLN B 1 130 ? 32.344 -41.469 -17.75 1 93.81 130 GLN B C 1
ATOM 4978 O O . GLN B 1 130 ? 32.875 -42.062 -18.688 1 93.81 130 GLN B O 1
ATOM 4983 N N . LYS B 1 131 ? 32.5 -41.844 -16.516 1 94.25 131 LYS B N 1
ATOM 4984 C CA . LYS B 1 131 ? 33.312 -43 -16.141 1 94.25 131 LYS B CA 1
ATOM 4985 C C . LYS B 1 131 ? 32.688 -44.281 -16.703 1 94.25 131 LYS B C 1
ATOM 4987 O O . LYS B 1 131 ? 33.406 -45.156 -17.188 1 94.25 131 LYS B O 1
ATOM 4992 N N . THR B 1 132 ? 31.375 -44.281 -16.578 1 94.06 132 THR B N 1
ATOM 4993 C CA . THR B 1 132 ? 30.672 -45.469 -17.094 1 94.06 132 THR B CA 1
ATOM 4994 C C . THR B 1 132 ? 30.859 -45.594 -18.609 1 94.06 132 THR B C 1
ATOM 4996 O O . THR B 1 132 ? 31.094 -46.688 -19.125 1 94.06 132 THR B O 1
ATOM 4999 N N . LYS B 1 133 ? 30.766 -44.531 -19.297 1 94.31 133 LYS B N 1
ATOM 5000 C CA . LYS B 1 133 ? 30.938 -44.531 -20.75 1 94.31 133 LYS B CA 1
ATOM 5001 C C . LYS B 1 133 ? 32.344 -45 -21.125 1 94.31 133 LYS B C 1
ATOM 5003 O O . LYS B 1 133 ? 32.5 -45.781 -22.062 1 94.31 133 LYS B O 1
ATOM 5008 N N . GLU B 1 134 ? 33.312 -44.562 -20.406 1 94.62 134 GLU B N 1
ATOM 5009 C CA . GLU B 1 134 ? 34.688 -44.969 -20.672 1 94.62 134 GLU B CA 1
ATOM 5010 C C . GLU B 1 134 ? 34.906 -46.469 -20.469 1 94.62 134 GLU B C 1
ATOM 5012 O O . GLU B 1 134 ? 35.562 -47.125 -21.25 1 94.62 134 GLU B O 1
ATOM 5017 N N . ASP B 1 135 ? 34.219 -46.906 -19.438 1 94.19 135 ASP B N 1
ATOM 5018 C CA . ASP B 1 135 ? 34.312 -48.344 -19.172 1 94.19 135 ASP B CA 1
ATOM 5019 C C . ASP B 1 135 ? 33.625 -49.156 -20.281 1 94.19 135 ASP B C 1
ATOM 5021 O O . ASP B 1 135 ? 34.156 -50.188 -20.703 1 94.19 135 ASP B O 1
ATOM 5025 N N . LEU B 1 136 ? 32.562 -48.656 -20.719 1 93.94 136 LEU B N 1
ATOM 5026 C CA . LEU B 1 136 ? 31.828 -49.344 -21.781 1 93.94 136 LEU B CA 1
ATOM 5027 C C . LEU B 1 136 ? 32.625 -49.344 -23.078 1 93.94 136 LEU B C 1
ATOM 5029 O O . LEU B 1 136 ? 32.656 -50.375 -23.781 1 93.94 136 LEU B O 1
ATOM 5033 N N . VAL B 1 137 ? 33.281 -48.25 -23.328 1 94.31 137 VAL B N 1
ATOM 5034 C CA . VAL B 1 137 ? 34.094 -48.156 -24.531 1 94.31 137 VAL B CA 1
ATOM 5035 C C . VAL B 1 137 ? 35.25 -49.156 -24.438 1 94.31 137 VAL B C 1
ATOM 5037 O O . VAL B 1 137 ? 35.562 -49.844 -25.406 1 94.31 137 VAL B O 1
ATOM 5040 N N . ALA B 1 138 ? 35.875 -49.312 -23.297 1 93.38 138 ALA B N 1
ATOM 5041 C CA . ALA B 1 138 ? 36.969 -50.25 -23.094 1 93.38 138 ALA B CA 1
ATOM 5042 C C . ALA B 1 138 ? 36.5 -51.688 -23.281 1 93.38 138 ALA B C 1
ATOM 5044 O O . ALA B 1 138 ? 37.188 -52.5 -23.922 1 93.38 138 ALA B O 1
ATOM 5045 N N . ARG B 1 139 ? 35.312 -52 -22.797 1 92.44 139 ARG B N 1
ATOM 5046 C CA . ARG B 1 139 ? 34.781 -53.344 -22.938 1 92.44 139 ARG B CA 1
ATOM 5047 C C . ARG B 1 139 ? 34.438 -53.656 -24.391 1 92.44 139 ARG B C 1
ATOM 5049 O O . ARG B 1 139 ? 34.719 -54.75 -24.859 1 92.44 139 ARG B O 1
ATOM 5056 N N . LYS B 1 140 ? 33.906 -52.656 -25.062 1 91.5 140 LYS B N 1
ATOM 5057 C CA . LYS B 1 140 ? 33.562 -52.844 -26.469 1 91.5 140 LYS B CA 1
ATOM 5058 C C . LYS B 1 140 ? 34.812 -53.094 -27.312 1 91.5 140 LYS B C 1
ATOM 5060 O O . LYS B 1 140 ? 34.812 -53.969 -28.172 1 91.5 140 LYS B O 1
ATOM 5065 N N . GLU B 1 141 ? 35.812 -52.375 -26.984 1 91.75 141 GLU B N 1
ATOM 5066 C CA . GLU B 1 141 ? 37.062 -52.531 -27.734 1 91.75 141 GLU B CA 1
ATOM 5067 C C . GLU B 1 141 ? 37.719 -53.875 -27.484 1 91.75 141 GLU B C 1
ATOM 5069 O O . GLU B 1 141 ? 38.219 -54.5 -28.422 1 91.75 141 GLU B O 1
ATOM 5074 N N . ARG B 1 142 ? 37.688 -54.344 -26.297 1 89.06 142 ARG B N 1
ATOM 5075 C CA . ARG B 1 142 ? 38.25 -55.656 -25.969 1 89.06 142 ARG B CA 1
ATOM 5076 C C . ARG B 1 142 ? 37.5 -56.75 -26.688 1 89.06 142 ARG B C 1
ATOM 5078 O O . ARG B 1 142 ? 38.094 -57.688 -27.234 1 89.06 142 ARG B O 1
ATOM 5085 N N . LEU B 1 143 ? 36.219 -56.594 -26.656 1 90.94 143 LEU B N 1
ATOM 5086 C CA . LEU B 1 143 ? 35.375 -57.594 -27.312 1 90.94 143 LEU B CA 1
ATOM 5087 C C . LEU B 1 143 ? 35.594 -57.562 -28.828 1 90.94 143 LEU B C 1
ATOM 5089 O O . LEU B 1 143 ? 35.688 -58.625 -29.453 1 90.94 143 LEU B O 1
ATOM 5093 N N . LYS B 1 144 ? 35.781 -56.406 -29.359 1 90.19 144 LYS B N 1
ATOM 5094 C CA . LYS B 1 144 ? 36.031 -56.25 -30.797 1 90.19 144 LYS B CA 1
ATOM 5095 C C . LYS B 1 144 ? 37.375 -56.906 -31.188 1 90.19 144 LYS B C 1
ATOM 5097 O O . LYS B 1 144 ? 37.438 -57.594 -32.188 1 90.19 144 LYS B O 1
ATOM 5102 N N . LYS B 1 145 ? 38.344 -56.781 -30.391 1 89.94 145 LYS B N 1
ATOM 5103 C CA . LYS B 1 145 ? 39.656 -57.375 -30.641 1 89.94 145 LYS B CA 1
ATOM 5104 C C . LYS B 1 145 ? 39.594 -58.906 -30.594 1 89.94 145 LYS B C 1
ATOM 5106 O O . LYS B 1 145 ? 40.188 -59.562 -31.422 1 89.94 145 LYS B O 1
ATOM 5111 N N . THR B 1 146 ? 38.812 -59.375 -29.672 1 88.75 146 THR B N 1
ATOM 5112 C CA . THR B 1 146 ? 38.656 -60.812 -29.531 1 88.75 146 THR B CA 1
ATOM 5113 C C . THR B 1 146 ? 37.938 -61.406 -30.75 1 88.75 146 THR B C 1
ATOM 5115 O O . THR B 1 146 ? 38.375 -62.438 -31.281 1 88.75 146 THR B O 1
ATOM 5118 N N . LEU B 1 147 ? 37 -60.719 -31.203 1 89.19 147 LEU B N 1
ATOM 5119 C CA . LEU B 1 147 ? 36.188 -61.188 -32.312 1 89.19 147 LEU B CA 1
ATOM 5120 C C . LEU B 1 147 ? 36.938 -61.125 -33.625 1 89.19 147 LEU B C 1
ATOM 5122 O O . LEU B 1 147 ? 36.75 -61.938 -34.531 1 89.19 147 LEU B O 1
ATOM 5126 N N . GLN B 1 148 ? 37.906 -60.25 -33.719 1 86.94 148 GLN B N 1
ATOM 5127 C CA . GLN B 1 148 ? 38.688 -60.094 -34.938 1 86.94 148 GLN B CA 1
ATOM 5128 C C . GLN B 1 148 ? 39.812 -61.094 -35 1 86.94 148 GLN B C 1
ATOM 5130 O O . GLN B 1 148 ? 40.344 -61.406 -36.094 1 86.94 148 GLN B O 1
ATOM 5135 N N . SER B 1 149 ? 40.312 -61.625 -33.875 1 80.38 149 SER B N 1
ATOM 5136 C CA . SER B 1 149 ? 41.438 -62.562 -33.844 1 80.38 149 SER B CA 1
ATOM 5137 C C . SER B 1 149 ? 41.062 -63.844 -34.562 1 80.38 149 SER B C 1
ATOM 5139 O O . SER B 1 149 ? 41.938 -64.5 -35.156 1 80.38 149 SER B O 1
ATOM 5141 N N . HIS B 1 150 ? 39.906 -64.312 -34.781 1 72.81 150 HIS B N 1
ATOM 5142 C CA . HIS B 1 150 ? 39.406 -65.562 -35.406 1 72.81 150 HIS B CA 1
ATOM 5143 C C . HIS B 1 150 ? 40.125 -66.75 -34.875 1 72.81 150 HIS B C 1
ATOM 5145 O O . HIS B 1 150 ? 40.062 -67.812 -35.5 1 72.81 150 HIS B O 1
ATOM 5151 N N . GLN B 1 151 ? 41 -66.625 -33.844 1 78.69 151 GLN B N 1
ATOM 5152 C CA . GLN B 1 151 ? 41.656 -67.75 -33.25 1 78.69 151 GLN B CA 1
ATOM 5153 C C . GLN B 1 151 ? 40.719 -68.438 -32.219 1 78.69 151 GLN B C 1
ATOM 5155 O O . GLN B 1 151 ? 40.281 -67.812 -31.266 1 78.69 151 GLN B O 1
ATOM 5160 N N . ALA B 1 152 ? 40.406 -69.688 -32.469 1 81.12 152 ALA B N 1
ATOM 5161 C CA . ALA B 1 152 ? 39.469 -70.438 -31.625 1 81.12 152 ALA B CA 1
ATOM 5162 C C . ALA B 1 152 ? 39.906 -70.438 -30.172 1 81.12 152 ALA B C 1
ATOM 5164 O O . ALA B 1 152 ? 39.094 -70.312 -29.266 1 81.12 152 ALA B O 1
ATOM 5165 N N . SER B 1 153 ? 41.219 -70.5 -29.969 1 80.56 153 SER B N 1
ATOM 5166 C CA . SER B 1 153 ? 41.719 -70.562 -28.609 1 80.56 153 SER B CA 1
ATOM 5167 C C . SER B 1 153 ? 41.438 -69.25 -27.859 1 80.56 153 SER B C 1
ATOM 5169 O O . SER B 1 153 ? 41.031 -69.312 -26.688 1 80.56 153 SER B O 1
ATOM 5171 N N . GLU B 1 154 ? 41.5 -68.188 -28.516 1 83.75 154 GLU B N 1
ATOM 5172 C CA . GLU B 1 154 ? 41.25 -66.875 -27.922 1 83.75 154 GLU B CA 1
ATOM 5173 C C . GLU B 1 154 ? 39.75 -66.688 -27.641 1 83.75 154 GLU B C 1
ATOM 5175 O O . GLU B 1 154 ? 39.375 -66.125 -26.625 1 83.75 154 GLU B O 1
ATOM 5180 N N . ILE B 1 155 ? 38.969 -67.125 -28.516 1 86.69 155 ILE B N 1
ATOM 5181 C CA . ILE B 1 155 ? 37.531 -67 -28.391 1 86.69 155 ILE B CA 1
ATOM 5182 C C . ILE B 1 155 ? 37.031 -67.812 -27.203 1 86.69 155 ILE B C 1
ATOM 5184 O O . ILE B 1 155 ? 36.281 -67.25 -26.375 1 86.69 155 ILE B O 1
ATOM 5188 N N . PHE B 1 156 ? 37.562 -69 -27.062 1 84.69 156 PHE B N 1
ATOM 5189 C CA . PHE B 1 156 ? 37.125 -69.875 -25.969 1 84.69 156 PHE B CA 1
ATOM 5190 C C . PHE B 1 156 ? 37.656 -69.312 -24.641 1 84.69 156 PHE B C 1
ATOM 5192 O O . PHE B 1 156 ? 36.938 -69.312 -23.641 1 84.69 156 PHE B O 1
ATOM 5199 N N . SER B 1 157 ? 38.781 -68.75 -24.578 1 82.56 157 SER B N 1
ATOM 5200 C CA . SER B 1 157 ? 39.344 -68.188 -23.359 1 82.56 157 SER B CA 1
ATOM 5201 C C . SER B 1 157 ? 38.625 -66.938 -22.969 1 82.56 157 SER B C 1
ATOM 5203 O O . SER B 1 157 ? 38.375 -66.688 -21.781 1 82.56 157 SER B O 1
ATOM 5205 N N . SER B 1 158 ? 38.281 -66.125 -23.906 1 83.19 158 SER B N 1
ATOM 5206 C CA . SER B 1 158 ? 37.625 -64.875 -23.656 1 83.19 158 SER B CA 1
ATOM 5207 C C . SER B 1 158 ? 36.156 -65.062 -23.25 1 83.19 158 SER B C 1
ATOM 5209 O O . SER B 1 158 ? 35.625 -64.312 -22.422 1 83.19 158 SER B O 1
ATOM 5211 N N . ARG B 1 159 ? 35.562 -66.062 -23.844 1 82.06 159 ARG B N 1
ATOM 5212 C CA . ARG B 1 159 ? 34.188 -66.375 -23.516 1 82.06 159 ARG B CA 1
ATOM 5213 C C . ARG B 1 159 ? 34.031 -66.625 -22.016 1 82.06 159 ARG B C 1
ATOM 5215 O O . ARG B 1 159 ? 33.031 -66.188 -21.422 1 82.06 159 ARG B O 1
ATOM 5222 N N . LYS B 1 160 ? 35 -67.25 -21.453 1 77.56 160 LYS B N 1
ATOM 5223 C CA . LYS B 1 160 ? 34.969 -67.562 -20.047 1 77.56 160 LYS B CA 1
ATOM 5224 C C . LYS B 1 160 ? 35.094 -66.312 -19.172 1 77.56 160 LYS B C 1
ATOM 5226 O O . LYS B 1 160 ? 34.531 -66.25 -18.078 1 77.56 160 LYS B O 1
ATOM 5231 N N . LYS B 1 161 ? 35.75 -65.25 -19.594 1 78.5 161 LYS B N 1
ATOM 5232 C CA . LYS B 1 161 ? 36.062 -64.062 -18.812 1 78.5 161 LYS B CA 1
ATOM 5233 C C . LYS B 1 161 ? 35.156 -62.875 -19.141 1 78.5 161 LYS B C 1
ATOM 5235 O O . LYS B 1 161 ? 35.344 -61.781 -18.625 1 78.5 161 LYS B O 1
ATOM 5240 N N . LEU B 1 162 ? 34.188 -63.188 -19.984 1 79.5 162 LEU B N 1
ATOM 5241 C CA . LEU B 1 162 ? 33.344 -62.094 -20.453 1 79.5 162 LEU B CA 1
ATOM 5242 C C . LEU B 1 162 ? 32.438 -61.562 -19.344 1 79.5 162 LEU B C 1
ATOM 5244 O O . LEU B 1 162 ? 31.75 -62.312 -18.688 1 79.5 162 LEU B O 1
ATOM 5248 N N . ASP B 1 163 ? 32.594 -60.281 -18.953 1 79.5 163 ASP B N 1
ATOM 5249 C CA . ASP B 1 163 ? 31.688 -59.594 -18.047 1 79.5 163 ASP B CA 1
ATOM 5250 C C . ASP B 1 163 ? 30.375 -59.25 -18.766 1 79.5 163 ASP B C 1
ATOM 5252 O O . ASP B 1 163 ? 30.344 -58.344 -19.594 1 79.5 163 ASP B O 1
ATOM 5256 N N . LYS B 1 164 ? 29.281 -59.906 -18.453 1 83.69 164 LYS B N 1
ATOM 5257 C CA . LYS B 1 164 ? 28 -59.75 -19.125 1 83.69 164 LYS B CA 1
ATOM 5258 C C . LYS B 1 164 ? 27.125 -58.719 -18.391 1 83.69 164 LYS B C 1
ATOM 5260 O O . LYS B 1 164 ? 26 -58.438 -18.828 1 83.69 164 LYS B O 1
ATOM 5265 N N . THR B 1 165 ? 27.672 -58.062 -17.297 1 87.94 165 THR B N 1
ATOM 5266 C CA . THR B 1 165 ? 26.891 -57.125 -16.516 1 87.94 165 THR B CA 1
ATOM 5267 C C . THR B 1 165 ? 26.828 -55.781 -17.219 1 87.94 165 THR B C 1
ATOM 5269 O O . THR B 1 165 ? 27.812 -55.312 -17.781 1 87.94 165 THR B O 1
ATOM 5272 N N . LEU B 1 166 ? 25.578 -55.25 -17.344 1 90.12 166 LEU B N 1
ATOM 5273 C CA . LEU B 1 166 ? 25.375 -53.938 -17.906 1 90.12 166 LEU B CA 1
ATOM 5274 C C . LEU B 1 166 ? 25.141 -52.906 -16.812 1 90.12 166 LEU B C 1
ATOM 5276 O O . LEU B 1 166 ? 24.453 -53.188 -15.828 1 90.12 166 LEU B O 1
ATOM 5280 N N . PRO B 1 167 ? 25.859 -51.812 -16.922 1 88.62 167 PRO B N 1
ATOM 5281 C CA . PRO B 1 167 ? 25.609 -50.75 -15.945 1 88.62 167 PRO B CA 1
ATOM 5282 C C . PRO B 1 167 ? 24.172 -50.219 -15.984 1 88.62 167 PRO B C 1
ATOM 5284 O O . PRO B 1 167 ? 23.531 -50.25 -17.031 1 88.62 167 PRO B O 1
ATOM 5287 N N . GLU B 1 168 ? 23.578 -49.938 -14.781 1 81.81 168 GLU B N 1
ATOM 5288 C CA . GLU B 1 168 ? 22.219 -49.406 -14.664 1 81.81 168 GLU B CA 1
ATOM 5289 C C . GLU B 1 168 ? 22.219 -47.906 -14.422 1 81.81 168 GLU B C 1
ATOM 5291 O O . GLU B 1 168 ? 23.125 -47.375 -13.758 1 81.81 168 GLU B O 1
ATOM 5296 N N . LYS B 1 169 ? 21.188 -47.25 -15.141 1 76.06 169 LYS B N 1
ATOM 5297 C CA . LYS B 1 169 ? 21 -45.844 -14.938 1 76.06 169 LYS B CA 1
ATOM 5298 C C . LYS B 1 169 ? 20.516 -45.531 -13.516 1 76.06 169 LYS B C 1
ATOM 5300 O O . LYS B 1 169 ? 19.812 -46.344 -12.914 1 76.06 169 LYS B O 1
ATOM 5305 N N . SER B 1 170 ? 21.031 -44.469 -13.047 1 68.31 170 SER B N 1
ATOM 5306 C CA . SER B 1 170 ? 20.5 -44 -11.773 1 68.31 170 SER B CA 1
ATOM 5307 C C . SER B 1 170 ? 19.031 -43.562 -11.914 1 68.31 170 SER B C 1
ATOM 5309 O O . SER B 1 170 ? 18.656 -42.969 -12.93 1 68.31 170 SER B O 1
ATOM 5311 N N . GLY B 1 171 ? 18.062 -44.375 -11.664 1 65.12 171 GLY B N 1
ATOM 5312 C CA . GLY B 1 171 ? 16.625 -44.156 -11.773 1 65.12 171 GLY B CA 1
ATOM 5313 C C . GLY B 1 171 ? 16.188 -42.812 -11.211 1 65.12 171 GLY B C 1
ATOM 5314 O O . GLY B 1 171 ? 15.031 -42.438 -11.367 1 65.12 171 GLY B O 1
ATOM 5315 N N . GLU B 1 172 ? 17.062 -42 -10.656 1 70.69 172 GLU B N 1
ATOM 5316 C CA . GLU B 1 172 ? 16.562 -40.812 -9.977 1 70.69 172 GLU B CA 1
ATOM 5317 C C . GLU B 1 172 ? 16.547 -39.594 -10.906 1 70.69 172 GLU B C 1
ATOM 5319 O O . GLU B 1 172 ? 17.562 -39.25 -11.5 1 70.69 172 GLU B O 1
ATOM 5324 N N . THR B 1 173 ? 15.312 -39.125 -11.266 1 78.94 173 THR B N 1
ATOM 5325 C CA . THR B 1 173 ? 15.164 -37.906 -12.039 1 78.94 173 THR B CA 1
ATOM 5326 C C . THR B 1 173 ? 15.508 -36.688 -11.195 1 78.94 173 THR B C 1
ATOM 5328 O O . THR B 1 173 ? 14.992 -36.531 -10.086 1 78.94 173 THR B O 1
ATOM 5331 N N . ILE B 1 174 ? 16.578 -36.031 -11.688 1 86.94 174 ILE B N 1
ATOM 5332 C CA . ILE B 1 174 ? 17.016 -34.844 -10.969 1 86.94 174 ILE B CA 1
ATOM 5333 C C . ILE B 1 174 ? 16.016 -33.688 -11.211 1 86.94 174 ILE B C 1
ATOM 5335 O O . ILE B 1 174 ? 15.828 -33.25 -12.352 1 86.94 174 ILE B O 1
ATOM 5339 N N . LYS B 1 175 ? 15.414 -33.281 -10.109 1 85.44 175 LYS B N 1
ATOM 5340 C CA . LYS B 1 175 ? 14.5 -32.125 -10.156 1 85.44 175 LYS B CA 1
ATOM 5341 C C . LYS B 1 175 ? 15.273 -30.812 -10.07 1 85.44 175 LYS B C 1
ATOM 5343 O O . LYS B 1 175 ? 16.047 -30.609 -9.133 1 85.44 175 LYS B O 1
ATOM 5348 N N . CYS B 1 176 ? 15.078 -30.047 -11.148 1 88.75 176 CYS B N 1
ATOM 5349 C CA . CYS B 1 176 ? 15.773 -28.766 -11.195 1 88.75 176 CYS B CA 1
ATOM 5350 C C . CYS B 1 176 ? 14.82 -27.609 -10.922 1 88.75 176 CYS B C 1
ATOM 5352 O O . CYS B 1 176 ? 14.273 -27.016 -11.859 1 88.75 176 CYS B O 1
ATOM 5354 N N . ASP B 1 177 ? 14.711 -27.188 -9.719 1 88.38 177 ASP B N 1
ATOM 5355 C CA . ASP B 1 177 ? 13.781 -26.156 -9.281 1 88.38 177 ASP B CA 1
ATOM 5356 C C . ASP B 1 177 ? 14.125 -24.797 -9.906 1 88.38 177 ASP B C 1
ATOM 5358 O O . ASP B 1 177 ? 13.242 -23.969 -10.133 1 88.38 177 ASP B O 1
ATOM 5362 N N . ILE B 1 178 ? 15.383 -24.656 -10.203 1 93 178 ILE B N 1
ATOM 5363 C CA . ILE B 1 178 ? 15.836 -23.359 -10.695 1 93 178 ILE B CA 1
ATOM 5364 C C . ILE B 1 178 ? 15.203 -23.078 -12.055 1 93 178 ILE B C 1
ATOM 5366 O O . ILE B 1 178 ? 14.969 -21.906 -12.406 1 93 178 ILE B O 1
ATOM 5370 N N . LEU B 1 179 ? 14.93 -24.141 -12.758 1 92 179 LEU B N 1
ATOM 5371 C CA . LEU B 1 179 ? 14.336 -23.984 -14.078 1 92 179 LEU B CA 1
ATOM 5372 C C . LEU B 1 179 ? 12.883 -23.547 -13.977 1 92 179 LEU B C 1
ATOM 5374 O O . LEU B 1 179 ? 12.32 -23 -14.93 1 92 179 LEU B O 1
ATOM 5378 N N . LYS B 1 180 ? 12.312 -23.703 -12.812 1 90.5 180 LYS B N 1
ATOM 5379 C CA . LYS B 1 180 ? 10.922 -23.328 -12.57 1 90.5 180 LYS B CA 1
ATOM 5380 C C . LYS B 1 180 ? 10.836 -22.141 -11.633 1 90.5 180 LYS B C 1
ATOM 5382 O O . LYS B 1 180 ? 9.812 -21.938 -10.969 1 90.5 180 LYS B O 1
ATOM 5387 N N . THR B 1 181 ? 11.828 -21.469 -11.539 1 92.69 181 THR B N 1
ATOM 5388 C CA . THR B 1 181 ? 11.852 -20.312 -10.656 1 92.69 181 THR B CA 1
ATOM 5389 C C . THR B 1 181 ? 11.859 -19.016 -11.469 1 92.69 181 THR B C 1
ATOM 5391 O O . THR B 1 181 ? 12.539 -18.922 -12.484 1 92.69 181 THR B O 1
ATOM 5394 N N . LYS B 1 182 ? 11.07 -18.094 -10.992 1 91.31 182 LYS B N 1
ATOM 5395 C CA . LYS B 1 182 ? 10.984 -16.781 -11.617 1 91.31 182 LYS B CA 1
ATOM 5396 C C . LYS B 1 182 ? 11.016 -15.664 -10.57 1 91.31 182 LYS B C 1
ATOM 5398 O O . LYS B 1 182 ? 10.453 -15.812 -9.484 1 91.31 182 LYS B O 1
ATOM 5403 N N . PHE B 1 183 ? 11.758 -14.617 -10.961 1 90.25 183 PHE B N 1
ATOM 5404 C CA . PHE B 1 183 ? 11.758 -13.43 -10.117 1 90.25 183 PHE B CA 1
ATOM 5405 C C . PHE B 1 183 ? 10.844 -12.359 -10.695 1 90.25 183 PHE B C 1
ATOM 5407 O O . PHE B 1 183 ? 10.961 -11.992 -11.859 1 90.25 183 PHE B O 1
ATOM 5414 N N . LEU B 1 184 ? 9.883 -11.906 -9.844 1 84.62 184 LEU B N 1
ATOM 5415 C CA . LEU B 1 184 ? 9.047 -10.758 -10.188 1 84.62 184 LEU B CA 1
ATOM 5416 C C . LEU B 1 184 ? 9.406 -9.547 -9.328 1 84.62 184 LEU B C 1
ATOM 5418 O O . LEU B 1 184 ? 9.328 -9.609 -8.102 1 84.62 184 LEU B O 1
ATOM 5422 N N . SER B 1 185 ? 9.758 -8.539 -10.102 1 78.38 185 SER B N 1
ATOM 5423 C CA . SER B 1 185 ? 10.18 -7.324 -9.406 1 78.38 185 SER B CA 1
ATOM 5424 C C . SER B 1 185 ? 8.977 -6.578 -8.828 1 78.38 185 SER B C 1
ATOM 5426 O O . SER B 1 185 ? 7.898 -6.578 -9.422 1 78.38 185 SER B O 1
ATOM 5428 N N . GLY B 1 186 ? 9.172 -6.039 -7.648 1 68.25 186 GLY B N 1
ATOM 5429 C CA . GLY B 1 186 ? 8.133 -5.211 -7.051 1 68.25 186 GLY B CA 1
ATOM 5430 C C . GLY B 1 186 ? 8.234 -3.752 -7.449 1 68.25 186 GLY B C 1
ATOM 5431 O O . GLY B 1 186 ? 9.086 -3.379 -8.25 1 68.25 186 GLY B O 1
ATOM 5432 N N . ASN B 1 187 ? 7.156 -2.967 -7.371 1 54.28 187 ASN B N 1
ATOM 5433 C CA . ASN B 1 187 ? 7.164 -1.526 -7.602 1 54.28 187 ASN B CA 1
ATOM 5434 C C . ASN B 1 187 ? 7.199 -0.749 -6.289 1 54.28 187 ASN B C 1
ATOM 5436 O O . ASN B 1 187 ? 6.305 -0.887 -5.457 1 54.28 187 ASN B O 1
ATOM 5440 N N . ILE B 1 188 ? 8.414 -0.265 -5.988 1 50.09 188 ILE B N 1
ATOM 5441 C CA . ILE B 1 188 ? 8.578 0.449 -4.727 1 50.09 188 ILE B CA 1
ATOM 5442 C C . ILE B 1 188 ? 7.48 1.504 -4.586 1 50.09 188 ILE B C 1
ATOM 5444 O O . ILE B 1 188 ? 6.98 1.745 -3.484 1 50.09 188 ILE B O 1
ATOM 5448 N N . PHE B 1 189 ? 7.418 2.609 -5.727 1 45.5 189 PHE B N 1
ATOM 5449 C CA . PHE B 1 189 ? 6.801 3.92 -5.566 1 45.5 189 PHE B CA 1
ATOM 5450 C C . PHE B 1 189 ? 5.352 3.898 -6.031 1 45.5 189 PHE B C 1
ATOM 5452 O O . PHE B 1 189 ? 4.652 4.91 -5.953 1 45.5 189 PHE B O 1
ATOM 5459 N N . GLU B 1 190 ? 5.023 3.236 -6.902 1 40.28 190 GLU B N 1
ATOM 5460 C CA . GLU B 1 190 ? 3.672 3.525 -7.371 1 40.28 190 GLU B CA 1
ATOM 5461 C C . GLU B 1 190 ? 2.662 3.447 -6.23 1 40.28 190 GLU B C 1
ATOM 5463 O O . GLU B 1 190 ? 2.703 2.518 -5.422 1 40.28 190 GLU B O 1
ATOM 5468 N N . LYS B 1 191 ? 2.023 4.723 -5.891 1 34.53 191 LYS B N 1
ATOM 5469 C CA . LYS B 1 191 ? 1.048 5.168 -4.898 1 34.53 191 LYS B CA 1
ATOM 5470 C C . LYS B 1 191 ? 0.027 4.074 -4.602 1 34.53 191 LYS B C 1
ATOM 5472 O O . LYS B 1 191 ? -0.862 4.258 -3.766 1 34.53 191 LYS B O 1
ATOM 5477 N N . GLN B 1 192 ? -0.552 3.498 -5.566 1 33.62 192 GLN B N 1
ATOM 5478 C CA . GLN B 1 192 ? -1.812 2.842 -5.242 1 33.62 192 GLN B CA 1
ATOM 5479 C C . GLN B 1 192 ? -1.608 1.746 -4.199 1 33.62 192 GLN B C 1
ATOM 5481 O O . GLN B 1 192 ? -0.482 1.295 -3.977 1 33.62 192 GLN B O 1
ATOM 5486 N N . ASN B 1 193 ? -2.641 0.902 -3.961 1 31.47 193 ASN B N 1
ATOM 5487 C CA . ASN B 1 193 ? -3.004 -0.068 -2.934 1 31.47 193 ASN B CA 1
ATOM 5488 C C . ASN B 1 193 ? -1.81 -0.929 -2.529 1 31.47 193 ASN B C 1
ATOM 5490 O O . ASN B 1 193 ? -0.793 -0.954 -3.225 1 31.47 193 ASN B O 1
ATOM 5494 N N . ARG B 1 194 ? -2.104 -2.371 -2.363 1 30.39 194 ARG B N 1
ATOM 5495 C CA . ARG B 1 194 ? -1.873 -3.525 -1.501 1 30.39 194 ARG B CA 1
ATOM 5496 C C . ARG B 1 194 ? -0.469 -4.086 -1.698 1 30.39 194 ARG B C 1
ATOM 5498 O O . ARG B 1 194 ? 0.27 -4.277 -0.73 1 30.39 194 ARG B O 1
ATOM 5505 N N . ARG B 1 195 ? -0.377 -5.129 -2.229 1 33.88 195 ARG B N 1
ATOM 5506 C CA . ARG B 1 195 ? 0.496 -6.293 -2.105 1 33.88 195 ARG B CA 1
ATOM 5507 C C . ARG B 1 195 ? 1.865 -6.016 -2.721 1 33.88 195 ARG B C 1
ATOM 5509 O O . ARG B 1 195 ? 2.654 -6.941 -2.932 1 33.88 195 ARG B O 1
ATOM 5516 N N . SER B 1 196 ? 2.062 -5.02 -3.459 1 39.22 196 SER B N 1
ATOM 5517 C CA . SER B 1 196 ? 3.309 -5.316 -4.156 1 39.22 196 SER B CA 1
ATOM 5518 C C . SER B 1 196 ? 4.492 -5.336 -3.193 1 39.22 196 SER B C 1
ATOM 5520 O O . SER B 1 196 ? 4.547 -4.543 -2.252 1 39.22 196 SER B O 1
ATOM 5522 N N . THR B 1 197 ? 5.086 -6.488 -3.23 1 49.5 197 THR B N 1
ATOM 5523 C CA . THR B 1 197 ? 6.383 -6.738 -2.607 1 49.5 197 THR B CA 1
ATOM 5524 C C . THR B 1 197 ? 7.383 -5.648 -2.98 1 49.5 197 THR B C 1
ATOM 5526 O O . THR B 1 197 ? 7.516 -5.297 -4.156 1 49.5 197 THR B O 1
ATOM 5529 N N . ILE B 1 198 ? 7.617 -4.754 -2.133 1 57.81 198 ILE B N 1
ATOM 5530 C CA . ILE B 1 198 ? 8.555 -3.654 -2.314 1 57.81 198 ILE B CA 1
ATOM 5531 C C . ILE B 1 198 ? 9.719 -4.105 -3.199 1 57.81 198 ILE B C 1
ATOM 5533 O O . ILE B 1 198 ? 10.062 -3.43 -4.168 1 57.81 198 ILE B O 1
ATOM 5537 N N . PHE B 1 199 ? 10.258 -5.082 -2.941 1 71.44 199 PHE B N 1
ATOM 5538 C CA . PHE B 1 199 ? 11.461 -5.461 -3.676 1 71.44 199 PHE B CA 1
ATOM 5539 C C . PHE B 1 199 ? 11.141 -6.488 -4.75 1 71.44 199 PHE B C 1
ATOM 5541 O O . PHE B 1 199 ? 11.648 -6.402 -5.871 1 71.44 199 PHE B O 1
ATOM 5548 N N . GLY B 1 200 ? 10.148 -7.27 -4.578 1 78.25 200 GLY B N 1
ATOM 5549 C CA . GLY B 1 200 ? 9.875 -8.43 -5.41 1 78.25 200 GLY B CA 1
ATOM 5550 C C . GLY B 1 200 ? 10.125 -9.75 -4.699 1 78.25 200 GLY B C 1
ATOM 5551 O O . GLY B 1 200 ? 10.586 -9.766 -3.557 1 78.25 200 GLY B O 1
ATOM 5552 N N . ASP B 1 201 ? 9.781 -10.852 -5.438 1 83.75 201 ASP B N 1
ATOM 5553 C CA . ASP B 1 201 ? 9.938 -12.172 -4.828 1 83.75 201 ASP B CA 1
ATOM 5554 C C . ASP B 1 201 ? 10.18 -13.242 -5.887 1 83.75 201 ASP B C 1
ATOM 5556 O O . ASP B 1 201 ? 9.992 -13 -7.082 1 83.75 201 ASP B O 1
ATOM 5560 N N . LEU B 1 202 ? 10.672 -14.375 -5.305 1 89.06 202 LEU B N 1
ATOM 5561 C CA . LEU B 1 202 ? 10.828 -15.562 -6.141 1 89.06 202 LEU B CA 1
ATOM 5562 C C . LEU B 1 202 ? 9.539 -16.375 -6.176 1 89.06 202 LEU B C 1
ATOM 5564 O O . LEU B 1 202 ? 8.891 -16.578 -5.141 1 89.06 202 LEU B O 1
ATOM 5568 N N . TYR B 1 203 ? 9.203 -16.75 -7.438 1 87.25 203 TYR B N 1
ATOM 5569 C CA . TYR B 1 203 ? 8.016 -17.578 -7.605 1 87.25 203 TYR B CA 1
ATOM 5570 C C . TYR B 1 203 ? 8.344 -18.875 -8.32 1 87.25 203 TYR B C 1
ATOM 5572 O O . TYR B 1 203 ? 9.188 -18.906 -9.219 1 87.25 203 TYR B O 1
ATOM 5580 N N . ALA B 1 204 ? 7.688 -19.953 -7.84 1 88.62 204 ALA B N 1
ATOM 5581 C CA . ALA B 1 204 ? 7.758 -21.219 -8.562 1 88.62 204 ALA B CA 1
ATOM 5582 C C . ALA B 1 204 ? 6.758 -21.25 -9.711 1 88.62 204 ALA B C 1
ATOM 5584 O O . ALA B 1 204 ? 5.562 -21.047 -9.508 1 88.62 204 ALA B O 1
ATOM 5585 N N . VAL B 1 205 ? 7.215 -21.406 -10.875 1 88.06 205 VAL B N 1
ATOM 5586 C CA . VAL B 1 205 ? 6.34 -21.531 -12.031 1 88.06 205 VAL B CA 1
ATOM 5587 C C . VAL B 1 205 ? 5.668 -22.906 -12.023 1 88.06 205 VAL B C 1
ATOM 5589 O O . VAL B 1 205 ? 6.34 -23.938 -12.094 1 88.06 205 VAL B O 1
ATOM 5592 N N . PRO B 1 206 ? 4.395 -22.859 -11.906 1 87.12 206 PRO B N 1
ATOM 5593 C CA . PRO B 1 206 ? 3.721 -24.156 -11.82 1 87.12 206 PRO B CA 1
ATOM 5594 C C . PRO B 1 206 ? 3.656 -24.891 -13.156 1 87.12 206 PRO B C 1
ATOM 5596 O O . PRO B 1 206 ? 3.619 -24.25 -14.211 1 87.12 206 PRO B O 1
ATOM 5599 N N . ASP B 1 207 ? 3.766 -26.203 -13.094 1 87.81 207 ASP B N 1
ATOM 5600 C CA . ASP B 1 207 ? 3.465 -27.062 -14.234 1 87.81 207 ASP B CA 1
ATOM 5601 C C . ASP B 1 207 ? 2.148 -27.812 -14.031 1 87.81 207 ASP B C 1
ATOM 5603 O O . ASP B 1 207 ? 1.637 -27.875 -12.914 1 87.81 207 ASP B O 1
ATOM 5607 N N . LEU B 1 208 ? 1.612 -28.188 -15.25 1 90.88 208 LEU B N 1
ATOM 5608 C CA . LEU B 1 208 ? 0.335 -28.891 -15.211 1 90.88 208 LEU B CA 1
ATOM 5609 C C . LEU B 1 208 ? 0.495 -30.328 -15.672 1 90.88 208 LEU B C 1
ATOM 5611 O O . LEU B 1 208 ? 1.146 -30.594 -16.688 1 90.88 208 LEU B O 1
ATOM 5615 N N . GLU B 1 209 ? 0.045 -31.188 -14.805 1 92.31 209 GLU B N 1
ATOM 5616 C CA . GLU B 1 209 ? 0.021 -32.594 -15.164 1 92.31 209 GLU B CA 1
ATOM 5617 C C . GLU B 1 209 ? -1.41 -33.125 -15.25 1 92.31 209 GLU B C 1
ATOM 5619 O O . GLU B 1 209 ? -2.201 -32.938 -14.32 1 92.31 209 GLU B O 1
ATOM 5624 N N . LEU B 1 210 ? -1.688 -33.719 -16.375 1 94.38 210 LEU B N 1
ATOM 5625 C CA . LEU B 1 210 ? -3.014 -34.312 -16.578 1 94.38 210 LEU B CA 1
ATOM 5626 C C . LEU B 1 210 ? -3.199 -35.531 -15.703 1 94.38 210 LEU B C 1
ATOM 5628 O O . LEU B 1 210 ? -2.385 -36.469 -15.758 1 94.38 210 LEU B O 1
ATOM 5632 N N . VAL B 1 211 ? -4.195 -35.594 -14.961 1 93.31 211 VAL B N 1
ATOM 5633 C CA . VAL B 1 211 ? -4.5 -36.719 -14.086 1 93.31 211 VAL B CA 1
ATOM 5634 C C . VAL B 1 211 ? -5.648 -37.531 -14.672 1 93.31 211 VAL B C 1
ATOM 5636 O O . VAL B 1 211 ? -5.656 -38.75 -14.57 1 93.31 211 VAL B O 1
ATOM 5639 N N . GLY B 1 212 ? -6.578 -36.812 -15.273 1 93.69 212 GLY B N 1
ATOM 5640 C CA . GLY B 1 212 ? -7.723 -37.5 -15.844 1 93.69 212 GLY B CA 1
ATOM 5641 C C . GLY B 1 212 ? -8.539 -36.625 -16.781 1 93.69 212 GLY B C 1
ATOM 5642 O O . GLY B 1 212 ? -8.383 -35.406 -16.797 1 93.69 212 GLY B O 1
ATOM 5643 N N . SER B 1 213 ? -9.273 -37.312 -17.625 1 94.81 213 SER B N 1
ATOM 5644 C CA . SER B 1 213 ? -10.219 -36.656 -18.531 1 94.81 213 SER B CA 1
ATOM 5645 C C . SER B 1 213 ? -11.555 -37.406 -18.531 1 94.81 213 SER B C 1
ATOM 5647 O O . SER B 1 213 ? -11.594 -38.625 -18.516 1 94.81 213 SER B O 1
ATOM 5649 N N . TYR B 1 214 ? -12.602 -36.656 -18.516 1 95.81 214 TYR B N 1
ATOM 5650 C CA . TYR B 1 214 ? -13.938 -37.25 -18.359 1 95.81 214 TYR B CA 1
ATOM 5651 C C . TYR B 1 214 ? -14.898 -36.656 -19.391 1 95.81 214 TYR B C 1
ATOM 5653 O O . TYR B 1 214 ? -15.031 -35.438 -19.5 1 95.81 214 TYR B O 1
ATOM 5661 N N . GLN B 1 215 ? -15.594 -37.531 -20.031 1 94.81 215 GLN B N 1
ATOM 5662 C CA . GLN B 1 215 ? -16.578 -37.094 -21 1 94.81 215 GLN B CA 1
ATOM 5663 C C . GLN B 1 215 ? -17.891 -36.688 -20.328 1 94.81 215 GLN B C 1
ATOM 5665 O O . GLN B 1 215 ? -18.406 -37.438 -19.5 1 94.81 215 GLN B O 1
ATOM 5670 N N . SER B 1 216 ? -18.344 -35.5 -20.688 1 93.94 216 SER B N 1
ATOM 5671 C CA . SER B 1 216 ? -19.625 -35.062 -20.141 1 93.94 216 SER B CA 1
ATOM 5672 C C . SER B 1 216 ? -20.719 -35.125 -21.188 1 93.94 216 SER B C 1
ATOM 5674 O O . SER B 1 216 ? -20.469 -35.469 -22.344 1 93.94 216 SER B O 1
ATOM 5676 N N . ASP B 1 217 ? -21.938 -34.812 -20.734 1 90.12 217 ASP B N 1
ATOM 5677 C CA . ASP B 1 217 ? -23.062 -34.75 -21.641 1 90.12 217 ASP B CA 1
ATOM 5678 C C . ASP B 1 217 ? -23.328 -33.312 -22.094 1 90.12 217 ASP B C 1
ATOM 5680 O O . ASP B 1 217 ? -24.359 -33.031 -22.719 1 90.12 217 ASP B O 1
ATOM 5684 N N . PHE B 1 218 ? -22.391 -32.406 -21.75 1 92.81 218 PHE B N 1
ATOM 5685 C CA . PHE B 1 218 ? -22.547 -31 -22.078 1 92.81 218 PHE B CA 1
ATOM 5686 C C . PHE B 1 218 ? -21.766 -30.641 -23.328 1 92.81 218 PHE B C 1
ATOM 5688 O O . PHE B 1 218 ? -20.75 -31.266 -23.641 1 92.81 218 PHE B O 1
ATOM 5695 N N . GLN B 1 219 ? -22.297 -29.641 -23.984 1 90.5 219 GLN B N 1
ATOM 5696 C CA . GLN B 1 219 ? -21.484 -28.984 -25.016 1 90.5 219 GLN B CA 1
ATOM 5697 C C . GLN B 1 219 ? -20.578 -27.922 -24.406 1 90.5 219 GLN B C 1
ATOM 5699 O O . GLN B 1 219 ? -19.5 -27.656 -24.938 1 90.5 219 GLN B O 1
ATOM 5704 N N . TYR B 1 220 ? -21.156 -27.375 -23.297 1 90.94 220 TYR B N 1
ATOM 5705 C CA . TYR B 1 220 ? -20.469 -26.312 -22.578 1 90.94 220 TYR B CA 1
ATOM 5706 C C . TYR B 1 220 ? -20.531 -26.531 -21.078 1 90.94 220 TYR B C 1
ATOM 5708 O O . TYR B 1 220 ? -21.594 -26.359 -20.453 1 90.94 220 TYR B O 1
ATOM 5716 N N . VAL B 1 221 ? -19.375 -26.828 -20.562 1 94.25 221 VAL B N 1
ATOM 5717 C CA . VAL B 1 221 ? -19.359 -26.891 -19.094 1 94.25 221 VAL B CA 1
ATOM 5718 C C . VAL B 1 221 ? -19.016 -25.531 -18.516 1 94.25 221 VAL B C 1
ATOM 5720 O O . VAL B 1 221 ? -17.859 -25.266 -18.188 1 94.25 221 VAL B O 1
ATOM 5723 N N . GLU B 1 222 ? -19.906 -24.766 -18.312 1 92.62 222 GLU B N 1
ATOM 5724 C CA . GLU B 1 222 ? -19.719 -23.359 -18 1 92.62 222 GLU B CA 1
ATOM 5725 C C . GLU B 1 222 ? -19.328 -23.156 -16.531 1 92.62 222 GLU B C 1
ATOM 5727 O O . GLU B 1 222 ? -18.703 -22.156 -16.172 1 92.62 222 GLU B O 1
ATOM 5732 N N . THR B 1 223 ? -19.781 -24.047 -15.719 1 94.88 223 THR B N 1
ATOM 5733 C CA . THR B 1 223 ? -19.453 -23.953 -14.297 1 94.88 223 THR B CA 1
ATOM 5734 C C . THR B 1 223 ? -19.172 -25.328 -13.711 1 94.88 223 THR B C 1
ATOM 5736 O O . THR B 1 223 ? -19.812 -26.312 -14.094 1 94.88 223 THR B O 1
ATOM 5739 N N . ILE B 1 224 ? -18.266 -25.375 -12.883 1 96.06 224 ILE B N 1
ATOM 5740 C CA . ILE B 1 224 ? -17.953 -26.578 -12.117 1 96.06 224 ILE B CA 1
ATOM 5741 C C . ILE B 1 224 ? -17.703 -26.219 -10.656 1 96.06 224 ILE B C 1
ATOM 5743 O O . ILE B 1 224 ? -17.016 -25.234 -10.367 1 96.06 224 ILE B O 1
ATOM 5747 N N . GLN B 1 225 ? -18.312 -26.906 -9.797 1 95.56 225 GLN B N 1
ATOM 5748 C CA . GLN B 1 225 ? -18.141 -26.719 -8.359 1 95.56 225 GLN B CA 1
ATOM 5749 C C . GLN B 1 225 ? -17.953 -28.062 -7.656 1 95.56 225 GLN B C 1
ATOM 5751 O O . GLN B 1 225 ? -18.875 -28.891 -7.609 1 95.56 225 GLN B O 1
ATOM 5756 N N . ASN B 1 226 ? -16.812 -28.203 -7.141 1 93.62 226 ASN B N 1
ATOM 5757 C CA . ASN B 1 226 ? -16.547 -29.438 -6.406 1 93.62 226 ASN B CA 1
ATOM 5758 C C . ASN B 1 226 ? -17.422 -29.547 -5.16 1 93.62 226 ASN B C 1
ATOM 5760 O O . ASN B 1 226 ? -17.656 -28.547 -4.473 1 93.62 226 ASN B O 1
ATOM 5764 N N . PHE B 1 227 ? -17.922 -30.672 -4.902 1 89.19 227 PHE B N 1
ATOM 5765 C CA . PHE B 1 227 ? -18.812 -30.906 -3.771 1 89.19 227 PHE B CA 1
ATOM 5766 C C . PHE B 1 227 ? -18.141 -31.797 -2.732 1 89.19 227 PHE B C 1
ATOM 5768 O O . PHE B 1 227 ? -17.969 -31.391 -1.58 1 89.19 227 PHE B O 1
ATOM 5775 N N . ASN B 1 228 ? -17.828 -33 -3.027 1 80.62 228 ASN B N 1
ATOM 5776 C CA . ASN B 1 228 ? -17.062 -33.938 -2.225 1 80.62 228 ASN B CA 1
ATOM 5777 C C . ASN B 1 228 ? -15.945 -34.594 -3.041 1 80.62 228 ASN B C 1
ATOM 5779 O O . ASN B 1 228 ? -15.664 -34.188 -4.16 1 80.62 228 ASN B O 1
ATOM 5783 N N . SER B 1 229 ? -15.406 -35.594 -2.273 1 78.44 229 SER B N 1
ATOM 5784 C CA . SER B 1 229 ? -14.344 -36.312 -2.984 1 78.44 229 SER B CA 1
ATOM 5785 C C . SER B 1 229 ? -14.859 -36.938 -4.277 1 78.44 229 SER B C 1
ATOM 5787 O O . SER B 1 229 ? -15.781 -37.75 -4.254 1 78.44 229 SER B O 1
ATOM 5789 N N . ASN B 1 230 ? -14.578 -36.469 -5.504 1 84.31 230 ASN B N 1
ATOM 5790 C CA . ASN B 1 230 ? -14.828 -37 -6.844 1 84.31 230 ASN B CA 1
ATOM 5791 C C . ASN B 1 230 ? -16.219 -36.625 -7.336 1 84.31 230 ASN B C 1
ATOM 5793 O O . ASN B 1 230 ? -16.766 -37.281 -8.227 1 84.31 230 ASN B O 1
ATOM 5797 N N . THR B 1 231 ? -16.969 -35.812 -6.555 1 92.5 231 THR B N 1
ATOM 5798 C CA . THR B 1 231 ? -18.266 -35.344 -7.008 1 92.5 231 THR B CA 1
ATOM 5799 C C . THR B 1 231 ? -18.25 -33.844 -7.242 1 92.5 231 THR B C 1
ATOM 5801 O O . THR B 1 231 ? -17.5 -33.125 -6.586 1 92.5 231 THR B O 1
ATOM 5804 N N . ALA B 1 232 ? -19.047 -33.469 -8.219 1 95.56 232 ALA B N 1
ATOM 5805 C CA . ALA B 1 232 ? -19.141 -32.031 -8.531 1 95.56 232 ALA B CA 1
ATOM 5806 C C . ALA B 1 232 ? -20.5 -31.688 -9.109 1 95.56 232 ALA B C 1
ATOM 5808 O O . ALA B 1 232 ? -21.234 -32.562 -9.578 1 95.56 232 ALA B O 1
ATOM 5809 N N . PHE B 1 233 ? -20.875 -30.5 -8.914 1 96.56 233 PHE B N 1
ATOM 5810 C CA . PHE B 1 233 ? -21.969 -29.938 -9.695 1 96.56 233 PHE B CA 1
ATOM 5811 C C . PHE B 1 233 ? -21.438 -29.266 -10.961 1 96.56 233 PHE B C 1
ATOM 5813 O O . PHE B 1 233 ? -20.453 -28.531 -10.914 1 96.56 233 PHE B O 1
ATOM 5820 N N . ILE B 1 234 ? -21.984 -29.562 -12.07 1 96.75 234 ILE B N 1
ATOM 5821 C CA . ILE B 1 234 ? -21.641 -28.906 -13.336 1 96.75 234 ILE B CA 1
ATOM 5822 C C . ILE B 1 234 ? -22.906 -28.328 -13.977 1 96.75 234 ILE B C 1
ATOM 5824 O O . ILE B 1 234 ? -24 -28.859 -13.805 1 96.75 234 ILE B O 1
ATOM 5828 N N . ALA B 1 235 ? -22.672 -27.219 -14.672 1 95.44 235 ALA B N 1
ATOM 5829 C CA . ALA B 1 235 ? -23.812 -26.594 -15.305 1 95.44 235 ALA B CA 1
ATOM 5830 C C . ALA B 1 235 ? -23.422 -25.969 -16.656 1 95.44 235 ALA B C 1
ATOM 5832 O O . ALA B 1 235 ? -22.25 -25.703 -16.891 1 95.44 235 ALA B O 1
ATOM 5833 N N . GLY B 1 236 ? -24.422 -25.922 -17.484 1 89.94 236 GLY B N 1
ATOM 5834 C CA . GLY B 1 236 ? -24.359 -25.234 -18.766 1 89.94 236 GLY B CA 1
ATOM 5835 C C . GLY B 1 236 ? -25.547 -24.328 -19.016 1 89.94 236 GLY B C 1
ATOM 5836 O O . GLY B 1 236 ? -26.672 -24.797 -19.203 1 89.94 236 GLY B O 1
ATOM 5837 N N . CYS B 1 237 ? -25.266 -23.047 -19.047 1 81.94 237 CYS B N 1
ATOM 5838 C CA . CYS B 1 237 ? -26.344 -22.062 -19.125 1 81.94 237 CYS B CA 1
ATOM 5839 C C . CYS B 1 237 ? -27.109 -22.203 -20.438 1 81.94 237 CYS B C 1
ATOM 5841 O O . CYS B 1 237 ? -28.344 -22.297 -20.422 1 81.94 237 CYS B O 1
ATOM 5843 N N . PHE B 1 238 ? -26.438 -22.391 -21.516 1 80.25 238 PHE B N 1
ATOM 5844 C CA . PHE B 1 238 ? -27.078 -22.422 -22.828 1 80.25 238 PHE B CA 1
ATOM 5845 C C . PHE B 1 238 ? -27.938 -23.688 -22.984 1 80.25 238 PHE B C 1
ATOM 5847 O O . PHE B 1 238 ? -28.953 -23.672 -23.672 1 80.25 238 PHE B O 1
ATOM 5854 N N . GLU B 1 239 ? -27.531 -24.688 -22.266 1 87.88 239 GLU B N 1
ATOM 5855 C CA . GLU B 1 239 ? -28.281 -25.938 -22.344 1 87.88 239 GLU B CA 1
ATOM 5856 C C . GLU B 1 239 ? -29.312 -26.047 -21.234 1 87.88 239 GLU B C 1
ATOM 5858 O O . GLU B 1 239 ? -30.078 -27.016 -21.172 1 87.88 239 GLU B O 1
ATOM 5863 N N . SER B 1 240 ? -29.359 -25.109 -20.406 1 91.44 240 SER B N 1
ATOM 5864 C CA . SER B 1 240 ? -30.25 -25.109 -19.25 1 91.44 240 SER B CA 1
ATOM 5865 C C . SER B 1 240 ? -30.188 -26.438 -18.5 1 91.44 240 SER B C 1
ATOM 5867 O O . SER B 1 240 ? -31.219 -27.078 -18.281 1 91.44 240 SER B O 1
ATOM 5869 N N . LYS B 1 241 ? -29.031 -26.719 -18.141 1 94.88 241 LYS B N 1
ATOM 5870 C CA . LYS B 1 241 ? -28.797 -28.016 -17.516 1 94.88 241 LYS B CA 1
ATOM 5871 C C . LYS B 1 241 ? -27.891 -27.875 -16.281 1 94.88 241 LYS B C 1
ATOM 5873 O O . LYS B 1 241 ? -26.891 -27.141 -16.312 1 94.88 241 LYS B O 1
ATOM 5878 N N . LEU B 1 242 ? -28.281 -28.5 -15.18 1 95.81 242 LEU B N 1
ATOM 5879 C CA . LEU B 1 242 ? -27.516 -28.656 -13.953 1 95.81 242 LEU B CA 1
ATOM 5880 C C . LEU B 1 242 ? -27.422 -30.125 -13.547 1 95.81 242 LEU B C 1
ATOM 5882 O O . LEU B 1 242 ? -28.438 -30.812 -13.469 1 95.81 242 LEU B O 1
ATOM 5886 N N . GLN B 1 243 ? -26.188 -30.594 -13.344 1 96.56 243 GLN B N 1
ATOM 5887 C CA . GLN B 1 243 ? -26 -32 -12.961 1 96.56 243 GLN B CA 1
ATOM 5888 C C . GLN B 1 243 ? -25.078 -32.125 -11.75 1 96.56 243 GLN B C 1
ATOM 5890 O O . GLN B 1 243 ? -24.109 -31.375 -11.625 1 96.56 243 GLN B O 1
ATOM 5895 N N . LYS B 1 244 ? -25.469 -32.969 -10.875 1 95.69 244 LYS B N 1
ATOM 5896 C CA . LYS B 1 244 ? -24.516 -33.531 -9.914 1 95.69 244 LYS B CA 1
ATOM 5897 C C . LYS B 1 244 ? -23.844 -34.781 -10.461 1 95.69 244 LYS B C 1
ATOM 5899 O O . LYS B 1 244 ? -24.531 -35.75 -10.836 1 95.69 244 LYS B O 1
ATOM 5904 N N . VAL B 1 245 ? -22.562 -34.781 -10.508 1 95.88 245 VAL B N 1
ATOM 5905 C CA . VAL B 1 245 ? -21.875 -35.844 -11.195 1 95.88 245 VAL B CA 1
ATOM 5906 C C . VAL B 1 245 ? -20.812 -36.469 -10.289 1 95.88 245 VAL B C 1
ATOM 5908 O O . VAL B 1 245 ? -20.328 -35.781 -9.367 1 95.88 245 VAL B O 1
ATOM 5911 N N . THR B 1 246 ? -20.5 -37.688 -10.539 1 95.19 246 THR B N 1
ATOM 5912 C CA . THR B 1 246 ? -19.359 -38.406 -9.977 1 95.19 246 THR B CA 1
ATOM 5913 C C . THR B 1 246 ? -18.375 -38.812 -11.078 1 95.19 246 THR B C 1
ATOM 5915 O O . THR B 1 246 ? -18.781 -39.25 -12.141 1 95.19 246 THR B O 1
ATOM 5918 N N . PHE B 1 247 ? -17.156 -38.562 -10.844 1 93.44 247 PHE B N 1
ATOM 5919 C CA . PHE B 1 247 ? -16.141 -38.875 -11.836 1 93.44 247 PHE B CA 1
ATOM 5920 C C . PHE B 1 247 ? -15.695 -40.344 -11.711 1 93.44 247 PHE B C 1
ATOM 5922 O O . PHE B 1 247 ? -15.219 -40.75 -10.656 1 93.44 247 PHE B O 1
ATOM 5929 N N . GLU B 1 248 ? -15.898 -41.125 -12.773 1 88.06 248 GLU B N 1
ATOM 5930 C CA . GLU B 1 248 ? -15.539 -42.531 -12.82 1 88.06 248 GLU B CA 1
ATOM 5931 C C . GLU B 1 248 ? -14.766 -42.875 -14.094 1 88.06 248 GLU B C 1
ATOM 5933 O O . GLU B 1 248 ? -15.312 -42.812 -15.195 1 88.06 248 GLU B O 1
ATOM 5938 N N . GLU B 1 249 ? -13.508 -43.375 -13.922 1 83.38 249 GLU B N 1
ATOM 5939 C CA . GLU B 1 249 ? -12.625 -43.812 -15 1 83.38 249 GLU B CA 1
ATOM 5940 C C . GLU B 1 249 ? -12.508 -42.75 -16.078 1 83.38 249 GLU B C 1
ATOM 5942 O O . GLU B 1 249 ? -11.898 -41.688 -15.852 1 83.38 249 GLU B O 1
ATOM 5947 N N . ASN B 1 250 ? -13.305 -42.812 -17.234 1 86.12 250 ASN B N 1
ATOM 5948 C CA . ASN B 1 250 ? -13.156 -41.875 -18.328 1 86.12 250 ASN B CA 1
ATOM 5949 C C . ASN B 1 250 ? -14.469 -41.156 -18.641 1 86.12 250 ASN B C 1
ATOM 5951 O O . ASN B 1 250 ? -14.586 -40.469 -19.672 1 86.12 250 ASN B O 1
ATOM 5955 N N . ASN B 1 251 ? -15.438 -41.312 -17.625 1 89.44 251 ASN B N 1
ATOM 5956 C CA . ASN B 1 251 ? -16.719 -40.656 -17.828 1 89.44 251 ASN B CA 1
ATOM 5957 C C . ASN B 1 251 ? -17.25 -40.031 -16.547 1 89.44 251 ASN B C 1
ATOM 5959 O O . ASN B 1 251 ? -16.75 -40.312 -15.461 1 89.44 251 ASN B O 1
ATOM 5963 N N . VAL B 1 252 ? -18.25 -39.094 -16.797 1 93.31 252 VAL B N 1
ATOM 5964 C CA . VAL B 1 252 ? -18.984 -38.625 -15.633 1 93.31 252 VAL B CA 1
ATOM 5965 C C . VAL B 1 252 ? -20.25 -39.469 -15.422 1 93.31 252 VAL B C 1
ATOM 5967 O O . VAL B 1 252 ? -20.922 -39.812 -16.391 1 93.31 252 VAL B O 1
ATOM 5970 N N . LYS B 1 253 ? -20.422 -39.906 -14.258 1 94.81 253 LYS B N 1
ATOM 5971 C CA . LYS B 1 253 ? -21.703 -40.531 -13.883 1 94.81 253 LYS B CA 1
ATOM 5972 C C . LYS B 1 253 ? -22.656 -39.5 -13.312 1 94.81 253 LYS B C 1
ATOM 5974 O O . LYS B 1 253 ? -22.359 -38.844 -12.312 1 94.81 253 LYS B O 1
ATOM 5979 N N . VAL B 1 254 ? -23.812 -39.375 -13.922 1 95.44 254 VAL B N 1
ATOM 5980 C CA . VAL B 1 254 ? -24.797 -38.375 -13.508 1 95.44 254 VAL B CA 1
ATOM 5981 C C . VAL B 1 254 ? -25.625 -38.938 -12.344 1 95.44 254 VAL B C 1
ATOM 5983 O O . VAL B 1 254 ? -26.312 -39.938 -12.477 1 95.44 254 VAL B O 1
ATOM 5986 N N . GLU B 1 255 ? -25.609 -38.25 -11.281 1 94.31 255 GLU B N 1
ATOM 5987 C CA . GLU B 1 255 ? -26.391 -38.656 -10.109 1 94.31 255 GLU B CA 1
ATOM 5988 C C . GLU B 1 255 ? -27.734 -37.938 -10.086 1 94.31 255 GLU B C 1
ATOM 5990 O O . GLU B 1 255 ? -28.75 -38.5 -9.68 1 94.31 255 GLU B O 1
ATOM 5995 N N . GLU B 1 256 ? -27.656 -36.688 -10.344 1 95.38 256 GLU B N 1
ATOM 5996 C CA . GLU B 1 256 ? -28.828 -35.812 -10.422 1 95.38 256 GLU B CA 1
ATOM 5997 C C . GLU B 1 256 ? -28.797 -34.969 -11.695 1 95.38 256 GLU B C 1
ATOM 5999 O O . GLU B 1 256 ? -27.719 -34.562 -12.156 1 95.38 256 GLU B O 1
ATOM 6004 N N . ASP B 1 257 ? -29.953 -34.75 -12.258 1 95.69 257 ASP B N 1
ATOM 6005 C CA . ASP B 1 257 ? -30.078 -34 -13.508 1 95.69 257 ASP B CA 1
ATOM 6006 C C . ASP B 1 257 ? -31.281 -33.062 -13.469 1 95.69 257 ASP B C 1
ATOM 6008 O O . ASP B 1 257 ? -32.406 -33.5 -13.281 1 95.69 257 ASP B O 1
ATOM 6012 N N . TYR B 1 258 ? -31.016 -31.797 -13.656 1 95.62 258 TYR B N 1
ATOM 6013 C CA . TYR B 1 258 ? -32.094 -30.812 -13.57 1 95.62 258 TYR B CA 1
ATOM 6014 C C . TYR B 1 258 ? -32.094 -29.922 -14.812 1 95.62 258 TYR B C 1
ATOM 6016 O O . TYR B 1 258 ? -31.031 -29.562 -15.344 1 95.62 258 TYR B O 1
ATOM 6024 N N . ASN B 1 259 ? -33.281 -29.547 -15.25 1 94.38 259 ASN B N 1
ATOM 6025 C CA . ASN B 1 259 ? -33.438 -28.562 -16.312 1 94.38 259 ASN B CA 1
ATOM 6026 C C . ASN B 1 259 ? -33.625 -27.156 -15.75 1 94.38 259 ASN B C 1
ATOM 6028 O O . ASN B 1 259 ? -34.75 -26.734 -15.461 1 94.38 259 ASN B O 1
ATOM 6032 N N . ILE B 1 260 ? -32.5 -26.531 -15.609 1 92.56 260 ILE B N 1
ATOM 6033 C CA . ILE B 1 260 ? -32.5 -25.188 -15.047 1 92.56 260 ILE B CA 1
ATOM 6034 C C . ILE B 1 260 ? -31.344 -24.375 -15.633 1 92.56 260 ILE B C 1
ATOM 6036 O O . ILE B 1 260 ? -30.25 -24.922 -15.828 1 92.56 260 ILE B O 1
ATOM 6040 N N . TYR B 1 261 ? -31.625 -23.141 -15.969 1 91.06 261 TYR B N 1
ATOM 6041 C CA . TYR B 1 261 ? -30.594 -22.219 -16.438 1 91.06 261 TYR B CA 1
ATOM 6042 C C . TYR B 1 261 ? -29.703 -21.75 -15.297 1 91.06 261 TYR B C 1
ATOM 6044 O O . TYR B 1 261 ? -30.188 -21.203 -14.305 1 91.06 261 TYR B O 1
ATOM 6052 N N . VAL B 1 262 ? -28.406 -22.047 -15.391 1 92.44 262 VAL B N 1
ATOM 6053 C CA . VAL B 1 262 ? -27.469 -21.688 -14.336 1 92.44 262 VAL B CA 1
ATOM 6054 C C . VAL B 1 262 ? -26.25 -21 -14.938 1 92.44 262 VAL B C 1
ATOM 6056 O O . VAL B 1 262 ? -25.531 -21.594 -15.758 1 92.44 262 VAL B O 1
ATOM 6059 N N . CYS B 1 263 ? -25.984 -19.797 -14.539 1 90 263 CYS B N 1
ATOM 6060 C CA . CYS B 1 263 ? -24.812 -19.047 -15 1 90 263 CYS B CA 1
ATOM 6061 C C . CYS B 1 263 ? -23.594 -19.375 -14.148 1 90 263 CYS B C 1
ATOM 6063 O O . CYS B 1 263 ? -22.484 -19.453 -14.664 1 90 263 CYS B O 1
ATOM 6065 N N . ASN B 1 264 ? -23.859 -19.484 -12.898 1 93.94 264 ASN B N 1
ATOM 6066 C CA . ASN B 1 264 ? -22.781 -19.719 -11.93 1 93.94 264 ASN B CA 1
ATOM 6067 C C . ASN B 1 264 ? -23.312 -20.344 -10.648 1 93.94 264 ASN B C 1
ATOM 6069 O O . ASN B 1 264 ? -24.5 -20.266 -10.359 1 93.94 264 ASN B O 1
ATOM 6073 N N . LEU B 1 265 ? -22.391 -21.016 -9.992 1 95.25 265 LEU B N 1
ATOM 6074 C CA . LEU B 1 265 ? -22.766 -21.672 -8.75 1 95.25 265 LEU B CA 1
ATOM 6075 C C . LEU B 1 265 ? -21.688 -21.516 -7.688 1 95.25 265 LEU B C 1
ATOM 6077 O O . LEU B 1 265 ? -20.516 -21.312 -8.016 1 95.25 265 LEU B O 1
ATOM 6081 N N . ALA B 1 266 ? -22.109 -21.547 -6.5 1 95.5 266 ALA B N 1
ATOM 6082 C CA . ALA B 1 266 ? -21.172 -21.516 -5.371 1 95.5 266 ALA B CA 1
ATOM 6083 C C . ALA B 1 266 ? -21.703 -22.328 -4.199 1 95.5 266 ALA B C 1
ATOM 6085 O O . ALA B 1 266 ? -22.906 -22.328 -3.922 1 95.5 266 ALA B O 1
ATOM 6086 N N . LYS B 1 267 ? -20.875 -22.922 -3.545 1 93.81 267 LYS B N 1
ATOM 6087 C CA . LYS B 1 267 ? -21.234 -23.766 -2.406 1 93.81 267 LYS B CA 1
ATOM 6088 C C . LYS B 1 267 ? -21.297 -22.938 -1.119 1 93.81 267 LYS B C 1
ATOM 6090 O O . LYS B 1 267 ? -20.359 -22.188 -0.812 1 93.81 267 LYS B O 1
ATOM 6095 N N . LEU B 1 268 ? -22.312 -23.156 -0.438 1 91.69 268 LEU B N 1
ATOM 6096 C CA . LEU B 1 268 ? -22.469 -22.531 0.874 1 91.69 268 LEU B CA 1
ATOM 6097 C C . LEU B 1 268 ? -21.859 -23.422 1.964 1 91.69 268 LEU B C 1
ATOM 6099 O O . LEU B 1 268 ? -21.578 -24.594 1.73 1 91.69 268 LEU B O 1
ATOM 6103 N N . LYS B 1 269 ? -21.672 -22.906 3.135 1 84.81 269 LYS B N 1
ATOM 6104 C CA . LYS B 1 269 ? -21.047 -23.641 4.234 1 84.81 269 LYS B CA 1
ATOM 6105 C C . LYS B 1 269 ? -21.906 -24.828 4.664 1 84.81 269 LYS B C 1
ATOM 6107 O O . LYS B 1 269 ? -21.391 -25.828 5.148 1 84.81 269 LYS B O 1
ATOM 6112 N N . ASN B 1 270 ? -23.188 -24.781 4.535 1 84.56 270 ASN B N 1
ATOM 6113 C CA . ASN B 1 270 ? -24.078 -25.875 4.922 1 84.56 270 ASN B CA 1
ATOM 6114 C C . ASN B 1 270 ? -24.234 -26.906 3.805 1 84.56 270 ASN B C 1
ATOM 6116 O O . ASN B 1 270 ? -25.141 -27.734 3.842 1 84.56 270 ASN B O 1
ATOM 6120 N N . ASP B 1 271 ? -23.469 -2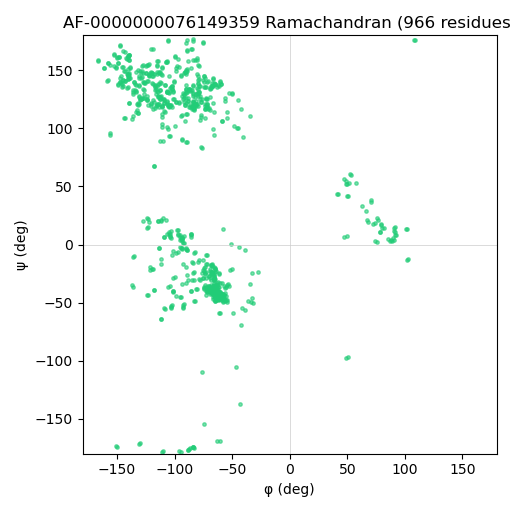6.812 2.779 1 87.25 271 ASP B N 1
ATOM 6121 C CA . ASP B 1 271 ? -23.375 -27.734 1.651 1 87.25 271 ASP B CA 1
ATOM 6122 C C . ASP B 1 271 ? -24.531 -27.531 0.675 1 87.25 271 ASP B C 1
ATOM 6124 O O . ASP B 1 271 ? -24.734 -28.359 -0.221 1 87.25 271 ASP B O 1
ATOM 6128 N N . GLU B 1 272 ? -25.219 -26.453 0.915 1 93.25 272 GLU B N 1
ATOM 6129 C CA . GLU B 1 272 ? -26.172 -26.062 -0.11 1 93.25 272 GLU B CA 1
ATOM 6130 C C . GLU B 1 272 ? -25.469 -25.328 -1.254 1 93.25 272 GLU B C 1
ATOM 6132 O O . GLU B 1 272 ? -24.328 -24.875 -1.111 1 93.25 272 GLU B O 1
ATOM 6137 N N . ILE B 1 273 ? -26.188 -25.312 -2.393 1 95.12 273 ILE B N 1
ATOM 6138 C CA . ILE B 1 273 ? -25.578 -24.719 -3.574 1 95.12 273 ILE B CA 1
ATOM 6139 C C . ILE B 1 273 ? -26.375 -23.469 -3.979 1 95.12 273 ILE B C 1
ATOM 6141 O O . ILE B 1 273 ? -27.578 -23.547 -4.211 1 95.12 273 ILE B O 1
ATOM 6145 N N . LEU B 1 274 ? -25.672 -22.375 -3.982 1 95.81 274 LEU B N 1
ATOM 6146 C CA . LEU B 1 274 ? -26.266 -21.141 -4.48 1 95.81 274 LEU B CA 1
ATOM 6147 C C . LEU B 1 274 ? -26.141 -21.062 -6 1 95.81 274 LEU B C 1
ATOM 6149 O O . LEU B 1 274 ? -25.094 -21.375 -6.566 1 95.81 274 LEU B O 1
ATOM 6153 N N . LEU B 1 275 ? -27.266 -20.625 -6.625 1 95.88 275 LEU B N 1
ATOM 6154 C CA . LEU B 1 275 ? -27.312 -20.609 -8.078 1 95.88 275 LEU B CA 1
ATOM 6155 C C . LEU B 1 275 ? -27.641 -19.203 -8.602 1 95.88 275 LEU B C 1
ATOM 6157 O O . LEU B 1 275 ? -28.641 -18.609 -8.195 1 95.88 275 LEU B O 1
ATOM 6161 N N . SER B 1 276 ? -26.781 -18.75 -9.422 1 93.88 276 SER B N 1
ATOM 6162 C CA . SER B 1 276 ? -27.156 -17.625 -10.289 1 93.88 276 SER B CA 1
ATOM 6163 C C . SER B 1 276 ? -27.812 -18.125 -11.578 1 93.88 276 SER B C 1
ATOM 6165 O O . SER B 1 276 ? -27.156 -18.766 -12.406 1 93.88 276 SER B O 1
ATOM 6167 N N . THR B 1 277 ? -29.078 -17.766 -11.828 1 89.25 277 THR B N 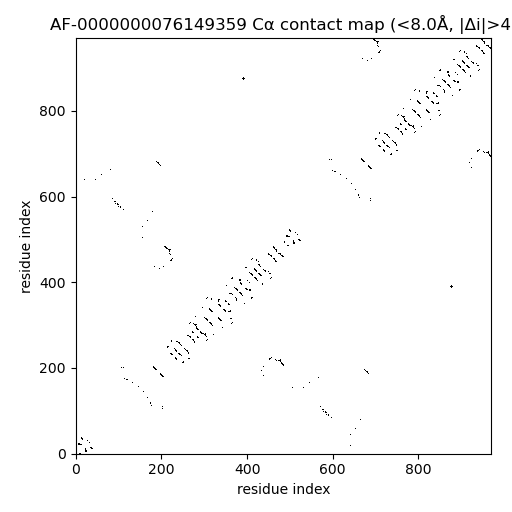1
ATOM 6168 C CA . THR B 1 277 ? -29.844 -18.344 -12.922 1 89.25 277 THR B CA 1
ATOM 6169 C C . THR B 1 277 ? -29.969 -17.359 -14.078 1 89.25 277 THR B C 1
ATOM 6171 O O . THR B 1 277 ? -30.797 -17.547 -14.977 1 89.25 277 THR B O 1
ATOM 6174 N N . GLY B 1 278 ? -29.266 -16.344 -14.023 1 87.25 278 GLY B N 1
ATOM 6175 C CA . GLY B 1 278 ? -29.406 -15.344 -15.07 1 87.25 278 GLY B CA 1
ATOM 6176 C C . GLY B 1 278 ? -30.688 -14.523 -14.938 1 87.25 278 GLY B C 1
ATOM 6177 O O . GLY B 1 278 ? -31 -13.719 -15.812 1 87.25 278 GLY B O 1
ATOM 6178 N N . GLU B 1 279 ? -31.375 -14.773 -13.969 1 88.44 279 GLU B N 1
ATOM 6179 C CA . GLU B 1 279 ? -32.562 -14 -13.617 1 88.44 279 GLU B CA 1
ATOM 6180 C C . GLU B 1 279 ? -32.344 -13.195 -12.344 1 88.44 279 GLU B C 1
ATOM 6182 O O . GLU B 1 279 ? -31.25 -13.227 -11.766 1 88.44 279 GLU B O 1
ATOM 6187 N N . SER B 1 280 ? -33.406 -12.484 -11.945 1 89.44 280 SER B N 1
ATOM 6188 C CA . SER B 1 280 ? -33.281 -11.609 -10.781 1 89.44 280 SER B CA 1
ATOM 6189 C C . SER B 1 280 ? -33.219 -12.414 -9.484 1 89.44 280 SER B C 1
ATOM 6191 O O . SER B 1 280 ? -32.688 -11.953 -8.484 1 89.44 280 SER B O 1
ATOM 6193 N N . GLU B 1 281 ? -33.75 -13.578 -9.578 1 91 281 GLU B N 1
ATOM 6194 C CA . GLU B 1 281 ? -33.844 -14.391 -8.367 1 91 281 GLU B CA 1
ATOM 6195 C C . GLU B 1 281 ? -32.594 -15.281 -8.211 1 91 281 GLU B C 1
ATOM 6197 O O . GLU B 1 281 ? -32.312 -16.094 -9.086 1 91 281 GLU B O 1
ATOM 6202 N N . LEU B 1 282 ? -31.906 -15.07 -7.105 1 94 282 LEU B N 1
ATOM 6203 C CA . LEU B 1 282 ? -30.906 -16.031 -6.684 1 94 282 LEU B CA 1
ATOM 6204 C C . LEU B 1 282 ? -31.547 -17.234 -6.004 1 94 282 LEU B C 1
ATOM 6206 O O . LEU B 1 282 ? -32.406 -17.062 -5.113 1 94 282 LEU B O 1
ATOM 6210 N N . GLN B 1 283 ? -31.156 -18.406 -6.422 1 94.88 283 GLN B N 1
ATOM 6211 C CA . GLN B 1 283 ? -31.781 -19.609 -5.883 1 94.88 283 GLN B CA 1
ATOM 6212 C C . GLN B 1 283 ? -30.781 -20.438 -5.086 1 94.88 283 GLN B C 1
ATOM 6214 O O . GLN B 1 283 ? -29.578 -20.25 -5.207 1 94.88 283 GLN B O 1
ATOM 6219 N N . VAL B 1 284 ? -31.312 -21.25 -4.23 1 95.38 284 VAL B N 1
ATOM 6220 C CA . VAL B 1 284 ? -30.516 -22.188 -3.467 1 95.38 284 VAL B CA 1
ATOM 6221 C C . VAL B 1 284 ? -31.031 -23.609 -3.699 1 95.38 284 VAL B C 1
ATOM 6223 O O . VAL B 1 284 ? -32.25 -23.844 -3.729 1 95.38 284 VAL B O 1
ATOM 6226 N N . TYR B 1 285 ? -30.156 -24.453 -4.098 1 94.62 285 TYR B N 1
ATOM 6227 C CA . TYR B 1 285 ? -30.406 -25.875 -4.102 1 94.62 285 TYR B CA 1
ATOM 6228 C C . TYR B 1 285 ? -30.141 -26.484 -2.732 1 94.62 285 TYR B C 1
ATOM 6230 O O . TYR B 1 285 ? -28.984 -26.547 -2.295 1 94.62 285 TYR B O 1
ATOM 6238 N N . SER B 1 286 ? -31.203 -27.031 -2.104 1 90.25 286 SER B N 1
ATOM 6239 C CA . SER B 1 286 ? -31.109 -27.469 -0.713 1 90.25 286 SER B CA 1
ATOM 6240 C C . SER B 1 286 ? -30.672 -28.922 -0.617 1 90.25 286 SER B C 1
ATOM 6242 O O . SER B 1 286 ? -30.625 -29.625 -1.626 1 90.25 286 SER B O 1
ATOM 6244 N N . ILE B 1 287 ? -30.438 -29.328 0.606 1 83.5 287 ILE B N 1
ATOM 6245 C CA . ILE B 1 287 ? -30.031 -30.703 0.905 1 83.5 287 ILE B CA 1
ATOM 6246 C C . ILE B 1 287 ? -31.172 -31.656 0.566 1 83.5 287 ILE B C 1
ATOM 6248 O O . ILE B 1 287 ? -30.938 -32.812 0.221 1 83.5 287 ILE B O 1
ATOM 6252 N N . ASP B 1 288 ? -32.375 -31.172 0.584 1 85.88 288 ASP B N 1
ATOM 6253 C CA . ASP B 1 288 ? -33.531 -31.984 0.253 1 85.88 288 ASP B CA 1
ATOM 6254 C C . ASP B 1 288 ? -33.781 -32 -1.254 1 85.88 288 ASP B C 1
ATOM 6256 O O . ASP B 1 288 ? -34.844 -32.406 -1.71 1 85.88 288 ASP B O 1
ATOM 6260 N N . LYS B 1 289 ? -32.906 -31.469 -1.99 1 90.88 289 LYS B N 1
ATOM 6261 C CA . LYS B 1 289 ? -32.906 -31.5 -3.449 1 90.88 289 LYS B CA 1
ATOM 6262 C C . LYS B 1 289 ? -34.031 -30.625 -3.998 1 90.88 289 LYS B C 1
ATOM 6264 O O . LYS B 1 289 ? -34.75 -31.031 -4.941 1 90.88 289 LYS B O 1
ATOM 6269 N N . GLN B 1 290 ? -34.219 -29.562 -3.309 1 92.56 290 GLN B N 1
ATOM 6270 C CA . GLN B 1 290 ? -35.219 -28.594 -3.75 1 92.56 290 GLN B CA 1
ATOM 6271 C C . GLN B 1 290 ? -34.594 -27.234 -4.062 1 92.56 290 GLN B C 1
ATOM 6273 O O . GLN B 1 290 ? -33.625 -26.844 -3.424 1 92.56 290 GLN B O 1
ATOM 6278 N N . PHE B 1 291 ? -35.219 -26.641 -5.094 1 94.62 291 PHE B N 1
ATOM 6279 C CA . PHE B 1 291 ? -34.812 -25.281 -5.418 1 94.62 291 PHE B CA 1
ATOM 6280 C C . PHE B 1 291 ? -35.688 -24.281 -4.695 1 94.62 291 PHE B C 1
ATOM 6282 O O . PHE B 1 291 ? -36.906 -24.375 -4.738 1 94.62 291 PHE B O 1
ATOM 6289 N N . LYS B 1 292 ? -35.062 -23.375 -3.949 1 93.88 292 LYS B N 1
ATOM 6290 C CA . LYS B 1 292 ? -35.781 -22.312 -3.232 1 93.88 292 LYS B CA 1
ATOM 6291 C C . LYS B 1 292 ? -35.188 -20.938 -3.539 1 93.88 292 LYS B C 1
ATOM 6293 O O . LYS B 1 292 ? -34 -20.812 -3.779 1 93.88 292 LYS B O 1
ATOM 6298 N N . PRO B 1 293 ? -36.094 -19.953 -3.486 1 93.25 293 PRO B N 1
ATOM 6299 C CA . PRO B 1 293 ? -35.531 -18.609 -3.643 1 93.25 293 PRO B CA 1
ATOM 6300 C C . PRO B 1 293 ? -34.656 -18.188 -2.467 1 93.25 293 PRO B C 1
ATOM 6302 O O . PRO B 1 293 ? -34.969 -18.516 -1.316 1 93.25 293 PRO B O 1
ATOM 6305 N N . PHE B 1 294 ? -33.594 -17.578 -2.77 1 94.38 294 PHE B N 1
ATOM 6306 C CA . PHE B 1 294 ? -32.719 -17.062 -1.736 1 94.38 294 PHE B CA 1
ATOM 6307 C C . PHE B 1 294 ? -32.875 -15.555 -1.587 1 94.38 294 PHE B C 1
ATOM 6309 O O . PHE B 1 294 ? -33.156 -15.055 -0.489 1 94.38 294 PHE B O 1
ATOM 6316 N N . LYS B 1 295 ? -32.75 -14.805 -2.686 1 93.06 295 LYS B N 1
ATOM 6317 C CA . LYS B 1 295 ? -32.875 -13.352 -2.727 1 93.06 295 LYS B CA 1
ATOM 6318 C C . LYS B 1 295 ? -33.219 -12.867 -4.129 1 93.06 295 LYS B C 1
ATOM 6320 O O . LYS B 1 295 ? -32.719 -13.398 -5.121 1 93.06 295 LYS B O 1
ATOM 6325 N N . SER B 1 296 ? -34.094 -11.836 -4.176 1 91.75 296 SER B N 1
ATOM 6326 C CA . SER B 1 296 ? -34.438 -11.227 -5.453 1 91.75 296 SER B CA 1
ATOM 6327 C C . SER B 1 296 ? -33.719 -9.891 -5.637 1 91.75 296 SER B C 1
ATOM 6329 O O . SER B 1 296 ? -33.625 -9.094 -4.695 1 91.75 296 SER B O 1
ATOM 6331 N N . PHE B 1 297 ? -33.188 -9.711 -6.828 1 87.81 297 PHE B N 1
ATOM 6332 C CA . PHE B 1 297 ? -32.531 -8.461 -7.145 1 87.81 297 PHE B CA 1
ATOM 6333 C C . PHE B 1 297 ? -33.281 -7.695 -8.227 1 87.81 297 PHE B C 1
ATOM 6335 O O . PHE B 1 297 ? -32.688 -6.863 -8.922 1 87.81 297 PHE B O 1
ATOM 6342 N N . SER B 1 298 ? -34.5 -8.039 -8.359 1 84.19 298 SER B N 1
ATOM 6343 C CA . SER B 1 298 ? -35.281 -7.355 -9.375 1 84.19 298 SER B CA 1
ATOM 6344 C C . SER B 1 298 ? -35.156 -5.844 -9.258 1 84.19 298 SER B C 1
ATOM 6346 O O . SER B 1 298 ? -35.219 -5.289 -8.156 1 84.19 298 SER B O 1
ATOM 6348 N N . PRO B 1 299 ? -34.844 -5.145 -10.391 1 82.25 299 PRO B N 1
ATOM 6349 C CA . PRO B 1 299 ? -34.938 -5.586 -11.781 1 82.25 299 PRO B CA 1
ATOM 6350 C C . PRO B 1 299 ? -33.625 -6.082 -12.336 1 82.25 299 PRO B C 1
ATOM 6352 O O . PRO B 1 299 ? -33.5 -6.344 -13.539 1 82.25 299 PRO B O 1
ATOM 6355 N N . PHE B 1 300 ? -32.656 -6.223 -11.562 1 85.94 300 PHE B N 1
ATOM 6356 C CA . PHE B 1 300 ? -31.359 -6.676 -12.047 1 85.94 300 PHE B CA 1
ATOM 6357 C C . PHE B 1 300 ? -31.312 -8.195 -12.141 1 85.94 300 PHE B C 1
ATOM 6359 O O . PHE B 1 300 ? -32.094 -8.883 -11.484 1 85.94 300 PHE B O 1
ATOM 6366 N N . LYS B 1 301 ? -30.375 -8.633 -12.969 1 89 301 LYS B N 1
ATOM 6367 C CA . LYS B 1 301 ? -30.156 -10.07 -13.133 1 89 301 LYS B CA 1
ATOM 6368 C C . LYS B 1 301 ? -28.812 -10.484 -12.523 1 89 301 LYS B C 1
ATOM 6370 O O . LYS B 1 301 ? -27.844 -9.719 -12.562 1 89 301 LYS B O 1
ATOM 6375 N N . SER B 1 302 ? -28.797 -11.656 -12 1 91.56 302 SER B N 1
ATOM 6376 C CA . SER B 1 302 ? -27.547 -12.172 -11.438 1 91.56 302 SER B CA 1
ATOM 6377 C C . SER B 1 302 ? -26.734 -12.938 -12.484 1 91.56 302 SER B C 1
ATOM 6379 O O . SER B 1 302 ? -27.297 -13.75 -13.234 1 91.56 302 SER B O 1
ATOM 6381 N N . VAL B 1 303 ? -25.422 -12.648 -12.539 1 89.88 303 VAL B N 1
ATOM 6382 C CA . VAL B 1 303 ? -24.594 -13.297 -13.555 1 89.88 303 VAL B CA 1
ATOM 6383 C C . VAL B 1 303 ? -23.5 -14.125 -12.875 1 89.88 303 VAL B C 1
ATOM 6385 O O . VAL B 1 303 ? -22.906 -15.016 -13.5 1 89.88 303 VAL B O 1
ATOM 6388 N N . SER B 1 304 ? -23.203 -13.836 -11.695 1 93.5 304 SER B N 1
ATOM 6389 C CA . SER B 1 304 ? -22.172 -14.578 -10.984 1 93.5 304 SER B CA 1
ATOM 6390 C C . SER B 1 304 ? -22.469 -14.625 -9.484 1 93.5 304 SER B C 1
ATOM 6392 O O . SER B 1 304 ? -23.172 -13.766 -8.961 1 93.5 304 SER B O 1
ATOM 6394 N N . VAL B 1 305 ? -21.922 -15.617 -8.875 1 95.94 305 VAL B N 1
ATOM 6395 C CA . VAL B 1 305 ? -22.031 -15.758 -7.426 1 95.94 305 VAL B CA 1
ATOM 6396 C C . VAL B 1 305 ? -20.766 -16.406 -6.867 1 95.94 305 VAL B C 1
ATOM 6398 O O . VAL B 1 305 ? -20.156 -17.25 -7.52 1 95.94 305 VAL B O 1
ATOM 6401 N N . HIS B 1 306 ? -20.328 -15.953 -5.777 1 96.44 306 HIS B N 1
ATOM 6402 C CA . HIS B 1 306 ? -19.188 -16.5 -5.059 1 96.44 306 HIS B CA 1
ATOM 6403 C C . HIS B 1 306 ? -19.406 -16.438 -3.551 1 96.44 306 HIS B C 1
ATOM 6405 O O . HIS B 1 306 ? -20 -15.484 -3.039 1 96.44 306 HIS B O 1
ATOM 6411 N N . VAL B 1 307 ? -18.984 -17.453 -2.914 1 94.69 307 VAL B N 1
ATOM 6412 C CA . VAL B 1 307 ? -19 -17.469 -1.455 1 94.69 307 VAL B CA 1
ATOM 6413 C C . VAL B 1 307 ? -17.578 -17.516 -0.913 1 94.69 307 VAL B C 1
ATOM 6415 O O . VAL B 1 307 ? -16.812 -18.438 -1.233 1 94.69 307 VAL B O 1
ATOM 6418 N N . SER B 1 308 ? -17.281 -16.547 -0.172 1 90.56 308 SER B N 1
ATOM 6419 C CA . SER B 1 308 ? -15.938 -16.469 0.38 1 90.56 308 SER B CA 1
ATOM 6420 C C . SER B 1 308 ? -15.75 -17.453 1.527 1 90.56 308 SER B C 1
ATOM 6422 O O . SER B 1 308 ? -16.719 -18.062 1.983 1 90.56 308 SER B O 1
ATOM 6424 N N . LYS B 1 309 ? -14.508 -17.5 1.984 1 83.38 309 LYS B N 1
ATOM 6425 C CA . LYS B 1 309 ? -14.188 -18.375 3.113 1 83.38 309 LYS B CA 1
ATOM 6426 C C . LYS B 1 309 ? -14.852 -17.875 4.395 1 83.38 309 LYS B C 1
ATOM 6428 O O . LYS B 1 309 ? -15.117 -18.656 5.309 1 83.38 309 LYS B O 1
ATOM 6433 N N . THR B 1 310 ? -15.156 -16.625 4.457 1 78.5 310 THR B N 1
ATOM 6434 C CA . THR B 1 310 ? -15.805 -16.031 5.625 1 78.5 310 THR B CA 1
ATOM 6435 C C . THR B 1 310 ? -17.328 -16.016 5.449 1 78.5 310 THR B C 1
ATOM 6437 O O . THR B 1 310 ? -18.031 -15.367 6.215 1 78.5 310 THR B O 1
ATOM 6440 N N . ASN B 1 311 ? -17.828 -16.609 4.441 1 84.69 311 ASN B N 1
ATOM 6441 C CA . ASN B 1 311 ? -19.234 -16.859 4.16 1 84.69 311 ASN B CA 1
ATOM 6442 C C . ASN B 1 311 ? -19.938 -15.594 3.662 1 84.69 311 ASN B C 1
ATOM 6444 O O . ASN B 1 311 ? -21.156 -15.453 3.824 1 84.69 311 ASN B O 1
ATOM 6448 N N . GLU B 1 312 ? -19.172 -14.742 3.193 1 88.69 312 GLU B N 1
ATOM 6449 C CA . GLU B 1 312 ? -19.781 -13.633 2.457 1 88.69 312 GLU B CA 1
ATOM 6450 C C . GLU B 1 312 ? -20.172 -14.062 1.048 1 88.69 312 GLU B C 1
ATOM 6452 O O . GLU B 1 312 ? -19.469 -14.836 0.405 1 88.69 312 GLU B O 1
ATOM 6457 N N . ILE B 1 313 ? -21.281 -13.539 0.658 1 94.19 313 ILE B N 1
ATOM 6458 C CA . ILE B 1 313 ? -21.781 -13.898 -0.666 1 94.19 313 ILE B CA 1
ATOM 6459 C C . ILE B 1 313 ? -21.594 -12.719 -1.621 1 94.19 313 ILE B C 1
ATOM 6461 O O . ILE B 1 313 ? -22.078 -11.617 -1.354 1 94.19 313 ILE B O 1
ATOM 6465 N N . PHE B 1 314 ? -20.906 -12.969 -2.658 1 95.5 314 PHE B N 1
ATOM 6466 C CA . PHE B 1 314 ? -20.688 -11.969 -3.699 1 95.5 314 PHE B CA 1
ATOM 6467 C C . PHE B 1 314 ? -21.547 -12.266 -4.922 1 95.5 314 PHE B C 1
ATOM 6469 O O . PHE B 1 314 ? -21.578 -13.398 -5.406 1 95.5 314 PHE B O 1
ATOM 6476 N N . VAL B 1 315 ? -22.266 -11.242 -5.418 1 95.38 315 VAL B N 1
ATOM 6477 C CA . VAL B 1 315 ? -23.141 -11.438 -6.574 1 95.38 315 VAL B CA 1
ATOM 6478 C C . VAL B 1 315 ? -22.859 -10.367 -7.621 1 95.38 315 VAL B C 1
ATOM 6480 O O . VAL B 1 315 ? -22.828 -9.172 -7.309 1 95.38 315 VAL B O 1
ATOM 6483 N N . GLY B 1 316 ? -22.562 -10.812 -8.805 1 93.56 316 GLY B N 1
ATOM 6484 C CA . GLY B 1 316 ? -22.531 -9.898 -9.938 1 93.56 316 GLY B CA 1
ATOM 6485 C C . GLY B 1 316 ? -23.891 -9.664 -10.555 1 93.56 316 GLY B C 1
ATOM 6486 O O . GLY B 1 316 ? -24.625 -10.617 -10.828 1 93.56 316 GLY B O 1
ATOM 6487 N N . LEU B 1 317 ? -24.219 -8.383 -10.734 1 90.81 317 LEU B N 1
ATOM 6488 C CA . LEU B 1 317 ? -25.547 -8.023 -11.234 1 90.81 317 LEU B CA 1
ATOM 6489 C C . LEU B 1 317 ? -25.438 -7.199 -12.516 1 90.81 317 LEU B C 1
ATOM 6491 O O . LEU B 1 317 ? -24.531 -6.379 -12.656 1 90.81 317 LEU B O 1
ATOM 6495 N N . THR B 1 318 ? -26.406 -7.445 -13.359 1 85.56 318 THR B N 1
ATOM 6496 C CA . THR B 1 318 ? -26.516 -6.668 -14.586 1 85.56 318 THR B CA 1
ATOM 6497 C C . THR B 1 318 ? -27.969 -6.328 -14.883 1 85.56 318 THR B C 1
ATOM 6499 O O . THR B 1 318 ? -28.891 -7.023 -14.43 1 85.56 318 THR B O 1
ATOM 6502 N N . GLU B 1 319 ? -28.234 -5.113 -15.492 1 77.12 319 GLU B N 1
ATOM 6503 C CA . GLU B 1 319 ? -29.594 -4.73 -15.883 1 77.12 319 GLU B CA 1
ATOM 6504 C C . GLU B 1 319 ? -30.094 -5.59 -17.047 1 77.12 319 GLU B C 1
ATOM 6506 O O . GLU B 1 319 ? -31.312 -5.781 -17.203 1 77.12 319 GLU B O 1
ATOM 6511 N N . CYS B 1 320 ? -29.359 -5.797 -17.906 1 63.94 320 CYS B N 1
ATOM 6512 C CA . CYS B 1 320 ? -29.766 -6.613 -19.047 1 63.94 320 CYS B CA 1
ATOM 6513 C C . CYS B 1 320 ? -28.938 -7.891 -19.125 1 63.94 320 CYS B C 1
ATOM 6515 O O . CYS B 1 320 ? -27.875 -7.977 -18.516 1 63.94 320 CYS B O 1
ATOM 6517 N N . TYR B 1 321 ? -29.75 -8.922 -19.25 1 55.97 321 TYR B N 1
ATOM 6518 C CA . TYR B 1 321 ? -29.141 -10.211 -19.547 1 55.97 321 TYR B CA 1
ATOM 6519 C C . TYR B 1 321 ? -29.359 -10.594 -21.016 1 55.97 321 TYR B C 1
ATOM 6521 O O . TYR B 1 321 ? -30.359 -10.188 -21.609 1 55.97 321 TYR B O 1
ATOM 6529 N N . PRO B 1 322 ? -28.5 -11.227 -21.672 1 47.31 322 PRO B N 1
ATOM 6530 C CA . PRO B 1 322 ? -27.234 -11.938 -21.594 1 47.31 322 PRO B CA 1
ATOM 6531 C C . PRO B 1 322 ? -26.047 -11.07 -21.984 1 47.31 322 PRO B C 1
ATOM 6533 O O . PRO B 1 322 ? -26.219 -10.008 -22.594 1 47.31 322 PRO B O 1
ATOM 6536 N N . VAL B 1 323 ? -24.828 -11.469 -21.547 1 45.53 323 VAL B N 1
ATOM 6537 C CA . VAL B 1 323 ? -23.562 -10.938 -22.016 1 45.53 323 VAL B CA 1
ATOM 6538 C C . VAL B 1 323 ? -23.672 -10.586 -23.5 1 45.53 323 VAL B C 1
ATOM 6540 O O . VAL B 1 323 ? -22.828 -9.867 -24.031 1 45.53 323 VAL B O 1
ATOM 6543 N N . THR B 1 324 ? -24.391 -11.289 -24.203 1 44.25 324 THR B N 1
ATOM 6544 C CA . THR B 1 324 ? -24.391 -11.211 -25.656 1 44.25 324 THR B CA 1
ATOM 6545 C C . THR B 1 324 ? -24.953 -9.867 -26.125 1 44.25 324 THR B C 1
ATOM 6547 O O . THR B 1 324 ? -24.875 -9.531 -27.297 1 44.25 324 THR B O 1
ATOM 6550 N N . TYR B 1 325 ? -25.594 -9.234 -25.312 1 44.94 325 TYR B N 1
ATOM 6551 C CA . TYR B 1 325 ? -26.156 -7.996 -25.844 1 44.94 325 TYR B CA 1
ATOM 6552 C C . TYR B 1 325 ? -25.438 -6.781 -25.266 1 44.94 325 TYR B C 1
ATOM 6554 O O . TYR B 1 325 ? -25.062 -6.777 -24.094 1 44.94 325 TYR B O 1
ATOM 6562 N N . PRO B 1 326 ? -24.953 -5.965 -26.219 1 46.06 326 PRO B N 1
ATOM 6563 C CA . PRO B 1 326 ? -24.219 -4.781 -25.781 1 46.06 326 PRO B CA 1
ATOM 6564 C C . PRO B 1 326 ? -24.906 -4.043 -24.641 1 46.06 326 PRO B C 1
ATOM 6566 O O . PRO B 1 326 ? -26.109 -3.756 -24.719 1 46.06 326 PRO B O 1
ATOM 6569 N N . ALA B 1 327 ? -24.438 -4.281 -23.562 1 49.06 327 ALA B N 1
ATOM 6570 C CA . ALA B 1 327 ? -24.891 -3.416 -22.484 1 49.06 327 ALA B CA 1
ATOM 6571 C C . ALA B 1 327 ? -24.953 -1.958 -22.938 1 49.06 327 ALA B C 1
ATOM 6573 O O . ALA B 1 327 ? -24.047 -1.475 -23.609 1 49.06 327 ALA B O 1
ATOM 6574 N N . LYS B 1 328 ? -26.047 -1.549 -22.906 1 53.19 328 LYS B N 1
ATOM 6575 C CA . LYS B 1 328 ? -26.062 -0.109 -23.141 1 53.19 328 LYS B CA 1
ATOM 6576 C C . LYS B 1 328 ? -25.109 0.623 -22.203 1 53.19 328 LYS B C 1
ATOM 6578 O O . LYS B 1 328 ? -24.891 0.176 -21.078 1 53.19 328 LYS B O 1
ATOM 6583 N N . GLU B 1 329 ? -24.328 1.448 -22.844 1 52.28 329 GLU B N 1
ATOM 6584 C CA . GLU B 1 329 ? -23.375 2.256 -22.094 1 52.28 329 GLU B CA 1
ATOM 6585 C C . GLU B 1 329 ? -23.922 2.627 -20.719 1 52.28 329 GLU B C 1
ATOM 6587 O O . GLU B 1 329 ? -23.188 2.697 -19.734 1 52.28 329 GLU B O 1
ATOM 6592 N N . ASP B 1 330 ? -25.312 2.605 -20.688 1 55.47 330 ASP B N 1
ATOM 6593 C CA . ASP B 1 330 ? -25.938 3.143 -19.484 1 55.47 330 ASP B CA 1
ATOM 6594 C C . ASP B 1 330 ? -26.453 2.02 -18.594 1 55.47 330 ASP B C 1
ATOM 6596 O O . ASP B 1 330 ? -27.062 2.279 -17.547 1 55.47 330 ASP B O 1
ATOM 6600 N N . SER B 1 331 ? -26.078 0.765 -19.031 1 62.22 331 SER B N 1
ATOM 6601 C CA . SER B 1 331 ? -26.594 -0.338 -18.219 1 62.22 331 SER B CA 1
ATOM 6602 C C . SER B 1 331 ? -25.859 -0.425 -16.875 1 62.22 331 SER B C 1
ATOM 6604 O O . SER B 1 331 ? -24.641 -0.238 -16.812 1 62.22 331 SER B O 1
ATOM 6606 N N . VAL B 1 332 ? -26.688 -0.619 -15.844 1 64.56 332 VAL B N 1
ATOM 6607 C CA . VAL B 1 332 ? -26.156 -0.715 -14.492 1 64.56 332 VAL B CA 1
ATOM 6608 C C . VAL B 1 332 ? -25.531 -2.096 -14.273 1 64.56 332 VAL B C 1
ATOM 6610 O O . VAL B 1 332 ? -26.172 -3.115 -14.57 1 64.56 332 VAL B O 1
ATOM 6613 N N . ARG B 1 333 ? -24.281 -2.006 -13.93 1 81.12 333 ARG B N 1
ATOM 6614 C CA . ARG B 1 333 ? -23.547 -3.203 -13.531 1 81.12 333 ARG B CA 1
ATOM 6615 C C . ARG B 1 333 ? -22.859 -3.002 -12.188 1 81.12 333 ARG B C 1
ATOM 6617 O O . ARG B 1 333 ? -22.219 -1.972 -11.953 1 81.12 333 ARG B O 1
ATOM 6624 N N . LYS B 1 334 ? -23.172 -3.959 -11.312 1 87.44 334 LYS B N 1
ATOM 6625 C CA . LYS B 1 334 ? -22.594 -3.791 -9.977 1 87.44 334 LYS B CA 1
ATOM 6626 C C . LYS B 1 334 ? -22.312 -5.141 -9.328 1 87.44 334 LYS B C 1
ATOM 6628 O O . LYS B 1 334 ? -22.766 -6.18 -9.82 1 87.44 334 LYS B O 1
ATOM 6633 N N . VAL B 1 335 ? -21.5 -5.133 -8.359 1 92.12 335 VAL B N 1
ATOM 6634 C CA . VAL B 1 335 ? -21.25 -6.266 -7.473 1 92.12 335 VAL B CA 1
ATOM 6635 C C . VAL B 1 335 ? -21.766 -5.941 -6.07 1 92.12 335 VAL B C 1
ATOM 6637 O O . VAL B 1 335 ? -21.516 -4.852 -5.551 1 92.12 335 VAL B O 1
ATOM 6640 N N . VAL B 1 336 ? -22.484 -6.891 -5.531 1 90.44 336 VAL B N 1
ATOM 6641 C CA . VAL B 1 336 ? -22.984 -6.695 -4.172 1 90.44 336 VAL B CA 1
ATOM 6642 C C . VAL B 1 336 ? -22.438 -7.793 -3.262 1 90.44 336 VAL B C 1
ATOM 6644 O O . VAL B 1 336 ? -22.219 -8.922 -3.703 1 90.44 336 VAL B O 1
ATOM 6647 N N . ILE B 1 337 ? -22.234 -7.422 -2.055 1 89.62 337 ILE B N 1
ATOM 6648 C CA . ILE B 1 337 ? -21.828 -8.375 -1.027 1 89.62 337 ILE B CA 1
ATOM 6649 C C . ILE B 1 337 ? -22.969 -8.586 -0.035 1 89.62 337 ILE B C 1
ATOM 6651 O O . ILE B 1 337 ? -23.5 -7.617 0.508 1 89.62 337 ILE B O 1
ATOM 6655 N N . LEU B 1 338 ? -23.328 -9.867 0.118 1 89.25 338 LEU B N 1
ATOM 6656 C CA . LEU B 1 338 ? -24.391 -10.234 1.046 1 89.25 338 LEU B CA 1
ATOM 6657 C C . LEU B 1 338 ? -23.828 -11 2.24 1 89.25 338 LEU B C 1
ATOM 6659 O O . LEU B 1 338 ? -22.797 -11.664 2.127 1 89.25 338 LEU B O 1
ATOM 6663 N N . ASN B 1 339 ? -24.547 -10.867 3.324 1 83.56 339 ASN B N 1
ATOM 6664 C CA . ASN B 1 339 ? -24.297 -11.828 4.398 1 83.56 339 ASN B CA 1
ATOM 6665 C C . ASN B 1 339 ? -25.078 -13.125 4.18 1 83.56 339 ASN B C 1
ATOM 6667 O O . ASN B 1 339 ? -25.703 -13.305 3.139 1 83.56 339 ASN B O 1
ATOM 6671 N N . THR B 1 340 ? -25.031 -14.031 5.141 1 83.75 340 THR B N 1
ATOM 6672 C CA . THR B 1 340 ? -25.609 -15.359 5 1 83.75 340 THR B CA 1
ATOM 6673 C C . THR B 1 340 ? -27.125 -15.281 4.949 1 83.75 340 THR B C 1
ATOM 6675 O O . THR B 1 340 ? -27.781 -16.188 4.43 1 83.75 340 THR B O 1
ATOM 6678 N N . ASP B 1 341 ? -27.641 -14.094 5.414 1 82.5 341 ASP B N 1
ATOM 6679 C CA . ASP B 1 341 ? -29.078 -13.938 5.441 1 82.5 341 ASP B CA 1
ATOM 6680 C C . ASP B 1 341 ? -29.594 -13.266 4.164 1 82.5 341 ASP B C 1
ATOM 6682 O O . ASP B 1 341 ? -30.797 -13.125 3.965 1 82.5 341 ASP B O 1
ATOM 6686 N N . GLY B 1 342 ? -28.688 -12.906 3.346 1 85.94 342 GLY B N 1
ATOM 6687 C CA . GLY B 1 342 ? -29.047 -12.297 2.07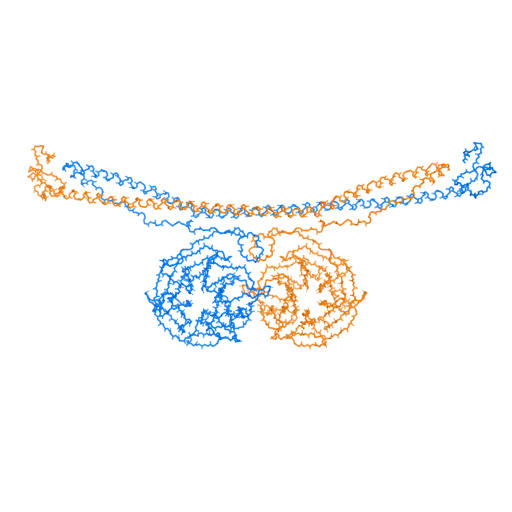8 1 85.94 342 GLY B CA 1
ATOM 6688 C C . GLY B 1 342 ? -29.125 -10.781 2.143 1 85.94 342 GLY B C 1
ATOM 6689 O O . GLY B 1 342 ? -29.547 -10.133 1.185 1 85.94 342 GLY B O 1
ATOM 6690 N N . ASP B 1 343 ? -28.703 -10.211 3.258 1 81.75 343 ASP B N 1
ATOM 6691 C CA . ASP B 1 343 ? -28.703 -8.758 3.371 1 81.75 343 ASP B CA 1
ATOM 6692 C C . ASP B 1 343 ? -27.5 -8.148 2.658 1 81.75 343 ASP B C 1
ATOM 6694 O O . ASP B 1 343 ? -26.375 -8.641 2.801 1 81.75 343 ASP B O 1
ATOM 6698 N N . ILE B 1 344 ? -27.797 -7.137 1.915 1 81.62 344 ILE B N 1
ATOM 6699 C CA . ILE B 1 344 ? -26.719 -6.465 1.193 1 81.62 344 ILE B CA 1
ATOM 6700 C C . ILE B 1 344 ? -25.844 -5.684 2.176 1 81.62 344 ILE B C 1
ATOM 6702 O O . ILE B 1 344 ? -26.344 -4.855 2.938 1 81.62 344 ILE B O 1
ATOM 6706 N N . GLN B 1 345 ? -24.578 -6.035 2.07 1 74.19 345 GLN B N 1
ATOM 6707 C CA . GLN B 1 345 ? -23.641 -5.359 2.945 1 74.19 345 GLN B CA 1
ATOM 6708 C C . GLN B 1 345 ? -22.875 -4.266 2.193 1 74.19 345 GLN B C 1
ATOM 6710 O O . GLN B 1 345 ? -22.609 -3.199 2.75 1 74.19 345 GLN B O 1
ATOM 6715 N N . HIS B 1 346 ? -22.5 -4.566 0.991 1 75.81 346 HIS B N 1
ATOM 6716 C CA . HIS B 1 346 ? -21.734 -3.652 0.14 1 75.81 346 HIS B CA 1
ATOM 6717 C C . HIS B 1 346 ? -22.219 -3.715 -1.304 1 75.81 346 HIS B C 1
ATOM 6719 O O . HIS B 1 346 ? -22.734 -4.746 -1.745 1 75.81 346 HIS B O 1
ATOM 6725 N N . THR B 1 347 ? -22.141 -2.568 -1.936 1 81.62 347 THR B N 1
ATOM 6726 C CA . THR B 1 347 ? -22.391 -2.484 -3.369 1 81.62 347 THR B CA 1
ATOM 6727 C C . THR B 1 347 ? -21.266 -1.755 -4.086 1 81.62 347 THR B C 1
ATOM 6729 O O . THR B 1 347 ? -20.859 -0.668 -3.668 1 81.62 347 THR B O 1
ATOM 6732 N N . TYR B 1 348 ? -20.734 -2.395 -5.039 1 83.25 348 TYR B N 1
ATOM 6733 C CA . TYR B 1 348 ? -19.703 -1.799 -5.879 1 83.25 348 TYR B CA 1
ATOM 6734 C C . TYR B 1 348 ? -20.234 -1.5 -7.273 1 83.25 348 TYR B C 1
ATOM 6736 O O . TYR B 1 348 ? -20.516 -2.418 -8.047 1 83.25 348 TYR B O 1
ATOM 6744 N N . GLU B 1 349 ? -20.312 -0.265 -7.629 1 79.94 349 GLU B N 1
ATOM 6745 C CA . GLU B 1 349 ? -20.859 0.106 -8.93 1 79.94 349 GLU B CA 1
ATOM 6746 C C . GLU B 1 349 ? -20 1.178 -9.602 1 79.94 349 GLU B C 1
ATOM 6748 O O . GLU B 1 349 ? -19.797 1.143 -10.82 1 79.94 349 GLU B O 1
ATOM 6753 N N . TYR B 1 350 ? -19.5 2.041 -8.82 1 69.62 350 TYR B N 1
ATOM 6754 C CA . TYR B 1 350 ? -18.734 3.174 -9.344 1 69.62 350 TYR B CA 1
ATOM 6755 C C . TYR B 1 350 ? -17.375 3.281 -8.664 1 69.62 350 TYR B C 1
ATOM 6757 O O . TYR B 1 350 ? -17.203 2.83 -7.531 1 69.62 350 TYR B O 1
ATOM 6765 N N . ASP B 1 351 ? -16.531 3.766 -9.555 1 64.25 351 ASP B N 1
ATOM 6766 C CA . ASP B 1 351 ? -15.227 4.047 -8.953 1 64.25 351 ASP B CA 1
ATOM 6767 C C . ASP B 1 351 ? -15.219 5.422 -8.289 1 64.25 351 ASP B C 1
ATOM 6769 O O . ASP B 1 351 ? -16.266 6.066 -8.172 1 64.25 351 ASP B O 1
ATOM 6773 N N . LYS B 1 352 ? -14.047 5.879 -7.793 1 53.62 352 LYS B N 1
ATOM 6774 C CA . LYS B 1 352 ? -13.875 7.129 -7.055 1 53.62 352 LYS B CA 1
ATOM 6775 C C . LYS B 1 352 ? -14.25 8.336 -7.914 1 53.62 352 LYS B C 1
ATOM 6777 O O . LYS B 1 352 ? -14.633 9.383 -7.391 1 53.62 352 LYS B O 1
ATOM 6782 N N . GLU B 1 353 ? -14.141 8.133 -9.234 1 56.16 353 GLU B N 1
ATOM 6783 C CA . GLU B 1 353 ? -14.43 9.211 -10.172 1 56.16 353 GLU B CA 1
ATOM 6784 C C . GLU B 1 353 ? -15.852 9.102 -10.711 1 56.16 353 GLU B C 1
ATOM 6786 O O . GLU B 1 353 ? -16.188 9.703 -11.742 1 56.16 353 GLU B O 1
ATOM 6791 N N . SER B 1 354 ? -16.609 8.289 -10.102 1 57.41 354 SER B N 1
ATOM 6792 C CA . SER B 1 354 ? -18.016 8.102 -10.461 1 57.41 354 SER B CA 1
ATOM 6793 C C . SER B 1 354 ? -18.141 7.445 -11.836 1 57.41 354 SER B C 1
ATOM 6795 O O . SER B 1 354 ? -19.109 7.695 -12.555 1 57.41 354 SER B O 1
ATOM 6797 N N . LYS B 1 355 ? -17.172 6.891 -12.211 1 71.25 355 LYS B N 1
ATOM 6798 C CA . LYS B 1 355 ? -17.266 6.078 -13.422 1 71.25 355 LYS B CA 1
ATOM 6799 C C . LYS B 1 355 ? -17.672 4.645 -13.086 1 71.25 355 LYS B C 1
ATOM 6801 O O . LYS B 1 355 ? -17.297 4.117 -12.039 1 71.25 355 LYS B O 1
ATOM 6806 N N . ARG B 1 356 ? -18.297 4.09 -14.008 1 75.94 356 ARG B N 1
ATOM 6807 C CA . ARG B 1 356 ? -18.75 2.715 -13.797 1 75.94 356 ARG B CA 1
ATOM 6808 C C . ARG B 1 356 ? -17.547 1.765 -13.734 1 75.94 356 ARG B C 1
ATOM 6810 O O . ARG B 1 356 ? -16.641 1.836 -14.57 1 75.94 356 ARG B O 1
ATOM 6817 N N . LEU B 1 357 ? -17.656 0.902 -12.773 1 81.19 357 LEU B N 1
ATOM 6818 C CA . LEU B 1 357 ? -16.531 -0.006 -12.523 1 81.19 357 LEU B CA 1
ATOM 6819 C C . LEU B 1 357 ? -16.562 -1.181 -13.5 1 81.19 357 LEU B C 1
ATOM 6821 O O . LEU B 1 357 ? -15.523 -1.622 -13.984 1 81.19 357 LEU B O 1
ATOM 6825 N N . PHE B 1 358 ? -17.828 -1.64 -13.773 1 86.12 358 PHE B N 1
ATOM 6826 C CA . PHE B 1 358 ? -17.891 -2.941 -14.43 1 86.12 358 PHE B CA 1
ATOM 6827 C C . PHE B 1 358 ? -18.625 -2.836 -15.766 1 86.12 358 PHE B C 1
ATOM 6829 O O . PHE B 1 358 ? -19.547 -2.023 -15.914 1 86.12 358 PHE B O 1
ATOM 6836 N N . SER B 1 359 ? -18.219 -3.643 -16.688 1 81.69 359 SER B N 1
ATOM 6837 C CA . SER B 1 359 ? -18.969 -3.916 -17.906 1 81.69 359 SER B CA 1
ATOM 6838 C C . SER B 1 359 ? -19.859 -5.145 -17.734 1 81.69 359 SER B C 1
ATOM 6840 O O . SER B 1 359 ? -21.062 -5.094 -18.016 1 81.69 359 SER B O 1
ATOM 6842 N N . ASN B 1 360 ? -19.297 -6.27 -17.281 1 84.5 360 ASN B N 1
ATOM 6843 C CA . ASN B 1 360 ? -19.969 -7.52 -16.969 1 84.5 360 ASN B CA 1
ATOM 6844 C C . ASN B 1 360 ? -19.172 -8.352 -15.969 1 84.5 360 ASN B C 1
ATOM 6846 O O . ASN B 1 360 ? -18.344 -9.164 -16.359 1 84.5 360 ASN B O 1
ATOM 6850 N N . PRO B 1 361 ? -19.516 -8.203 -14.656 1 90.25 361 PRO B N 1
ATOM 6851 C CA . PRO B 1 361 ? -18.781 -8.984 -13.664 1 90.25 361 PRO B CA 1
ATOM 6852 C C . PRO B 1 361 ? -19.219 -10.445 -13.625 1 90.25 361 PRO B C 1
ATOM 6854 O O . PRO B 1 361 ? -19.906 -10.859 -12.688 1 90.25 361 PRO B O 1
ATOM 6857 N N . HIS B 1 362 ? -18.703 -11.25 -14.469 1 88.75 362 HIS B N 1
ATOM 6858 C CA . HIS B 1 362 ? -19.297 -12.562 -14.711 1 88.75 362 HIS B CA 1
ATOM 6859 C C . HIS B 1 362 ? -18.656 -13.625 -13.82 1 88.75 362 HIS B C 1
ATOM 6861 O O . HIS B 1 362 ? -19.188 -14.719 -13.68 1 88.75 362 HIS B O 1
ATOM 6867 N N . ARG B 1 363 ? -17.484 -13.328 -13.242 1 95.06 363 ARG B N 1
ATOM 6868 C CA . ARG B 1 363 ? -16.922 -14.234 -12.25 1 95.06 363 ARG B CA 1
ATOM 6869 C C . ARG B 1 363 ? -16.281 -13.453 -11.102 1 95.06 363 ARG B C 1
ATOM 6871 O O . ARG B 1 363 ? -15.68 -12.398 -11.32 1 95.06 363 ARG B O 1
ATOM 6878 N N . ILE B 1 364 ? -16.391 -14.008 -9.945 1 96.19 364 ILE B N 1
ATOM 6879 C CA . ILE B 1 364 ? -15.852 -13.359 -8.758 1 96.19 364 ILE B CA 1
ATOM 6880 C C . ILE B 1 364 ? -15.227 -14.406 -7.836 1 96.19 364 ILE B C 1
ATOM 6882 O O . ILE B 1 364 ? -15.789 -15.484 -7.637 1 96.19 364 ILE B O 1
ATOM 6886 N N . ILE B 1 365 ? -14.039 -14.055 -7.348 1 96 365 ILE B N 1
ATOM 6887 C CA . ILE B 1 365 ? -13.469 -14.828 -6.254 1 96 365 ILE B CA 1
ATOM 6888 C C . ILE B 1 365 ? -12.805 -13.898 -5.246 1 96 365 ILE B C 1
ATOM 6890 O O . ILE B 1 365 ? -12.594 -12.711 -5.531 1 96 365 ILE B O 1
ATOM 6894 N N . THR B 1 366 ? -12.602 -14.445 -4.125 1 92.5 366 THR B N 1
ATOM 6895 C CA . THR B 1 366 ? -11.875 -13.672 -3.117 1 92.5 366 THR B CA 1
ATOM 6896 C C . THR B 1 366 ? -10.672 -14.453 -2.6 1 92.5 366 THR B C 1
ATOM 6898 O O . THR B 1 366 ? -10.727 -15.68 -2.477 1 92.5 366 THR B O 1
ATOM 6901 N N . LEU B 1 367 ? -9.57 -13.695 -2.428 1 86.12 367 LEU B N 1
ATOM 6902 C CA . LEU B 1 367 ? -8.367 -14.242 -1.805 1 86.12 367 LEU B CA 1
ATOM 6903 C C . LEU B 1 367 ? -7.66 -13.18 -0.969 1 86.12 367 LEU B C 1
ATOM 6905 O O . LEU B 1 367 ? -7.363 -12.086 -1.463 1 86.12 367 LEU B O 1
ATOM 6909 N N . ASN B 1 368 ? -7.18 -13.445 0.252 1 71.12 368 ASN B N 1
ATOM 6910 C CA . ASN B 1 368 ? -6.414 -12.578 1.14 1 71.12 368 ASN B CA 1
ATOM 6911 C C . ASN B 1 368 ? -6.961 -11.156 1.135 1 71.12 368 ASN B C 1
ATOM 6913 O O . ASN B 1 368 ? -6.207 -10.195 0.954 1 71.12 368 ASN B O 1
ATOM 6917 N N . ASP B 1 369 ? -8.18 -10.922 1.181 1 70.88 369 ASP B N 1
ATOM 6918 C CA . ASP B 1 369 ? -8.859 -9.633 1.318 1 70.88 369 ASP B CA 1
ATOM 6919 C C . ASP B 1 369 ? -8.906 -8.891 -0.016 1 70.88 369 ASP B C 1
ATOM 6921 O O . ASP B 1 369 ? -8.906 -7.66 -0.048 1 70.88 369 ASP B O 1
ATOM 6925 N N . THR B 1 370 ? -8.703 -9.484 -1.061 1 84.38 370 THR B N 1
ATOM 6926 C CA . THR B 1 370 ? -8.859 -8.93 -2.398 1 84.38 370 THR B CA 1
ATOM 6927 C C . THR B 1 370 ? -9.969 -9.641 -3.164 1 84.38 370 THR B C 1
ATOM 6929 O O . THR B 1 370 ? -10.094 -10.867 -3.076 1 84.38 370 THR B O 1
ATOM 6932 N N . ILE B 1 371 ? -10.727 -8.875 -3.803 1 91.5 371 ILE B N 1
ATOM 6933 C CA . ILE B 1 371 ? -11.789 -9.391 -4.66 1 91.5 371 ILE B CA 1
ATOM 6934 C C . ILE B 1 371 ? -11.32 -9.398 -6.113 1 91.5 371 ILE B C 1
ATOM 6936 O O . ILE B 1 371 ? -10.891 -8.367 -6.641 1 91.5 371 ILE B O 1
ATOM 6940 N N . TYR B 1 372 ? -11.367 -10.562 -6.699 1 95.12 372 TYR B N 1
ATOM 6941 C CA . TYR B 1 372 ? -10.992 -10.68 -8.102 1 95.12 372 TYR B CA 1
ATOM 6942 C C . TYR B 1 372 ? -12.227 -10.883 -8.977 1 95.12 372 TYR B C 1
ATOM 6944 O O . TYR B 1 372 ? -13.07 -11.734 -8.688 1 95.12 372 TYR B O 1
ATOM 6952 N N . ILE B 1 373 ? -12.25 -10.078 -10.016 1 95.31 373 ILE B N 1
ATOM 6953 C CA . ILE B 1 373 ? -13.438 -10.109 -10.875 1 95.31 373 ILE B CA 1
ATOM 6954 C C . ILE B 1 373 ? -13.008 -10.227 -12.336 1 95.31 373 ILE B C 1
ATOM 6956 O O . ILE B 1 373 ? -12.141 -9.492 -12.797 1 95.31 373 ILE B O 1
ATOM 6960 N N . ILE B 1 374 ? -13.602 -11.203 -12.961 1 94.62 374 ILE B N 1
ATOM 6961 C CA . ILE B 1 374 ? -13.523 -11.188 -14.414 1 94.62 374 ILE B CA 1
ATOM 6962 C C . ILE B 1 374 ? -14.625 -10.297 -14.984 1 94.62 374 ILE B C 1
ATOM 6964 O O . ILE B 1 374 ? -15.812 -10.539 -14.758 1 94.62 374 ILE B O 1
ATOM 6968 N N . ASP B 1 375 ? -14.133 -9.32 -15.594 1 90.19 375 ASP B N 1
ATOM 6969 C CA . ASP B 1 375 ? -15.047 -8.367 -16.203 1 90.19 375 ASP B CA 1
ATOM 6970 C C . ASP B 1 375 ? -14.984 -8.445 -17.734 1 90.19 375 ASP B C 1
ATOM 6972 O O . ASP B 1 375 ? -14.008 -8 -18.344 1 90.19 375 ASP B O 1
ATOM 6976 N N . SER B 1 376 ? -15.945 -9.039 -18.266 1 80.12 376 SER B N 1
ATOM 6977 C CA . SER B 1 376 ? -15.961 -9.242 -19.719 1 80.12 376 SER B CA 1
ATOM 6978 C C . SER B 1 376 ? -16.453 -7.996 -20.438 1 80.12 376 SER B C 1
ATOM 6980 O O . SER B 1 376 ? -17.344 -7.293 -19.938 1 80.12 376 SER B O 1
ATOM 6982 N N . GLN B 1 377 ? -15.578 -7.402 -21.359 1 60.09 377 GLN B N 1
ATOM 6983 C CA . GLN B 1 377 ? -15.969 -6.242 -22.156 1 60.09 377 GLN B CA 1
ATOM 6984 C C . GLN B 1 377 ? -16.594 -6.668 -23.484 1 60.09 377 GLN B C 1
ATOM 6986 O O . GLN B 1 377 ? -16.312 -7.758 -23.984 1 60.09 377 GLN B O 1
ATOM 6991 N N . LYS B 1 378 ? -17.734 -5.957 -23.875 1 53.28 378 LYS B N 1
ATOM 6992 C CA . LYS B 1 378 ? -18.672 -6.258 -24.953 1 53.28 378 LYS B CA 1
ATOM 6993 C C . LYS B 1 378 ? -17.938 -6.738 -26.203 1 53.28 378 LYS B C 1
ATOM 6995 O O . LYS B 1 378 ? -18.375 -7.688 -26.859 1 53.28 378 LYS B O 1
ATOM 7000 N N . LYS B 1 379 ? -16.891 -5.867 -26.734 1 50.28 379 LYS B N 1
ATOM 7001 C CA . LYS B 1 379 ? -16.562 -6.246 -28.109 1 50.28 379 LYS B CA 1
ATOM 7002 C C . LYS B 1 379 ? -15.602 -7.43 -28.141 1 50.28 379 LYS B C 1
ATOM 7004 O O . LYS B 1 379 ? -14.547 -7.391 -27.516 1 50.28 379 LYS B O 1
ATOM 7009 N N . LYS B 1 380 ? -16 -8.625 -28.875 1 54.03 380 LYS B N 1
ATOM 7010 C CA . LYS B 1 380 ? -15.359 -9.844 -29.328 1 54.03 380 LYS B CA 1
ATOM 7011 C C . LYS B 1 380 ? -14.852 -10.68 -28.156 1 54.03 380 LYS B C 1
ATOM 7013 O O . LYS B 1 380 ? -13.836 -11.367 -28.266 1 54.03 380 LYS B O 1
ATOM 7018 N N . ASN B 1 381 ? -15.5 -10.766 -26.797 1 60.09 381 ASN B N 1
ATOM 7019 C CA . ASN B 1 381 ? -15.242 -11.625 -25.656 1 60.09 381 ASN B CA 1
ATOM 7020 C C . ASN B 1 381 ? -13.938 -11.25 -24.953 1 60.09 381 ASN B C 1
ATOM 7022 O O . ASN B 1 381 ? -13.359 -12.07 -24.234 1 60.09 381 ASN B O 1
ATOM 7026 N N . GLU B 1 382 ? -13.539 -10.07 -25.281 1 79.12 382 GLU B N 1
ATOM 7027 C CA . GLU B 1 382 ? -12.359 -9.625 -24.547 1 79.12 382 GLU B CA 1
ATOM 7028 C C . GLU B 1 382 ? -12.734 -9.109 -23.172 1 79.12 382 GLU B C 1
ATOM 7030 O O . GLU B 1 382 ? -13.898 -8.805 -22.906 1 79.12 382 GLU B O 1
ATOM 7035 N N . GLY B 1 383 ? -11.82 -9.367 -22.344 1 88.62 383 GLY B N 1
ATOM 7036 C CA . GLY B 1 383 ? -12.117 -8.945 -20.984 1 88.62 383 GLY B CA 1
ATOM 7037 C C . GLY B 1 383 ? -10.875 -8.602 -20.172 1 88.62 383 GLY B C 1
ATOM 7038 O O . GLY B 1 383 ? -9.797 -8.398 -20.75 1 88.62 383 GLY B O 1
ATOM 7039 N N . ARG B 1 384 ? -11.141 -8.367 -18.969 1 90.69 384 ARG B N 1
ATOM 7040 C CA . ARG B 1 384 ? -10.086 -8.031 -18.016 1 90.69 384 ARG B CA 1
ATOM 7041 C C . ARG B 1 384 ? -10.328 -8.703 -16.672 1 90.69 384 ARG B C 1
ATOM 7043 O O . ARG B 1 384 ? -11.43 -9.188 -16.406 1 90.69 384 ARG B O 1
ATOM 7050 N N . VAL B 1 385 ? -9.25 -8.805 -15.938 1 93.44 385 VAL B N 1
ATOM 7051 C CA . VAL B 1 385 ? -9.32 -9.195 -14.539 1 93.44 385 VAL B CA 1
ATOM 7052 C C . VAL B 1 385 ? -9.055 -7.98 -13.648 1 93.44 385 VAL B C 1
ATOM 7054 O O . VAL B 1 385 ? -8.109 -7.227 -13.875 1 93.44 385 VAL B O 1
ATOM 7057 N N . MET B 1 386 ? -9.93 -7.836 -12.703 1 91.69 386 MET B N 1
ATOM 7058 C CA . MET B 1 386 ? -9.805 -6.707 -11.789 1 91.69 386 MET B CA 1
ATOM 7059 C C . MET B 1 386 ? -9.57 -7.191 -10.359 1 91.69 386 MET B C 1
ATOM 7061 O O . MET B 1 386 ? -10.188 -8.164 -9.922 1 91.69 386 MET B O 1
ATOM 7065 N N . GLY B 1 387 ? -8.641 -6.562 -9.695 1 89.69 387 GLY B N 1
ATOM 7066 C CA . GLY B 1 387 ? -8.484 -6.723 -8.258 1 89.69 387 GLY B CA 1
ATOM 7067 C C . GLY B 1 387 ? -8.992 -5.531 -7.469 1 89.69 387 GLY B C 1
ATOM 7068 O O . GLY B 1 387 ? -8.531 -4.406 -7.668 1 89.69 387 GLY B O 1
ATOM 7069 N N . LEU B 1 388 ? -10.016 -5.863 -6.641 1 86.06 388 LEU B N 1
ATOM 7070 C CA . LEU B 1 388 ? -10.586 -4.82 -5.793 1 86.06 388 LEU B CA 1
ATOM 7071 C C . LEU B 1 388 ? -10.32 -5.105 -4.32 1 86.06 388 LEU B C 1
ATOM 7073 O O . LEU B 1 388 ? -10.25 -6.266 -3.91 1 86.06 388 LEU B O 1
ATOM 7077 N N . ASP B 1 389 ? -10.188 -4.023 -3.617 1 75.69 389 ASP B N 1
ATOM 7078 C CA . ASP B 1 389 ? -10.188 -4.238 -2.172 1 75.69 389 ASP B CA 1
ATOM 7079 C C . ASP B 1 389 ? -11.609 -4.312 -1.628 1 75.69 389 ASP B C 1
ATOM 7081 O O . ASP B 1 389 ? -12.578 -4.176 -2.383 1 75.69 389 ASP B O 1
ATOM 7085 N N . TYR B 1 390 ? -11.781 -4.582 -0.4 1 72.44 390 TYR B N 1
ATOM 7086 C CA . TYR B 1 390 ? -13.094 -4.801 0.183 1 72.44 390 TYR B CA 1
ATOM 7087 C C . TYR B 1 390 ? -13.875 -3.498 0.278 1 72.44 390 TYR B C 1
ATOM 7089 O O . TYR B 1 390 ? -15.086 -3.508 0.506 1 72.44 390 TYR B O 1
ATOM 7097 N N . GLY B 1 391 ? -13.172 -2.387 0.003 1 64.69 391 GLY B N 1
ATOM 7098 C CA . GLY B 1 391 ? -13.859 -1.111 -0.091 1 64.69 391 GLY B CA 1
ATOM 7099 C C . GLY B 1 391 ? -14.359 -0.806 -1.49 1 64.69 391 GLY B C 1
ATOM 7100 O O . GLY B 1 391 ? -15.086 0.171 -1.697 1 64.69 391 GLY B O 1
ATOM 7101 N N . GLY B 1 392 ? -13.992 -1.695 -2.387 1 73.19 392 GLY B N 1
ATOM 7102 C CA . GLY B 1 392 ? -14.43 -1.525 -3.764 1 73.19 392 GLY B CA 1
ATOM 7103 C C . GLY B 1 392 ? -13.453 -0.721 -4.605 1 73.19 392 GLY B C 1
ATOM 7104 O O . GLY B 1 392 ? -13.758 -0.375 -5.75 1 73.19 392 GLY B O 1
ATOM 7105 N N . LYS B 1 393 ? -12.391 -0.395 -4.035 1 71.12 393 LYS B N 1
ATOM 7106 C CA . LYS B 1 393 ? -11.391 0.351 -4.793 1 71.12 393 LYS B CA 1
ATOM 7107 C C . LYS B 1 393 ? -10.609 -0.569 -5.723 1 71.12 393 LYS B C 1
ATOM 7109 O O . LYS B 1 393 ? -10.195 -1.658 -5.324 1 71.12 393 LYS B O 1
ATOM 7114 N N . LEU B 1 394 ? -10.406 -0.097 -6.926 1 80.19 394 LEU B N 1
ATOM 7115 C CA . LEU B 1 394 ? -9.625 -0.836 -7.91 1 80.19 394 LEU B CA 1
ATOM 7116 C C . LEU B 1 394 ? -8.141 -0.816 -7.559 1 80.19 394 LEU B C 1
ATOM 7118 O O . LEU B 1 394 ? -7.551 0.255 -7.41 1 80.19 394 LEU B O 1
ATOM 7122 N N . ILE B 1 395 ? -7.578 -1.938 -7.383 1 77.06 395 ILE B N 1
ATOM 7123 C CA . ILE B 1 395 ? -6.164 -2.074 -7.047 1 77.06 395 ILE B CA 1
ATOM 7124 C C . ILE B 1 395 ? -5.344 -2.24 -8.328 1 77.06 395 ILE B C 1
ATOM 7126 O O . ILE B 1 395 ? -4.34 -1.555 -8.523 1 77.06 395 ILE B O 1
ATOM 7130 N N . TRP B 1 396 ? -5.676 -3.186 -9.148 1 79.62 396 TRP B N 1
ATOM 7131 C CA . TRP B 1 396 ? -5.012 -3.398 -10.422 1 79.62 396 TRP B CA 1
ATOM 7132 C C . TRP B 1 396 ? -5.969 -4.008 -11.445 1 79.62 396 TRP B C 1
ATOM 7134 O O . TRP B 1 396 ? -7.039 -4.5 -11.078 1 79.62 396 TRP B O 1
ATOM 7144 N N . THR B 1 397 ? -5.59 -3.871 -12.656 1 86.44 397 THR B N 1
ATOM 7145 C CA . THR B 1 397 ? -6.281 -4.48 -13.789 1 86.44 397 THR B CA 1
ATOM 7146 C C . THR B 1 397 ? -5.309 -5.285 -14.648 1 86.44 397 THR B C 1
ATOM 7148 O O . THR B 1 397 ? -4.18 -4.852 -14.891 1 86.44 397 THR B O 1
ATOM 7151 N N . TYR B 1 398 ? -5.699 -6.473 -15 1 89.81 398 TYR B N 1
ATOM 7152 C CA . TYR B 1 398 ? -4.949 -7.309 -15.93 1 89.81 398 TYR B CA 1
ATOM 7153 C C . TYR B 1 398 ? -5.727 -7.512 -17.219 1 89.81 398 TYR B C 1
ATOM 7155 O O . TYR B 1 398 ? -6.855 -8.008 -17.203 1 89.81 398 TYR B O 1
ATOM 7163 N N . ASN B 1 399 ? -5.062 -7.215 -18.328 1 87.81 399 ASN B N 1
ATOM 7164 C CA . ASN B 1 399 ? -5.746 -7.25 -19.609 1 87.81 399 ASN B CA 1
ATOM 7165 C C . ASN B 1 399 ? -5.051 -8.195 -20.594 1 87.81 399 ASN B C 1
ATOM 7167 O O . ASN B 1 399 ? -5.176 -8.031 -21.812 1 87.81 399 ASN B O 1
ATOM 7171 N N . GLY B 1 400 ? -4.297 -9.125 -20.109 1 86.12 400 GLY B N 1
ATOM 7172 C CA . GLY B 1 400 ? -3.674 -10.109 -20.984 1 86.12 400 GLY B CA 1
ATOM 7173 C C . GLY B 1 400 ? -2.299 -9.688 -21.469 1 86.12 400 GLY B C 1
ATOM 7174 O O . GLY B 1 400 ? -1.713 -10.344 -22.328 1 86.12 400 GLY B O 1
ATOM 7175 N N . CYS B 1 401 ? -1.741 -8.75 -20.891 1 73.12 401 CYS B N 1
ATOM 7176 C CA . CYS B 1 401 ? -0.394 -8.266 -21.156 1 73.12 401 CYS B CA 1
ATOM 7177 C C . CYS B 1 401 ? -0.192 -8.008 -22.641 1 73.12 401 CYS B C 1
ATOM 7179 O O . CYS B 1 401 ? 0.787 -8.477 -23.234 1 73.12 401 CYS B O 1
ATOM 7181 N N . GLY B 1 402 ? -1.056 -7.473 -23.328 1 73.12 402 GLY B N 1
ATOM 7182 C CA . GLY B 1 402 ? -0.881 -7.023 -24.703 1 73.12 402 GLY B CA 1
ATOM 7183 C C . GLY B 1 402 ? -1.495 -7.961 -25.719 1 73.12 402 GLY B C 1
ATOM 7184 O O . GLY B 1 402 ? -1.519 -7.656 -26.922 1 73.12 402 GLY B O 1
ATOM 7185 N N . ILE B 1 403 ? -1.896 -9.156 -25.375 1 80.25 403 ILE B N 1
ATOM 7186 C CA . ILE B 1 403 ? -2.566 -10.07 -26.281 1 80.25 403 ILE B CA 1
ATOM 7187 C C . ILE B 1 403 ? -4.078 -9.992 -26.078 1 80.25 403 ILE B C 1
ATOM 7189 O O . ILE B 1 403 ? -4.547 -9.539 -25.031 1 80.25 403 ILE B O 1
ATOM 7193 N N . LYS B 1 404 ? -4.715 -10.328 -27.156 1 86.56 404 LYS B N 1
ATOM 7194 C CA . LYS B 1 404 ? -6.156 -10.461 -26.969 1 86.56 404 LYS B CA 1
ATOM 7195 C C . LYS B 1 404 ? -6.469 -11.469 -25.859 1 86.56 404 LYS B C 1
ATOM 7197 O O . LYS B 1 404 ? -5.957 -12.594 -25.875 1 86.56 404 LYS B O 1
ATOM 7202 N N . PHE B 1 405 ? -7.188 -11.117 -24.953 1 90.94 405 PHE B N 1
ATOM 7203 C CA . PHE B 1 405 ? -7.418 -11.844 -23.703 1 90.94 405 PHE B CA 1
ATOM 7204 C C . PHE B 1 405 ? -8.906 -12.125 -23.516 1 90.94 405 PHE B C 1
ATOM 7206 O O . PHE B 1 405 ? -9.727 -11.203 -23.547 1 90.94 405 PHE B O 1
ATOM 7213 N N . TYR B 1 406 ? -9.25 -13.414 -23.422 1 91.5 406 TYR B N 1
ATOM 7214 C CA . TYR B 1 406 ? -10.625 -13.875 -23.297 1 91.5 406 TYR B CA 1
ATOM 7215 C C . TYR B 1 406 ? -10.836 -14.617 -21.984 1 91.5 406 TYR B C 1
ATOM 7217 O O . TYR B 1 406 ? -11.18 -15.797 -21.984 1 91.5 406 TYR B O 1
ATOM 7225 N N . PRO B 1 407 ? -10.75 -13.867 -20.891 1 94.06 407 PRO B N 1
ATOM 7226 C CA . PRO B 1 407 ? -10.922 -14.531 -19.594 1 94.06 407 PRO B CA 1
ATOM 7227 C C . PRO B 1 407 ? -12.344 -15.039 -19.375 1 94.06 407 PRO B C 1
ATOM 7229 O O . PRO B 1 407 ? -13.312 -14.328 -19.672 1 94.06 407 PRO B O 1
ATOM 7232 N N . TYR B 1 408 ? -12.438 -16.234 -18.859 1 92.75 408 TYR B N 1
ATOM 7233 C CA . TYR B 1 408 ? -13.773 -16.781 -18.688 1 92.75 408 TYR B CA 1
ATOM 7234 C C . TYR B 1 408 ? -14.023 -17.188 -17.25 1 92.75 408 TYR B C 1
ATOM 7236 O O . TYR B 1 408 ? -15.125 -17 -16.719 1 92.75 408 TYR B O 1
ATOM 7244 N N . ASP B 1 409 ? -13.039 -17.828 -16.656 1 95.75 409 ASP B N 1
ATOM 7245 C CA . ASP B 1 409 ? -13.195 -18.25 -15.266 1 95.75 409 ASP B CA 1
ATOM 7246 C C . ASP B 1 409 ? -11.891 -18.047 -14.484 1 95.75 409 ASP B C 1
ATOM 7248 O O . ASP B 1 409 ? -10.836 -17.828 -15.078 1 95.75 409 ASP B O 1
ATOM 7252 N N . ILE B 1 410 ? -12.07 -18.031 -13.211 1 97 410 ILE B N 1
ATOM 7253 C CA . ILE B 1 410 ? -10.953 -17.672 -12.336 1 97 410 ILE B CA 1
ATOM 7254 C C . ILE B 1 410 ? -11.031 -18.484 -11.047 1 97 410 ILE B C 1
ATOM 7256 O O . ILE B 1 410 ? -12.117 -18.766 -10.555 1 97 410 ILE B O 1
ATOM 7260 N N . SER B 1 411 ? -9.922 -18.891 -10.57 1 96.31 411 SER B N 1
ATOM 7261 C CA . SER B 1 411 ? -9.773 -19.531 -9.273 1 96.31 411 SER B CA 1
ATOM 7262 C C . SER B 1 411 ? -8.43 -19.188 -8.633 1 96.31 411 SER B C 1
ATOM 7264 O O . SER B 1 411 ? -7.641 -18.438 -9.203 1 96.31 411 SER B O 1
ATOM 7266 N N . ALA B 1 412 ? -8.281 -19.578 -7.402 1 94.31 412 ALA B N 1
ATOM 7267 C CA . ALA B 1 412 ? -7.035 -19.266 -6.711 1 94.31 412 ALA B CA 1
ATOM 7268 C C . ALA B 1 412 ? -6.578 -20.453 -5.855 1 94.31 412 ALA B C 1
ATOM 7270 O O . ALA B 1 412 ? -7.398 -21.109 -5.215 1 94.31 412 ALA B O 1
ATOM 7271 N N . THR B 1 413 ? -5.277 -20.609 -5.84 1 91.38 413 THR B N 1
ATOM 7272 C CA . THR B 1 413 ? -4.711 -21.656 -5.008 1 91.38 413 THR B CA 1
ATOM 7273 C C . THR B 1 413 ? -4.516 -21.172 -3.576 1 91.38 413 THR B C 1
ATOM 7275 O O . THR B 1 413 ? -4.539 -19.969 -3.312 1 91.38 413 THR B O 1
ATOM 7278 N N . SER B 1 414 ? -4.242 -22.188 -2.781 1 84.44 414 SER B N 1
ATOM 7279 C CA . SER B 1 414 ? -3.99 -21.844 -1.383 1 84.44 414 SER B CA 1
ATOM 7280 C C . SER B 1 414 ? -2.676 -21.094 -1.221 1 84.44 414 SER B C 1
ATOM 7282 O O . SER B 1 414 ? -2.496 -20.344 -0.258 1 84.44 414 SER B O 1
ATOM 7284 N N . SER B 1 415 ? -1.799 -21.25 -2.201 1 80.88 415 SER B N 1
ATOM 7285 C CA . SER B 1 415 ? -0.506 -20.578 -2.139 1 80.88 415 SER B CA 1
ATOM 7286 C C . SER B 1 415 ? -0.608 -19.141 -2.639 1 80.88 415 SER B C 1
ATOM 7288 O O . SER B 1 415 ? 0.372 -18.391 -2.6 1 80.88 415 SER B O 1
ATOM 7290 N N . GLY B 1 416 ? -1.78 -18.859 -3.15 1 85.19 416 GLY B N 1
ATOM 7291 C CA . GLY B 1 416 ? -2.004 -17.469 -3.516 1 85.19 416 GLY B CA 1
ATOM 7292 C C . GLY B 1 416 ? -1.86 -17.203 -5.004 1 85.19 416 GLY B C 1
ATOM 7293 O O . GLY B 1 416 ? -1.802 -16.062 -5.438 1 85.19 416 GLY B O 1
ATOM 7294 N N . MET B 1 417 ? -1.834 -18.234 -5.777 1 89.69 417 MET B N 1
ATOM 7295 C CA . MET B 1 417 ? -1.796 -18.062 -7.227 1 89.69 417 MET B CA 1
ATOM 7296 C C . MET B 1 417 ? -3.201 -17.891 -7.793 1 89.69 417 MET B C 1
ATOM 7298 O O . MET B 1 417 ? -4.109 -18.656 -7.445 1 89.69 417 MET B O 1
ATOM 7302 N N . ILE B 1 418 ? -3.289 -16.922 -8.602 1 94.5 418 ILE B N 1
ATOM 7303 C CA . ILE B 1 418 ? -4.555 -16.688 -9.289 1 94.5 418 ILE B CA 1
ATOM 7304 C C . ILE B 1 418 ? -4.516 -17.344 -10.672 1 94.5 418 ILE B C 1
ATOM 7306 O O . ILE B 1 418 ? -3.611 -17.078 -11.469 1 94.5 418 ILE B O 1
ATOM 7310 N N . LEU B 1 419 ? -5.445 -18.203 -10.914 1 97 419 LEU B N 1
ATOM 7311 C CA . LEU B 1 419 ? -5.539 -18.891 -12.188 1 97 419 LEU B CA 1
ATOM 7312 C C . LEU B 1 419 ? -6.695 -18.359 -13.023 1 97 419 LEU B C 1
ATOM 7314 O O . LEU B 1 419 ? -7.848 -18.391 -12.586 1 97 419 LEU B O 1
ATOM 7318 N N . VAL B 1 420 ? -6.367 -17.875 -14.18 1 96.5 420 VAL B N 1
ATOM 7319 C CA . VAL B 1 420 ? -7.383 -17.328 -15.07 1 96.5 420 VAL B CA 1
ATOM 7320 C C . VAL B 1 420 ? -7.426 -18.125 -16.375 1 96.5 420 VAL B C 1
ATOM 7322 O O . VAL B 1 420 ? -6.41 -18.25 -17.062 1 96.5 420 VAL B O 1
ATOM 7325 N N . LEU B 1 421 ? -8.602 -18.625 -16.672 1 96.25 421 LEU B N 1
ATOM 7326 C CA . LEU B 1 421 ? -8.758 -19.328 -17.938 1 96.25 421 LEU B CA 1
ATOM 7327 C C . LEU B 1 421 ? -8.922 -18.344 -19.094 1 96.25 421 LEU B C 1
ATOM 7329 O O . LEU B 1 421 ? -9.727 -17.422 -19.016 1 96.25 421 LEU B O 1
ATOM 7333 N N . ASP B 1 422 ? -8.125 -18.562 -20.031 1 94.25 422 ASP B N 1
ATOM 7334 C CA . ASP B 1 422 ? -8.211 -17.828 -21.297 1 94.25 422 ASP B CA 1
ATOM 7335 C C . ASP B 1 422 ? -8.781 -18.703 -22.406 1 94.25 422 ASP B C 1
ATOM 7337 O O . ASP B 1 422 ? -8.039 -19.469 -23.031 1 94.25 422 ASP B O 1
ATOM 7341 N N . GLU B 1 423 ? -9.992 -18.547 -22.672 1 92.81 423 GLU B N 1
ATOM 7342 C CA . GLU B 1 423 ? -10.758 -19.5 -23.469 1 92.81 423 GLU B CA 1
ATOM 7343 C C . GLU B 1 423 ? -10.18 -19.641 -24.875 1 92.81 423 GLU B C 1
ATOM 7345 O O . GLU B 1 423 ? -9.633 -20.688 -25.219 1 92.81 423 GLU B O 1
ATOM 7350 N N . ASP B 1 424 ? -10.117 -18.594 -25.578 1 90.88 424 ASP B N 1
ATOM 7351 C CA . ASP B 1 424 ? -9.805 -18.672 -27 1 90.88 424 ASP B CA 1
ATOM 7352 C C . ASP B 1 424 ? -8.328 -18.953 -27.234 1 90.88 424 ASP B C 1
ATOM 7354 O O . ASP B 1 424 ? -7.941 -19.484 -28.281 1 90.88 424 ASP B O 1
ATOM 7358 N N . ASN B 1 425 ? -7.527 -18.641 -26.266 1 92.25 425 ASN B N 1
ATOM 7359 C CA . ASN B 1 425 ? -6.098 -18.906 -26.406 1 92.25 425 ASN B CA 1
ATOM 7360 C C . ASN B 1 425 ? -5.719 -20.25 -25.797 1 92.25 425 ASN B C 1
ATOM 7362 O O . ASN B 1 425 ? -4.547 -20.625 -25.781 1 92.25 425 ASN B O 1
ATOM 7366 N N . HIS B 1 426 ? -6.703 -21 -25.344 1 94.56 426 HIS B N 1
ATOM 7367 C CA . HIS B 1 426 ? -6.496 -22.328 -24.75 1 94.56 426 HIS B CA 1
ATOM 7368 C C . HIS B 1 426 ? -5.398 -22.297 -23.703 1 94.56 426 HIS B C 1
ATOM 7370 O O . HIS B 1 426 ? -4.465 -23.094 -23.734 1 94.56 426 HIS B O 1
ATOM 7376 N N . ALA B 1 427 ? -5.598 -21.328 -22.781 1 95.06 427 ALA B N 1
ATOM 7377 C CA . ALA B 1 427 ? -4.488 -21.109 -21.859 1 95.06 427 ALA B CA 1
ATOM 7378 C C . ALA B 1 427 ? -4.996 -20.812 -20.453 1 95.06 427 ALA B C 1
ATOM 7380 O O . ALA B 1 427 ? -6.176 -20.516 -20.266 1 95.06 427 ALA B O 1
ATOM 7381 N N . ILE B 1 428 ? -4.105 -21 -19.547 1 95.94 428 ILE B N 1
ATOM 7382 C CA . ILE B 1 428 ? -4.277 -20.578 -18.156 1 95.94 428 ILE B CA 1
ATOM 7383 C C . ILE B 1 428 ? -3.225 -19.531 -17.812 1 95.94 428 ILE B C 1
ATOM 7385 O O . ILE B 1 428 ? -2.023 -19.781 -17.922 1 95.94 428 ILE B O 1
ATOM 7389 N N . HIS B 1 429 ? -3.674 -18.359 -17.484 1 95.31 429 HIS B N 1
ATOM 7390 C CA . HIS B 1 429 ? -2.771 -17.344 -16.953 1 95.31 429 HIS B CA 1
ATOM 7391 C C . HIS B 1 429 ? -2.646 -17.438 -15.445 1 95.31 429 HIS B C 1
ATOM 7393 O O . HIS B 1 429 ? -3.652 -17.422 -14.734 1 95.31 429 HIS B O 1
ATOM 7399 N N . VAL B 1 430 ? -1.464 -17.531 -14.969 1 94 430 VAL B N 1
ATOM 7400 C CA . VAL B 1 430 ? -1.194 -17.594 -13.539 1 94 430 VAL B CA 1
ATOM 7401 C C . VAL B 1 430 ? -0.64 -16.25 -13.055 1 94 430 VAL B C 1
ATOM 7403 O O . VAL B 1 430 ? 0.425 -15.82 -13.5 1 94 430 VAL B O 1
ATOM 7406 N N . LEU B 1 431 ? -1.394 -15.68 -12.148 1 91.25 431 LEU B N 1
ATOM 7407 C CA . LEU B 1 431 ? -1.008 -14.375 -11.625 1 91.25 431 LEU B CA 1
ATOM 7408 C C . LEU B 1 431 ? -0.666 -14.469 -10.141 1 91.25 431 LEU B C 1
ATOM 7410 O O . LEU B 1 431 ? -1.141 -15.367 -9.445 1 91.25 431 LEU B O 1
ATOM 7414 N N . ASN B 1 432 ? 0.175 -13.539 -9.711 1 84.69 432 ASN B N 1
ATOM 7415 C CA . ASN B 1 432 ? 0.363 -13.398 -8.273 1 84.69 432 ASN B CA 1
ATOM 7416 C C . ASN B 1 432 ? -0.654 -12.43 -7.664 1 84.69 432 ASN B C 1
ATOM 7418 O O . ASN B 1 432 ? -1.539 -11.938 -8.367 1 84.69 432 ASN B O 1
ATOM 7422 N N . TYR B 1 433 ? -0.54 -12.18 -6.414 1 79.19 433 TYR B N 1
ATOM 7423 C CA . TYR B 1 433 ? -1.511 -11.375 -5.68 1 79.19 433 TYR B CA 1
ATOM 7424 C C . TYR B 1 433 ? -1.518 -9.938 -6.18 1 79.19 433 TYR B C 1
ATOM 7426 O O . TYR B 1 433 ? -2.516 -9.227 -6.031 1 79.19 433 TYR B O 1
ATOM 7434 N N . ALA B 1 434 ? -0.452 -9.492 -6.836 1 76.12 434 ALA B N 1
ATOM 7435 C CA . ALA B 1 434 ? -0.345 -8.117 -7.316 1 76.12 434 ALA B CA 1
ATOM 7436 C C . ALA B 1 434 ? -0.823 -8 -8.766 1 76.12 434 ALA B C 1
ATOM 7438 O O . ALA B 1 434 ? -0.728 -6.938 -9.375 1 76.12 434 ALA B O 1
ATOM 7439 N N . GLY B 1 435 ? -1.343 -9.094 -9.273 1 83.56 435 GLY B N 1
ATOM 7440 C CA . GLY B 1 435 ? -1.848 -9.078 -10.641 1 83.56 435 GLY B CA 1
ATOM 7441 C C . GLY B 1 435 ? -0.754 -9.219 -11.68 1 83.56 435 GLY B C 1
ATOM 7442 O O . GLY B 1 435 ? -0.977 -8.945 -12.867 1 83.56 435 GLY B O 1
ATOM 7443 N N . GLU B 1 436 ? 0.403 -9.617 -11.242 1 82.81 436 GLU B N 1
ATOM 7444 C CA . GLU B 1 436 ? 1.505 -9.82 -12.18 1 82.81 436 GLU B CA 1
ATOM 7445 C C . GLU B 1 436 ? 1.536 -11.266 -12.688 1 82.81 436 GLU B C 1
ATOM 7447 O O . GLU B 1 436 ? 1.284 -12.203 -11.93 1 82.81 436 GLU B O 1
ATOM 7452 N N . VAL B 1 437 ? 1.976 -11.406 -13.867 1 89.31 437 VAL B N 1
ATOM 7453 C CA . VAL B 1 437 ? 1.934 -12.719 -14.5 1 89.31 437 VAL B CA 1
ATOM 7454 C C . VAL B 1 437 ? 3.152 -13.539 -14.078 1 89.31 437 VAL B C 1
ATOM 7456 O O . VAL B 1 437 ? 4.293 -13.117 -14.289 1 89.31 437 VAL B O 1
ATOM 7459 N N . ILE B 1 438 ? 2.879 -14.633 -13.539 1 89.56 438 ILE B N 1
ATOM 7460 C CA . ILE B 1 438 ? 3.934 -15.609 -13.273 1 89.56 438 ILE B CA 1
ATOM 7461 C C . ILE B 1 438 ? 4.223 -16.422 -14.531 1 89.56 438 ILE B C 1
ATOM 7463 O O . ILE B 1 438 ? 5.375 -16.516 -14.961 1 89.56 438 ILE B O 1
ATOM 7467 N N . VAL B 1 439 ? 3.092 -16.891 -15.086 1 91 439 VAL B N 1
ATOM 7468 C CA . VAL B 1 439 ? 3.242 -17.656 -16.328 1 91 439 VAL B CA 1
ATOM 7469 C C . VAL B 1 439 ? 1.908 -17.719 -17.062 1 91 439 VAL B C 1
ATOM 7471 O O . VAL B 1 439 ? 0.845 -17.625 -16.453 1 91 439 VAL B O 1
ATOM 7474 N N . CYS B 1 440 ? 1.963 -17.828 -18.359 1 91.69 440 CYS B N 1
ATOM 7475 C CA . CYS B 1 440 ? 0.843 -18.172 -19.219 1 91.69 440 CYS B CA 1
ATOM 7476 C C . CYS B 1 440 ? 1.041 -19.562 -19.828 1 91.69 440 CYS B C 1
ATOM 7478 O O . CYS B 1 440 ? 1.933 -19.75 -20.656 1 91.69 440 CYS B O 1
ATOM 7480 N N . LYS B 1 441 ? 0.224 -20.484 -19.422 1 92.31 441 LYS B N 1
ATOM 7481 C CA . LYS B 1 441 ? 0.384 -21.859 -19.875 1 92.31 441 LYS B CA 1
ATOM 7482 C C . LYS B 1 441 ? -0.649 -22.219 -20.938 1 92.31 441 LYS B C 1
ATOM 7484 O O . LYS B 1 441 ? -1.854 -22.172 -20.688 1 92.31 441 LYS B O 1
ATOM 7489 N N . VAL B 1 442 ? -0.123 -22.547 -22.078 1 93.12 442 VAL B N 1
ATOM 7490 C CA . VAL B 1 442 ? -1.003 -23.094 -23.094 1 93.12 442 VAL B CA 1
ATOM 7491 C C . VAL B 1 442 ? -1.315 -24.562 -22.781 1 93.12 442 VAL B C 1
ATOM 7493 O O . VAL B 1 442 ? -0.404 -25.375 -22.625 1 93.12 442 VAL B O 1
ATOM 7496 N N . VAL B 1 443 ? -2.555 -24.906 -22.703 1 94.44 443 VAL B N 1
ATOM 7497 C CA . VAL B 1 443 ? -2.926 -26.219 -22.188 1 94.44 443 VAL B CA 1
ATOM 7498 C C . VAL B 1 443 ? -3.453 -27.094 -23.328 1 94.44 443 VAL B C 1
ATOM 7500 O O . VAL B 1 443 ? -3.848 -28.234 -23.109 1 94.44 443 VAL B O 1
ATOM 7503 N N . LYS B 1 444 ? -3.373 -26.641 -24.469 1 91.38 444 LYS B N 1
ATOM 7504 C CA . LYS B 1 444 ? -3.787 -27.422 -25.625 1 91.38 444 LYS B CA 1
ATOM 7505 C C . LYS B 1 444 ? -2.969 -28.719 -25.734 1 91.38 444 LYS B C 1
ATOM 7507 O O . LYS B 1 444 ? -3.479 -29.75 -26.172 1 91.38 444 LYS B O 1
ATOM 7512 N N . SER B 1 445 ? -1.746 -28.609 -25.312 1 89.12 445 SER B N 1
ATOM 7513 C CA . SER B 1 445 ? -0.864 -29.781 -25.375 1 89.12 445 SER B CA 1
ATOM 7514 C C . SER B 1 445 ? -1.341 -30.891 -24.453 1 89.12 445 SER B C 1
ATOM 7516 O O . SER B 1 445 ? -1.01 -32.062 -24.656 1 89.12 445 SER B O 1
ATOM 7518 N N . LEU B 1 446 ? -2.129 -30.547 -23.531 1 92.44 446 LEU B N 1
ATOM 7519 C CA . LEU B 1 446 ? -2.695 -31.531 -22.609 1 92.44 446 LEU B CA 1
ATOM 7520 C C . LEU B 1 446 ? -4.047 -32.031 -23.109 1 92.44 446 LEU B C 1
ATOM 7522 O O . LEU B 1 446 ? -4.723 -32.812 -22.422 1 92.44 446 LEU B O 1
ATOM 7526 N N . GLY B 1 447 ? -4.41 -31.531 -24.234 1 91.94 447 GLY B N 1
ATOM 7527 C CA . GLY B 1 447 ? -5.707 -31.875 -24.781 1 91.94 447 GLY B CA 1
ATOM 7528 C C . GLY B 1 447 ? -6.824 -30.969 -24.312 1 91.94 447 GLY B C 1
ATOM 7529 O O . GLY B 1 447 ? -7.992 -31.188 -24.641 1 91.94 447 GLY B O 1
ATOM 7530 N N . ILE B 1 448 ? -6.523 -29.984 -23.578 1 95.12 448 ILE B N 1
ATOM 7531 C CA . ILE B 1 448 ? -7.52 -29.062 -23.047 1 95.12 448 IL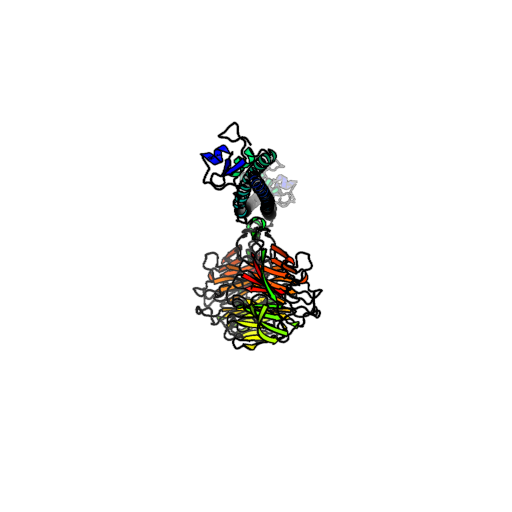E B CA 1
ATOM 7532 C C . ILE B 1 448 ? -7.73 -27.906 -24.047 1 95.12 448 ILE B C 1
ATOM 7534 O O . ILE B 1 448 ? -6.848 -27.078 -24.219 1 95.12 448 ILE B O 1
ATOM 7538 N N . GLU B 1 449 ? -8.875 -27.938 -24.562 1 94.38 449 GLU B N 1
ATOM 7539 C CA . GLU B 1 449 ? -9.227 -26.875 -25.5 1 94.38 449 GLU B CA 1
ATOM 7540 C C . GLU B 1 449 ? -10.43 -26.078 -25.016 1 94.38 449 GLU B C 1
ATOM 7542 O O . GLU B 1 449 ? -11.367 -26.641 -24.438 1 94.38 449 GLU B O 1
ATOM 7547 N N . LEU B 1 450 ? -10.305 -24.781 -25.219 1 94.56 450 LEU B N 1
ATOM 7548 C CA . LEU B 1 450 ? -11.375 -23.844 -24.875 1 94.56 450 LEU B CA 1
ATOM 7549 C C . LEU B 1 450 ? -11.828 -24.047 -23.438 1 94.56 450 LEU B C 1
ATOM 7551 O O . LEU B 1 450 ? -13.008 -24.266 -23.172 1 94.56 450 LEU B O 1
ATOM 7555 N N . PRO B 1 451 ? -10.93 -23.875 -22.484 1 96.5 451 PRO B N 1
ATOM 7556 C CA . PRO B 1 451 ? -11.32 -24 -21.078 1 96.5 451 PRO B CA 1
ATOM 7557 C C . PRO B 1 451 ? -12.234 -22.859 -20.625 1 96.5 451 PRO B C 1
ATOM 7559 O O . PRO B 1 451 ? -11.93 -21.688 -20.859 1 96.5 451 PRO B O 1
ATOM 7562 N N . ILE B 1 452 ? -13.32 -23.234 -19.906 1 95 452 ILE B N 1
ATOM 7563 C CA . ILE B 1 452 ? -14.273 -22.172 -19.609 1 95 452 ILE B CA 1
ATOM 7564 C C . ILE B 1 452 ? -14.711 -22.266 -18.141 1 95 452 ILE B C 1
ATOM 7566 O O . ILE B 1 452 ? -15.398 -21.375 -17.641 1 95 452 ILE B O 1
ATOM 7570 N N . SER B 1 453 ? -14.367 -23.328 -17.438 1 97 453 SER B N 1
ATOM 7571 C CA . SER B 1 453 ? -14.656 -23.391 -16 1 97 453 SER B CA 1
ATOM 7572 C C . SER B 1 453 ? -13.516 -24.047 -15.234 1 97 453 SER B C 1
ATOM 7574 O O . SER B 1 453 ? -12.828 -24.922 -15.766 1 97 453 SER B O 1
ATOM 7576 N N . ILE B 1 454 ? -13.352 -23.562 -14.062 1 97.5 454 ILE B N 1
ATOM 7577 C CA . ILE B 1 454 ? -12.258 -24.094 -13.242 1 97.5 454 ILE B CA 1
ATOM 7578 C C . ILE B 1 454 ? -12.672 -24.094 -11.773 1 97.5 454 ILE B C 1
ATOM 7580 O O . ILE B 1 454 ? -13.336 -23.156 -11.312 1 97.5 454 ILE B O 1
ATOM 7584 N N . ASP B 1 455 ? -12.344 -25.125 -11.109 1 96.06 455 ASP B N 1
ATOM 7585 C CA . ASP B 1 455 ? -12.445 -25.203 -9.656 1 96.06 455 ASP B CA 1
ATOM 7586 C C . ASP B 1 455 ? -11.289 -26.016 -9.07 1 96.06 455 ASP B C 1
ATOM 7588 O O . ASP B 1 455 ? -10.719 -26.875 -9.742 1 96.06 455 ASP B O 1
ATOM 7592 N N . ILE B 1 456 ? -10.938 -25.656 -7.926 1 94.19 456 ILE B N 1
ATOM 7593 C CA . ILE B 1 456 ? -9.867 -26.359 -7.223 1 94.19 456 ILE B CA 1
ATOM 7594 C C . ILE B 1 456 ? -10.445 -27.109 -6.027 1 94.19 456 ILE B C 1
ATOM 7596 O O . ILE B 1 456 ? -11.125 -26.531 -5.184 1 94.19 456 ILE B O 1
ATOM 7600 N N . ASP B 1 457 ? -10.133 -28.344 -5.977 1 91.56 457 ASP B N 1
ATOM 7601 C CA . ASP B 1 457 ? -10.695 -29.125 -4.875 1 91.56 457 ASP B CA 1
ATOM 7602 C C . ASP B 1 457 ? -9.805 -29.047 -3.637 1 91.56 457 ASP B C 1
ATOM 7604 O O . ASP B 1 457 ? -8.797 -28.344 -3.635 1 91.56 457 ASP B O 1
ATOM 7608 N N . LYS B 1 458 ? -10.148 -29.766 -2.617 1 86.69 458 LYS B N 1
ATOM 7609 C CA . LYS B 1 458 ? -9.484 -29.688 -1.32 1 86.69 458 LYS B CA 1
ATOM 7610 C C . LYS B 1 458 ? -8.055 -30.203 -1.401 1 86.69 458 LYS B C 1
ATOM 7612 O O . LYS B 1 458 ? -7.207 -29.844 -0.583 1 86.69 458 LYS B O 1
ATOM 7617 N N . ASN B 1 459 ? -7.766 -31.062 -2.359 1 87.69 459 ASN B N 1
ATOM 7618 C CA . ASN B 1 459 ? -6.434 -31.641 -2.514 1 87.69 459 ASN B CA 1
ATOM 7619 C C . ASN B 1 459 ? -5.562 -30.781 -3.439 1 87.69 459 ASN B C 1
ATOM 7621 O O . ASN B 1 459 ? -4.414 -31.141 -3.711 1 87.69 459 ASN B O 1
ATOM 7625 N N . GLY B 1 460 ? -6.172 -29.797 -3.934 1 89.75 460 GLY B N 1
ATOM 7626 C CA . GLY B 1 460 ? -5.418 -28.891 -4.793 1 89.75 460 GLY B CA 1
ATOM 7627 C C . GLY B 1 460 ? -5.484 -29.266 -6.258 1 89.75 460 GLY B C 1
ATOM 7628 O O . GLY B 1 460 ? -4.734 -28.734 -7.078 1 89.75 460 GLY B O 1
ATOM 7629 N N . MET B 1 461 ? -6.379 -30.203 -6.605 1 92.75 461 MET B N 1
ATOM 7630 C CA . MET B 1 461 ? -6.555 -30.594 -8 1 92.75 461 MET B CA 1
ATOM 7631 C C . MET B 1 461 ? -7.414 -29.578 -8.75 1 92.75 461 MET B C 1
ATOM 7633 O O . MET B 1 461 ? -8.406 -29.094 -8.211 1 92.75 461 MET B O 1
ATOM 7637 N N . LEU B 1 462 ? -6.977 -29.344 -9.914 1 95.5 462 LEU B N 1
ATOM 7638 C CA . LEU B 1 462 ? -7.738 -28.438 -10.781 1 95.5 462 LEU B CA 1
ATOM 7639 C C . LEU B 1 462 ? -8.727 -29.219 -11.633 1 95.5 462 LEU B C 1
ATOM 7641 O O . LEU B 1 462 ? -8.352 -30.188 -12.297 1 95.5 462 LEU B O 1
ATOM 7645 N N . TRP B 1 463 ? -9.922 -28.797 -11.609 1 96.38 463 TRP B N 1
ATOM 7646 C CA . TRP B 1 463 ? -10.953 -29.328 -12.484 1 96.38 463 TRP B CA 1
ATOM 7647 C C . TRP B 1 463 ? -11.375 -28.297 -13.523 1 96.38 463 TRP B C 1
ATOM 7649 O O . TRP B 1 463 ? -11.859 -27.219 -13.18 1 96.38 463 TRP B O 1
ATOM 7659 N N . ILE B 1 464 ? -11.18 -28.656 -14.742 1 97.5 464 ILE B N 1
ATOM 7660 C CA . ILE B 1 464 ? -11.383 -27.703 -15.828 1 97.5 464 ILE B CA 1
ATOM 7661 C C . ILE B 1 464 ? -12.453 -28.219 -16.781 1 97.5 464 ILE B C 1
ATOM 7663 O O . ILE B 1 464 ? -12.336 -29.328 -17.312 1 97.5 464 ILE B O 1
ATOM 7667 N N . GLY B 1 465 ? -13.5 -27.453 -16.938 1 96.88 465 GLY B N 1
ATOM 7668 C CA . GLY B 1 465 ? -14.516 -27.734 -17.953 1 96.88 465 GLY B CA 1
ATOM 7669 C C . GLY B 1 465 ? -14.281 -27 -19.25 1 96.88 465 GLY B C 1
ATOM 7670 O O . GLY B 1 465 ? -13.859 -25.844 -19.25 1 96.88 465 GLY B O 1
ATOM 7671 N N . CYS B 1 466 ? -14.633 -27.641 -20.344 1 95.81 466 CYS B N 1
ATOM 7672 C CA . CYS B 1 466 ? -14.32 -27.062 -21.656 1 95.81 466 CYS B CA 1
ATOM 7673 C C . CYS B 1 466 ? -15.594 -26.828 -22.453 1 95.81 466 CYS B C 1
ATOM 7675 O O . CYS B 1 466 ? -16.688 -27.109 -21.984 1 95.81 466 CYS B O 1
ATOM 7677 N N . ASN B 1 467 ? -15.312 -26.062 -23.531 1 91.12 467 ASN B N 1
ATOM 7678 C CA . ASN B 1 467 ? -16.328 -25.812 -24.547 1 91.12 467 ASN B CA 1
ATOM 7679 C C . ASN B 1 467 ? -15.969 -26.438 -25.891 1 91.12 467 ASN B C 1
ATOM 7681 O O . ASN B 1 467 ? -14.797 -26.547 -26.234 1 91.12 467 ASN B O 1
ATOM 7685 N N . THR B 1 468 ? -16.938 -27.047 -26.594 1 86.38 468 THR B N 1
ATOM 7686 C CA . THR B 1 468 ? -16.656 -27.641 -27.891 1 86.38 468 THR B CA 1
ATOM 7687 C C . THR B 1 468 ? -17.375 -26.891 -29.016 1 86.38 468 THR B C 1
ATOM 7689 O O . THR B 1 468 ? -17.156 -27.172 -30.188 1 86.38 468 THR B O 1
ATOM 7692 N N . TRP B 1 469 ? -18.094 -25.984 -28.672 1 74.06 469 TRP B N 1
ATOM 7693 C CA . TRP B 1 469 ? -19 -25.375 -29.641 1 74.06 469 TRP B CA 1
ATOM 7694 C C . TRP B 1 469 ? -18.234 -24.719 -30.781 1 74.06 469 TRP B C 1
ATOM 7696 O O . TRP B 1 469 ? -18.656 -24.781 -31.938 1 74.06 469 TRP B O 1
ATOM 7706 N N . LYS B 1 470 ? -17.109 -24.172 -30.469 1 71.88 470 LYS B N 1
ATOM 7707 C CA . LYS B 1 470 ? -16.344 -23.438 -31.469 1 71.88 470 LYS B CA 1
ATOM 7708 C C . LYS B 1 470 ? -15.578 -24.375 -32.375 1 71.88 470 LYS B C 1
ATOM 7710 O O . LYS B 1 470 ? -15.117 -23.969 -33.469 1 71.88 470 LYS B O 1
ATOM 7715 N N . ILE B 1 471 ? -15.523 -25.609 -31.938 1 74.44 471 ILE B N 1
ATOM 7716 C CA . ILE B 1 471 ? -14.719 -26.562 -32.688 1 74.44 471 ILE B CA 1
ATOM 7717 C C . ILE B 1 471 ? -15.641 -27.562 -33.406 1 74.44 471 ILE B C 1
ATOM 7719 O O . ILE B 1 471 ? -15.562 -27.734 -34.625 1 74.44 471 ILE B O 1
ATOM 7723 N N . ASP B 1 472 ? -16.469 -28.172 -32.625 1 76.38 472 ASP B N 1
ATOM 7724 C CA . ASP B 1 472 ? -17.422 -29.172 -33.125 1 76.38 472 ASP B CA 1
ATOM 7725 C C . ASP B 1 472 ? -18.75 -29.078 -32.375 1 76.38 472 ASP B C 1
ATOM 7727 O O . ASP B 1 472 ? -18.859 -29.484 -31.219 1 76.38 472 ASP B O 1
ATOM 7731 N N . LYS B 1 473 ? -19.719 -28.578 -33.125 1 77.62 473 LYS B N 1
ATOM 7732 C CA . LYS B 1 473 ? -21.031 -28.312 -32.5 1 77.62 473 LYS B CA 1
ATOM 7733 C C . LYS B 1 473 ? -21.703 -29.625 -32.094 1 77.62 473 LYS B C 1
ATOM 7735 O O . LYS B 1 473 ? -22.641 -29.609 -31.281 1 77.62 473 LYS B O 1
ATOM 7740 N N . LYS B 1 474 ? -21.297 -30.688 -32.625 1 79.69 474 LYS B N 1
ATOM 7741 C CA . LYS B 1 474 ? -21.953 -31.953 -32.312 1 79.69 474 LYS B CA 1
ATOM 7742 C C . LYS B 1 474 ? -21.203 -32.719 -31.219 1 79.69 474 LYS B C 1
ATOM 7744 O O . LYS B 1 474 ? -21.75 -33.656 -30.609 1 79.69 474 LYS B O 1
ATOM 7749 N N . ALA B 1 475 ? -20.016 -32.188 -30.828 1 85.69 475 ALA B N 1
ATOM 7750 C CA . ALA B 1 475 ? -19.203 -32.906 -29.844 1 85.69 475 ALA B CA 1
ATOM 7751 C C . ALA B 1 475 ? -19.562 -32.469 -28.422 1 85.69 475 ALA B C 1
ATOM 7753 O O . ALA B 1 475 ? -20.062 -31.359 -28.219 1 85.69 475 ALA B O 1
ATOM 7754 N N . LYS B 1 476 ? -19.422 -33.438 -27.516 1 91.56 476 LYS B N 1
ATOM 7755 C CA . LYS B 1 476 ? -19.609 -33.156 -26.094 1 91.56 476 LYS B CA 1
ATOM 7756 C C . LYS B 1 476 ? -18.312 -32.75 -25.438 1 91.56 476 LYS B C 1
ATOM 7758 O O . LYS B 1 476 ? -17.234 -33.219 -25.797 1 91.56 476 LYS B O 1
ATOM 7763 N N . ALA B 1 477 ? -18.469 -31.891 -24.484 1 93.69 477 ALA B N 1
ATOM 7764 C CA . ALA B 1 477 ? -17.297 -31.297 -23.828 1 93.69 477 ALA B CA 1
ATOM 7765 C C . ALA B 1 477 ? -16.719 -32.25 -22.797 1 93.69 477 ALA B C 1
ATOM 7767 O O . ALA B 1 477 ? -17.438 -33.062 -22.234 1 93.69 477 ALA B O 1
ATOM 7768 N N . LYS B 1 478 ? -15.477 -32.062 -22.562 1 94.81 478 LYS B N 1
ATOM 7769 C CA . LYS B 1 478 ? -14.781 -32.844 -21.562 1 94.81 478 LYS B CA 1
ATOM 7770 C C . LYS B 1 478 ? -14.469 -32.031 -20.328 1 94.81 478 LYS B C 1
ATOM 7772 O O . LYS B 1 478 ? -14.461 -30.797 -20.391 1 94.81 478 LYS B O 1
ATOM 7777 N N . ILE B 1 479 ? -14.281 -32.781 -19.219 1 96.69 479 ILE B N 1
ATOM 7778 C CA . ILE B 1 479 ? -13.758 -32.219 -17.984 1 96.69 479 ILE B CA 1
ATOM 7779 C C . ILE B 1 479 ? -12.398 -32.844 -17.672 1 96.69 479 ILE B C 1
ATOM 7781 O O . ILE B 1 479 ? -12.242 -34.062 -17.734 1 96.69 479 ILE B O 1
ATOM 7785 N N . PHE B 1 480 ? -11.492 -31.969 -17.375 1 96.88 480 PHE B N 1
ATOM 7786 C CA . PHE B 1 480 ? -10.141 -32.438 -17.109 1 96.88 480 PHE B CA 1
ATOM 7787 C C . PHE B 1 480 ? -9.766 -32.25 -15.648 1 96.88 480 PHE B C 1
ATOM 7789 O O . PHE B 1 480 ? -10.117 -31.234 -15.047 1 96.88 480 PHE B O 1
ATOM 7796 N N . CYS B 1 481 ? -9.109 -33.219 -15.109 1 95.56 481 CYS B N 1
ATOM 7797 C CA . CYS B 1 481 ? -8.453 -33.094 -13.805 1 95.56 481 CYS B CA 1
ATOM 7798 C C . CYS B 1 481 ? -6.949 -32.938 -13.969 1 95.56 481 CYS B C 1
ATOM 7800 O O . CYS B 1 481 ? -6.289 -33.781 -14.578 1 95.56 481 CYS B O 1
ATOM 7802 N N . VAL B 1 482 ? -6.484 -31.797 -13.453 1 95.19 482 VAL B N 1
ATOM 7803 C CA . VAL B 1 482 ? -5.082 -31.438 -13.641 1 95.19 482 VAL B CA 1
ATOM 7804 C C . VAL B 1 482 ? -4.434 -31.141 -12.297 1 95.19 482 VAL B C 1
ATOM 7806 O O . VAL B 1 482 ? -5.066 -30.562 -11.406 1 95.19 482 VAL B O 1
ATOM 7809 N N . GLN B 1 483 ? -3.236 -31.578 -12.148 1 92.81 483 GLN B N 1
ATOM 7810 C CA . GLN B 1 483 ? -2.457 -31.281 -10.945 1 92.81 483 GLN B CA 1
ATOM 7811 C C . GLN B 1 483 ? -1.437 -30.188 -11.219 1 92.81 483 GLN B C 1
ATOM 7813 O O . GLN B 1 483 ? -0.775 -30.188 -12.258 1 92.81 483 GLN B O 1
ATOM 7818 N N . LEU B 1 484 ? -1.475 -29.281 -10.234 1 86.69 484 LEU B N 1
ATOM 7819 C CA . LEU B 1 484 ? -0.423 -28.266 -10.281 1 86.69 484 LEU B CA 1
ATOM 7820 C C . LEU B 1 484 ? 0.858 -28.781 -9.641 1 86.69 484 LEU B C 1
ATOM 7822 O O . LEU B 1 484 ? 0.845 -29.219 -8.492 1 86.69 484 LEU B O 1
ATOM 7826 N N . VAL B 1 485 ? 1.935 -28.891 -10.414 1 82.56 485 VAL B N 1
ATOM 7827 C CA . VAL B 1 485 ? 3.203 -29.391 -9.891 1 82.56 485 VAL B CA 1
ATOM 7828 C C . VAL B 1 485 ? 4.277 -28.312 -10.039 1 82.56 485 VAL B C 1
ATOM 7830 O O . VAL B 1 485 ? 4.23 -27.484 -10.961 1 82.56 485 VAL B O 1
#

pLDDT: mean 86.32, std 12.18, range [30.12, 97.5]

Secondary structure (DSSP, 8-state):
-B-SS-TT-B--EEETTTTEEE-HHHHHHTSTTS-EEEHHHHHHHHHHHHHHHHHHHHHHHHHHHHHHHHHHHHHHHHHHHHHHHHHHHHHHHHHHHHHHHHHHHHHHHHHHHHHHHHHHHHHHHHHHHHHHHHHHHHHHHHHHHHHHH--HHHHHHHHHH---PPPPP-------GGGGEEEEE--S---SSS---SSEEEEEPP-EEEEEEEE-S-SB--EEEEEETTEEEEEETTTTEEEEEEEETTEEEEEEEE----SEEEE-TTS-EEEE-SSSEEEEE-TTS-EEEEEE-TTSEEEEEEE-TT--EEEEEESSSSTTS---TT--EEEEEE-TT--EEEEE-B-TTS-B--S-EEEEEEETTEEEEEEE-SGGG-EEEEEE-TT--EEEEE--TTS---EEEEEE-TTS-EEEEETTTTEEEEE-TTS-EEEEEE-GGGT--SEEEEEE-TTSEEEEEEB-TTT-TTSPPEEEEEEE-/-B-SS-TT-B--EEETTTTEEE-HHHHHHTSTTS-EEEHHHHHHHHHHHHHHHHHHHHHHHHHHHHHHHHHHHHHHHHHHHHHHHHHHHHHHHHHHHHHHHHHHHHHHHHHHHHHHHHHHHHHHHHHHHHHHHHHHHHHHHHHHHHHHH--HHHHHHHHHH---PPPPP---PPP-GGGGEEEEE--SS--S-S---SSEEEEEPP-EEEEEEEE-S-SB--EEEEEETTEEEEEETTTTEEEEEEEETTEEEEEEEE----SEEEE-TTS-EEEE-SSSEEEEE-TTS-EEEEEE-TTSEEEEEEE-TT--EEEEEESS--TTS---TT--EEEEEE-TT--EEEEE-B-TTS-B--S-EEEEEEETTEEEEEEE-SGGG-EEEEEE-TT--EEEEE--TTS---EEEEEE-TTS-EEEEETTTTEEEEE-TTS-EEEEEE-GGGT--SEEEEEE-TTSEEEEEEB-TTT-TTSPPEEEEEEE-

Radius of gyration: 47.58 Å; Cα contacts (8 Å, |Δi|>4): 2085; chains: 2; bounding box: 90×189×71 Å

Organism: Mytilus galloprovincialis (NCBI:txid29158)

Sequence (970 aa):
MPCTIHSNQICCAFCTDCDQPVCMDCLIISHKKHEYRKLNEVYDTAISEMKDLQNKLESCYQLFVDENENLEKLLIDGEKNYKEIKDKILLTEKEIKETVSKYAKELLENLESKWKPTQIKIITELFTTQKTKEDLVARKERLKKTLQSHQASEIFSSRKKLDKTLPEKSGETIKCDILKTKFLSGNIFEKQNRRSTIFGDLYAVPDLELVGSYQSDFQYVETIQNFNSNTAFIAGCFESKLQKVTFEENNVKVEEDYNIYVCNLAKLKNDEILLSTGESELQVYSIDKQFKPFKSFSPFKSVSVHVSKTNEIFVGLTECYPVTYPAKEDSVRKVVILNTDGDIQHTYEYDKESKRLFSNPHRIITLNDTIYIIDSQKKKNEGRVMGLDYGGKLIWTYNGCGIKFYPYDISATSSGMILVLDEDNHAIHVLNYAGEVIVCKVVKSLGIELPISIDIDKNGMLWIGCNTWKIDKKAKAKIFCVQLVMPCTIHSNQICCAFCTDCDQPVCMDCLIISHKKHEYRKLNEVYDTAISEMKDLQNKLESCYQLFVDENENLEKLLIDGEKNYKEIKDKILLTEKEIKETVSKYAKELLENLESKWKPTQIKIITELFTTQKTKEDLVARKERLKKTLQSHQASEIFSSRKKLDKTLPEKSGETIKCDILKTKFLSGNIFEKQNRRSTIFGDLYAVPDLELVGSYQSDFQYVETIQNFNSNTAFIAGCFESKLQKVTFEENNVKVEEDYNIYVCNLAKLKNDEILLSTGESELQVYSIDKQFKPFKSFSPFKSVSVHVSKTNEIFVGLTECYPVTYPAKEDSVRKVVILNTDGDIQHTYEYDKESKRLFSNPHRIITLNDTIYIIDSQKKKNEGRVMGLDYGGKLIWTYNGCGIKFYPYDISATSSGMILVLDEDNHAIHVLNYAGEVIVCKVVKSLGIELPISIDIDKNGMLWIGCNTWKIDKKAKAKIFCVQLV